Protein AF-0000000076351406 (afdb_homodimer)

Structure (mmCIF, N/CA/C/O backbone):
data_AF-0000000076351406-model_v1
#
loop_
_entity.id
_entity.type
_entity.pdbx_description
1 polymer 'Decaprenylphosphoryl-beta-D-ribose oxidase'
#
loop_
_atom_site.group_PDB
_atom_site.id
_atom_site.type_symbol
_atom_site.label_atom_id
_atom_site.label_alt_id
_atom_site.label_comp_id
_atom_site.label_asym_id
_atom_site.label_entity_id
_atom_site.label_seq_id
_atom_site.pdbx_PDB_ins_code
_atom_site.Cartn_x
_atom_site.Cartn_y
_atom_site.Cartn_z
_atom_site.occupancy
_atom_site.B_iso_or_equiv
_atom_site.auth_seq_id
_atom_site.auth_comp_id
_atom_site.auth_asym_id
_atom_site.auth_atom_id
_atom_site.pdbx_PDB_model_num
ATOM 1 N N . MET A 1 1 ? 81.812 -41 42.156 1 25.59 1 MET A N 1
ATOM 2 C CA . MET A 1 1 ? 80.375 -41.219 41.938 1 25.59 1 MET A CA 1
ATOM 3 C C . MET A 1 1 ? 79.625 -39.938 42.219 1 25.59 1 MET A C 1
ATOM 5 O O . MET A 1 1 ? 79 -39.812 43.312 1 25.59 1 MET A O 1
ATOM 9 N N . PRO A 1 2 ? 80 -38.75 41.656 1 24.55 2 PRO A N 1
ATOM 10 C CA . PRO A 1 2 ? 79.625 -37.438 42.094 1 24.55 2 PRO A CA 1
ATOM 11 C C . PRO A 1 2 ? 78.125 -37.156 41.844 1 24.55 2 PRO A C 1
ATOM 13 O O . PRO A 1 2 ? 77.5 -37.812 41.031 1 24.55 2 PRO A O 1
ATOM 16 N N . ALA A 1 3 ? 77.5 -36.344 42.75 1 26.39 3 ALA A N 1
ATOM 17 C CA . ALA A 1 3 ? 76.188 -35.875 43.312 1 26.39 3 ALA A CA 1
ATOM 18 C C . ALA A 1 3 ? 75.438 -35 42.312 1 26.39 3 ALA A C 1
ATOM 20 O O . ALA A 1 3 ? 75.688 -33.812 42.188 1 26.39 3 ALA A O 1
ATOM 21 N N . ASP A 1 4 ? 75.25 -35.344 41.031 1 27.16 4 ASP A N 1
ATOM 22 C CA . ASP A 1 4 ? 74.812 -34.469 39.969 1 27.16 4 ASP A CA 1
ATOM 23 C C . ASP A 1 4 ? 73.375 -33.969 40.25 1 27.16 4 ASP A C 1
ATOM 25 O O . ASP A 1 4 ? 72.438 -34.781 40.375 1 27.16 4 ASP A O 1
ATOM 29 N N . SER A 1 5 ? 73.25 -32.844 40.969 1 27.44 5 SER A N 1
ATOM 30 C CA . SER A 1 5 ? 72.062 -32.219 41.531 1 27.44 5 SER A CA 1
ATOM 31 C C . SER A 1 5 ? 71.062 -31.812 40.438 1 27.44 5 SER A C 1
ATOM 33 O O . SER A 1 5 ? 71.5 -31.219 39.438 1 27.44 5 SER A O 1
ATOM 35 N N . PRO A 1 6 ? 69.875 -32.406 40.281 1 26.14 6 PRO A N 1
ATOM 36 C CA . PRO A 1 6 ? 68.812 -32.281 39.281 1 26.14 6 PRO A CA 1
ATOM 37 C C . PRO A 1 6 ? 68.188 -30.891 39.25 1 26.14 6 PRO A C 1
ATOM 39 O O . PRO A 1 6 ? 67.75 -30.391 40.312 1 26.14 6 PRO A O 1
ATOM 42 N N . ALA A 1 7 ? 68.688 -29.953 38.406 1 27.77 7 ALA A N 1
ATOM 43 C CA . ALA A 1 7 ? 68.25 -28.562 38.281 1 27.77 7 ALA A CA 1
ATOM 44 C C . ALA A 1 7 ? 66.812 -28.438 37.969 1 27.77 7 ALA A C 1
ATOM 46 O O . ALA A 1 7 ? 66.25 -29.188 37.125 1 27.77 7 ALA A O 1
ATOM 47 N N . ASP A 1 8 ? 65.938 -27.859 38.875 1 24.31 8 ASP A N 1
ATOM 48 C CA . ASP A 1 8 ? 64.5 -27.625 39 1 24.31 8 ASP A CA 1
ATOM 49 C C . ASP A 1 8 ? 64 -26.719 37.875 1 24.31 8 ASP A C 1
ATOM 51 O O . ASP A 1 8 ? 64.5 -25.625 37.656 1 24.31 8 ASP A O 1
ATOM 55 N N . SER A 1 9 ? 63.625 -27.188 36.719 1 24.92 9 SER A N 1
ATOM 56 C CA . SER A 1 9 ? 63.094 -26.516 35.531 1 24.92 9 SER A CA 1
ATOM 57 C C . SER A 1 9 ? 61.844 -25.703 35.875 1 24.92 9 SER A C 1
ATOM 59 O O . SER A 1 9 ? 60.781 -26.266 36.125 1 24.92 9 SER A O 1
ATOM 61 N N . ARG A 1 10 ? 61.875 -24.625 36.656 1 25.92 10 ARG A N 1
ATOM 62 C CA . ARG A 1 10 ? 60.781 -23.734 37 1 25.92 10 ARG A CA 1
ATOM 63 C C . ARG A 1 10 ? 60.094 -23.203 35.75 1 25.92 10 ARG A C 1
ATOM 65 O O . ARG A 1 10 ? 60.75 -22.688 34.844 1 25.92 10 ARG A O 1
ATOM 72 N N . THR A 1 11 ? 58.969 -23.766 35.375 1 25.22 11 THR A N 1
ATOM 73 C CA . THR A 1 11 ? 58.062 -23.469 34.281 1 25.22 11 THR A CA 1
ATOM 74 C C . THR A 1 11 ? 57.562 -22.016 34.375 1 25.22 11 THR A C 1
ATOM 76 O O . THR A 1 11 ? 57.031 -21.594 35.406 1 25.22 11 THR A O 1
ATOM 79 N N . ARG A 1 12 ? 58.281 -21.094 33.75 1 25.48 12 ARG A N 1
ATOM 80 C CA . ARG A 1 12 ? 57.906 -19.672 33.656 1 25.48 12 ARG A CA 1
ATOM 81 C C . ARG A 1 12 ? 56.469 -19.5 33.188 1 25.48 12 ARG A C 1
ATOM 83 O O . ARG A 1 12 ? 56.125 -20.016 32.125 1 25.48 12 ARG A O 1
ATOM 90 N N . ALA A 1 13 ? 55.469 -19.297 34.094 1 29.05 13 ALA A N 1
ATOM 91 C CA . ALA A 1 13 ? 54.062 -18.922 33.875 1 29.05 13 ALA A CA 1
ATOM 92 C C . ALA A 1 13 ? 53.938 -17.734 32.938 1 29.05 13 ALA A C 1
ATOM 94 O O . ALA A 1 13 ? 54.531 -16.672 33.188 1 29.05 13 ALA A O 1
ATOM 95 N N . SER A 1 14 ? 53.844 -17.969 31.656 1 26.08 14 SER A N 1
ATOM 96 C CA . SER A 1 14 ? 53.656 -16.953 30.641 1 26.08 14 SER A CA 1
ATOM 97 C C . SER A 1 14 ? 52.531 -16 31.031 1 26.08 14 SER A C 1
ATOM 99 O O . SER A 1 14 ? 51.469 -16.422 31.531 1 26.08 14 SER A O 1
ATOM 101 N N . ALA A 1 15 ? 52.812 -14.703 31.438 1 35.69 15 ALA A N 1
ATOM 102 C CA . ALA A 1 15 ? 51.906 -13.594 31.766 1 35.69 15 ALA A CA 1
ATOM 103 C C . ALA A 1 15 ? 50.812 -13.461 30.719 1 35.69 15 ALA A C 1
ATOM 105 O O . ALA A 1 15 ? 51.062 -13.555 29.516 1 35.69 15 ALA A O 1
ATOM 106 N N . PRO A 1 16 ? 49.5 -13.609 31.156 1 30.53 16 PRO A N 1
ATOM 107 C CA . PRO A 1 16 ? 48.344 -13.516 30.234 1 30.53 16 PRO A CA 1
ATOM 108 C C . PRO A 1 16 ? 48.375 -12.234 29.406 1 30.53 16 PRO A C 1
ATOM 110 O O . PRO A 1 16 ? 48.938 -11.219 29.844 1 30.53 16 PRO A O 1
ATOM 113 N N . THR A 1 17 ? 48.594 -12.336 28.047 1 32.19 17 THR A N 1
ATOM 114 C CA . THR A 1 17 ? 48.5 -11.266 27.047 1 32.19 17 THR A CA 1
ATOM 115 C C . THR A 1 17 ? 47.281 -10.383 27.297 1 32.19 17 THR A C 1
ATOM 117 O O . THR A 1 17 ? 46.219 -10.883 27.609 1 32.19 17 THR A O 1
ATOM 120 N N . SER A 1 18 ? 47.5 -9.133 27.75 1 32.03 18 SER A N 1
ATOM 121 C CA . SER A 1 18 ? 46.5 -8.086 27.969 1 32.03 18 SER A CA 1
ATOM 122 C C . SER A 1 18 ? 45.562 -7.988 26.781 1 32.03 18 SER A C 1
ATOM 124 O O . SER A 1 18 ? 45.969 -8.086 25.625 1 32.03 18 SER A O 1
ATOM 126 N N . PRO A 1 19 ? 44.219 -8.234 27 1 33.69 19 PRO A N 1
ATOM 127 C CA . PRO A 1 19 ? 43.25 -8.156 25.906 1 33.69 19 PRO A CA 1
ATOM 128 C C . PRO A 1 19 ? 43.438 -6.914 25.047 1 33.69 19 PRO A C 1
ATOM 130 O O . PRO A 1 19 ? 43.906 -5.883 25.531 1 33.69 19 PRO A O 1
ATOM 133 N N . ALA A 1 20 ? 43.594 -7.09 23.672 1 36.03 20 ALA A N 1
ATOM 134 C CA . ALA A 1 20 ? 43.719 -6.055 22.656 1 36.03 20 ALA A CA 1
ATOM 135 C C . ALA A 1 20 ? 42.719 -4.922 22.922 1 36.03 20 ALA A C 1
ATOM 137 O O . ALA A 1 20 ? 41.562 -5.172 23.234 1 36.03 20 ALA A O 1
ATOM 138 N N . ALA A 1 21 ? 43.188 -3.75 23.188 1 34.44 21 ALA A N 1
ATOM 139 C CA . ALA A 1 21 ? 42.406 -2.523 23.281 1 34.44 21 ALA A CA 1
ATOM 140 C C . ALA A 1 21 ? 41.438 -2.41 22.109 1 34.44 21 ALA A C 1
ATOM 142 O O . ALA A 1 21 ? 41.844 -2.488 20.953 1 34.44 21 ALA A O 1
ATOM 143 N N . SER A 1 22 ? 40.156 -2.82 22.312 1 33.88 22 SER A N 1
ATOM 144 C CA . SER A 1 22 ? 39.094 -2.631 21.328 1 33.88 22 SER A CA 1
ATOM 145 C C . SER A 1 22 ? 39.188 -1.26 20.672 1 33.88 22 SER A C 1
ATOM 147 O O . SER A 1 22 ? 39.219 -0.235 21.359 1 33.88 22 SER A O 1
ATOM 149 N N . VAL A 1 23 ? 39.938 -1.114 19.516 1 37.56 23 VAL A N 1
ATOM 150 C CA . VAL A 1 23 ? 39.938 0.101 18.703 1 37.56 23 VAL A CA 1
ATOM 151 C C . VAL A 1 23 ? 38.531 0.691 18.672 1 37.56 23 VAL A C 1
ATOM 153 O O . VAL A 1 23 ? 37.562 -0.032 18.484 1 37.56 23 VAL A O 1
ATOM 156 N N . PRO A 1 24 ? 38.406 1.849 19.359 1 37.03 24 PRO A N 1
ATOM 157 C CA . PRO A 1 24 ? 37.062 2.438 19.281 1 37.03 24 PRO A CA 1
ATOM 158 C C . PRO A 1 24 ? 36.5 2.443 17.859 1 37.03 24 PRO A C 1
ATOM 160 O O . PRO A 1 24 ? 37.281 2.5 16.891 1 37.03 24 PRO A O 1
ATOM 163 N N . PRO A 1 25 ? 35.344 1.899 17.578 1 36.5 25 PRO A N 1
ATOM 164 C CA . PRO A 1 25 ? 34.781 1.877 16.219 1 36.5 25 PRO A CA 1
ATOM 165 C C . PRO A 1 25 ? 35.062 3.17 15.461 1 36.5 25 PRO A C 1
ATOM 167 O O . PRO A 1 25 ? 35.094 4.25 16.047 1 36.5 25 PRO A O 1
ATOM 170 N N . ALA A 1 26 ? 35.812 3.164 14.305 1 39.09 26 ALA A N 1
ATOM 171 C CA . ALA A 1 26 ? 36.031 4.273 13.383 1 39.09 26 ALA A CA 1
ATOM 172 C C . ALA A 1 26 ? 34.812 5.18 13.312 1 39.09 26 ALA A C 1
ATOM 174 O O . ALA A 1 26 ? 33.656 4.703 13.328 1 39.09 26 ALA A O 1
ATOM 175 N N . ALA A 1 27 ? 34.875 6.5 13.594 1 39.06 27 ALA A N 1
ATOM 176 C CA . ALA A 1 27 ? 33.812 7.523 13.492 1 39.06 27 ALA A CA 1
ATOM 177 C C . ALA A 1 27 ? 33.094 7.422 12.164 1 39.06 27 ALA A C 1
ATOM 179 O O . ALA A 1 27 ? 33.719 7.227 11.117 1 39.06 27 ALA A O 1
ATOM 180 N N . ALA A 1 28 ? 31.812 7.098 12.125 1 48.59 28 ALA A N 1
ATOM 181 C CA . ALA A 1 28 ? 31 7.102 10.906 1 48.59 28 ALA A CA 1
ATOM 182 C C . ALA A 1 28 ? 31.297 8.328 10.055 1 48.59 28 ALA A C 1
ATOM 184 O O . ALA A 1 28 ? 31.578 9.406 10.578 1 48.59 28 ALA A O 1
ATOM 185 N N . PRO A 1 29 ? 31.641 8.164 8.766 1 53.56 29 PRO A N 1
ATOM 186 C CA . PRO A 1 29 ? 31.906 9.32 7.906 1 53.56 29 PRO A CA 1
ATOM 187 C C . PRO A 1 29 ? 30.844 10.422 8.055 1 53.56 29 PRO A C 1
ATOM 189 O O . PRO A 1 29 ? 29.703 10.133 8.375 1 53.56 29 PRO A O 1
ATOM 192 N N . PRO A 1 30 ? 31.375 11.648 8.023 1 58.47 30 PRO A N 1
ATOM 193 C CA . PRO A 1 30 ? 30.453 12.781 8.156 1 58.47 30 PRO A CA 1
ATOM 194 C C . PRO A 1 30 ? 29.328 12.766 7.117 1 58.47 30 PRO A C 1
ATOM 196 O O . PRO A 1 30 ? 29.547 12.305 5.992 1 58.47 30 PRO A O 1
ATOM 199 N N . VAL A 1 31 ? 28.203 12.984 7.582 1 65 31 VAL A N 1
ATOM 200 C CA . VAL A 1 31 ? 27.047 13.109 6.695 1 65 31 VAL A CA 1
ATOM 201 C C . VAL A 1 31 ? 27.266 14.281 5.73 1 65 31 VAL A C 1
ATOM 203 O O . VAL A 1 31 ? 27.656 15.367 6.148 1 65 31 VAL A O 1
ATOM 206 N N . PRO A 1 32 ? 27.312 14.125 4.484 1 68.5 32 PRO A N 1
ATOM 207 C CA . PRO A 1 32 ? 27.469 15.227 3.527 1 68.5 32 PRO A CA 1
ATOM 208 C C . PRO A 1 32 ? 26.562 16.406 3.828 1 68.5 32 PRO A C 1
ATOM 210 O O . PRO A 1 32 ? 25.406 16.203 4.234 1 68.5 32 PRO A O 1
ATOM 213 N N . SER A 1 33 ? 27.25 17.672 3.91 1 77.31 33 SER A N 1
ATOM 214 C CA . SER A 1 33 ? 26.5 18.891 4.152 1 77.31 33 SER A CA 1
ATOM 215 C C . SER A 1 33 ? 26.812 19.953 3.1 1 77.31 33 SER A C 1
ATOM 217 O O . SER A 1 33 ? 27.891 19.938 2.494 1 77.31 33 SER A O 1
ATOM 219 N N . ALA A 1 34 ? 25.812 20.672 2.68 1 85.5 34 ALA A N 1
ATOM 220 C CA . ALA A 1 34 ? 25.984 21.766 1.737 1 85.5 34 ALA A CA 1
ATOM 221 C C . ALA A 1 34 ? 25.172 22.984 2.176 1 85.5 34 ALA A C 1
ATOM 223 O O . ALA A 1 34 ? 24.094 22.859 2.766 1 85.5 34 ALA A O 1
ATOM 224 N N . ALA A 1 35 ? 25.719 24.156 1.972 1 91.44 35 ALA A N 1
ATOM 225 C CA . ALA A 1 35 ? 24.953 25.391 2.201 1 91.44 35 ALA A CA 1
ATOM 226 C C . ALA A 1 35 ? 23.844 25.547 1.175 1 91.44 35 ALA A C 1
ATOM 228 O O . ALA A 1 35 ? 24.078 25.484 -0.033 1 91.44 35 ALA A O 1
ATOM 229 N N . VAL A 1 36 ? 22.641 25.641 1.726 1 95.25 36 VAL A N 1
ATOM 230 C CA . VAL A 1 36 ? 21.5 25.734 0.83 1 95.25 36 VAL A CA 1
ATOM 231 C C . VAL A 1 36 ? 20.547 26.812 1.338 1 95.25 36 VAL A C 1
ATOM 233 O O . VAL A 1 36 ? 20.531 27.141 2.529 1 95.25 36 VAL A O 1
ATOM 236 N N . SER A 1 37 ? 19.828 27.422 0.406 1 96.38 37 SER A N 1
ATOM 237 C CA . SER A 1 37 ? 18.734 28.312 0.784 1 96.38 37 SER A CA 1
ATOM 238 C C . SER A 1 37 ? 17.531 27.531 1.272 1 96.38 37 SER A C 1
ATOM 240 O O . SER A 1 37 ? 17.109 26.578 0.633 1 96.38 37 SER A O 1
ATOM 242 N N . VAL A 1 38 ? 17.047 27.906 2.424 1 96.31 38 VAL A N 1
ATOM 243 C CA . VAL A 1 38 ? 15.875 27.266 3.02 1 96.31 38 VAL A CA 1
ATOM 244 C C . VAL A 1 38 ? 14.797 28.312 3.297 1 96.31 38 VAL A C 1
ATOM 246 O O . VAL A 1 38 ? 15.102 29.422 3.723 1 96.31 38 VAL A O 1
ATOM 249 N N . SER A 1 39 ? 13.578 27.969 2.961 1 96 39 SER A N 1
ATOM 250 C CA . SER A 1 39 ? 12.461 28.859 3.209 1 96 39 SER A CA 1
ATOM 251 C C . SER A 1 39 ? 11.227 28.094 3.68 1 96 39 SER A C 1
ATOM 253 O O . SER A 1 39 ? 11.102 26.906 3.426 1 96 39 SER A O 1
ATOM 255 N N . GLY A 1 40 ? 10.406 28.828 4.441 1 96.44 40 GLY A N 1
ATOM 256 C CA . GLY A 1 40 ? 9.094 28.266 4.703 1 96.44 40 GLY A CA 1
ATOM 257 C C . GLY A 1 40 ? 8.195 28.25 3.479 1 96.44 40 GLY A C 1
ATOM 258 O O . GLY A 1 40 ? 8.555 28.797 2.436 1 96.44 40 GLY A O 1
ATOM 259 N N . TRP A 1 41 ? 7.082 27.625 3.613 1 96.56 41 TRP A N 1
ATOM 260 C CA . TRP A 1 41 ? 6.145 27.484 2.504 1 96.56 41 TRP A CA 1
ATOM 261 C C . TRP A 1 41 ? 5.668 28.844 2.021 1 96.56 41 TRP A C 1
ATOM 263 O O . TRP A 1 41 ? 5.383 29.031 0.836 1 96.56 41 TRP A O 1
ATOM 273 N N . GLY A 1 42 ? 5.617 29.844 2.932 1 95.88 42 GLY A N 1
ATOM 274 C CA . GLY A 1 42 ? 5.184 31.188 2.602 1 95.88 42 GLY A CA 1
ATOM 275 C C . GLY A 1 42 ? 6.203 31.969 1.788 1 95.88 42 GLY A C 1
ATOM 276 O O . GLY A 1 42 ? 5.871 32.969 1.169 1 95.88 42 GLY A O 1
ATOM 277 N N . ARG A 1 43 ? 7.48 31.625 1.816 1 94.56 43 ARG A N 1
ATOM 278 C CA . ARG A 1 43 ? 8.594 32.156 1.036 1 94.56 43 ARG A CA 1
ATOM 279 C C . ARG A 1 43 ? 8.859 33.625 1.399 1 94.56 43 ARG A C 1
ATOM 281 O O . ARG A 1 43 ? 9.289 34.406 0.552 1 94.56 43 ARG A O 1
ATOM 288 N N . THR A 1 44 ? 8.633 33.969 2.615 1 93.94 44 THR A N 1
ATOM 289 C CA . THR A 1 44 ? 8.75 35.344 3.016 1 93.94 44 THR A CA 1
ATOM 290 C C . THR A 1 44 ? 10.141 35.625 3.574 1 93.94 44 THR A C 1
ATOM 292 O O . THR A 1 44 ? 10.562 36.781 3.625 1 93.94 44 THR A O 1
ATOM 295 N N . ALA A 1 45 ? 10.828 34.625 4.023 1 92.62 45 ALA A N 1
ATOM 296 C CA . ALA A 1 45 ? 12.102 34.875 4.695 1 92.62 45 ALA A CA 1
ATOM 297 C C . ALA A 1 45 ? 13.094 33.75 4.418 1 92.62 45 ALA A C 1
ATOM 299 O O . ALA A 1 45 ? 13.5 33.031 5.34 1 92.62 45 ALA A O 1
ATOM 300 N N . PRO A 1 46 ? 13.539 33.656 3.209 1 95 46 PRO A N 1
ATOM 301 C CA . PRO A 1 46 ? 14.547 32.625 2.926 1 95 46 PRO A CA 1
ATOM 302 C C . PRO A 1 46 ? 15.875 32.875 3.633 1 95 46 PRO A C 1
ATOM 304 O O . PRO A 1 46 ? 16.297 34.031 3.756 1 95 46 PRO A O 1
ATOM 307 N N . THR A 1 47 ? 16.453 31.859 4.141 1 96.31 47 THR A N 1
ATOM 308 C CA . THR A 1 47 ? 17.766 31.953 4.77 1 96.31 47 THR A CA 1
ATOM 309 C C . THR A 1 47 ? 18.688 30.844 4.27 1 96.31 47 THR A C 1
ATOM 311 O O . THR A 1 47 ? 18.234 29.906 3.609 1 96.31 47 THR A O 1
ATOM 314 N N . THR A 1 48 ? 19.969 31.016 4.555 1 97.19 48 THR A N 1
ATOM 315 C CA . THR A 1 48 ? 20.953 30 4.184 1 97.19 48 THR A CA 1
ATOM 316 C C . THR A 1 48 ? 21.359 29.188 5.402 1 97.19 48 THR A C 1
ATOM 318 O O . THR A 1 48 ? 21.578 29.734 6.488 1 97.19 48 THR A O 1
ATOM 321 N N . ALA A 1 49 ? 21.391 27.906 5.238 1 97.19 49 ALA A N 1
ATOM 322 C CA . ALA A 1 49 ? 21.781 26.984 6.305 1 97.19 49 ALA A CA 1
ATOM 323 C C . ALA A 1 49 ? 22.594 25.812 5.75 1 97.19 49 ALA A C 1
ATOM 325 O O . ALA A 1 49 ? 22.672 25.625 4.531 1 97.19 49 ALA A O 1
ATOM 326 N N . LEU A 1 50 ? 23.281 25.156 6.652 1 96.69 50 LEU A N 1
ATOM 327 C CA . LEU A 1 50 ? 23.922 23.875 6.309 1 96.69 50 LEU A CA 1
ATOM 328 C C . LEU A 1 50 ? 22.922 22.734 6.367 1 96.69 50 LEU A C 1
ATOM 330 O O . LEU A 1 50 ? 22.438 22.391 7.445 1 96.69 50 LEU A O 1
ATOM 334 N N . LEU A 1 51 ? 22.703 22.188 5.266 1 97.06 51 LEU A N 1
ATOM 335 C CA . LEU A 1 51 ? 21.75 21.094 5.195 1 97.06 51 LEU A CA 1
ATOM 336 C C . LEU A 1 51 ? 22.438 19.75 5.406 1 97.06 51 LEU A C 1
ATOM 338 O O . LEU A 1 51 ? 23.406 19.422 4.707 1 97.06 51 LEU A O 1
ATOM 342 N N . VAL A 1 52 ? 22 18.969 6.395 1 96.88 52 VAL A N 1
ATOM 343 C CA . VAL A 1 52 ? 22.453 17.609 6.68 1 96.88 52 VAL A CA 1
ATOM 344 C C . VAL A 1 52 ? 21.281 16.641 6.523 1 96.88 52 VAL A C 1
ATOM 346 O O . VAL A 1 52 ? 20.188 16.875 7.07 1 96.88 52 VAL A O 1
ATOM 349 N N . ARG A 1 53 ? 21.438 15.555 5.77 1 97.31 53 ARG A N 1
ATOM 350 C CA . ARG A 1 53 ? 20.375 14.594 5.539 1 97.31 53 ARG A CA 1
ATOM 351 C C . ARG A 1 53 ? 20.766 13.211 6.047 1 97.31 53 ARG A C 1
ATOM 353 O O . ARG A 1 53 ? 21.219 12.359 5.273 1 97.31 53 ARG A O 1
ATOM 360 N N . PRO A 1 54 ? 20.469 12.969 7.352 1 97.25 54 PRO A N 1
ATOM 361 C CA . PRO A 1 54 ? 20.797 11.641 7.879 1 97.25 54 PRO A CA 1
ATOM 362 C C . PRO A 1 54 ? 19.938 10.531 7.27 1 97.25 54 PRO A C 1
ATOM 364 O O . PRO A 1 54 ? 18.75 10.742 7.004 1 97.25 54 PRO A O 1
ATOM 367 N N . ARG A 1 55 ? 20.562 9.352 7.129 1 95.69 55 ARG A N 1
ATOM 368 C CA . ARG A 1 55 ? 19.859 8.195 6.582 1 95.69 55 ARG A CA 1
ATOM 369 C C . ARG A 1 55 ? 19.703 7.102 7.633 1 95.69 55 ARG A C 1
ATOM 371 O O . ARG A 1 55 ? 18.953 6.145 7.426 1 95.69 55 ARG A O 1
ATOM 378 N N . THR A 1 56 ? 20.422 7.246 8.695 1 95.81 56 THR A N 1
ATOM 379 C CA . THR A 1 56 ? 20.328 6.32 9.82 1 95.81 56 THR A CA 1
ATOM 380 C C . THR A 1 56 ? 20.234 7.082 11.141 1 95.81 56 THR A C 1
ATOM 382 O O . THR A 1 56 ? 20.516 8.281 11.188 1 95.81 56 THR A O 1
ATOM 385 N N . GLN A 1 57 ? 19.828 6.383 12.156 1 95.94 57 GLN A N 1
ATOM 386 C CA . GLN A 1 57 ? 19.766 6.988 13.484 1 95.94 57 GLN A CA 1
ATOM 387 C C . GLN A 1 57 ? 21.156 7.402 13.961 1 95.94 57 GLN A C 1
ATOM 389 O O . GLN A 1 57 ? 21.297 8.43 14.625 1 95.94 57 GLN A O 1
ATOM 394 N N . GLU A 1 58 ? 22.094 6.617 13.562 1 96.25 58 GLU A N 1
ATOM 395 C CA . GLU A 1 58 ? 23.469 6.918 13.938 1 96.25 58 GLU A CA 1
ATOM 396 C C . GLU A 1 58 ? 23.953 8.203 13.266 1 96.25 58 GLU A C 1
ATOM 398 O O . GLU A 1 58 ? 24.594 9.039 13.906 1 96.25 58 GLU A O 1
ATOM 403 N N . GLU A 1 59 ? 23.609 8.352 12.039 1 96.94 59 GLU A N 1
ATOM 404 C CA . GLU A 1 59 ? 23.969 9.57 11.328 1 96.94 59 GLU A CA 1
ATOM 405 C C . GLU A 1 59 ? 23.281 10.789 11.922 1 96.94 59 GLU A C 1
ATOM 407 O O . GLU A 1 59 ? 23.859 11.875 11.992 1 96.94 59 GLU A O 1
ATOM 412 N N . ALA A 1 60 ? 22.094 10.594 12.367 1 97.88 60 ALA A N 1
ATOM 413 C CA . ALA A 1 60 ? 21.359 11.688 13 1 97.88 60 ALA A CA 1
ATOM 414 C C . ALA A 1 60 ? 22.016 12.109 14.312 1 97.88 60 ALA A C 1
ATOM 416 O O . ALA A 1 60 ? 22.188 13.297 14.57 1 97.88 60 ALA A O 1
ATOM 417 N N . ALA A 1 61 ? 22.344 11.133 15.062 1 97.5 61 ALA A N 1
ATOM 418 C CA . ALA A 1 61 ? 23 11.414 16.328 1 97.5 61 ALA A CA 1
ATOM 419 C C . ALA A 1 61 ? 24.328 12.141 16.109 1 97.5 61 ALA A C 1
ATOM 421 O O . ALA A 1 61 ? 24.656 13.086 16.828 1 97.5 61 ALA A O 1
ATOM 422 N N . ALA A 1 62 ? 25.062 11.688 15.133 1 96.38 62 ALA A N 1
ATOM 423 C CA . ALA A 1 62 ? 26.328 12.336 14.812 1 96.38 62 ALA A CA 1
ATOM 424 C C . ALA A 1 62 ? 26.109 13.789 14.398 1 96.38 62 ALA A C 1
ATOM 426 O O . ALA A 1 62 ? 26.859 14.68 14.812 1 96.38 62 ALA A O 1
ATOM 427 N N . ALA A 1 63 ? 25.125 13.984 13.602 1 96 63 ALA A N 1
ATOM 428 C CA . ALA A 1 63 ? 24.812 15.336 13.141 1 96 63 ALA A CA 1
ATOM 429 C C . ALA A 1 63 ? 24.484 16.25 14.312 1 96 63 ALA A C 1
ATOM 431 O O . ALA A 1 63 ? 24.922 17.406 14.344 1 96 63 ALA A O 1
ATOM 432 N N . VAL A 1 64 ? 23.734 15.789 15.258 1 96.88 64 VAL A N 1
ATOM 433 C CA . VAL A 1 64 ? 23.328 16.578 16.422 1 96.88 64 VAL A CA 1
ATOM 434 C C . VAL A 1 64 ? 24.562 16.875 17.281 1 96.88 64 VAL A C 1
ATOM 436 O O . VAL A 1 64 ? 24.734 18 17.734 1 96.88 64 VAL A O 1
ATOM 439 N N . ARG A 1 65 ? 25.406 15.922 17.422 1 94.19 65 ARG A N 1
ATOM 440 C CA . ARG A 1 65 ? 26.578 16.078 18.266 1 94.19 65 ARG A CA 1
ATOM 441 C C . ARG A 1 65 ? 27.562 17.078 17.641 1 94.19 65 ARG A C 1
ATOM 443 O O . ARG A 1 65 ? 28.266 17.797 18.344 1 94.19 65 ARG A O 1
ATOM 450 N N . GLU A 1 66 ? 27.547 17.109 16.375 1 90.81 66 GLU A N 1
ATOM 451 C CA . GLU A 1 66 ? 28.531 17.906 15.664 1 90.81 66 GLU A CA 1
ATOM 452 C C . GLU A 1 66 ? 28 19.281 15.312 1 90.81 66 GLU A C 1
ATOM 454 O O . GLU A 1 66 ? 28.688 20.094 14.68 1 90.81 66 GLU A O 1
ATOM 459 N N . CYS A 1 67 ? 26.859 19.422 15.781 1 88.62 67 CYS A N 1
ATOM 460 C CA . CYS A 1 67 ? 26.234 20.703 15.453 1 88.62 67 CYS A CA 1
ATOM 461 C C . CYS A 1 67 ? 27.047 21.875 15.992 1 88.62 67 CYS A C 1
ATOM 463 O O . CYS A 1 67 ? 27.578 21.797 17.094 1 88.62 67 CYS A O 1
ATOM 465 N N . GLY A 1 68 ? 27.188 22.922 15.289 1 86.75 68 GLY A N 1
ATOM 466 C CA . GLY A 1 68 ? 27.969 24.094 15.672 1 86.75 68 GLY A CA 1
ATOM 467 C C . GLY A 1 68 ? 27.266 24.969 16.703 1 86.75 68 GLY A C 1
ATOM 468 O O . GLY A 1 68 ? 26.234 24.578 17.25 1 86.75 68 GLY A O 1
ATOM 469 N N . GLU A 1 69 ? 27.75 26.188 16.844 1 91.75 69 GLU A N 1
ATOM 470 C CA . GLU A 1 69 ? 27.312 27.125 17.875 1 91.75 69 GLU A CA 1
ATOM 471 C C . GLU A 1 69 ? 25.922 27.672 17.578 1 91.75 69 GLU A C 1
ATOM 473 O O . GLU A 1 69 ? 25.141 27.969 18.484 1 91.75 69 GLU A O 1
ATOM 478 N N . ARG A 1 70 ? 25.562 27.656 16.344 1 95.19 70 ARG A N 1
ATOM 479 C CA . ARG A 1 70 ? 24.281 28.234 15.969 1 95.19 70 ARG A CA 1
ATOM 480 C C . ARG A 1 70 ? 23.156 27.188 16.078 1 95.19 70 ARG A C 1
ATOM 482 O O . ARG A 1 70 ? 21.984 27.516 15.859 1 95.19 70 ARG A O 1
ATOM 489 N N . GLY A 1 71 ? 23.641 25.969 16.281 1 96.94 71 GLY A N 1
ATOM 490 C CA . GLY A 1 71 ? 22.672 24.906 16.5 1 96.94 71 GLY A CA 1
ATOM 491 C C . GLY A 1 71 ? 22.062 24.375 15.227 1 96.94 71 GLY A C 1
ATOM 492 O O . GLY A 1 71 ? 22.625 24.531 14.141 1 96.94 71 GLY A O 1
ATOM 493 N N . GLY A 1 72 ? 21 23.578 15.43 1 97.88 72 GLY A N 1
ATOM 494 C CA . GLY A 1 72 ? 20.312 22.953 14.305 1 97.88 72 GLY A CA 1
ATOM 495 C C . GLY A 1 72 ? 18.844 22.688 14.562 1 97.88 72 GLY A C 1
ATOM 496 O O . GLY A 1 72 ? 18.406 22.734 15.711 1 97.88 72 GLY A O 1
ATOM 497 N N . ILE A 1 73 ? 18.094 22.484 13.5 1 98.56 73 ILE A N 1
ATOM 498 C CA . ILE A 1 73 ? 16.672 22.234 13.609 1 98.56 73 ILE A CA 1
ATOM 499 C C . ILE A 1 73 ? 16.25 21.156 12.602 1 98.56 73 ILE A C 1
ATOM 501 O O . ILE A 1 73 ? 16.75 21.141 11.477 1 98.56 73 ILE A O 1
ATOM 505 N N . ALA A 1 74 ? 15.438 20.234 13.078 1 98.69 74 ALA A N 1
ATOM 506 C CA . ALA A 1 74 ? 14.875 19.234 12.18 1 98.69 74 ALA A CA 1
ATOM 507 C C . ALA A 1 74 ? 13.875 19.844 11.211 1 98.69 74 ALA A C 1
ATOM 509 O O . ALA A 1 74 ? 13.125 20.75 11.578 1 98.69 74 ALA A O 1
ATOM 510 N N . ARG A 1 75 ? 13.891 19.344 9.977 1 98.62 75 ARG A N 1
ATOM 511 C CA . ARG A 1 75 ? 12.992 19.797 8.922 1 98.62 75 ARG A CA 1
ATOM 512 C C . ARG A 1 75 ? 12.406 18.625 8.156 1 98.62 75 ARG A C 1
ATOM 514 O O . ARG A 1 75 ? 13.117 17.672 7.824 1 98.62 75 ARG A O 1
ATOM 521 N N . GLY A 1 76 ? 11.07 18.625 8.055 1 98.25 76 GLY A N 1
ATOM 522 C CA . GLY A 1 76 ? 10.414 17.641 7.203 1 98.25 76 GLY A CA 1
ATOM 523 C C . GLY A 1 76 ? 10.336 18.078 5.75 1 98.25 76 GLY A C 1
ATOM 524 O O . GLY A 1 76 ? 11.359 18.344 5.125 1 98.2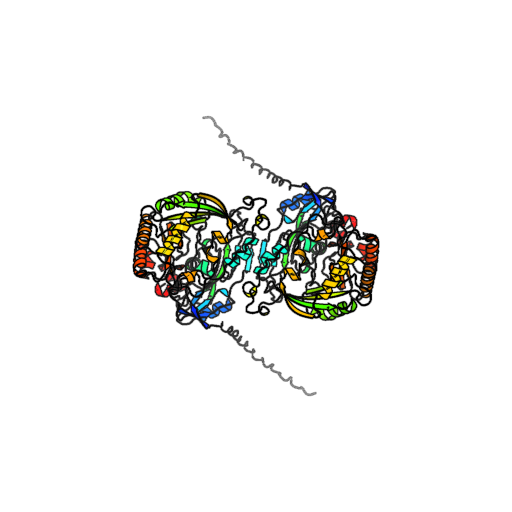5 76 GLY A O 1
ATOM 525 N N . LEU A 1 77 ? 9.125 18.297 5.27 1 97.88 77 LEU A N 1
ATOM 526 C CA . LEU A 1 77 ? 8.922 18.625 3.861 1 97.88 77 LEU A CA 1
ATOM 527 C C . LEU A 1 77 ? 8.742 20.125 3.672 1 97.88 77 LEU A C 1
ATOM 529 O O . LEU A 1 77 ? 8.219 20.562 2.646 1 97.88 77 LEU A O 1
ATOM 533 N N . GLY A 1 78 ? 9.023 20.844 4.668 1 97.06 78 GLY A N 1
ATOM 534 C CA . GLY A 1 78 ? 9.086 22.281 4.543 1 97.06 78 GLY A CA 1
ATOM 535 C C . GLY A 1 78 ? 7.734 22.938 4.332 1 97.06 78 GLY A C 1
ATOM 536 O O . GLY A 1 78 ? 7.609 23.891 3.564 1 97.06 78 GLY A O 1
ATOM 537 N N . ARG A 1 79 ? 6.766 22.453 5.062 1 97.19 79 ARG A N 1
ATOM 538 C CA . ARG A 1 79 ? 5.414 22.938 4.805 1 97.19 79 ARG A CA 1
ATOM 539 C C . ARG A 1 79 ? 4.965 23.906 5.895 1 97.19 79 ARG A C 1
ATOM 541 O O . ARG A 1 79 ? 3.861 24.453 5.836 1 97.19 79 ARG A O 1
ATOM 548 N N . ALA A 1 80 ? 5.785 24.062 6.961 1 97.62 80 ALA A N 1
ATOM 549 C CA . ALA A 1 80 ? 5.508 25.203 7.824 1 97.62 80 ALA A CA 1
ATOM 550 C C . ALA A 1 80 ? 5.617 26.516 7.047 1 97.62 80 ALA A C 1
ATOM 552 O O . ALA A 1 80 ? 6.5 26.672 6.203 1 97.62 80 ALA A O 1
ATOM 553 N N . TYR A 1 81 ? 4.801 27.422 7.348 1 96.56 81 TYR A N 1
ATOM 554 C CA . TYR A 1 81 ? 4.695 28.594 6.488 1 96.56 81 TYR A CA 1
ATOM 555 C C . TYR A 1 81 ? 5.812 29.594 6.789 1 96.56 81 TYR A C 1
ATOM 557 O O . TYR A 1 81 ? 6.355 30.219 5.871 1 96.56 81 TYR A O 1
ATOM 565 N N . GLY A 1 82 ? 6.148 29.719 8.016 1 96.25 82 GLY A N 1
ATOM 566 C CA . GLY A 1 82 ? 7.137 30.703 8.414 1 96.25 82 GLY A CA 1
ATOM 567 C C . GLY A 1 82 ? 8.523 30.125 8.617 1 96.25 82 GLY A C 1
ATOM 568 O O . GLY A 1 82 ? 9.023 29.375 7.77 1 96.25 82 GLY A O 1
ATOM 569 N N . ASP A 1 83 ? 9.164 30.484 9.711 1 96.75 83 ASP A N 1
ATOM 570 C CA . ASP A 1 83 ? 10.586 30.234 9.914 1 96.75 83 ASP A CA 1
ATOM 571 C C . ASP A 1 83 ? 10.805 29.141 10.961 1 96.75 83 ASP A C 1
ATOM 573 O O . ASP A 1 83 ? 11.852 29.109 11.617 1 96.75 83 ASP A O 1
ATOM 577 N N . ALA A 1 84 ? 9.859 28.266 11.141 1 96.62 84 ALA A N 1
ATOM 578 C CA . ALA A 1 84 ? 9.898 27.234 12.172 1 96.62 84 ALA A CA 1
ATOM 579 C C . ALA A 1 84 ? 10.992 26.203 11.875 1 96.62 84 ALA A C 1
ATOM 581 O O . ALA A 1 84 ? 11.641 25.703 12.789 1 96.62 84 ALA A O 1
ATOM 582 N N . ALA A 1 85 ? 11.172 25.906 10.633 1 97.25 85 ALA A N 1
ATOM 583 C CA . ALA A 1 85 ? 12.117 24.859 10.258 1 97.25 85 ALA A CA 1
ATOM 584 C C . ALA A 1 85 ? 13.289 25.422 9.461 1 97.25 85 ALA A C 1
ATOM 586 O O . ALA A 1 85 ? 13.734 24.828 8.484 1 97.25 85 ALA A O 1
ATOM 587 N N . GLN A 1 86 ? 13.672 26.594 9.875 1 96.94 86 GLN A N 1
ATOM 588 C CA . GLN A 1 86 ? 14.844 27.281 9.352 1 96.94 86 GLN A CA 1
ATOM 589 C C . GLN A 1 86 ? 15.828 27.625 10.469 1 96.94 86 GLN A C 1
ATOM 591 O O . GLN A 1 86 ? 15.43 27.766 11.633 1 96.94 86 GLN A O 1
ATOM 596 N N . ASN A 1 87 ? 17.016 27.703 10.055 1 97.69 87 ASN A N 1
ATOM 597 C CA . ASN A 1 87 ? 18.078 28.109 10.961 1 97.69 87 ASN A CA 1
ATOM 598 C C . ASN A 1 87 ? 19.188 28.859 10.219 1 97.69 87 ASN A C 1
ATOM 600 O O . ASN A 1 87 ? 20.219 28.281 9.875 1 97.69 87 ASN A O 1
ATOM 604 N N . ALA A 1 88 ? 19.016 30.156 10.156 1 97.06 88 ALA A N 1
ATOM 605 C CA . ALA A 1 88 ? 19.953 30.984 9.406 1 97.06 88 ALA A CA 1
ATOM 606 C C . ALA A 1 88 ? 21.375 30.844 9.953 1 97.06 88 ALA A C 1
ATOM 608 O O . ALA A 1 88 ? 21.625 31.125 11.125 1 97.06 88 ALA A O 1
ATOM 609 N N . GLY A 1 89 ? 22.25 30.359 9.086 1 96 89 GLY A N 1
ATOM 610 C CA . GLY A 1 89 ? 23.656 30.234 9.453 1 96 89 GLY A CA 1
ATOM 611 C C . GLY A 1 89 ? 23.953 28.984 10.25 1 96 89 GLY A C 1
ATOM 612 O O . GLY A 1 89 ? 25.109 28.688 10.555 1 96 89 GLY A O 1
ATOM 613 N N . GLY A 1 90 ? 22.969 28.297 10.586 1 97.12 90 GLY A N 1
ATOM 614 C CA . GLY A 1 90 ? 23.125 27.047 11.32 1 97.12 90 GLY A CA 1
ATOM 615 C C . GLY A 1 90 ? 22.844 25.828 10.484 1 97.12 90 GLY A C 1
ATOM 616 O O . GLY A 1 90 ? 23.031 25.844 9.266 1 97.12 90 GLY A O 1
ATOM 617 N N . ALA A 1 91 ? 22.484 24.75 11.195 1 97.56 91 ALA A N 1
ATOM 618 C CA . ALA A 1 91 ? 22.219 23.484 10.5 1 97.56 91 ALA A CA 1
ATOM 619 C C . ALA A 1 91 ? 20.719 23.219 10.391 1 97.56 91 ALA A C 1
ATOM 621 O O . ALA A 1 91 ? 19.953 23.625 11.266 1 97.56 91 ALA A O 1
ATOM 622 N N . VAL A 1 92 ? 20.359 22.641 9.336 1 98.12 92 VAL A N 1
ATOM 623 C CA . VAL A 1 92 ? 19.016 22.078 9.141 1 98.12 92 VAL A CA 1
ATOM 624 C C . VAL A 1 92 ? 19.125 20.594 8.844 1 98.12 92 VAL A C 1
ATOM 626 O O . VAL A 1 92 ? 19.797 20.188 7.902 1 98.12 92 VAL A O 1
ATOM 629 N N . PHE A 1 93 ? 18.516 19.797 9.727 1 98.12 93 PHE A N 1
ATOM 630 C CA . PHE A 1 93 ? 18.5 18.359 9.539 1 98.12 93 PHE A CA 1
ATOM 631 C C . PHE A 1 93 ? 17.312 17.938 8.672 1 98.12 93 PHE A C 1
ATOM 633 O O . PHE A 1 93 ? 16.172 17.938 9.125 1 98.12 93 PHE A O 1
ATOM 640 N N . ASP A 1 94 ? 17.594 17.594 7.41 1 98.25 94 ASP A N 1
ATOM 641 C CA . ASP A 1 94 ? 16.562 17.062 6.512 1 98.25 94 ASP A CA 1
ATOM 642 C C . ASP A 1 94 ? 16.203 15.633 6.887 1 98.25 94 ASP A C 1
ATOM 644 O O . ASP A 1 94 ? 16.906 14.695 6.527 1 98.25 94 ASP A O 1
ATOM 648 N N . MET A 1 95 ? 15.055 15.5 7.496 1 98.25 95 MET A N 1
ATOM 649 C CA . MET A 1 95 ? 14.695 14.227 8.109 1 98.25 95 MET A CA 1
ATOM 650 C C . MET A 1 95 ? 14.078 13.281 7.086 1 98.25 95 MET A C 1
ATOM 652 O O . MET A 1 95 ? 13.805 12.117 7.395 1 98.25 95 MET A O 1
ATOM 656 N N . THR A 1 96 ? 13.914 13.695 5.832 1 97.69 96 THR A N 1
ATOM 657 C CA . THR A 1 96 ? 13.289 12.875 4.801 1 97.69 96 THR A CA 1
ATOM 658 C C . THR A 1 96 ? 14.195 11.703 4.426 1 97.69 96 THR A C 1
ATOM 660 O O . THR A 1 96 ? 13.773 10.789 3.719 1 97.69 96 THR A O 1
ATOM 663 N N . GLY A 1 97 ? 15.406 11.727 4.984 1 96.56 97 GLY A N 1
ATOM 664 C CA . GLY A 1 97 ? 16.297 10.594 4.777 1 96.56 97 GLY A CA 1
ATOM 665 C C . GLY A 1 97 ? 15.922 9.383 5.617 1 96.56 97 GLY A C 1
ATOM 666 O O . GLY A 1 97 ? 16.297 8.258 5.293 1 96.56 97 GLY A O 1
ATOM 667 N N . LEU A 1 98 ? 15.258 9.602 6.715 1 97.69 98 LEU A N 1
ATOM 668 C CA . LEU A 1 98 ? 14.711 8.539 7.559 1 97.69 98 LEU A CA 1
ATOM 669 C C . LEU A 1 98 ? 13.242 8.281 7.227 1 97.69 98 LEU A C 1
ATOM 671 O O . LEU A 1 98 ? 12.352 8.844 7.871 1 97.69 98 LEU A O 1
ATOM 675 N N . ASP A 1 99 ? 12.992 7.398 6.273 1 96.38 99 ASP A N 1
ATOM 676 C CA . ASP A 1 99 ? 11.656 7.34 5.691 1 96.38 99 ASP A CA 1
ATOM 677 C C . ASP A 1 99 ? 11.148 5.902 5.625 1 96.38 99 ASP A C 1
ATOM 679 O O . ASP A 1 99 ? 10.336 5.566 4.758 1 96.38 99 ASP A O 1
ATOM 683 N N . ARG A 1 100 ? 11.477 5.051 6.516 1 96.56 100 ARG A N 1
ATOM 684 C CA . ARG A 1 100 ? 11.039 3.658 6.477 1 96.56 100 ARG A CA 1
ATOM 685 C C . ARG A 1 100 ? 9.742 3.469 7.266 1 96.56 100 ARG A C 1
ATOM 687 O O . ARG A 1 100 ? 9.609 3.982 8.375 1 96.56 100 ARG A O 1
ATOM 694 N N . ILE A 1 101 ? 8.82 2.824 6.605 1 98.38 101 ILE A N 1
ATOM 695 C CA . ILE A 1 101 ? 7.703 2.248 7.348 1 98.38 101 ILE A CA 1
ATOM 696 C C . ILE A 1 101 ? 8.102 0.878 7.895 1 98.38 101 ILE A C 1
ATOM 698 O O . ILE A 1 101 ? 8.344 -0.057 7.129 1 98.38 101 ILE A O 1
ATOM 702 N N . ARG A 1 102 ? 8.156 0.723 9.141 1 98.12 102 ARG A N 1
ATOM 703 C CA . ARG A 1 102 ? 8.82 -0.396 9.797 1 98.12 102 ARG A CA 1
ATOM 704 C C . ARG A 1 102 ? 7.844 -1.539 10.055 1 98.12 102 ARG A C 1
ATOM 706 O O . ARG A 1 102 ? 8.094 -2.678 9.656 1 98.12 102 ARG A O 1
ATOM 713 N N . VAL A 1 103 ? 6.719 -1.243 10.75 1 98.62 103 VAL A N 1
ATOM 714 C CA . VAL A 1 103 ? 5.75 -2.27 11.109 1 98.62 103 VAL A CA 1
ATOM 715 C C . VAL A 1 103 ? 4.332 -1.732 10.922 1 98.62 103 VAL A C 1
ATOM 717 O O . VAL A 1 103 ? 4.035 -0.6 11.312 1 98.62 103 VAL A O 1
ATOM 720 N N . ILE A 1 104 ? 3.514 -2.453 10.289 1 98.69 104 ILE A N 1
ATOM 721 C CA . ILE A 1 104 ? 2.07 -2.24 10.258 1 98.69 104 ILE A CA 1
ATOM 722 C C . ILE A 1 104 ? 1.362 -3.42 10.922 1 98.69 104 ILE A C 1
ATOM 724 O O . ILE A 1 104 ? 1.55 -4.57 10.516 1 98.69 104 ILE A O 1
ATOM 728 N N . ASP A 1 105 ? 0.636 -3.186 11.961 1 98.5 105 ASP A N 1
ATOM 729 C CA . ASP A 1 105 ? -0.107 -4.211 12.688 1 98.5 105 ASP A CA 1
ATOM 730 C C . ASP A 1 105 ? -1.603 -3.902 12.695 1 98.5 105 ASP A C 1
ATOM 732 O O . ASP A 1 105 ? -2.053 -2.996 13.391 1 98.5 105 ASP A O 1
ATOM 736 N N . THR A 1 106 ? -2.32 -4.637 11.945 1 97.69 106 THR A N 1
ATOM 737 C CA . THR A 1 106 ? -3.748 -4.375 11.797 1 97.69 106 THR A CA 1
ATOM 738 C C . THR A 1 106 ? -4.559 -5.234 12.766 1 97.69 106 THR A C 1
ATOM 740 O O . THR A 1 106 ? -5.789 -5.227 12.727 1 97.69 106 THR A O 1
ATOM 743 N N . THR A 1 107 ? -3.934 -5.98 13.656 1 95.56 107 THR A N 1
ATOM 744 C CA . THR A 1 107 ? -4.629 -6.938 14.508 1 95.56 107 THR A CA 1
ATOM 745 C C . THR A 1 107 ? -4.879 -6.348 15.891 1 95.56 107 THR A C 1
ATOM 747 O O . THR A 1 107 ? -5.566 -6.953 16.719 1 95.56 107 THR A O 1
ATOM 750 N N . ARG A 1 108 ? -4.359 -5.207 16.094 1 90.56 108 ARG A N 1
ATOM 751 C CA . ARG A 1 108 ? -4.508 -4.59 17.406 1 90.56 108 ARG A CA 1
ATOM 752 C C . ARG A 1 108 ? -5.926 -4.07 17.609 1 90.56 108 ARG A C 1
ATOM 754 O O . ARG A 1 108 ? -6.582 -3.648 16.656 1 90.56 108 ARG A O 1
ATOM 761 N N . THR A 1 109 ? -6.387 -4.152 18.859 1 89.38 109 THR A N 1
ATOM 762 C CA . THR A 1 109 ? -7.699 -3.641 19.234 1 89.38 109 THR A CA 1
ATOM 763 C C . THR A 1 109 ? -7.586 -2.699 20.438 1 89.38 109 THR A C 1
ATOM 765 O O . THR A 1 109 ? -6.637 -2.791 21.219 1 89.38 109 THR A O 1
ATOM 768 N N . SER A 1 110 ? -8.516 -1.782 20.438 1 86.69 110 SER A N 1
ATOM 769 C CA . SER A 1 110 ? -8.586 -0.878 21.578 1 86.69 110 SER A CA 1
ATOM 770 C C . SER A 1 110 ? -9.102 -1.594 22.828 1 86.69 110 SER A C 1
ATOM 772 O O . SER A 1 110 ? -9.453 -2.773 22.766 1 86.69 110 SER A O 1
ATOM 774 N N . ASP A 1 111 ? -9.078 -0.78 23.906 1 81.81 111 ASP A N 1
ATOM 775 C CA . ASP A 1 111 ? -9.586 -1.317 25.172 1 81.81 111 ASP A CA 1
ATOM 776 C C . ASP A 1 111 ? -11.062 -1.672 25.062 1 81.81 111 ASP A C 1
ATOM 778 O O . ASP A 1 111 ? -11.539 -2.586 25.734 1 81.81 111 ASP A O 1
ATOM 782 N N . THR A 1 112 ? -11.781 -1.015 24.141 1 84.38 112 THR A N 1
ATOM 783 C CA . THR A 1 112 ? -13.211 -1.256 23.953 1 84.38 112 THR A CA 1
ATOM 784 C C . THR A 1 112 ? -13.438 -2.33 22.891 1 84.38 112 THR A C 1
ATOM 786 O O . THR A 1 112 ? -14.586 -2.592 22.5 1 84.38 112 THR A O 1
ATOM 789 N N . GLY A 1 113 ? -12.359 -2.846 22.312 1 86.31 113 GLY A N 1
ATOM 790 C CA . GLY A 1 113 ? -12.484 -3.916 21.344 1 86.31 113 GLY A CA 1
ATOM 791 C C . GLY A 1 113 ? -12.555 -3.414 19.906 1 86.31 113 GLY A C 1
ATOM 792 O O . GLY A 1 113 ? -12.609 -4.211 18.969 1 86.31 113 GLY A O 1
ATOM 7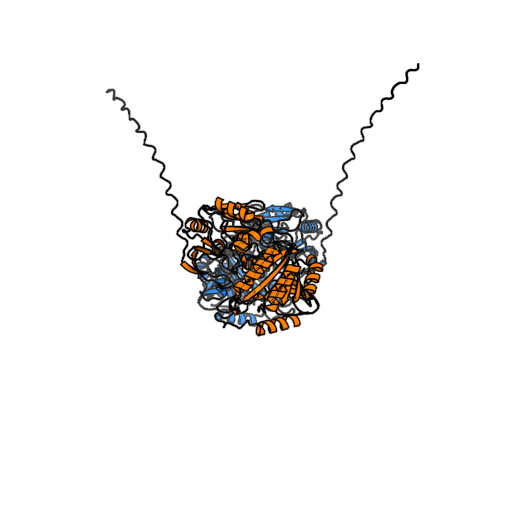93 N N . ALA A 1 114 ? -12.453 -2.127 19.766 1 87.19 114 ALA A N 1
ATOM 794 C CA . ALA A 1 114 ? -12.492 -1.551 18.422 1 87.19 114 ALA A CA 1
ATOM 795 C C . ALA A 1 114 ? -11.148 -1.699 17.719 1 87.19 114 ALA A C 1
ATOM 797 O O . ALA A 1 114 ? -10.102 -1.719 18.375 1 87.19 114 ALA A O 1
ATOM 798 N N . PRO A 1 115 ? -11.258 -1.885 16.438 1 87.25 115 PRO A N 1
ATOM 799 C CA . PRO A 1 115 ? -9.984 -1.956 15.711 1 87.25 115 PRO A CA 1
ATOM 800 C C . PRO A 1 115 ? -9.086 -0.752 15.977 1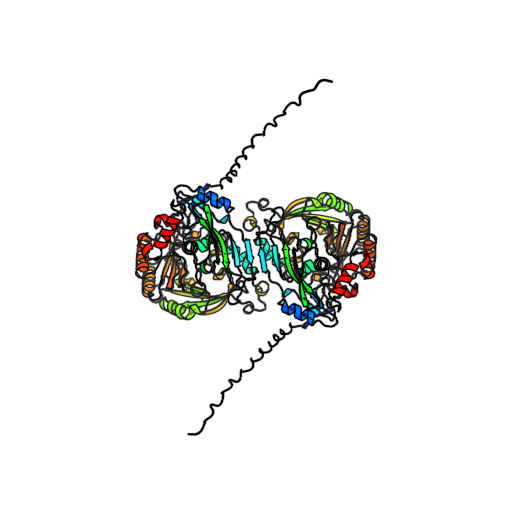 87.25 115 PRO A C 1
ATOM 802 O O . PRO A 1 115 ? -9.555 0.389 15.969 1 87.25 115 PRO A O 1
ATOM 805 N N . ALA A 1 116 ? -7.867 -1.066 16.297 1 92.69 116 ALA A N 1
ATOM 806 C CA . ALA A 1 116 ? -6.887 -0.032 16.625 1 92.69 116 ALA A CA 1
ATOM 807 C C . ALA A 1 116 ? -5.527 -0.353 16.016 1 92.69 116 ALA A C 1
ATOM 809 O O . ALA A 1 116 ? -4.52 -0.407 16.719 1 92.69 116 ALA A O 1
ATOM 810 N N . ALA A 1 117 ? -5.551 -0.46 14.695 1 97.44 117 ALA A N 1
ATOM 811 C CA . ALA A 1 117 ? -4.312 -0.761 13.984 1 97.44 117 ALA A CA 1
ATOM 812 C C . ALA A 1 117 ? -3.252 0.301 14.25 1 97.44 117 ALA A C 1
ATOM 814 O O . ALA A 1 117 ? -3.578 1.439 14.594 1 97.44 117 ALA A O 1
ATOM 815 N N . THR A 1 118 ? -1.984 -0.076 14.172 1 98.62 118 THR A N 1
ATOM 816 C CA . THR A 1 118 ? -0.883 0.852 14.398 1 98.62 118 THR A CA 1
ATOM 817 C C . THR A 1 118 ? 0.157 0.742 13.289 1 98.62 118 THR A C 1
ATOM 819 O O . THR A 1 118 ? 0.239 -0.281 12.602 1 98.62 118 THR A O 1
ATOM 822 N N . VAL A 1 119 ? 0.868 1.752 13.086 1 98.81 119 VAL A N 1
ATOM 823 C CA . VAL A 1 119 ? 2.031 1.777 12.203 1 98.81 119 VAL A CA 1
ATOM 824 C C . VAL A 1 119 ? 3.236 2.34 12.953 1 98.81 119 VAL A C 1
ATOM 826 O O . VAL A 1 119 ? 3.109 3.312 13.703 1 98.81 119 VAL A O 1
ATOM 829 N N . VAL A 1 120 ? 4.332 1.697 12.906 1 98.81 120 VAL A N 1
ATOM 830 C CA . VAL A 1 120 ? 5.629 2.199 13.344 1 98.81 120 VAL A CA 1
ATOM 831 C C . VAL A 1 120 ? 6.441 2.672 12.141 1 98.81 120 VAL A C 1
ATOM 833 O O . VAL A 1 120 ? 6.688 1.898 11.211 1 98.81 120 VAL A O 1
ATOM 836 N N . CYS A 1 121 ? 6.848 3.918 12.141 1 98.75 121 CYS A N 1
ATOM 837 C CA . CYS A 1 121 ? 7.598 4.422 10.992 1 98.75 121 CYS A CA 1
ATOM 838 C C . CYS A 1 121 ? 8.602 5.484 11.422 1 98.75 121 CYS A C 1
ATOM 840 O O . CYS A 1 121 ? 8.523 6.008 12.539 1 98.75 121 CYS A O 1
ATOM 842 N N . ASP A 1 122 ? 9.57 5.746 10.539 1 98.69 122 ASP A N 1
ATOM 843 C CA . ASP A 1 122 ? 10.508 6.855 10.711 1 98.69 122 ASP A CA 1
ATOM 844 C C . ASP A 1 122 ? 9.789 8.195 10.609 1 98.69 122 ASP A C 1
ATOM 846 O O . ASP A 1 122 ? 8.727 8.297 9.977 1 98.69 122 ASP A O 1
ATOM 850 N N . ALA A 1 123 ? 10.375 9.156 11.203 1 98.19 123 ALA A N 1
ATOM 851 C CA . ALA A 1 123 ? 9.75 10.477 11.305 1 98.19 123 ALA A CA 1
ATOM 852 C C . ALA A 1 123 ? 9.727 11.18 9.945 1 98.19 123 ALA A C 1
ATOM 854 O O . ALA A 1 123 ? 8.961 12.117 9.742 1 98.19 123 ALA A O 1
ATOM 855 N N . GLY A 1 124 ? 10.562 10.781 9.062 1 98.62 124 GLY A N 1
ATOM 856 C CA . GLY A 1 124 ? 10.633 11.422 7.762 1 98.62 124 GLY A CA 1
ATOM 857 C C . GLY A 1 124 ? 9.586 10.922 6.789 1 98.62 124 GLY A C 1
ATOM 858 O O . GLY A 1 124 ? 9.477 11.43 5.672 1 98.62 124 GLY A O 1
ATOM 859 N N . VAL A 1 125 ? 8.766 9.938 7.168 1 98.62 125 VAL A N 1
ATOM 860 C CA . VAL A 1 125 ? 7.699 9.414 6.324 1 98.62 125 VAL A CA 1
ATOM 861 C C . VAL A 1 125 ? 6.613 10.477 6.156 1 98.62 125 VAL A C 1
ATOM 863 O O . VAL A 1 125 ? 6.199 11.109 7.129 1 98.62 125 VAL A O 1
ATOM 866 N N . SER A 1 126 ? 6.164 10.695 4.898 1 98.19 126 SER A N 1
ATOM 867 C CA . SER A 1 126 ? 5.102 11.664 4.648 1 98.19 126 SER A CA 1
ATOM 868 C C . SER A 1 126 ? 3.727 11.047 4.879 1 98.19 126 SER A C 1
ATOM 870 O O . SER A 1 126 ? 3.568 9.82 4.805 1 98.19 126 SER A O 1
ATOM 872 N N . LEU A 1 127 ? 2.777 11.883 5.176 1 98.5 127 LEU A N 1
ATOM 873 C CA . LEU A 1 127 ? 1.406 11.391 5.258 1 98.5 127 LEU A CA 1
ATOM 874 C C . LEU A 1 127 ? 0.942 10.852 3.91 1 98.5 127 LEU A C 1
ATOM 876 O O . LEU A 1 127 ? 0.157 9.906 3.852 1 98.5 127 LEU A O 1
ATOM 880 N N . HIS A 1 128 ? 1.432 11.438 2.852 1 96.94 128 HIS A N 1
ATOM 881 C CA . HIS A 1 128 ? 1.12 10.93 1.521 1 96.94 128 HIS A CA 1
ATOM 882 C C . HIS A 1 128 ? 1.53 9.469 1.377 1 96.94 128 HIS A C 1
ATOM 884 O O . HIS A 1 128 ? 0.733 8.641 0.941 1 96.94 128 HIS A O 1
ATOM 890 N N . HIS A 1 129 ? 2.756 9.234 1.751 1 96.75 129 HIS A N 1
ATOM 891 C CA . HIS A 1 129 ? 3.258 7.863 1.653 1 96.75 129 HIS A CA 1
ATOM 892 C C . HIS A 1 129 ? 2.471 6.922 2.559 1 96.75 129 HIS A C 1
ATOM 894 O O . HIS A 1 129 ? 2.174 5.789 2.174 1 96.75 129 HIS A O 1
ATOM 900 N N . LEU A 1 130 ? 2.16 7.355 3.742 1 98.25 130 LEU A N 1
ATOM 901 C CA . LEU A 1 130 ? 1.322 6.547 4.621 1 98.25 130 LEU A CA 1
ATOM 902 C C . LEU A 1 130 ? -0.015 6.23 3.957 1 98.25 130 LEU A C 1
ATOM 904 O O . LEU A 1 130 ? -0.479 5.09 3.996 1 98.25 130 LEU A O 1
ATOM 908 N N . MET A 1 131 ? -0.623 7.203 3.361 1 97.25 131 MET A N 1
ATOM 909 C CA . MET A 1 131 ? -1.921 6.996 2.727 1 97.25 131 MET A CA 1
ATOM 910 C C . MET A 1 131 ? -1.811 5.996 1.579 1 97.25 131 MET A C 1
ATOM 912 O O . MET A 1 131 ? -2.691 5.152 1.396 1 97.25 131 MET A O 1
ATOM 916 N N . GLU A 1 132 ? -0.713 6.059 0.845 1 94.88 132 GLU A N 1
ATOM 917 C CA . GLU A 1 132 ? -0.473 5.125 -0.25 1 94.88 132 GLU A CA 1
ATOM 918 C C . GLU A 1 132 ? -0.435 3.684 0.253 1 94.88 132 GLU A C 1
ATOM 920 O O . GLU A 1 132 ? -0.929 2.773 -0.416 1 94.88 132 GLU A O 1
ATOM 925 N N . VAL A 1 133 ? 0.067 3.502 1.393 1 96.44 133 VAL A N 1
ATOM 926 C CA . VAL A 1 133 ? 0.305 2.158 1.909 1 96.44 133 VAL A CA 1
ATOM 927 C C . VAL A 1 133 ? -0.893 1.704 2.738 1 96.44 133 VAL A C 1
ATOM 929 O O . VAL A 1 133 ? -1.283 0.536 2.688 1 96.44 133 VAL A O 1
ATOM 932 N N . LEU A 1 134 ? -1.521 2.59 3.445 1 98 134 LEU A N 1
ATOM 933 C CA . LEU A 1 134 ? -2.494 2.217 4.465 1 98 134 LEU A CA 1
ATOM 934 C C . LEU A 1 134 ? -3.889 2.078 3.861 1 98 134 LEU A C 1
ATOM 936 O O . LEU A 1 134 ? -4.676 1.235 4.293 1 98 134 LEU A O 1
ATOM 940 N N . LEU A 1 135 ? -4.238 2.891 2.887 1 97.12 135 LEU A N 1
ATOM 941 C CA . LEU A 1 135 ? -5.602 2.877 2.365 1 97.12 135 LEU A CA 1
ATOM 942 C C . LEU A 1 135 ? -5.938 1.521 1.753 1 97.12 135 LEU A C 1
ATOM 944 O O . LEU A 1 135 ? -6.98 0.938 2.057 1 97.12 135 LEU A O 1
ATOM 948 N N . PRO A 1 136 ? -5.016 0.938 0.98 1 94.81 136 PRO A N 1
ATOM 949 C CA . PRO A 1 136 ? -5.332 -0.392 0.452 1 94.81 136 PRO A CA 1
ATOM 950 C C . PRO A 1 136 ? -5.531 -1.433 1.552 1 94.81 136 PRO A C 1
ATOM 952 O O . PRO A 1 136 ? -6.059 -2.518 1.293 1 94.81 136 PRO A O 1
ATOM 955 N N . LEU A 1 137 ? -5.121 -1.142 2.725 1 96.88 137 LEU A N 1
ATOM 956 C CA . LEU A 1 137 ? -5.27 -2.047 3.859 1 96.88 137 LEU A CA 1
ATOM 957 C C . LEU A 1 137 ? -6.547 -1.739 4.637 1 96.88 137 LEU A C 1
ATOM 959 O O . LEU A 1 137 ? -6.867 -2.426 5.609 1 96.88 137 LEU A O 1
ATOM 963 N N . GLY A 1 138 ? -7.207 -0.659 4.246 1 96.56 138 GLY A N 1
ATOM 964 C CA . GLY A 1 138 ? -8.438 -0.297 4.934 1 96.56 138 GLY A CA 1
ATOM 965 C C . GLY A 1 138 ? -8.211 0.613 6.125 1 96.56 138 GLY A C 1
ATOM 966 O O . GLY A 1 138 ? -9.008 0.626 7.062 1 96.56 138 GLY A O 1
ATOM 967 N N . TRP A 1 139 ? -7.09 1.271 6.117 1 97.81 139 TRP A N 1
ATOM 968 C CA . TRP A 1 139 ? -6.766 2.162 7.227 1 97.81 139 TRP A CA 1
ATOM 969 C C . TRP A 1 139 ? -6.406 3.555 6.715 1 97.81 139 TRP A C 1
ATOM 971 O O . TRP A 1 139 ? -5.98 3.713 5.57 1 97.81 139 TRP A O 1
ATOM 981 N N . PHE A 1 140 ? -6.629 4.562 7.516 1 97.94 140 PHE A N 1
ATOM 982 C CA . PHE A 1 140 ? -6.34 5.965 7.23 1 97.94 140 PHE A CA 1
ATOM 983 C C . PHE A 1 140 ? -5.664 6.633 8.422 1 97.94 140 PHE A C 1
ATOM 985 O O . PHE A 1 140 ? -5.75 6.137 9.547 1 97.94 140 PHE A O 1
ATOM 992 N N . VAL A 1 141 ? -4.91 7.691 8.164 1 98.19 141 VAL A N 1
ATOM 993 C CA . VAL A 1 141 ? -4.336 8.477 9.25 1 98.19 141 VAL A CA 1
ATOM 994 C C . VAL A 1 141 ? -5.449 9.133 10.062 1 98.19 141 VAL A C 1
ATOM 996 O O . VAL A 1 141 ? -6.461 9.562 9.508 1 98.19 141 VAL A O 1
ATOM 999 N N . PRO A 1 142 ? -5.266 9.266 11.344 1 96.94 142 PRO A N 1
ATOM 1000 C CA . PRO A 1 142 ? -6.348 9.781 12.188 1 96.94 142 PRO A CA 1
ATOM 1001 C C . PRO A 1 142 ? -6.574 11.281 12.016 1 96.94 142 PRO A C 1
ATOM 1003 O O . PRO A 1 142 ? -7.684 11.773 12.25 1 96.94 142 PRO A O 1
ATOM 1006 N N . VAL A 1 143 ? -5.52 11.992 11.711 1 98.31 143 VAL A N 1
ATOM 1007 C CA . VAL A 1 143 ? -5.551 13.445 11.531 1 98.31 143 VAL A CA 1
ATOM 1008 C C . VAL A 1 143 ? -4.723 13.828 10.312 1 98.31 143 VAL A C 1
ATOM 1010 O O . VAL A 1 143 ? -3.598 13.359 10.141 1 98.31 143 VAL A O 1
ATOM 1013 N N . THR A 1 144 ? -5.293 14.578 9.453 1 98.12 144 THR A N 1
ATOM 1014 C CA . THR A 1 144 ? -4.562 15.133 8.312 1 98.12 144 THR A CA 1
ATOM 1015 C C . THR A 1 144 ? -4.922 16.609 8.109 1 98.12 144 THR A C 1
ATOM 1017 O O . THR A 1 144 ? -6.09 16.984 8.234 1 98.12 144 THR A O 1
ATOM 1020 N N . PRO A 1 145 ? -3.893 17.359 7.902 1 97.44 145 PRO A N 1
ATOM 1021 C CA . PRO A 1 145 ? -4.168 18.75 7.562 1 97.44 145 PRO A CA 1
ATOM 1022 C C . PRO A 1 145 ? -4.578 18.938 6.105 1 97.44 145 PRO A C 1
ATOM 1024 O O . PRO A 1 145 ? -5.027 17.984 5.461 1 97.44 145 PRO A O 1
ATOM 1027 N N . GLY A 1 146 ? -4.5 20.141 5.641 1 96.44 146 GLY A N 1
ATOM 1028 C CA . GLY A 1 146 ? -4.945 20.453 4.293 1 96.44 146 GLY A CA 1
ATOM 1029 C C . GLY A 1 146 ? -3.979 19.984 3.223 1 96.44 146 GLY A C 1
ATOM 1030 O O . GLY A 1 146 ? -4.215 20.188 2.031 1 96.44 146 GLY A O 1
ATOM 1031 N N . THR A 1 147 ? -2.848 19.375 3.604 1 96.88 147 THR A N 1
ATOM 1032 C CA . THR A 1 147 ? -1.87 18.812 2.68 1 96.88 147 THR A CA 1
ATOM 1033 C C . THR A 1 147 ? -1.356 17.469 3.191 1 96.88 147 THR A C 1
ATOM 1035 O O . THR A 1 147 ? -1.188 17.281 4.398 1 96.88 147 THR A O 1
ATOM 1038 N N . ARG A 1 148 ? -1.125 16.609 2.273 1 96.62 148 ARG A N 1
ATOM 1039 C CA . ARG A 1 148 ? -0.573 15.305 2.623 1 96.62 148 ARG A CA 1
ATOM 1040 C C . ARG A 1 148 ? 0.951 15.328 2.615 1 96.62 148 ARG A C 1
ATOM 1042 O O . ARG A 1 148 ? 1.598 14.367 3.031 1 96.62 148 ARG A O 1
ATOM 1049 N N . TYR A 1 149 ? 1.501 16.469 2.275 1 96.81 149 TYR A N 1
ATOM 1050 C CA . TYR A 1 149 ? 2.949 16.562 2.127 1 96.81 149 TYR A CA 1
ATOM 1051 C C . TYR A 1 149 ? 3.588 17.172 3.367 1 96.81 149 TYR A C 1
ATOM 1053 O O . TYR A 1 149 ? 4.32 18.156 3.271 1 96.81 149 TYR A O 1
ATOM 1061 N N . VAL A 1 150 ? 3.385 16.547 4.461 1 98.31 150 VAL A N 1
ATOM 1062 C CA . VAL A 1 150 ? 4.078 16.75 5.727 1 98.31 150 VAL A CA 1
ATOM 1063 C C . VAL A 1 150 ? 4.59 15.414 6.258 1 98.31 150 VAL A C 1
ATOM 1065 O O . VAL A 1 150 ? 4.027 14.359 5.949 1 98.31 150 VAL A O 1
ATOM 1068 N N . THR A 1 151 ? 5.645 15.43 6.961 1 98.75 151 THR A N 1
ATOM 1069 C CA . THR A 1 151 ? 6.191 14.203 7.539 1 98.75 151 THR A CA 1
ATOM 1070 C C . THR A 1 151 ? 5.555 13.914 8.891 1 98.75 151 THR A C 1
ATOM 1072 O O . THR A 1 151 ? 4.973 14.805 9.516 1 98.75 151 THR A O 1
ATOM 1075 N N . VAL A 1 152 ? 5.695 12.688 9.344 1 98.88 152 VAL A N 1
ATOM 1076 C CA . VAL A 1 152 ? 5.227 12.297 10.664 1 98.88 152 VAL A CA 1
ATOM 1077 C C . VAL A 1 152 ? 5.938 13.125 11.734 1 98.88 152 VAL A C 1
ATOM 1079 O O . VAL A 1 152 ? 5.305 13.602 12.68 1 98.88 152 VAL A O 1
ATOM 1082 N N . GLY A 1 153 ? 7.191 13.32 11.562 1 98.88 153 GLY A N 1
ATOM 1083 C CA . GLY A 1 153 ? 7.918 14.172 12.492 1 98.88 153 GLY A CA 1
ATOM 1084 C C . GLY A 1 153 ? 7.395 15.594 12.539 1 98.88 153 GLY A C 1
ATOM 1085 O O . GLY A 1 153 ? 7.234 16.172 13.617 1 98.88 153 GLY A O 1
ATOM 1086 N N . GLY A 1 154 ? 7.176 16.141 11.328 1 98.75 154 GLY A N 1
ATOM 1087 C CA . GLY A 1 154 ? 6.598 17.469 11.266 1 98.75 154 GLY A CA 1
ATOM 1088 C C . GLY A 1 154 ? 5.203 17.547 11.859 1 98.75 154 GLY A C 1
ATOM 1089 O O . GLY A 1 154 ? 4.848 18.531 12.508 1 98.75 154 GLY A O 1
ATOM 1090 N N . ALA A 1 155 ? 4.449 16.5 11.641 1 98.81 155 ALA A N 1
ATOM 1091 C CA . ALA A 1 155 ? 3.092 16.438 12.18 1 98.81 155 ALA A CA 1
ATOM 1092 C C . ALA A 1 155 ? 3.104 16.453 13.703 1 98.81 155 ALA A C 1
ATOM 1094 O O . ALA A 1 155 ? 2.27 17.125 14.328 1 98.81 155 ALA A O 1
ATOM 1095 N N . ILE A 1 156 ? 4.039 15.773 14.281 1 98.81 156 ILE A N 1
ATOM 1096 C CA . ILE A 1 156 ? 4.156 15.727 15.734 1 98.81 156 ILE A CA 1
ATOM 1097 C C . ILE A 1 156 ? 4.734 17.047 16.25 1 98.81 156 ILE A C 1
ATOM 1099 O O . ILE A 1 156 ? 4.191 17.641 17.172 1 98.81 156 ILE A O 1
ATOM 1103 N N . GLY A 1 157 ? 5.805 17.547 15.609 1 98.62 157 GLY A N 1
ATOM 1104 C CA . GLY A 1 157 ? 6.465 18.766 16.031 1 98.62 157 GLY A CA 1
ATOM 1105 C C . GLY A 1 157 ? 5.547 19.969 16.047 1 98.62 157 GLY A C 1
ATOM 1106 O O . GLY A 1 157 ? 5.668 20.859 16.906 1 98.62 157 GLY A O 1
ATOM 1107 N N . ALA A 1 158 ? 4.613 19.969 15.086 1 98.44 158 ALA A N 1
ATOM 1108 C CA . ALA A 1 158 ? 3.646 21.062 15 1 98.44 158 ALA A CA 1
ATOM 1109 C C . ALA A 1 158 ? 2.334 20.688 15.68 1 98.44 158 ALA A C 1
ATOM 1111 O O . ALA A 1 158 ? 1.474 21.547 15.891 1 98.44 158 ALA A O 1
ATOM 1112 N N . ASP A 1 159 ? 2.242 19.422 16.047 1 98.5 159 ASP A N 1
ATOM 1113 C CA . ASP A 1 159 ? 0.985 18.859 16.516 1 98.5 159 ASP A CA 1
ATOM 1114 C C . ASP A 1 159 ? -0.181 19.297 15.641 1 98.5 159 ASP A C 1
ATOM 1116 O O . ASP A 1 159 ? -1.138 19.906 16.125 1 98.5 159 ASP A O 1
ATOM 1120 N N . ILE A 1 160 ? -0.153 18.875 14.438 1 98.5 160 ILE A N 1
ATOM 1121 C CA . ILE A 1 160 ? -1.086 19.344 13.414 1 98.5 160 ILE A CA 1
ATOM 1122 C C . ILE A 1 160 ? -2.508 18.938 13.789 1 98.5 160 ILE A C 1
ATOM 1124 O O . ILE A 1 160 ? -2.705 18.016 14.586 1 98.5 160 ILE A O 1
ATOM 1128 N N . HIS A 1 161 ? -3.406 19.672 13.25 1 98.25 161 HIS A N 1
ATOM 1129 C CA . HIS A 1 161 ? -4.832 19.359 13.344 1 98.25 161 HIS A CA 1
ATOM 1130 C C . HIS A 1 161 ? -5.484 19.344 11.969 1 98.25 161 HIS A C 1
ATOM 1132 O O . HIS A 1 161 ? -4.906 19.844 10.992 1 98.25 161 HIS A O 1
ATOM 1138 N N . GLY A 1 162 ? -6.598 18.688 11.898 1 97.38 162 GLY A N 1
ATOM 1139 C CA . GLY A 1 162 ? -7.375 18.625 10.672 1 97.38 162 GLY A CA 1
ATOM 1140 C C . GLY A 1 162 ? -8.781 19.172 10.828 1 97.38 162 GLY A C 1
ATOM 1141 O O . GLY A 1 162 ? -9.039 20.016 11.695 1 97.38 162 GLY A O 1
ATOM 1142 N N . LYS A 1 163 ? -9.633 18.781 9.898 1 97.69 163 LYS A N 1
ATOM 1143 C CA . LYS A 1 163 ? -11.039 19.172 9.891 1 97.69 163 LYS A CA 1
ATOM 1144 C C . LYS A 1 163 ? -11.82 18.453 10.992 1 97.69 163 LYS A C 1
ATOM 1146 O O . LYS A 1 163 ? -12.992 18.75 11.234 1 97.69 163 LYS A O 1
ATOM 1151 N N . ASN A 1 164 ? -11.133 17.609 11.742 1 98.19 164 ASN A N 1
ATOM 1152 C CA . ASN A 1 164 ? -11.836 16.734 12.68 1 98.19 164 ASN A CA 1
ATOM 1153 C C . ASN A 1 164 ? -11.352 16.953 14.109 1 98.19 164 ASN A C 1
ATOM 1155 O O . ASN A 1 164 ? -11.5 16.078 14.961 1 98.19 164 ASN A O 1
ATOM 1159 N N . HIS A 1 165 ? -10.758 18.078 14.422 1 98.06 165 HIS A N 1
ATOM 1160 C CA . HIS A 1 165 ? -10.203 18.234 15.758 1 98.06 165 HIS A CA 1
ATOM 1161 C C . HIS A 1 165 ? -11.281 18.094 16.828 1 98.06 165 HIS A C 1
ATOM 1163 O O . HIS A 1 165 ? -11.023 17.562 17.906 1 98.06 165 HIS A O 1
ATOM 1169 N N . HIS A 1 166 ? -12.484 18.562 16.578 1 97 166 HIS A N 1
ATOM 1170 C CA . HIS A 1 166 ? -13.562 18.516 17.562 1 97 166 HIS A CA 1
ATOM 1171 C C . HIS A 1 166 ? -13.914 17.078 17.922 1 97 166 HIS A C 1
ATOM 1173 O O . HIS A 1 166 ? -14.516 16.828 18.969 1 97 166 HIS A O 1
ATOM 1179 N N . VAL A 1 167 ? -13.477 16.141 17.094 1 95.69 167 VAL A N 1
ATOM 1180 C CA . VAL A 1 167 ? -13.766 14.727 17.328 1 95.69 167 VAL A CA 1
ATOM 1181 C C . VAL A 1 167 ? -12.477 13.984 17.656 1 95.69 167 VAL A C 1
ATOM 1183 O O . VAL A 1 167 ? -12.398 13.289 18.672 1 95.69 167 VAL A O 1
ATOM 1186 N N . SER A 1 168 ? -11.43 14.258 16.969 1 96.31 168 SER A N 1
ATOM 1187 C CA . SER A 1 168 ? -10.266 13.383 16.969 1 96.31 168 SER A CA 1
ATOM 1188 C C . SER A 1 168 ? -9.078 14.047 17.672 1 96.31 168 SER A C 1
ATOM 1190 O O . SER A 1 168 ? -8.055 13.398 17.906 1 96.31 168 SER A O 1
ATOM 1192 N N . GLY A 1 169 ? -9.18 15.312 17.969 1 97.69 169 GLY A N 1
ATOM 1193 C CA . GLY A 1 169 ? -8.031 16 18.531 1 97.69 169 GLY A CA 1
ATOM 1194 C C . GLY A 1 169 ? -6.902 16.203 17.547 1 97.69 169 GLY A C 1
ATOM 1195 O O . GLY A 1 169 ? -7.125 16.203 16.328 1 97.69 169 GLY A O 1
ATOM 1196 N N . SER A 1 170 ? -5.766 16.5 18.125 1 98.38 170 SER A N 1
ATOM 1197 C CA . SER A 1 170 ? -4.582 16.734 17.312 1 98.38 170 SER A CA 1
ATOM 1198 C C . SER A 1 170 ? -3.861 15.422 17 1 98.38 170 SER A C 1
ATOM 1200 O O . SER A 1 170 ? -4.266 14.359 17.469 1 98.38 170 SER A O 1
ATOM 1202 N N . PHE A 1 171 ? -2.867 15.469 16.172 1 98.62 171 PHE A N 1
ATOM 1203 C CA . PHE A 1 171 ? -2.145 14.305 15.68 1 98.62 171 PHE A CA 1
ATOM 1204 C C . PHE A 1 171 ? -1.509 13.531 16.828 1 98.62 171 PHE A C 1
ATOM 1206 O O . PHE A 1 171 ? -1.58 12.305 16.875 1 98.62 171 PHE A O 1
ATOM 1213 N N . SER A 1 172 ? -0.908 14.234 17.75 1 98.44 172 SER A N 1
ATOM 1214 C CA . SER A 1 172 ? -0.11 13.586 18.781 1 98.44 172 SER A CA 1
ATOM 1215 C C . SER A 1 172 ? -0.99 12.789 19.734 1 98.44 172 SER A C 1
ATOM 1217 O O . SER A 1 172 ? -0.496 11.938 20.484 1 98.44 172 SER A O 1
ATOM 1219 N N . ARG A 1 173 ? -2.299 13.062 19.766 1 97.88 173 ARG A N 1
ATOM 1220 C CA . ARG A 1 173 ? -3.221 12.25 20.547 1 97.88 173 ARG A CA 1
ATOM 1221 C C . ARG A 1 173 ? -3.164 10.781 20.125 1 97.88 173 ARG A C 1
ATOM 1223 O O . ARG A 1 173 ? -3.408 9.883 20.922 1 97.88 173 ARG A O 1
ATOM 1230 N N . HIS A 1 174 ? -2.785 10.586 18.938 1 97.81 174 HIS A N 1
ATOM 1231 C CA . HIS A 1 174 ? -2.836 9.25 18.359 1 97.81 174 HIS A CA 1
ATOM 1232 C C . HIS A 1 174 ? -1.443 8.641 18.266 1 97.81 174 HIS A C 1
ATOM 1234 O O . HIS A 1 174 ? -1.259 7.598 17.625 1 97.81 174 HIS A O 1
ATOM 1240 N N . VAL A 1 175 ? -0.479 9.305 18.766 1 98.56 175 VAL A N 1
ATOM 1241 C CA . VAL A 1 175 ? 0.877 8.773 18.828 1 98.56 175 VAL A CA 1
ATOM 1242 C C . VAL A 1 175 ? 1.056 7.992 20.125 1 98.56 175 VAL A C 1
ATOM 1244 O O . VAL A 1 175 ? 0.944 8.555 21.219 1 98.56 175 VAL A O 1
ATOM 1247 N N . LEU A 1 176 ? 1.354 6.754 20.016 1 98.06 176 LEU A N 1
ATOM 1248 C CA . LEU A 1 176 ? 1.444 5.883 21.188 1 98.06 176 LEU A CA 1
ATOM 1249 C C . LEU A 1 176 ? 2.838 5.941 21.797 1 98.06 176 LEU A C 1
ATOM 1251 O O . LEU A 1 176 ? 3 5.73 23 1 98.06 176 LEU A O 1
ATOM 1255 N N . ALA A 1 177 ? 3.779 6.141 20.938 1 98.69 177 ALA A N 1
ATOM 1256 C CA . ALA A 1 177 ? 5.176 6.25 21.344 1 98.69 177 ALA A CA 1
ATOM 1257 C C . ALA A 1 177 ? 6.012 6.934 20.266 1 98.69 177 ALA A C 1
ATOM 1259 O O . ALA A 1 177 ? 5.637 6.938 19.094 1 98.69 177 ALA A O 1
ATOM 1260 N N . MET A 1 178 ? 7.094 7.539 20.703 1 98.75 178 MET A N 1
ATOM 1261 C CA . MET A 1 178 ? 8.062 8.062 19.734 1 98.75 178 MET A CA 1
ATOM 1262 C C . MET A 1 178 ? 9.484 7.969 20.297 1 98.75 178 MET A C 1
ATOM 1264 O O . MET A 1 178 ? 9.68 7.965 21.5 1 98.75 178 MET A O 1
ATOM 1268 N N . ASP A 1 179 ? 10.453 7.828 19.406 1 98.88 179 ASP A N 1
ATOM 1269 C CA . ASP A 1 179 ? 11.875 7.918 19.719 1 98.88 179 ASP A CA 1
ATOM 1270 C C . ASP A 1 179 ? 12.398 9.336 19.5 1 98.88 179 ASP A C 1
ATOM 1272 O O . ASP A 1 179 ? 12.289 9.883 18.406 1 98.88 179 ASP A O 1
ATOM 1276 N N . VAL A 1 180 ? 12.961 9.906 20.562 1 98.88 180 VAL A N 1
ATOM 1277 C CA . VAL A 1 180 ? 13.445 11.281 20.5 1 98.88 180 VAL A CA 1
ATOM 1278 C C . VAL A 1 180 ? 14.953 11.312 20.766 1 98.88 180 VAL A C 1
ATOM 1280 O O . VAL A 1 180 ? 15.43 10.781 21.766 1 98.88 180 VAL A O 1
ATOM 1283 N N . LEU A 1 181 ? 15.664 11.867 19.797 1 98.81 181 LEU A N 1
ATOM 1284 C CA . LEU A 1 181 ? 17.094 12.125 19.922 1 98.81 181 LEU A CA 1
ATOM 1285 C C . LEU A 1 181 ? 17.344 13.469 20.594 1 98.81 181 LEU A C 1
ATOM 1287 O O . LEU A 1 181 ? 17.016 14.516 20.047 1 98.81 181 LEU A O 1
ATOM 1291 N N . THR A 1 182 ? 17.922 13.453 21.797 1 98.12 182 THR A N 1
ATOM 1292 C CA . THR A 1 182 ? 18.156 14.68 22.547 1 98.12 182 THR A CA 1
ATOM 1293 C C . THR A 1 182 ? 19.562 15.219 22.281 1 98.12 182 THR A C 1
ATOM 1295 O O . THR A 1 182 ? 20.344 14.594 21.562 1 98.12 182 THR A O 1
ATOM 1298 N N . ALA A 1 183 ? 19.875 16.375 22.844 1 97.38 183 ALA A N 1
ATOM 1299 C CA . ALA A 1 183 ? 21.062 17.156 22.484 1 97.38 183 ALA A CA 1
ATOM 1300 C C . ALA A 1 183 ? 22.344 16.422 22.859 1 97.38 183 ALA A C 1
ATOM 1302 O O . ALA A 1 183 ? 23.391 16.625 22.25 1 97.38 183 ALA A O 1
ATOM 1303 N N . ASP A 1 184 ? 22.297 15.547 23.781 1 94.5 184 ASP A N 1
ATOM 1304 C CA . ASP A 1 184 ? 23.484 14.812 24.219 1 94.5 184 ASP A CA 1
ATOM 1305 C C . ASP A 1 184 ? 23.75 13.602 23.328 1 94.5 184 ASP A C 1
ATOM 1307 O O . ASP A 1 184 ? 24.703 12.859 23.547 1 94.5 184 ASP A O 1
ATOM 1311 N N . GLY A 1 185 ? 22.828 13.414 22.422 1 95.12 185 GLY A N 1
ATOM 1312 C CA . GLY A 1 185 ? 23.016 12.32 21.484 1 95.12 185 GLY A CA 1
ATOM 1313 C C . GLY A 1 185 ? 22.312 11.047 21.922 1 95.12 185 GLY A C 1
ATOM 1314 O O . GLY A 1 185 ? 22.391 10.031 21.219 1 95.12 185 GLY A O 1
ATOM 1315 N N . SER A 1 186 ? 21.609 11.117 22.953 1 96.69 186 SER A N 1
ATOM 1316 C CA . SER A 1 186 ? 20.875 9.938 23.438 1 96.69 186 SER A CA 1
ATOM 1317 C C . SER A 1 186 ? 19.5 9.852 22.797 1 96.69 186 SER A C 1
ATOM 1319 O O . SER A 1 186 ? 18.875 10.875 22.5 1 96.69 186 SER A O 1
ATOM 1321 N N . VAL A 1 187 ? 19.062 8.609 22.641 1 98.38 187 VAL A N 1
ATOM 1322 C CA . VAL A 1 187 ? 17.734 8.352 22.109 1 98.38 187 VAL A CA 1
ATOM 1323 C C . VAL A 1 187 ? 16.812 7.867 23.219 1 98.38 187 VAL A C 1
ATOM 1325 O O . VAL A 1 187 ? 17.156 6.945 23.969 1 98.38 187 VAL A O 1
ATOM 1328 N N . HIS A 1 188 ? 15.641 8.469 23.359 1 98.56 188 HIS A N 1
ATOM 1329 C CA . HIS A 1 188 ? 14.641 8.125 24.375 1 98.56 188 HIS A CA 1
ATOM 1330 C C . HIS A 1 188 ? 13.328 7.695 23.719 1 98.56 188 HIS A C 1
ATOM 1332 O O . HIS A 1 188 ? 12.773 8.422 22.891 1 98.56 188 HIS A O 1
ATOM 1338 N N . THR A 1 189 ? 12.875 6.473 24.078 1 98.75 189 THR A N 1
ATOM 1339 C CA . THR A 1 189 ? 11.516 6.09 23.719 1 98.75 189 THR A CA 1
ATOM 1340 C C . THR A 1 189 ? 10.516 6.621 24.75 1 98.75 189 THR A C 1
ATOM 1342 O O . THR A 1 189 ? 10.594 6.27 25.938 1 98.75 189 THR A O 1
ATOM 1345 N N . VAL A 1 190 ? 9.594 7.457 24.312 1 98.75 190 VAL A N 1
ATOM 1346 C CA . VAL A 1 190 ? 8.695 8.102 25.25 1 98.75 190 VAL A CA 1
ATOM 1347 C C . VAL A 1 190 ? 7.25 7.934 24.797 1 98.75 190 VAL A C 1
ATOM 1349 O O . VAL A 1 190 ? 6.988 7.758 23.594 1 98.75 190 VAL A O 1
ATOM 1352 N N . GLY A 1 191 ? 6.348 7.902 25.703 1 98.25 191 GLY A N 1
ATOM 1353 C CA . GLY A 1 191 ? 4.918 7.844 25.438 1 98.25 191 GLY A CA 1
ATOM 1354 C C . GLY A 1 191 ? 4.148 8.977 26.094 1 98.25 191 GLY A C 1
ATOM 1355 O O . GLY A 1 191 ? 4.723 9.789 26.812 1 98.25 191 GLY A O 1
ATOM 1356 N N . PRO A 1 192 ? 2.861 9 25.812 1 97.31 192 PRO A N 1
ATOM 1357 C CA . PRO A 1 192 ? 2.029 10.047 26.406 1 97.31 192 PRO A CA 1
ATOM 1358 C C . PRO A 1 192 ? 2.109 10.078 27.922 1 97.31 192 PRO A C 1
ATOM 1360 O O . PRO A 1 192 ? 2.16 9.023 28.562 1 97.31 192 PRO A O 1
ATOM 1363 N N . GLY A 1 193 ? 2.105 11.312 28.422 1 96 193 GLY A N 1
ATOM 1364 C CA . GLY A 1 193 ? 2.146 11.477 29.875 1 96 193 GLY A CA 1
ATOM 1365 C C . GLY A 1 193 ? 3.525 11.828 30.391 1 96 193 GLY A C 1
ATOM 1366 O O . GLY A 1 193 ? 3.658 12.406 31.469 1 96 193 GLY A O 1
ATOM 1367 N N . SER A 1 194 ? 4.539 11.477 29.625 1 98.06 194 SER A N 1
ATOM 1368 C CA . SER A 1 194 ? 5.871 11.93 30.016 1 98.06 194 SER A CA 1
ATOM 1369 C C . SER A 1 194 ? 6.098 13.383 29.625 1 98.06 194 SER A C 1
ATOM 1371 O O . SER A 1 194 ? 5.52 13.867 28.641 1 98.06 194 SER A O 1
ATOM 1373 N N . ALA A 1 195 ? 6.941 14.102 30.328 1 98.31 195 ALA A N 1
ATOM 1374 C CA . ALA A 1 195 ? 7.238 15.508 30.062 1 98.31 195 ALA A CA 1
ATOM 1375 C C . ALA A 1 195 ? 7.855 15.688 28.688 1 98.31 195 ALA A C 1
ATOM 1377 O O . ALA A 1 195 ? 7.484 16.609 27.938 1 98.31 195 ALA A O 1
ATOM 1378 N N . LEU A 1 196 ? 8.758 14.781 28.328 1 98.62 196 LEU A N 1
ATOM 1379 C CA . LEU A 1 196 ? 9.43 14.906 27.047 1 98.62 196 LEU A CA 1
ATOM 1380 C C . LEU A 1 196 ? 8.438 14.688 25.891 1 98.62 196 LEU A C 1
ATOM 1382 O O . LEU A 1 196 ? 8.484 15.406 24.891 1 98.62 196 LEU A O 1
ATOM 1386 N N . PHE A 1 197 ? 7.547 13.75 26.078 1 98.75 197 PHE A N 1
ATOM 1387 C CA . PHE A 1 197 ? 6.527 13.531 25.047 1 98.75 197 PHE A CA 1
ATOM 1388 C C . PHE A 1 197 ? 5.656 14.773 24.891 1 98.75 197 PHE A C 1
ATOM 1390 O O . PHE A 1 197 ? 5.48 15.266 23.766 1 98.75 197 PHE A O 1
ATOM 1397 N N . ASP A 1 198 ? 5.156 15.281 26 1 98.44 198 ASP A N 1
ATOM 1398 C CA . ASP A 1 198 ? 4.223 16.406 25.969 1 98.44 198 ASP A CA 1
ATOM 1399 C C . ASP A 1 198 ? 4.902 17.672 25.469 1 98.44 198 ASP A C 1
ATOM 1401 O O . ASP A 1 198 ? 4.297 18.469 24.75 1 98.44 198 ASP A O 1
ATOM 1405 N N . ALA A 1 199 ? 6.164 17.844 25.781 1 98.75 199 ALA A N 1
ATOM 1406 C CA . ALA A 1 199 ? 6.906 19.016 25.328 1 98.75 199 ALA A CA 1
ATOM 1407 C C . ALA A 1 199 ? 7.262 18.891 23.859 1 98.75 199 ALA A C 1
ATOM 1409 O O . ALA A 1 199 ? 7.383 19.906 23.156 1 98.75 199 ALA A O 1
ATOM 1410 N N . THR A 1 200 ? 7.414 17.656 23.359 1 98.75 200 THR A N 1
ATOM 1411 C CA . THR A 1 200 ? 7.773 17.422 21.969 1 98.75 200 THR A CA 1
ATOM 1412 C C . THR A 1 200 ? 6.566 17.609 21.062 1 98.75 200 THR A C 1
ATOM 1414 O O . THR A 1 200 ? 6.688 18.156 19.969 1 98.75 200 THR A O 1
ATOM 1417 N N . ALA A 1 201 ? 5.398 17.188 21.547 1 98.56 201 ALA A N 1
ATOM 1418 C CA . ALA A 1 201 ? 4.152 17.391 20.797 1 98.56 201 ALA A CA 1
ATOM 1419 C C . ALA A 1 201 ? 3.795 18.859 20.703 1 98.56 201 ALA A C 1
ATOM 1421 O O . ALA A 1 201 ? 3.27 19.453 21.656 1 98.56 201 ALA A O 1
ATOM 1422 N N . GLY A 1 202 ? 4.027 19.406 19.578 1 98.25 202 GLY A N 1
ATOM 1423 C CA . GLY A 1 202 ? 3.818 20.828 19.422 1 98.25 202 GLY A CA 1
ATOM 1424 C C . GLY A 1 202 ? 5.031 21.656 19.812 1 98.25 202 GLY A C 1
ATOM 1425 O O . GLY A 1 202 ? 4.973 22.891 19.797 1 98.25 202 GLY A O 1
ATOM 1426 N N . GLY A 1 203 ? 6.109 21 20.047 1 98.31 203 GLY A N 1
ATOM 1427 C CA . GLY A 1 203 ? 7.297 21.672 20.562 1 98.31 203 GLY A CA 1
ATOM 1428 C C . GLY A 1 203 ? 8.156 22.266 19.453 1 98.31 203 GLY A C 1
ATOM 1429 O O . GLY A 1 203 ? 9.227 22.812 19.734 1 98.31 203 GLY A O 1
ATOM 1430 N N . MET A 1 204 ? 7.727 22.125 18.266 1 98.38 204 MET A N 1
ATOM 1431 C CA . MET A 1 204 ? 8.336 22.781 17.109 1 98.38 204 MET A CA 1
ATOM 1432 C C . MET A 1 204 ? 9.766 22.297 16.906 1 98.38 204 MET A C 1
ATOM 1434 O O . MET A 1 204 ? 10.617 23.062 16.438 1 98.38 204 MET A O 1
ATOM 1438 N N . GLY A 1 205 ? 10.102 21.141 17.344 1 98.25 205 GLY A N 1
ATOM 1439 C CA . GLY A 1 205 ? 11.398 20.531 17.094 1 98.25 205 GLY A CA 1
ATOM 1440 C C . GLY A 1 205 ? 12.469 20.969 18.062 1 98.25 205 GLY A C 1
ATOM 1441 O O . GLY A 1 205 ? 13.656 20.688 17.859 1 98.25 205 GLY A O 1
ATOM 1442 N N . LEU A 1 206 ? 12.148 21.578 19.156 1 98.5 206 LEU A N 1
ATOM 1443 C CA . LEU A 1 206 ? 13.125 22.25 20 1 98.5 206 LEU A CA 1
ATOM 1444 C C . LEU A 1 206 ? 13.5 21.391 21.188 1 98.5 206 LEU A C 1
ATOM 1446 O O . LEU A 1 206 ? 14.383 21.766 21.969 1 98.5 206 LEU A O 1
ATOM 1450 N N . THR A 1 207 ? 12.883 20.219 21.312 1 98.44 207 THR A N 1
ATOM 1451 C CA . THR A 1 207 ? 13.195 19.344 22.438 1 98.44 207 THR A CA 1
ATOM 1452 C C . THR A 1 207 ? 14.102 18.203 22 1 98.44 207 THR A C 1
ATOM 1454 O O . THR A 1 207 ? 14.68 17.484 22.828 1 98.44 207 THR A O 1
ATOM 1457 N N . GLY A 1 208 ? 14.172 18.016 20.797 1 98.44 208 GLY A N 1
ATOM 1458 C CA . GLY A 1 208 ? 14.922 16.922 20.188 1 98.44 208 GLY A CA 1
ATOM 1459 C C . GLY A 1 208 ? 14.453 16.594 18.781 1 98.44 208 GLY A C 1
ATOM 1460 O O . GLY A 1 208 ? 13.484 17.188 18.281 1 98.44 208 GLY A O 1
ATOM 1461 N N . VAL A 1 209 ? 15.211 15.664 18.172 1 98.75 209 VAL A N 1
ATOM 1462 C CA . VAL A 1 209 ? 14.852 15.18 16.844 1 98.75 209 VAL A CA 1
ATOM 1463 C C . VAL A 1 209 ? 14.023 13.898 16.969 1 98.75 209 VAL A C 1
ATOM 1465 O O . VAL A 1 209 ? 14.461 12.93 17.578 1 98.75 209 VAL A O 1
ATOM 1468 N N . ILE A 1 210 ? 12.805 13.984 16.453 1 98.94 210 ILE A N 1
ATOM 1469 C CA . ILE A 1 210 ? 12 12.766 16.422 1 98.94 210 ILE A CA 1
ATOM 1470 C C . ILE A 1 210 ? 12.555 11.812 15.359 1 98.94 210 ILE A C 1
ATOM 1472 O O . ILE A 1 210 ? 12.711 12.18 14.195 1 98.94 210 ILE A O 1
ATOM 1476 N N . LEU A 1 211 ? 12.82 10.578 15.781 1 98.88 211 LEU A N 1
ATOM 1477 C CA . LEU A 1 211 ? 13.422 9.609 14.875 1 98.88 211 LEU A CA 1
ATOM 1478 C C . LEU A 1 211 ? 12.367 8.656 14.32 1 98.88 211 LEU A C 1
ATOM 1480 O O . LEU A 1 211 ? 12.406 8.289 13.141 1 98.88 211 LEU A O 1
ATOM 1484 N N . SER A 1 212 ? 11.445 8.266 15.133 1 98.75 212 SER A N 1
ATOM 1485 C CA . SER A 1 212 ? 10.375 7.34 14.766 1 98.75 212 SER A CA 1
ATOM 1486 C C . SER A 1 212 ? 9.156 7.516 15.664 1 98.75 212 SER A C 1
ATOM 1488 O O . SER A 1 212 ? 9.242 8.164 16.719 1 98.75 212 SER A O 1
ATOM 1490 N N . ALA A 1 213 ? 8.023 7.012 15.18 1 98.88 213 ALA A N 1
ATOM 1491 C CA . ALA A 1 213 ? 6.805 7.09 15.984 1 98.88 213 ALA A CA 1
ATOM 1492 C C . ALA A 1 213 ? 5.883 5.906 15.703 1 98.88 213 ALA A C 1
ATOM 1494 O O . ALA A 1 213 ? 5.938 5.312 14.625 1 98.88 213 ALA A O 1
ATOM 1495 N N . THR A 1 214 ? 5.121 5.504 16.703 1 98.81 214 THR A N 1
ATOM 1496 C CA . THR A 1 214 ? 4 4.578 16.578 1 98.81 214 THR A CA 1
ATOM 1497 C C . THR A 1 214 ? 2.676 5.34 16.547 1 98.81 214 THR A C 1
ATOM 1499 O O . THR A 1 214 ? 2.326 6.027 17.5 1 98.81 214 THR A O 1
ATOM 1502 N N . VAL A 1 215 ? 1.933 5.203 15.477 1 98.69 215 VAL A N 1
ATOM 1503 C CA . VAL A 1 215 ? 0.71 5.977 15.289 1 98.69 215 VAL A CA 1
ATOM 1504 C C . VAL A 1 215 ? -0.488 5.035 15.195 1 98.69 215 VAL A C 1
ATOM 1506 O O . VAL A 1 215 ? -0.449 4.039 14.461 1 98.69 215 VAL A O 1
ATOM 1509 N N . GLN A 1 216 ? -1.504 5.324 15.969 1 98.25 216 GLN A N 1
ATOM 1510 C CA . GLN A 1 216 ? -2.771 4.609 15.867 1 98.25 216 GLN A CA 1
ATOM 1511 C C . GLN A 1 216 ? -3.566 5.082 14.648 1 98.25 216 GLN A C 1
ATOM 1513 O O . GLN A 1 216 ? -3.631 6.281 14.367 1 98.25 216 GLN A O 1
ATOM 1518 N N . LEU A 1 217 ? -4.215 4.121 13.961 1 98.38 217 LEU A N 1
ATOM 1519 C CA . LEU A 1 217 ? -4.844 4.418 12.68 1 98.38 217 LEU A CA 1
ATOM 1520 C C . LEU A 1 217 ? -6.363 4.395 12.797 1 98.38 217 LEU A C 1
ATOM 1522 O O . LEU A 1 217 ? -6.902 4.004 13.836 1 98.38 217 LEU A O 1
ATOM 1526 N N . LEU A 1 218 ? -7.027 4.918 11.797 1 97.31 218 LEU A N 1
ATOM 1527 C CA . LEU A 1 218 ? -8.477 4.961 11.688 1 97.31 218 LEU A CA 1
ATOM 1528 C C . LEU A 1 218 ? -8.977 3.965 10.648 1 97.31 218 LEU A C 1
ATOM 1530 O O . LEU A 1 218 ? -8.523 3.982 9.5 1 97.31 218 LEU A O 1
ATOM 1534 N N . PRO A 1 219 ? -9.883 3.047 11.016 1 96.69 219 PRO A N 1
ATOM 1535 C CA . PRO A 1 219 ? -10.422 2.125 10.016 1 96.69 219 PRO A CA 1
ATOM 1536 C C . PRO A 1 219 ? -11.328 2.82 9.008 1 96.69 219 PRO A C 1
ATOM 1538 O O . PRO A 1 219 ? -12.125 3.689 9.375 1 96.69 219 PRO A O 1
ATOM 1541 N N . VAL A 1 220 ? -11.211 2.508 7.715 1 97.31 220 VAL A N 1
ATOM 1542 C CA . VAL A 1 220 ? -12.078 3.006 6.652 1 97.31 220 VAL A CA 1
ATOM 1543 C C . VAL A 1 220 ? -12.445 1.862 5.711 1 97.31 220 VAL A C 1
ATOM 1545 O O . VAL A 1 220 ? -11.727 0.864 5.621 1 97.31 220 VAL A O 1
ATOM 1548 N N . GLU A 1 221 ? -13.531 2.047 4.988 1 96.38 221 GLU A N 1
ATOM 1549 C CA . GLU A 1 221 ? -13.984 1.001 4.078 1 96.38 221 GLU A CA 1
ATOM 1550 C C . GLU A 1 221 ? -13.742 1.393 2.623 1 96.38 221 GLU A C 1
ATOM 1552 O O . GLU A 1 221 ? -13.719 0.534 1.739 1 96.38 221 GLU A O 1
ATOM 1557 N N . THR A 1 222 ? -13.641 2.695 2.369 1 96.88 222 THR A N 1
ATOM 1558 C CA . THR A 1 222 ? -13.398 3.209 1.025 1 96.88 222 THR A CA 1
ATOM 1559 C C . THR A 1 222 ? -12.453 4.406 1.065 1 96.88 222 THR A C 1
ATOM 1561 O O . THR A 1 222 ? -12.148 4.93 2.141 1 96.88 222 THR A O 1
ATOM 1564 N N . SER A 1 223 ? -11.922 4.734 -0.07 1 96.75 223 SER A N 1
ATOM 1565 C CA . SER A 1 223 ? -11.125 5.949 -0.212 1 96.75 223 SER A CA 1
ATOM 1566 C C . SER A 1 223 ? -12 7.133 -0.629 1 96.75 223 SER A C 1
ATOM 1568 O O . SER A 1 223 ? -11.523 8.047 -1.309 1 96.75 223 SER A O 1
ATOM 1570 N N . LEU A 1 224 ? -13.266 7.066 -0.256 1 96.94 224 LEU A N 1
ATOM 1571 C CA . LEU A 1 224 ? -14.227 8.117 -0.595 1 96.94 224 LEU A CA 1
ATOM 1572 C C . LEU A 1 224 ? -14.836 8.727 0.665 1 96.94 224 LEU A C 1
ATOM 1574 O O . LEU A 1 224 ? -14.891 8.07 1.71 1 96.94 224 LEU A O 1
ATOM 1578 N N . MET A 1 225 ? -15.227 9.922 0.468 1 97.75 225 MET A N 1
ATOM 1579 C CA . MET A 1 225 ? -15.953 10.656 1.504 1 97.75 225 MET A CA 1
ATOM 1580 C C . MET A 1 225 ? -17.406 10.875 1.104 1 97.75 225 MET A C 1
ATOM 1582 O O . MET A 1 225 ? -17.703 11.078 -0.074 1 97.75 225 MET A O 1
ATOM 1586 N N . ALA A 1 226 ? -18.25 10.797 2.074 1 97.94 226 ALA A N 1
ATOM 1587 C CA . ALA A 1 226 ? -19.609 11.328 1.935 1 97.94 226 ALA A CA 1
ATOM 1588 C C . ALA A 1 226 ? -19.703 12.75 2.475 1 97.94 226 ALA A C 1
ATOM 1590 O O . ALA A 1 226 ? -19.531 12.977 3.676 1 97.94 226 ALA A O 1
ATOM 1591 N N . VAL A 1 227 ? -20.062 13.703 1.594 1 98.06 227 VAL A N 1
ATOM 1592 C CA . VAL A 1 227 ? -19.875 15.109 1.936 1 98.06 227 VAL A CA 1
ATOM 1593 C C . VAL A 1 227 ? -21.203 15.852 1.859 1 98.06 227 VAL A C 1
ATOM 1595 O O . VAL A 1 227 ? -21.953 15.695 0.888 1 98.06 227 VAL A O 1
ATOM 1598 N N . ASP A 1 228 ? -21.5 16.594 2.842 1 98.38 228 ASP A N 1
ATOM 1599 C CA . ASP A 1 228 ? -22.594 17.578 2.859 1 98.38 228 ASP A CA 1
ATOM 1600 C C . ASP A 1 228 ? -22.062 19 2.68 1 98.38 228 ASP A C 1
ATOM 1602 O O . ASP A 1 228 ? -21.094 19.391 3.332 1 98.38 228 ASP A O 1
ATOM 1606 N N . THR A 1 229 ? -22.719 19.703 1.773 1 98.38 229 THR A N 1
ATOM 1607 C CA . THR A 1 229 ? -22.328 21.078 1.503 1 98.38 229 THR A CA 1
ATOM 1608 C C . THR A 1 229 ? -23.516 22.016 1.699 1 98.38 229 THR A C 1
ATOM 1610 O O . THR A 1 229 ? -24.625 21.719 1.269 1 98.38 229 THR A O 1
ATOM 1613 N N . GLU A 1 230 ? -23.25 23.156 2.365 1 98.19 230 GLU A N 1
ATOM 1614 C CA . GLU A 1 230 ? -24.266 24.188 2.576 1 98.19 230 GLU A CA 1
ATOM 1615 C C . GLU A 1 230 ? -23.656 25.594 2.438 1 98.19 230 GLU A C 1
ATOM 1617 O O . GLU A 1 230 ? -22.531 25.828 2.875 1 98.19 230 GLU A O 1
ATOM 1622 N N . ARG A 1 231 ? -24.453 26.469 1.945 1 98.06 231 ARG A N 1
ATOM 1623 C CA . ARG A 1 231 ? -24.047 27.875 1.936 1 98.06 231 ARG A CA 1
ATOM 1624 C C . ARG A 1 231 ? -24.562 28.594 3.18 1 98.06 231 ARG A C 1
ATOM 1626 O O . ARG A 1 231 ? -25.703 28.406 3.584 1 98.06 231 ARG A O 1
ATOM 1633 N N . ALA A 1 232 ? -23.719 29.297 3.768 1 98.25 232 ALA A N 1
ATOM 1634 C CA . ALA A 1 232 ? -24.109 30.203 4.84 1 98.25 232 ALA A CA 1
ATOM 1635 C C . ALA A 1 232 ? -24.125 31.656 4.355 1 98.25 232 ALA A C 1
ATOM 1637 O O . ALA A 1 232 ? -23.234 32.062 3.596 1 98.25 232 ALA A O 1
ATOM 1638 N N . THR A 1 233 ? -25 32.438 4.824 1 98 233 THR A N 1
ATOM 1639 C CA . THR A 1 233 ? -25.266 33.75 4.25 1 98 233 THR A CA 1
ATOM 1640 C C . THR A 1 233 ? -24.344 34.812 4.859 1 98 233 THR A C 1
ATOM 1642 O O . THR A 1 233 ? -24.109 35.875 4.262 1 98 233 THR A O 1
ATOM 1645 N N . ASP A 1 234 ? -23.906 34.594 6.066 1 98 234 ASP A N 1
ATOM 1646 C CA . ASP A 1 234 ? -23.016 35.5 6.777 1 98 234 ASP A CA 1
ATOM 1647 C C . ASP A 1 234 ? -22.328 34.781 7.938 1 98 234 ASP A C 1
ATOM 1649 O O . ASP A 1 234 ? -22.516 33.562 8.133 1 98 234 ASP A O 1
ATOM 1653 N N . LEU A 1 235 ? -21.531 35.531 8.672 1 98.38 235 LEU A N 1
ATOM 1654 C CA . LEU A 1 235 ? -20.734 34.938 9.734 1 98.38 235 LEU A CA 1
ATOM 1655 C C . LEU A 1 235 ? -21.609 34.344 10.82 1 98.38 235 LEU A C 1
ATOM 1657 O O . LEU A 1 235 ? -21.359 33.25 11.312 1 98.38 235 LEU A O 1
ATOM 1661 N N . ASP A 1 236 ? -22.625 35.031 11.227 1 98.12 236 ASP A N 1
ATOM 1662 C CA . ASP A 1 236 ? -23.5 34.562 12.289 1 98.12 236 ASP A CA 1
ATOM 1663 C C . ASP A 1 236 ? -24.25 33.281 11.867 1 98.12 236 ASP A C 1
ATOM 1665 O O . ASP A 1 236 ? -24.406 32.375 12.664 1 98.12 236 ASP A O 1
ATOM 1669 N N . ASP A 1 237 ? -24.672 33.312 10.672 1 98.38 237 ASP A N 1
ATOM 1670 C CA . ASP A 1 237 ? -25.328 32.125 10.117 1 98.38 237 ASP A CA 1
ATOM 1671 C C . ASP A 1 237 ? -24.375 30.922 10.141 1 98.38 237 ASP A C 1
ATOM 1673 O O . ASP A 1 237 ? -24.75 29.828 10.562 1 98.38 237 ASP A O 1
ATOM 1677 N N . LEU A 1 238 ? -23.203 31.141 9.734 1 98.5 238 LEU A N 1
ATOM 1678 C CA . LEU A 1 238 ? -22.203 30.078 9.727 1 98.5 238 LEU A CA 1
ATOM 1679 C C . LEU A 1 238 ? -21.938 29.562 11.133 1 98.5 238 LEU A C 1
ATOM 1681 O O . LEU A 1 238 ? -21.938 28.344 11.367 1 98.5 238 LEU A O 1
ATOM 1685 N N . MET A 1 239 ? -21.688 30.469 12.047 1 98.44 239 MET A N 1
ATOM 1686 C CA . MET A 1 239 ? -21.391 30.094 13.422 1 98.44 239 MET A CA 1
ATOM 1687 C C . MET A 1 239 ? -22.531 29.312 14.047 1 98.44 239 MET A C 1
ATOM 1689 O O . MET A 1 239 ? -22.312 28.344 14.781 1 98.44 239 MET A O 1
ATOM 1693 N N . ALA A 1 240 ? -23.719 29.672 13.719 1 98.31 240 ALA A N 1
ATOM 1694 C CA . ALA A 1 240 ? -24.891 28.953 14.219 1 98.31 240 ALA A CA 1
ATOM 1695 C C . ALA A 1 240 ? -24.938 27.531 13.664 1 98.31 240 ALA A C 1
ATOM 1697 O O . ALA A 1 240 ? -25.219 26.594 14.406 1 98.31 240 ALA A O 1
ATOM 1698 N N . ARG A 1 241 ? -24.672 27.391 12.414 1 97.94 241 ARG A N 1
ATOM 1699 C CA . ARG A 1 241 ? -24.719 26.078 11.773 1 97.94 241 ARG A CA 1
ATOM 1700 C C . ARG A 1 241 ? -23.625 25.172 12.32 1 97.94 241 ARG A C 1
ATOM 1702 O O . ARG A 1 241 ? -23.875 24 12.617 1 97.94 241 ARG A O 1
ATOM 1709 N N . LEU A 1 242 ? -22.484 25.688 12.461 1 98.12 242 LEU A N 1
ATOM 1710 C CA . LEU A 1 242 ? -21.391 24.906 13 1 98.12 242 LEU A CA 1
ATOM 1711 C C . LEU A 1 242 ? -21.672 24.484 14.438 1 98.12 242 LEU A C 1
ATOM 1713 O O . LEU A 1 242 ? -21.469 23.312 14.797 1 98.12 242 LEU A O 1
ATOM 1717 N N . THR A 1 243 ? -22.125 25.391 15.219 1 97.56 243 THR A N 1
ATOM 1718 C CA . THR A 1 243 ? -22.422 25.109 16.625 1 97.56 243 THR A CA 1
ATOM 1719 C C . THR A 1 243 ? -23.5 24.031 16.734 1 97.56 243 THR A C 1
ATOM 1721 O O . THR A 1 243 ? -23.406 23.141 17.578 1 97.56 243 THR A O 1
ATOM 1724 N N . ALA A 1 244 ? -24.375 24.047 15.859 1 97.25 244 ALA A N 1
ATOM 1725 C CA . ALA A 1 244 ? -25.547 23.172 15.945 1 97.25 244 ALA A CA 1
ATOM 1726 C C . ALA A 1 244 ? -25.219 21.781 15.398 1 97.25 244 ALA A C 1
ATOM 1728 O O . ALA A 1 244 ? -25.844 20.797 15.797 1 97.25 244 ALA A O 1
ATOM 1729 N N . THR A 1 245 ? -24.219 21.656 14.5 1 96 245 THR A N 1
ATOM 1730 C CA . THR A 1 245 ? -24.25 20.422 13.734 1 96 245 THR A CA 1
ATOM 1731 C C . THR A 1 245 ? -22.859 19.797 13.688 1 96 245 THR A C 1
ATOM 1733 O O . THR A 1 245 ? -22.703 18.641 13.281 1 96 245 THR A O 1
ATOM 1736 N N . ASP A 1 246 ? -21.812 20.453 14.039 1 94.88 246 ASP A N 1
ATOM 1737 C CA . ASP A 1 246 ? -20.469 19.953 13.82 1 94.88 246 ASP A CA 1
ATOM 1738 C C . ASP A 1 246 ? -20.281 18.578 14.477 1 94.88 246 ASP A C 1
ATOM 1740 O O . ASP A 1 246 ? -19.594 17.703 13.93 1 94.88 246 ASP A O 1
ATOM 1744 N N . HIS A 1 247 ? -20.922 18.359 15.633 1 94.31 247 HIS A N 1
ATOM 1745 C CA . HIS A 1 247 ? -20.766 17.141 16.406 1 94.31 247 HIS A CA 1
ATOM 1746 C C . HIS A 1 247 ? -21.359 15.945 15.672 1 94.31 247 HIS A C 1
ATOM 1748 O O . HIS A 1 247 ? -21.109 14.789 16.031 1 94.31 247 HIS A O 1
ATOM 1754 N N . ARG A 1 248 ? -22.141 16.188 14.625 1 96.62 248 ARG A N 1
ATOM 1755 C CA . ARG A 1 248 ? -22.797 15.109 13.883 1 96.62 248 ARG A CA 1
ATOM 1756 C C . ARG A 1 248 ? -21.875 14.539 12.812 1 96.62 248 ARG A C 1
ATOM 1758 O O . ARG A 1 248 ? -22.172 13.516 12.203 1 96.62 248 ARG A O 1
ATOM 1765 N N . TYR A 1 249 ? -20.766 15.234 12.625 1 97.56 249 TYR A N 1
ATOM 1766 C CA . TYR A 1 249 ? -19.828 14.844 11.586 1 97.56 249 TYR A CA 1
ATOM 1767 C C . TYR A 1 249 ? -18.422 14.656 12.164 1 97.56 249 TYR A C 1
ATOM 1769 O O . TYR A 1 249 ? -18.031 15.352 13.109 1 97.56 249 TYR A O 1
ATOM 1777 N N . ARG A 1 250 ? -17.656 13.773 11.578 1 97.62 250 ARG A N 1
ATOM 1778 C CA . ARG A 1 250 ? -16.266 13.641 11.977 1 97.62 250 ARG A CA 1
ATOM 1779 C C . ARG A 1 250 ? -15.438 14.82 11.469 1 97.62 250 ARG A C 1
ATOM 1781 O O . ARG A 1 250 ? -14.516 15.273 12.148 1 97.62 250 ARG A O 1
ATOM 1788 N N . TYR A 1 251 ? -15.781 15.273 10.25 1 98.44 251 TYR A N 1
ATOM 1789 C CA . TYR A 1 251 ? -15.039 16.375 9.641 1 98.44 251 TYR A CA 1
ATOM 1790 C C . TYR A 1 251 ? -15.953 17.562 9.352 1 98.44 251 TYR A C 1
ATOM 1792 O O . TYR A 1 251 ? -17.062 17.391 8.852 1 98.44 251 TYR A O 1
ATOM 1800 N N . SER A 1 252 ? -15.508 18.75 9.68 1 98.31 252 SER A N 1
ATOM 1801 C CA . SER A 1 252 ? -16.266 19.984 9.461 1 98.31 252 SER A CA 1
ATOM 1802 C C . SER A 1 252 ? -15.336 21.156 9.203 1 98.31 252 SER A C 1
ATOM 1804 O O . SER A 1 252 ? -14.383 21.391 9.945 1 98.31 252 SER A O 1
ATOM 1806 N N . VAL A 1 253 ? -15.586 21.828 8.062 1 97.44 253 VAL A N 1
ATOM 1807 C CA . VAL A 1 253 ? -14.781 23 7.73 1 97.44 253 VAL A CA 1
ATOM 1808 C C . VAL A 1 253 ? -15.602 23.969 6.875 1 97.44 253 VAL A C 1
ATOM 1810 O O . VAL A 1 253 ? -16.5 23.547 6.133 1 97.44 253 VAL A O 1
ATOM 1813 N N . ALA A 1 254 ? -15.344 25.25 6.996 1 98.44 254 ALA A N 1
ATOM 1814 C CA . ALA A 1 254 ? -16.031 26.25 6.176 1 98.44 254 ALA A CA 1
ATOM 1815 C C . ALA A 1 254 ? -15.047 27.172 5.473 1 98.44 254 ALA A C 1
ATOM 1817 O O . ALA A 1 254 ? -14.234 27.828 6.125 1 98.44 254 ALA A O 1
ATOM 1818 N N . TRP A 1 255 ? -15.125 27.141 4.199 1 97.88 255 TRP A N 1
ATOM 1819 C CA . TRP A 1 255 ? -14.523 28.266 3.473 1 97.88 255 TRP A CA 1
ATOM 1820 C C . TRP A 1 255 ? -15.289 29.547 3.74 1 97.88 255 TRP A C 1
ATOM 1822 O O . TRP A 1 255 ? -16.516 29.562 3.76 1 97.88 255 TRP A O 1
ATOM 1832 N N . ILE A 1 256 ? -14.594 30.656 3.969 1 98.06 256 ILE A N 1
ATOM 1833 C CA . ILE A 1 256 ? -15.25 31.906 4.348 1 98.06 256 ILE A CA 1
ATOM 1834 C C . ILE A 1 256 ? -14.727 33.062 3.48 1 98.06 256 ILE A C 1
ATOM 1836 O O . ILE A 1 256 ? -13.531 33.156 3.221 1 98.06 256 ILE A O 1
ATOM 1840 N N . ASP A 1 257 ? -15.641 33.875 2.998 1 97.25 257 ASP A N 1
ATOM 1841 C CA . ASP A 1 257 ? -15.312 35.062 2.227 1 97.25 257 ASP A CA 1
ATOM 1842 C C . ASP A 1 257 ? -15.031 36.25 3.146 1 97.25 257 ASP A C 1
ATOM 1844 O O . ASP A 1 257 ? -15.961 36.906 3.633 1 97.25 257 ASP A O 1
ATOM 1848 N N . LEU A 1 258 ? -13.789 36.625 3.201 1 96.19 258 LEU A N 1
ATOM 1849 C CA . LEU A 1 258 ? -13.406 37.688 4.133 1 96.19 258 LEU A CA 1
ATOM 1850 C C . LEU A 1 258 ? -13.359 39.062 3.428 1 96.19 258 LEU A C 1
ATOM 1852 O O . LEU A 1 258 ? -13 40.062 4.035 1 96.19 258 LEU A O 1
ATOM 1856 N N . LEU A 1 259 ? -13.711 39.062 2.17 1 94.69 259 LEU A N 1
ATOM 1857 C CA . LEU A 1 259 ? -13.805 40.312 1.438 1 94.69 259 LEU A CA 1
ATOM 1858 C C . LEU A 1 259 ? -15.242 40.812 1.424 1 94.69 259 LEU A C 1
ATOM 1860 O O . LEU A 1 259 ? -15.484 42 1.151 1 94.69 259 LEU A O 1
ATOM 1864 N N . ALA A 1 260 ? -16.156 39.938 1.611 1 94.06 260 ALA A N 1
ATOM 1865 C CA . ALA A 1 260 ? -17.562 40.344 1.663 1 94.06 260 ALA A CA 1
ATOM 1866 C C . ALA A 1 260 ? -17.812 41.312 2.818 1 94.06 260 ALA A C 1
ATOM 1868 O O . ALA A 1 260 ? -17.172 41.219 3.863 1 94.06 260 ALA A O 1
ATOM 1869 N N . ARG A 1 261 ? -18.766 42.188 2.602 1 93.75 261 ARG A N 1
ATOM 1870 C CA . ARG A 1 261 ? -19.047 43.25 3.578 1 93.75 261 ARG A CA 1
ATOM 1871 C C . ARG A 1 261 ? -20.531 43.344 3.871 1 93.75 261 ARG A C 1
ATOM 1873 O O . ARG A 1 261 ? -21.344 42.688 3.227 1 93.75 261 ARG A O 1
ATOM 1880 N N . GLY A 1 262 ? -20.766 44.156 4.91 1 93.5 262 GLY A N 1
ATOM 1881 C CA . GLY A 1 262 ? -22.156 44.406 5.258 1 93.5 262 GLY A CA 1
ATOM 1882 C C . GLY A 1 262 ? -22.891 43.156 5.727 1 93.5 262 GLY A C 1
ATOM 1883 O O . GLY A 1 262 ? -22.375 42.438 6.574 1 93.5 262 GLY A O 1
ATOM 1884 N N . ALA A 1 263 ? -24 42.938 5.164 1 94.56 263 ALA A N 1
ATOM 1885 C CA . ALA A 1 263 ? -24.875 41.844 5.59 1 94.56 263 ALA A CA 1
ATOM 1886 C C . ALA A 1 263 ? -24.281 40.5 5.164 1 94.56 263 ALA A C 1
ATOM 1888 O O . ALA A 1 263 ? -24.641 39.438 5.73 1 94.56 263 ALA A O 1
ATOM 1889 N N . ALA A 1 264 ? -23.406 40.531 4.27 1 96 264 ALA A N 1
ATOM 1890 C CA . ALA A 1 264 ? -22.859 39.281 3.729 1 96 264 ALA A CA 1
ATOM 1891 C C . ALA A 1 264 ? -21.484 38.969 4.348 1 96 264 ALA A C 1
ATOM 1893 O O . ALA A 1 264 ? -20.859 37.969 3.996 1 96 264 ALA A O 1
ATOM 1894 N N . MET A 1 265 ? -21.062 39.781 5.277 1 96.25 265 MET A N 1
ATOM 1895 C CA . MET A 1 265 ? -19.75 39.562 5.875 1 96.25 265 MET A CA 1
ATOM 1896 C C . MET A 1 265 ? -19.609 38.156 6.441 1 96.25 265 MET A C 1
ATOM 1898 O O . MET A 1 265 ? -20.422 37.75 7.285 1 96.25 265 MET A O 1
ATOM 1902 N N . GLY A 1 266 ? -18.641 37.562 5.945 1 97 266 GLY A N 1
ATOM 1903 C CA . GLY A 1 266 ? -18.375 36.219 6.457 1 97 266 GLY A CA 1
ATOM 1904 C C . GLY A 1 266 ? -19.234 35.156 5.797 1 97 266 GLY A C 1
ATOM 1905 O O . GLY A 1 266 ? -19.406 34.062 6.348 1 97 266 GLY A O 1
ATOM 1906 N N . ARG A 1 267 ? -19.859 35.469 4.688 1 97.69 267 ARG A N 1
ATOM 1907 C CA . ARG A 1 267 ? -20.547 34.406 3.949 1 97.69 267 ARG A CA 1
ATOM 1908 C C . ARG A 1 267 ? -19.594 33.25 3.645 1 97.69 267 ARG A C 1
ATOM 1910 O O . ARG A 1 267 ? -18.375 33.469 3.553 1 97.69 267 ARG A O 1
ATOM 1917 N N . SER A 1 268 ? -20.188 32 3.535 1 98.19 268 SER A N 1
ATOM 1918 C CA . SER A 1 268 ? -19.281 30.875 3.572 1 98.19 268 SER A CA 1
ATOM 1919 C C . SER A 1 268 ? -19.906 29.641 2.898 1 98.19 268 SER A C 1
ATOM 1921 O O . SER A 1 268 ? -21.094 29.641 2.592 1 98.19 268 SER A O 1
ATOM 1923 N N . VAL A 1 269 ? -19.094 28.766 2.582 1 98.38 269 VAL A N 1
ATOM 1924 C CA . VAL A 1 269 ? -19.484 27.422 2.152 1 98.38 269 VAL A CA 1
ATOM 1925 C C . VAL A 1 269 ? -19.031 26.391 3.193 1 98.38 269 VAL A C 1
ATOM 1927 O O . VAL A 1 269 ? -17.828 26.172 3.377 1 98.38 269 VAL A O 1
ATOM 1930 N N . LEU A 1 270 ? -20.016 25.828 3.846 1 98.5 270 LEU A N 1
ATOM 1931 C CA . LEU A 1 270 ? -19.797 24.844 4.895 1 98.5 270 LEU A CA 1
ATOM 1932 C C . LEU A 1 270 ? -19.766 23.422 4.312 1 98.5 270 LEU A C 1
ATOM 1934 O O . LEU A 1 270 ? -20.719 23.016 3.648 1 98.5 270 LEU A O 1
ATOM 1938 N N . THR A 1 271 ? -18.672 22.734 4.52 1 98 271 THR A N 1
ATOM 1939 C CA . THR A 1 271 ? -18.516 21.344 4.078 1 98 271 THR A CA 1
ATOM 1940 C C . THR A 1 271 ? -18.281 20.422 5.27 1 98 271 THR A C 1
ATOM 1942 O O . THR A 1 271 ? -17.391 20.656 6.082 1 98 271 THR A O 1
ATOM 1945 N N . ARG A 1 272 ? -19.078 19.422 5.383 1 98.06 272 ARG A N 1
ATOM 1946 C CA . ARG A 1 272 ? -18.969 18.406 6.418 1 98.06 272 ARG A CA 1
ATOM 1947 C C . ARG A 1 272 ? -18.969 17 5.809 1 98.06 272 ARG A C 1
ATOM 1949 O O . ARG A 1 272 ? -19.562 16.781 4.75 1 98.06 272 ARG A O 1
ATOM 1956 N N . GLY A 1 273 ? -18.25 16.078 6.496 1 97.44 273 GLY A N 1
ATOM 1957 C CA . GLY A 1 273 ? -18.188 14.781 5.852 1 97.44 273 GLY A CA 1
ATOM 1958 C C . GLY A 1 273 ? -17.734 13.68 6.777 1 97.44 273 GLY A C 1
ATOM 1959 O O . GLY A 1 273 ? -17.312 13.938 7.906 1 97.44 273 GLY A O 1
ATOM 1960 N N . ASP A 1 274 ? -17.938 12.5 6.297 1 98.06 274 ASP A N 1
ATOM 1961 C CA . ASP A 1 274 ? -17.484 11.258 6.914 1 98.06 274 ASP A CA 1
ATOM 1962 C C . ASP A 1 274 ? -16.922 10.297 5.867 1 98.06 274 ASP A C 1
ATOM 1964 O O . ASP A 1 274 ? -17.188 10.445 4.672 1 98.06 274 ASP A O 1
ATOM 1968 N N . HIS A 1 275 ? -16.109 9.359 6.383 1 98.12 275 HIS A N 1
ATOM 1969 C CA . HIS A 1 275 ? -15.664 8.305 5.48 1 98.12 275 HIS A CA 1
ATOM 1970 C C . HIS A 1 275 ? -16.844 7.504 4.949 1 98.12 275 HIS A C 1
ATOM 1972 O O . HIS A 1 275 ? -17.703 7.062 5.723 1 98.12 275 HIS A O 1
ATOM 1978 N N . ALA A 1 276 ? -16.891 7.312 3.6 1 97.81 276 ALA A N 1
ATOM 1979 C CA . ALA A 1 276 ? -18.016 6.582 2.998 1 97.81 276 ALA A CA 1
ATOM 1980 C C . ALA A 1 276 ? -17.891 5.082 3.25 1 97.81 276 ALA A C 1
ATOM 1982 O O . ALA A 1 276 ? -16.844 4.484 2.967 1 97.81 276 ALA A O 1
ATOM 1983 N N . PRO A 1 277 ? -18.938 4.504 3.787 1 96.19 277 PRO A N 1
ATOM 1984 C CA . PRO A 1 277 ? -18.938 3.041 3.865 1 96.19 277 PRO A CA 1
ATOM 1985 C C . PRO A 1 277 ? -19.125 2.377 2.504 1 96.19 277 PRO A C 1
ATOM 1987 O O . PRO A 1 277 ? -19.531 3.035 1.544 1 96.19 277 PRO A O 1
ATOM 1990 N N . LEU A 1 278 ? -18.766 1.133 2.48 1 94.12 278 LEU A N 1
ATOM 1991 C CA . LEU A 1 278 ? -18.844 0.4 1.221 1 94.12 278 LEU A CA 1
ATOM 1992 C C . LEU A 1 278 ? -20.281 0.389 0.693 1 94.12 278 LEU A C 1
ATOM 1994 O O . LEU A 1 278 ? -20.5 0.519 -0.513 1 94.12 278 LEU A O 1
ATOM 1998 N N . ASP A 1 279 ? -21.203 0.253 1.511 1 92.5 279 ASP A N 1
ATOM 1999 C CA . ASP A 1 279 ? -22.594 0.107 1.102 1 92.5 279 ASP A CA 1
ATOM 2000 C C . ASP A 1 279 ? -23.172 1.434 0.602 1 92.5 279 ASP A C 1
ATOM 2002 O O . ASP A 1 279 ? -24.25 1.472 0.026 1 92.5 279 ASP A O 1
ATOM 2006 N N . ALA A 1 280 ? -22.469 2.518 0.849 1 92.12 280 ALA A N 1
ATOM 2007 C CA . ALA A 1 280 ? -22.891 3.818 0.339 1 92.12 280 ALA A CA 1
ATOM 2008 C C . ALA A 1 280 ? -22.578 3.955 -1.147 1 92.12 280 ALA A C 1
ATOM 2010 O O . ALA A 1 280 ? -23.078 4.859 -1.816 1 92.12 280 ALA A O 1
ATOM 2011 N N . LEU A 1 281 ? -21.734 3.086 -1.654 1 92.62 281 LEU A N 1
ATOM 2012 C CA . LEU A 1 281 ? -21.375 3.137 -3.064 1 92.62 281 LEU A CA 1
ATOM 2013 C C . LEU A 1 281 ? -22.453 2.506 -3.934 1 92.62 281 LEU A C 1
ATOM 2015 O O . LEU A 1 281 ? -22.969 1.437 -3.605 1 92.62 281 LEU A O 1
ATOM 2019 N N . PRO A 1 282 ? -22.719 3.184 -4.98 1 89.06 282 PRO A N 1
ATOM 2020 C CA . PRO A 1 282 ? -23.672 2.553 -5.898 1 89.06 282 PRO A CA 1
ATOM 2021 C C . PRO A 1 282 ? -23.172 1.206 -6.426 1 89.06 282 PRO A C 1
ATOM 2023 O O . PRO A 1 282 ? -21.969 1.016 -6.621 1 89.06 282 PRO A O 1
ATOM 2026 N N . GLU A 1 283 ? -24.047 0.261 -6.723 1 84.25 283 GLU A N 1
ATOM 2027 C CA . GLU A 1 283 ? -23.734 -1.117 -7.09 1 84.25 283 GLU A CA 1
ATOM 2028 C C . GLU A 1 283 ? -22.906 -1.175 -8.367 1 84.25 283 GLU A C 1
ATOM 2030 O O . GLU A 1 283 ? -22.016 -2.016 -8.5 1 84.25 283 GLU A O 1
ATOM 2035 N N . ARG A 1 284 ? -23.141 -0.311 -9.227 1 81.94 284 ARG A N 1
ATOM 2036 C CA . ARG A 1 284 ? -22.469 -0.391 -10.516 1 81.94 284 ARG A CA 1
ATOM 2037 C C . ARG A 1 284 ? -21.312 0.59 -10.594 1 81.94 284 ARG A C 1
ATOM 2039 O O . ARG A 1 284 ? -20.688 0.74 -11.648 1 81.94 284 ARG A O 1
ATOM 2046 N N . ALA A 1 285 ? -21.031 1.093 -9.438 1 83.19 285 ALA A N 1
ATOM 2047 C CA . ALA A 1 285 ? -19.969 2.086 -9.453 1 83.19 285 ALA A CA 1
ATOM 2048 C C . ALA A 1 285 ? -18.609 1.423 -9.633 1 83.19 285 ALA A C 1
ATOM 2050 O O . ALA A 1 285 ? -18.328 0.366 -9.062 1 83.19 285 ALA A O 1
ATOM 2051 N N . ARG A 1 286 ? -17.781 2.012 -10.477 1 79.25 286 ARG A N 1
ATOM 2052 C CA . ARG A 1 286 ? -16.422 1.548 -10.695 1 79.25 286 ARG A CA 1
ATOM 2053 C C . ARG A 1 286 ? -15.641 1.49 -9.383 1 79.25 286 ARG A C 1
ATOM 2055 O O . ARG A 1 286 ? -14.805 0.611 -9.195 1 79.25 286 ARG A O 1
ATOM 2062 N N . ALA A 1 287 ? -16.062 2.336 -8.547 1 82.62 287 ALA A N 1
ATOM 2063 C CA . ALA A 1 287 ? -15.367 2.43 -7.266 1 82.62 287 ALA A CA 1
ATOM 2064 C C . ALA A 1 287 ? -15.578 1.168 -6.434 1 82.62 287 ALA A C 1
ATOM 2066 O O . ALA A 1 287 ? -14.789 0.875 -5.531 1 82.62 287 ALA A O 1
ATOM 2067 N N . ARG A 1 288 ? -16.547 0.477 -6.723 1 86.5 288 ARG A N 1
ATOM 2068 C CA . ARG A 1 288 ? -16.797 -0.74 -5.957 1 86.5 288 ARG A CA 1
ATOM 2069 C C . ARG A 1 288 ? -15.773 -1.821 -6.289 1 86.5 288 ARG A C 1
ATOM 2071 O O . ARG A 1 288 ? -15.531 -2.723 -5.484 1 86.5 288 ARG A O 1
ATOM 2078 N N . ARG A 1 289 ? -15.203 -1.729 -7.41 1 82.19 289 ARG A N 1
ATOM 2079 C CA . ARG A 1 289 ? -14.211 -2.719 -7.812 1 82.19 289 ARG A CA 1
ATOM 2080 C C . ARG A 1 289 ? -12.898 -2.521 -7.055 1 82.19 289 ARG A C 1
ATOM 2082 O O . ARG A 1 289 ? -12.172 -3.482 -6.801 1 82.19 289 ARG A O 1
ATOM 2089 N N . ALA A 1 290 ? -12.68 -1.269 -6.758 1 87.88 290 ALA A N 1
ATOM 2090 C CA . ALA A 1 290 ? -11.484 -0.925 -5.996 1 87.88 290 ALA A CA 1
ATOM 2091 C C . ALA A 1 290 ? -11.773 0.184 -4.988 1 87.88 290 ALA A C 1
ATOM 2093 O O . ALA A 1 290 ? -11.25 1.294 -5.109 1 87.88 290 ALA A O 1
ATOM 2094 N N . PRO A 1 291 ? -12.5 -0.118 -3.992 1 92.5 291 PRO A N 1
ATOM 2095 C CA . PRO A 1 291 ? -13.031 0.911 -3.094 1 92.5 291 PRO A CA 1
ATOM 2096 C C . PRO A 1 291 ? -11.938 1.593 -2.273 1 92.5 291 PRO A C 1
ATOM 2098 O O . PRO A 1 291 ? -12.156 2.672 -1.718 1 92.5 291 PRO A O 1
ATOM 2101 N N . LEU A 1 292 ? -10.734 0.994 -2.191 1 93.38 292 LEU A N 1
ATOM 2102 C CA . LEU A 1 292 ? -9.695 1.539 -1.33 1 93.38 292 LEU A CA 1
ATOM 2103 C C . LEU A 1 292 ? -8.523 2.061 -2.156 1 93.38 292 LEU A C 1
ATOM 2105 O O . LEU A 1 292 ? -7.465 2.373 -1.611 1 93.38 292 LEU A O 1
ATOM 2109 N N . ALA A 1 293 ? -8.742 2.146 -3.484 1 88.25 293 ALA A N 1
ATOM 2110 C CA . ALA A 1 293 ? -7.695 2.631 -4.375 1 88.25 293 ALA A CA 1
ATOM 2111 C C . ALA A 1 293 ? -7.355 4.09 -4.086 1 88.25 293 ALA A C 1
ATOM 2113 O O . ALA A 1 293 ? -8.25 4.922 -3.926 1 88.25 293 ALA A O 1
ATOM 2114 N N . PHE A 1 294 ? -6.094 4.375 -3.949 1 91.19 294 PHE A N 1
ATOM 2115 C CA . PHE A 1 294 ? -5.602 5.73 -3.721 1 91.19 294 PHE A CA 1
ATOM 2116 C C . PHE A 1 294 ? -4.664 6.16 -4.84 1 91.19 294 PHE A C 1
ATOM 2118 O O . PHE A 1 294 ? -3.469 5.855 -4.809 1 91.19 294 PHE A O 1
ATOM 2125 N N . ARG A 1 295 ? -5.137 6.926 -5.809 1 82.31 295 ARG A N 1
ATOM 2126 C CA . ARG A 1 295 ? -4.398 7.395 -6.98 1 82.31 295 ARG A CA 1
ATOM 2127 C C . ARG A 1 295 ? -4.676 8.867 -7.246 1 82.31 295 ARG A C 1
ATOM 2129 O O . ARG A 1 295 ? -5.309 9.219 -8.25 1 82.31 295 ARG A O 1
ATOM 2136 N N . PRO A 1 296 ? -4.129 9.609 -6.359 1 80.44 296 PRO A N 1
ATOM 2137 C CA . PRO A 1 296 ? -4.402 11.031 -6.57 1 80.44 296 PRO A CA 1
ATOM 2138 C C . PRO A 1 296 ? -3.766 11.578 -7.848 1 80.44 296 PRO A C 1
ATOM 2140 O O . PRO A 1 296 ? -2.648 11.188 -8.195 1 80.44 296 PRO A O 1
ATOM 2143 N N . GLY A 1 297 ? -4.504 12.352 -8.57 1 75.12 297 GLY A N 1
ATOM 2144 C CA . GLY A 1 297 ? -3.984 12.992 -9.766 1 75.12 297 GLY A CA 1
ATOM 2145 C C . GLY A 1 297 ? -3.164 14.227 -9.469 1 75.12 297 GLY A C 1
ATOM 2146 O O . GLY A 1 297 ? -3.221 14.766 -8.359 1 75.12 297 GLY A O 1
ATOM 2147 N N . GLN A 1 298 ? -2.285 14.594 -10.359 1 72.88 298 GLN A N 1
ATOM 2148 C CA . GLN A 1 298 ? -1.492 15.812 -10.227 1 72.88 298 GLN A CA 1
ATOM 2149 C C . GLN A 1 298 ? -1.459 16.594 -11.539 1 72.88 298 GLN A C 1
ATOM 2151 O O . GLN A 1 298 ? -1.252 16 -12.602 1 72.88 298 GLN A O 1
ATOM 2156 N N . LEU A 1 299 ? -1.746 17.75 -11.336 1 71.25 299 LEU A N 1
ATOM 2157 C CA . LEU A 1 299 ? -1.562 18.672 -12.445 1 71.25 299 LEU A CA 1
ATOM 2158 C C . LEU A 1 299 ? -0.107 19.125 -12.547 1 71.25 299 LEU A C 1
ATOM 2160 O O . LEU A 1 299 ? 0.683 18.891 -11.625 1 71.25 299 LEU A O 1
ATOM 2164 N N . PRO A 1 300 ? 0.271 19.734 -13.648 1 71.19 300 PRO A N 1
ATOM 2165 C CA . PRO A 1 300 ? 1.612 20.312 -13.719 1 71.19 300 PRO A CA 1
ATOM 2166 C C . PRO A 1 300 ? 1.858 21.359 -12.633 1 71.19 300 PRO A C 1
ATOM 2168 O O . PRO A 1 300 ? 0.913 22 -12.156 1 71.19 300 PRO A O 1
ATOM 2171 N N . ALA A 1 301 ? 3.014 21.578 -12.344 1 69.62 301 ALA A N 1
ATOM 2172 C CA . ALA A 1 301 ? 3.398 22.516 -11.297 1 69.62 301 ALA A CA 1
ATOM 2173 C C . ALA A 1 301 ? 3.1 23.953 -11.719 1 69.62 301 ALA A C 1
ATOM 2175 O O . ALA A 1 301 ? 3.158 24.281 -12.906 1 69.62 301 ALA A O 1
ATOM 2176 N N . ALA A 1 302 ? 2.846 24.719 -10.727 1 77.81 302 ALA A N 1
ATOM 2177 C CA . ALA A 1 302 ? 2.768 26.156 -10.984 1 77.81 302 ALA A CA 1
ATOM 2178 C C . ALA A 1 302 ? 4.098 26.688 -11.516 1 77.81 302 ALA A C 1
ATOM 2180 O O . ALA A 1 302 ? 5.164 26.281 -11.039 1 77.81 302 ALA A O 1
ATOM 2181 N N . PRO A 1 303 ? 3.959 27.609 -12.469 1 72.25 303 PRO A N 1
ATOM 2182 C CA . PRO A 1 303 ? 5.195 28.156 -13.039 1 72.25 303 PRO A CA 1
ATOM 2183 C C . PRO A 1 303 ? 6.113 28.766 -11.984 1 72.25 303 PRO A C 1
ATOM 2185 O O . PRO A 1 303 ? 5.641 29.266 -10.961 1 72.25 303 PRO A O 1
ATOM 2188 N N . SER A 1 304 ? 7.379 28.734 -12.266 1 76.62 304 SER A N 1
ATOM 2189 C CA . SER A 1 304 ? 8.398 29.188 -11.328 1 76.62 304 SER A CA 1
ATOM 2190 C C . SER A 1 304 ? 8.312 30.703 -11.109 1 76.62 304 SER A C 1
ATOM 2192 O O . SER A 1 304 ? 8.695 31.203 -10.055 1 76.62 304 SER A O 1
ATOM 2194 N N . PHE A 1 305 ? 7.844 31.328 -12.133 1 74.12 305 PHE A N 1
ATOM 2195 C CA . PHE A 1 305 ? 7.742 32.781 -12 1 74.12 305 PHE A CA 1
ATOM 2196 C C . PHE A 1 305 ? 6.336 33.25 -12.344 1 74.12 305 PHE A C 1
ATOM 2198 O O . PHE A 1 305 ? 5.836 33 -13.438 1 74.12 305 PHE A O 1
ATOM 2205 N N . LEU A 1 306 ? 5.711 33.719 -11.305 1 76.88 306 LEU A N 1
ATOM 2206 C CA . LEU A 1 306 ? 4.422 34.375 -11.5 1 76.88 306 LEU A CA 1
ATOM 2207 C C . LEU A 1 306 ? 4.477 35.812 -11.031 1 76.88 306 LEU A C 1
ATOM 2209 O O . LEU A 1 306 ? 5.078 36.125 -9.992 1 76.88 306 LEU A O 1
ATOM 2213 N N . PRO A 1 307 ? 3.959 36.656 -11.836 1 76.5 307 PRO A N 1
ATOM 2214 C CA . PRO A 1 307 ? 4.016 38.062 -11.484 1 76.5 307 PRO A CA 1
ATOM 2215 C C . PRO A 1 307 ? 3.285 38.375 -10.18 1 76.5 307 PRO A C 1
ATOM 2217 O O . PRO A 1 307 ? 2.365 37.656 -9.789 1 76.5 307 PRO A O 1
ATOM 2220 N N . GLU A 1 308 ? 3.77 39.438 -9.57 1 80.81 308 GLU A N 1
ATOM 2221 C CA . GLU A 1 308 ? 3.119 39.969 -8.375 1 80.81 308 GLU A CA 1
ATOM 2222 C C . GLU A 1 308 ? 1.763 40.594 -8.703 1 80.81 308 GLU A C 1
ATOM 2224 O O . GLU A 1 308 ? 1.546 41.062 -9.828 1 80.81 308 GLU A O 1
ATOM 2229 N N . GLY A 1 309 ? 0.857 40.469 -7.82 1 77.25 309 GLY A N 1
ATOM 2230 C CA . GLY A 1 309 ? -0.375 41.25 -7.941 1 77.25 309 GLY A CA 1
ATOM 2231 C C . GLY A 1 309 ? -1.505 40.438 -8.578 1 77.25 309 GLY A C 1
ATOM 2232 O O . GLY A 1 309 ? -2.607 40.969 -8.758 1 77.25 309 GLY A O 1
ATOM 2233 N N . LEU A 1 310 ? -1.209 39.281 -8.891 1 78.38 310 LEU A N 1
ATOM 2234 C CA . LEU A 1 310 ? -2.275 38.469 -9.469 1 78.38 310 LEU A CA 1
ATOM 2235 C C . LEU A 1 310 ? -3.414 38.281 -8.469 1 78.38 310 LEU A C 1
ATOM 2237 O O . LEU A 1 310 ? -4.574 38.156 -8.867 1 78.38 310 LEU A O 1
ATOM 2241 N N . LEU A 1 311 ? -2.984 38.344 -7.223 1 84.25 311 LEU A N 1
ATOM 2242 C CA . LEU A 1 311 ? -3.971 38.188 -6.164 1 84.25 311 LEU A CA 1
ATOM 2243 C C . LEU A 1 311 ? -4.281 39.5 -5.484 1 84.25 311 LEU A C 1
ATOM 2245 O O . LEU A 1 311 ? -3.787 39.781 -4.387 1 84.25 311 LEU A O 1
ATOM 2249 N N . GLY A 1 312 ? -5.055 40.25 -6.223 1 86.06 312 GLY A N 1
ATOM 2250 C CA . GLY A 1 312 ? -5.516 41.531 -5.688 1 86.06 312 GLY A CA 1
ATOM 2251 C C . GLY A 1 312 ? -6.965 41.5 -5.238 1 86.06 312 GLY A C 1
ATOM 2252 O O . GLY A 1 312 ? -7.629 40.469 -5.34 1 86.06 312 GLY A O 1
ATOM 2253 N N . LYS A 1 313 ? -7.355 42.594 -4.688 1 89.69 313 LYS A N 1
ATOM 2254 C CA . LYS A 1 313 ? -8.703 42.719 -4.141 1 89.69 313 LYS A CA 1
ATOM 2255 C C . LYS A 1 313 ? -9.75 42.375 -5.195 1 89.69 313 LYS A C 1
ATOM 2257 O O . LYS A 1 313 ? -10.703 41.625 -4.918 1 89.69 313 LYS A O 1
ATOM 2262 N N . ALA A 1 314 ? -9.562 42.812 -6.32 1 89.81 314 ALA A N 1
ATOM 2263 C CA . ALA A 1 314 ? -10.539 42.625 -7.387 1 89.81 314 ALA A CA 1
ATOM 2264 C C . ALA A 1 314 ? -10.555 41.156 -7.844 1 89.81 314 ALA A C 1
ATOM 2266 O O . ALA A 1 314 ? -11.617 40.562 -7.973 1 89.81 314 ALA A O 1
ATOM 2267 N N . SER A 1 315 ? -9.383 40.625 -8.141 1 89.69 315 SER A N 1
ATOM 2268 C CA . SER A 1 315 ? -9.297 39.25 -8.625 1 89.69 315 SER A CA 1
ATOM 2269 C C . SER A 1 315 ? -9.773 38.25 -7.57 1 89.69 315 SER A C 1
ATOM 2271 O O . SER A 1 315 ? -10.547 37.344 -7.875 1 89.69 315 SER A O 1
ATOM 2273 N N . VAL A 1 316 ? -9.352 38.438 -6.391 1 91.44 316 VAL A N 1
ATOM 2274 C CA . VAL A 1 316 ? -9.766 37.562 -5.305 1 91.44 316 VAL A CA 1
ATOM 2275 C C . VAL A 1 316 ? -11.258 37.719 -5.031 1 91.44 316 VAL A C 1
ATOM 2277 O O . VAL A 1 316 ? -11.961 36.75 -4.75 1 91.44 316 VAL A O 1
ATOM 2280 N N . GLY A 1 317 ? -11.672 38.938 -5.102 1 91.94 317 GLY A N 1
ATOM 2281 C CA . GLY A 1 317 ? -13.094 39.188 -4.949 1 91.94 317 GLY A CA 1
ATOM 2282 C C . GLY A 1 317 ? -13.945 38.438 -5.957 1 91.94 317 GLY A C 1
ATOM 2283 O O . GLY A 1 317 ? -14.984 37.875 -5.605 1 91.94 317 GLY A O 1
ATOM 2284 N N . LEU A 1 318 ? -13.547 38.469 -7.164 1 89.88 318 LEU A N 1
ATOM 2285 C CA . LEU A 1 318 ? -14.25 37.75 -8.219 1 89.88 318 LEU A CA 1
ATOM 2286 C C . LEU A 1 318 ? -14.211 36.219 -7.969 1 89.88 318 LEU A C 1
ATOM 2288 O O . LEU A 1 318 ? -15.219 35.531 -8.148 1 89.88 318 LEU A O 1
ATOM 2292 N N . PHE A 1 319 ? -13.039 35.812 -7.625 1 91.06 319 PHE A N 1
ATOM 2293 C CA . PHE A 1 319 ? -12.906 34.375 -7.305 1 91.06 319 PHE A CA 1
ATOM 2294 C C . PHE A 1 319 ? -13.852 34 -6.18 1 91.06 319 PHE A C 1
ATOM 2296 O O . PHE A 1 319 ? -14.555 32.969 -6.273 1 91.06 319 PHE A O 1
ATOM 2303 N N . ASN A 1 320 ? -13.836 34.75 -5.137 1 93.44 320 ASN A N 1
ATOM 2304 C CA . ASN A 1 320 ? -14.68 34.438 -3.984 1 93.44 320 ASN A CA 1
ATOM 2305 C C . ASN A 1 320 ? -16.156 34.438 -4.359 1 93.44 320 ASN A C 1
ATOM 2307 O O . ASN A 1 320 ? -16.922 33.594 -3.898 1 93.44 320 ASN A O 1
ATOM 2311 N N . GLU A 1 321 ? -16.531 35.375 -5.168 1 93.56 321 GLU A N 1
ATOM 2312 C CA . GLU A 1 321 ? -17.922 35.438 -5.641 1 93.56 321 GLU A CA 1
ATOM 2313 C C . GLU A 1 321 ? -18.281 34.188 -6.422 1 93.56 321 GLU A C 1
ATOM 2315 O O . GLU A 1 321 ? -19.344 33.594 -6.195 1 93.56 321 GLU A O 1
ATOM 2320 N N . LEU A 1 322 ? -17.453 33.812 -7.23 1 92.44 322 LEU A N 1
ATOM 2321 C CA . LEU A 1 322 ? -17.703 32.656 -8.055 1 92.44 322 LEU A CA 1
ATOM 2322 C C . LEU A 1 322 ? -17.734 31.391 -7.207 1 92.44 322 LEU A C 1
ATOM 2324 O O . LEU A 1 322 ? -18.594 30.516 -7.414 1 92.44 322 LEU A O 1
ATOM 2328 N N . TRP A 1 323 ? -16.797 31.312 -6.34 1 91.62 323 TRP A N 1
ATOM 2329 C CA . TRP A 1 323 ? -16.719 30.141 -5.473 1 91.62 323 TRP A CA 1
ATOM 2330 C C . TRP A 1 323 ? -18 30 -4.637 1 91.62 323 TRP A C 1
ATOM 2332 O O . TRP A 1 323 ? -18.562 28.906 -4.531 1 91.62 323 TRP A O 1
ATOM 2342 N N . TYR A 1 324 ? -18.453 31.047 -4.07 1 94.75 324 TYR A N 1
ATOM 2343 C CA . TYR A 1 324 ? -19.656 31.047 -3.254 1 94.75 324 TYR A CA 1
ATOM 2344 C C . TYR A 1 324 ? -20.875 30.688 -4.086 1 94.75 324 TYR A C 1
ATOM 2346 O O . TYR A 1 324 ? -21.703 29.875 -3.664 1 94.75 324 TYR A O 1
ATOM 2354 N N . ARG A 1 325 ? -20.969 31.203 -5.238 1 94.69 325 ARG A N 1
ATOM 2355 C CA . ARG A 1 325 ? -22.141 31 -6.078 1 94.69 325 ARG A CA 1
ATOM 2356 C C . ARG A 1 325 ? -22.156 29.609 -6.688 1 94.69 325 ARG A C 1
ATOM 2358 O O . ARG A 1 325 ? -23.219 29.047 -6.938 1 94.69 325 ARG A O 1
ATOM 2365 N N . LYS A 1 326 ? -21.031 29.125 -6.945 1 94.25 326 LYS A N 1
ATOM 2366 C CA . LYS A 1 326 ? -20.922 27.797 -7.535 1 94.25 326 LYS A CA 1
ATOM 2367 C C . LYS A 1 326 ? -21.312 26.719 -6.531 1 94.25 326 LYS A C 1
ATOM 2369 O O . LYS A 1 326 ? -21.766 25.641 -6.918 1 94.25 326 LYS A O 1
ATOM 2374 N N . ALA A 1 327 ? -21.094 26.969 -5.309 1 95.69 327 ALA A N 1
ATOM 2375 C CA . ALA A 1 327 ? -21.469 26 -4.277 1 95.69 327 ALA A CA 1
ATOM 2376 C C . ALA A 1 327 ? -22.984 25.844 -4.188 1 95.69 327 ALA A C 1
ATOM 2378 O O . ALA A 1 327 ? -23.719 26.828 -4.328 1 95.69 327 ALA A O 1
ATOM 2379 N N . PRO A 1 328 ? -23.453 24.656 -3.967 1 95.31 328 PRO A N 1
ATOM 2380 C CA . PRO A 1 328 ? -24.891 24.469 -3.781 1 95.31 328 PRO A CA 1
ATOM 2381 C C . PRO A 1 328 ? -25.406 25.109 -2.488 1 95.31 328 PRO A C 1
ATOM 2383 O O . PRO A 1 328 ? -24.672 25.172 -1.497 1 95.31 328 PRO A O 1
ATOM 2386 N N . ARG A 1 329 ? -26.656 25.469 -2.527 1 96.12 329 ARG A N 1
ATOM 2387 C CA . ARG A 1 329 ? -27.281 25.938 -1.301 1 96.12 329 ARG A CA 1
ATOM 2388 C C . ARG A 1 329 ? -27.328 24.844 -0.24 1 96.12 329 ARG A C 1
ATOM 2390 O O . ARG A 1 329 ? -27.094 25.109 0.941 1 96.12 329 ARG A O 1
ATOM 2397 N N . SER A 1 330 ? -27.656 23.688 -0.713 1 96.38 330 SER A N 1
ATOM 2398 C CA . SER A 1 330 ? -27.656 22.5 0.141 1 96.38 330 SER A CA 1
ATOM 2399 C C . SER A 1 330 ? -27.531 21.219 -0.684 1 96.38 330 SER A C 1
ATOM 2401 O O . SER A 1 330 ? -28.25 21.031 -1.66 1 96.38 330 SER A O 1
ATOM 2403 N N . ARG A 1 331 ? -26.578 20.406 -0.332 1 97.06 331 ARG A N 1
ATOM 2404 C CA . ARG A 1 331 ? -26.359 19.094 -0.95 1 97.06 331 ARG A CA 1
ATOM 2405 C C . ARG A 1 331 ? -25.844 18.094 0.072 1 97.06 331 ARG A C 1
ATOM 2407 O O . ARG A 1 331 ? -24.953 18.406 0.866 1 97.06 331 ARG A O 1
ATOM 2414 N N . THR A 1 332 ? -26.453 16.875 0.03 1 96.19 332 THR A N 1
ATOM 2415 C CA . THR A 1 332 ? -26.094 15.883 1.033 1 96.19 332 THR A CA 1
ATOM 2416 C C . THR A 1 332 ? -25.547 14.617 0.369 1 96.19 332 THR A C 1
ATOM 2418 O O . THR A 1 332 ? -26.031 14.219 -0.691 1 96.19 332 THR A O 1
ATOM 2421 N N . GLY A 1 333 ? -24.562 14.07 0.994 1 95.12 333 GLY A N 1
ATOM 2422 C CA . GLY A 1 333 ? -24.125 12.719 0.67 1 95.12 333 GLY A CA 1
ATOM 2423 C C . GLY A 1 333 ? -23.328 12.641 -0.626 1 95.12 333 GLY A C 1
ATOM 2424 O O . GLY A 1 333 ? -23.344 11.609 -1.299 1 95.12 333 GLY A O 1
ATOM 2425 N N . GLU A 1 334 ? -22.734 13.727 -1.022 1 96.5 334 GLU A N 1
ATOM 2426 C CA . GLU A 1 334 ? -21.938 13.68 -2.24 1 96.5 334 GLU A CA 1
ATOM 2427 C C . GLU A 1 334 ? -20.656 12.883 -2.027 1 96.5 334 GLU A C 1
ATOM 2429 O O . GLU A 1 334 ? -19.906 13.141 -1.084 1 96.5 334 GLU A O 1
ATOM 2434 N N . LEU A 1 335 ? -20.438 11.891 -2.896 1 96 335 LEU A N 1
ATOM 2435 C CA . LEU A 1 335 ? -19.219 11.102 -2.803 1 96 335 LEU A CA 1
ATOM 2436 C C . LEU A 1 335 ? -18.031 11.844 -3.416 1 96 335 LEU A C 1
ATOM 2438 O O . LEU A 1 335 ? -18.125 12.328 -4.551 1 96 335 LEU A O 1
ATOM 2442 N N . GLN A 1 336 ? -17 11.992 -2.637 1 96.12 336 GLN A N 1
ATOM 2443 C CA . GLN A 1 336 ? -15.758 12.617 -3.084 1 96.12 336 GLN A CA 1
ATOM 2444 C C . GLN A 1 336 ? -14.547 11.766 -2.719 1 96.12 336 GLN A C 1
ATOM 2446 O O . GLN A 1 336 ? -14.547 11.086 -1.688 1 96.12 336 GLN A O 1
ATOM 2451 N N . LYS A 1 337 ? -13.531 11.828 -3.588 1 95.62 337 LYS A N 1
ATOM 2452 C CA . LYS A 1 337 ? -12.273 11.188 -3.229 1 95.62 337 LYS A CA 1
ATOM 2453 C C . LYS A 1 337 ? -11.656 11.836 -1.993 1 95.62 337 LYS A C 1
ATOM 2455 O O . LYS A 1 337 ? -11.781 13.047 -1.79 1 95.62 337 LYS A O 1
ATOM 2460 N N . ILE A 1 338 ? -10.922 11.133 -1.237 1 96.12 338 ILE A N 1
ATOM 2461 C CA . ILE A 1 338 ? -10.25 11.609 -0.035 1 96.12 338 ILE A CA 1
ATOM 2462 C C . ILE A 1 338 ? -9.289 12.742 -0.396 1 96.12 338 ILE A C 1
ATOM 2464 O O . ILE A 1 338 ? -9.188 13.727 0.334 1 96.12 338 ILE A O 1
ATOM 2468 N N . SER A 1 339 ? -8.586 12.633 -1.506 1 94.94 339 SER A N 1
ATOM 2469 C CA . SER A 1 339 ? -7.625 13.656 -1.913 1 94.94 339 SER A CA 1
ATOM 2470 C C . SER A 1 339 ? -8.32 14.969 -2.229 1 94.94 339 SER A C 1
ATOM 2472 O O . SER A 1 339 ? -7.805 16.047 -1.914 1 94.94 339 SER A O 1
ATOM 2474 N N . THR A 1 340 ? -9.516 14.922 -2.773 1 94.12 340 THR A N 1
ATOM 2475 C CA . THR A 1 340 ? -10.289 16.109 -3.129 1 94.12 340 THR A CA 1
ATOM 2476 C C . THR A 1 340 ? -10.859 16.781 -1.882 1 94.12 340 THR A C 1
ATOM 2478 O O . THR A 1 340 ? -10.812 18 -1.748 1 94.12 340 THR A O 1
ATOM 2481 N N . PHE A 1 341 ? -11.352 16.031 -0.997 1 96.88 341 PHE A N 1
ATOM 2482 C CA . PHE A 1 341 ? -12.016 16.547 0.196 1 96.88 341 PHE A CA 1
ATOM 2483 C C . PHE A 1 341 ? -10.992 17.141 1.157 1 96.88 341 PHE A C 1
ATOM 2485 O O . PHE A 1 341 ? -11.211 18.234 1.698 1 96.88 341 PHE A O 1
ATOM 2492 N N . PHE A 1 342 ? -9.859 16.453 1.327 1 96.75 342 PHE A N 1
ATOM 2493 C CA . PHE A 1 342 ? -8.914 16.875 2.359 1 96.75 342 PHE A CA 1
ATOM 2494 C C . PHE A 1 342 ? -7.836 17.781 1.776 1 96.75 342 PHE A C 1
ATOM 2496 O O . PHE A 1 342 ? -7.367 18.703 2.441 1 96.75 342 PHE A O 1
ATOM 2503 N N . HIS A 1 343 ? -7.379 17.469 0.57 1 95.44 343 HIS A N 1
ATOM 2504 C CA . HIS A 1 343 ? -6.148 18.078 0.076 1 95.44 343 HIS A CA 1
ATOM 2505 C C . HIS A 1 343 ? -6.336 18.641 -1.33 1 95.44 343 HIS A C 1
ATOM 2507 O O . HIS A 1 343 ? -5.547 18.344 -2.23 1 95.44 343 HIS A O 1
ATOM 2513 N N . PRO A 1 344 ? -7.273 19.453 -1.527 1 90.44 344 PRO A N 1
ATOM 2514 C CA . PRO A 1 344 ? -7.574 19.922 -2.885 1 90.44 344 PRO A CA 1
ATOM 2515 C C . PRO A 1 344 ? -6.395 20.641 -3.535 1 90.44 344 PRO A C 1
ATOM 2517 O O . PRO A 1 344 ? -6.188 20.531 -4.746 1 90.44 344 PRO A O 1
ATOM 2520 N N . LEU A 1 345 ? -5.578 21.266 -2.822 1 91.19 345 LEU A N 1
ATOM 2521 C CA . LEU A 1 345 ? -4.512 22.078 -3.396 1 91.19 345 LEU A CA 1
ATOM 2522 C C . LEU A 1 345 ? -3.291 21.234 -3.727 1 91.19 345 LEU A C 1
ATOM 2524 O O . LEU A 1 345 ? -2.395 21.672 -4.445 1 91.19 345 LEU A O 1
ATOM 2528 N N . ASP A 1 346 ? -3.199 20.078 -3.16 1 92.88 346 ASP A N 1
ATOM 2529 C CA . ASP A 1 346 ? -2.084 19.188 -3.449 1 92.88 346 ASP A CA 1
ATOM 2530 C C . ASP A 1 346 ? -2.08 18.766 -4.918 1 92.88 346 ASP A C 1
ATOM 2532 O O . ASP A 1 346 ? -1.079 18.25 -5.422 1 92.88 346 ASP A O 1
ATOM 2536 N N . GLY A 1 347 ? -3.188 19 -5.594 1 88.75 347 GLY A N 1
ATOM 2537 C CA . GLY A 1 347 ? -3.264 18.688 -7.016 1 88.75 347 GLY A CA 1
ATOM 2538 C C . GLY A 1 347 ? -2.445 19.641 -7.871 1 88.75 347 GLY A C 1
ATOM 2539 O O . GLY A 1 347 ? -2.166 19.344 -9.039 1 88.75 347 GLY A O 1
ATOM 2540 N N . VAL A 1 348 ? -2.041 20.688 -7.305 1 88.19 348 VAL A N 1
ATOM 2541 C CA . VAL A 1 348 ? -1.228 21.672 -8.008 1 88.19 348 VAL A CA 1
ATOM 2542 C C . VAL A 1 348 ? 0.112 21.844 -7.301 1 88.19 348 VAL A C 1
ATOM 2544 O O . VAL A 1 348 ? 0.242 22.688 -6.398 1 88.19 348 VAL A O 1
ATOM 2547 N N . PRO A 1 349 ? 1.085 21.203 -7.855 1 85.19 349 PRO A N 1
ATOM 2548 C CA . PRO A 1 349 ? 2.395 21.328 -7.211 1 85.19 349 PRO A CA 1
ATOM 2549 C C . PRO A 1 349 ? 2.896 22.766 -7.176 1 85.19 349 PRO A C 1
ATOM 2551 O O . PRO A 1 349 ? 2.725 23.516 -8.148 1 85.19 349 PRO A O 1
ATOM 2554 N N . HIS A 1 350 ? 3.344 23.219 -6.047 1 89.06 350 HIS A N 1
ATOM 2555 C CA . HIS A 1 350 ? 3.922 24.531 -5.809 1 89.06 350 HIS A CA 1
ATOM 2556 C C . HIS A 1 350 ? 2.896 25.641 -6.043 1 89.06 350 HIS A C 1
ATOM 2558 O O . HIS A 1 350 ? 3.223 26.688 -6.602 1 89.06 350 HIS A O 1
ATOM 2564 N N . TRP A 1 351 ? 1.726 25.391 -5.664 1 87.12 351 TRP A N 1
ATOM 2565 C CA . TRP A 1 351 ? 0.667 26.375 -5.816 1 87.12 351 TRP A CA 1
ATOM 2566 C C . TRP A 1 351 ? 0.996 27.641 -5.039 1 87.12 351 TRP A C 1
ATOM 2568 O O . TRP A 1 351 ? 0.444 28.719 -5.316 1 87.12 351 TRP A O 1
ATOM 2578 N N . ASN A 1 352 ? 1.936 27.578 -4.074 1 88.94 352 ASN A N 1
ATOM 2579 C CA . ASN A 1 352 ? 2.332 28.719 -3.254 1 88.94 352 ASN A CA 1
ATOM 2580 C C . ASN A 1 352 ? 3.018 29.797 -4.086 1 88.94 352 ASN A C 1
ATOM 2582 O O . ASN A 1 352 ? 3.131 30.938 -3.65 1 88.94 352 ASN A O 1
ATOM 2586 N N . ARG A 1 353 ? 3.402 29.516 -5.258 1 88.69 353 ARG A N 1
ATOM 2587 C CA . ARG A 1 353 ? 4.086 30.469 -6.133 1 88.69 353 ARG A CA 1
ATOM 2588 C C . ARG A 1 353 ? 3.109 31.484 -6.715 1 88.69 353 ARG A C 1
ATOM 2590 O O . ARG A 1 353 ? 3.523 32.531 -7.23 1 88.69 353 ARG A O 1
ATOM 2597 N N . ILE A 1 354 ? 1.853 31.234 -6.551 1 86.25 354 ILE A N 1
ATOM 2598 C CA . ILE A 1 354 ? 0.837 32.094 -7.148 1 86.25 354 ILE A CA 1
ATOM 2599 C C . ILE A 1 354 ? 0.83 33.469 -6.441 1 86.25 354 ILE A C 1
ATOM 2601 O O . ILE A 1 354 ? 0.299 34.438 -6.973 1 86.25 354 ILE A O 1
ATOM 2605 N N . TYR A 1 355 ? 1.41 33.562 -5.262 1 89.75 355 TYR A N 1
ATOM 2606 C CA . TYR A 1 355 ? 1.426 34.781 -4.473 1 89.75 355 TYR A CA 1
ATOM 2607 C C . TYR A 1 355 ? 2.562 35.688 -4.91 1 89.75 355 TYR A C 1
ATOM 2609 O O . TYR A 1 355 ? 2.689 36.812 -4.418 1 89.75 355 TYR A O 1
ATOM 2617 N N . GLY A 1 356 ? 3.406 35.188 -5.824 1 88.31 356 GLY A N 1
ATOM 2618 C CA . GLY A 1 356 ? 4.488 36 -6.355 1 88.31 356 GLY A CA 1
ATOM 2619 C C . GLY A 1 356 ? 5.773 35.875 -5.559 1 88.31 356 GLY A C 1
ATOM 2620 O O . GLY A 1 356 ? 5.887 35 -4.68 1 88.31 356 GLY A O 1
ATOM 2621 N N . ARG A 1 357 ? 6.676 36.719 -5.816 1 88.62 357 ARG A N 1
ATOM 2622 C CA . ARG A 1 357 ? 8.023 36.656 -5.273 1 88.62 357 ARG A CA 1
ATOM 2623 C C . ARG A 1 357 ? 8.047 37 -3.791 1 88.62 357 ARG A C 1
ATOM 2625 O O . ARG A 1 357 ? 8.898 36.531 -3.041 1 88.62 357 ARG A O 1
ATOM 2632 N N . SER A 1 358 ? 7.113 37.875 -3.414 1 92 358 SER A N 1
ATOM 2633 C CA . SER A 1 358 ? 7.086 38.312 -2.021 1 92 358 SER A CA 1
ATOM 2634 C C . SER A 1 358 ? 6.52 37.219 -1.112 1 92 358 SER A C 1
ATOM 2636 O O . SER A 1 358 ? 6.652 37.312 0.111 1 92 358 SER A O 1
ATOM 2638 N N . GLY A 1 359 ? 5.848 36.312 -1.723 1 94 359 GLY A N 1
ATOM 2639 C CA . GLY A 1 359 ? 5.258 35.219 -0.947 1 94 359 GLY A CA 1
ATOM 2640 C C . GLY A 1 359 ? 3.979 35.625 -0.24 1 94 359 GLY A C 1
ATOM 2641 O O . GLY A 1 359 ? 3.238 36.5 -0.727 1 94 359 GLY A O 1
ATOM 2642 N N . PHE A 1 360 ? 3.664 34.875 0.842 1 94.06 360 PHE A N 1
ATOM 2643 C CA . PHE A 1 360 ? 2.438 35.125 1.585 1 94.06 360 PHE A CA 1
ATOM 2644 C C . PHE A 1 360 ? 2.562 34.625 3.023 1 94.06 360 PHE A C 1
ATOM 2646 O O . PHE A 1 360 ? 3.492 33.906 3.355 1 94.06 360 PHE A O 1
ATOM 2653 N N . VAL A 1 361 ? 1.72 35.156 3.846 1 95.19 361 VAL A N 1
ATOM 2654 C CA . VAL A 1 361 ? 1.604 34.719 5.238 1 95.19 361 VAL A CA 1
ATOM 2655 C C . VAL A 1 361 ? 0.265 34.031 5.453 1 95.19 361 VAL A C 1
ATOM 2657 O O . VAL A 1 361 ? -0.755 34.438 4.898 1 95.19 361 VAL A O 1
ATOM 2660 N N . GLN A 1 362 ? 0.34 32.906 6.117 1 96.5 362 GLN A N 1
ATOM 2661 C CA . GLN A 1 362 ? -0.91 32.375 6.633 1 96.5 362 GLN A CA 1
ATOM 2662 C C . GLN A 1 362 ? -1.104 32.719 8.102 1 96.5 362 GLN A C 1
ATOM 2664 O O . GLN A 1 362 ? -0.26 32.406 8.945 1 96.5 362 GLN A O 1
ATOM 2669 N N . TYR A 1 363 ? -2.096 33.5 8.344 1 97.69 363 TYR A N 1
ATOM 2670 C CA . TYR A 1 363 ? -2.449 33.906 9.703 1 97.69 363 TYR A CA 1
ATOM 2671 C C . TYR A 1 363 ? -3.533 33 10.273 1 97.69 363 TYR A C 1
ATOM 2673 O O . TYR A 1 363 ? -4.648 32.938 9.75 1 97.69 363 TYR A O 1
ATOM 2681 N N . GLN A 1 364 ? -3.205 32.25 11.297 1 98.44 364 GLN A N 1
ATOM 2682 C CA . GLN A 1 364 ? -4.172 31.359 11.938 1 98.44 364 GLN A CA 1
ATOM 2683 C C . GLN A 1 364 ? -4.176 31.547 13.453 1 98.44 364 GLN A C 1
ATOM 2685 O O . GLN A 1 364 ? -3.121 31.531 14.086 1 98.44 364 GLN A O 1
ATOM 2690 N N . PHE A 1 365 ? -5.359 31.703 14.008 1 98.56 365 PHE A N 1
ATOM 2691 C CA . PHE A 1 365 ? -5.52 31.875 15.453 1 98.56 365 PHE A CA 1
ATOM 2692 C C . PHE A 1 365 ? -6.715 31.078 15.961 1 98.56 365 PHE A C 1
ATOM 2694 O O . PHE A 1 365 ? -7.477 30.516 15.164 1 98.56 365 PHE A O 1
ATOM 2701 N N . VAL A 1 366 ? -6.797 30.906 17.234 1 98.69 366 VAL A N 1
ATOM 2702 C CA . VAL A 1 366 ? -7.945 30.312 17.922 1 98.69 366 VAL A CA 1
ATOM 2703 C C . VAL A 1 366 ? -8.375 31.203 19.078 1 98.69 366 VAL A C 1
ATOM 2705 O O . VAL A 1 366 ? -7.527 31.766 19.797 1 98.69 366 VAL A O 1
ATOM 2708 N N . VAL A 1 367 ? -9.609 31.453 19.188 1 98.56 367 VAL A N 1
ATOM 2709 C CA . VAL A 1 367 ? -10.211 32.094 20.359 1 98.56 367 VAL A CA 1
ATOM 2710 C C . VAL A 1 367 ? -11.219 31.156 21 1 98.56 367 VAL A C 1
ATOM 2712 O O . VAL A 1 367 ? -11.938 30.438 20.312 1 98.56 367 VAL A O 1
ATOM 2715 N N . GLY A 1 368 ? -11.227 31.172 22.297 1 97.88 368 GLY A N 1
ATOM 2716 C CA . GLY A 1 368 ? -12.023 30.219 23.047 1 97.88 368 GLY A CA 1
ATOM 2717 C C . GLY A 1 368 ? -13.516 30.422 22.875 1 97.88 368 GLY A C 1
ATOM 2718 O O . GLY A 1 368 ? -13.961 31.484 22.453 1 97.88 368 GLY A O 1
ATOM 2719 N N . TYR A 1 369 ? -14.266 29.281 23.172 1 97.31 369 TYR A N 1
ATOM 2720 C CA . TYR A 1 369 ? -15.711 29.438 23.25 1 97.31 369 TYR A CA 1
ATOM 2721 C C . TYR A 1 369 ? -16.094 30.516 24.266 1 97.31 369 TYR A C 1
ATOM 2723 O O . TYR A 1 369 ? -15.453 30.625 25.328 1 97.31 369 TYR A O 1
ATOM 2731 N N . GLY A 1 370 ? -17.094 31.297 23.953 1 96.81 370 GLY A N 1
ATOM 2732 C CA . GLY A 1 370 ? -17.469 32.406 24.812 1 96.81 370 GLY A CA 1
ATOM 2733 C C . GLY A 1 370 ? -16.844 33.719 24.375 1 96.81 370 GLY A C 1
ATOM 2734 O O . GLY A 1 370 ? -17.25 34.781 24.859 1 96.81 370 GLY A O 1
ATOM 2735 N N . LYS A 1 371 ? -15.906 33.625 23.5 1 97.94 371 LYS A N 1
ATOM 2736 C CA . LYS A 1 371 ? -15.25 34.844 23 1 97.94 371 LYS A CA 1
ATOM 2737 C C . LYS A 1 371 ? -15.602 35.094 21.531 1 97.94 371 LYS A C 1
ATOM 2739 O O . LYS A 1 371 ? -14.766 35.531 20.75 1 97.94 371 LYS A O 1
ATOM 2744 N N . GLU A 1 372 ? -16.781 34.781 21.125 1 97.81 372 GLU A N 1
ATOM 2745 C CA . GLU A 1 372 ? -17.219 34.906 19.734 1 97.81 372 GLU A CA 1
ATOM 2746 C C . GLU A 1 372 ? -17.172 36.344 19.25 1 97.81 372 GLU A C 1
ATOM 2748 O O . GLU A 1 372 ? -16.938 36.594 18.078 1 97.81 372 GLU A O 1
ATOM 2753 N N . GLU A 1 373 ? -17.359 37.219 20.172 1 98 373 GLU A N 1
ATOM 2754 C CA . GLU A 1 373 ? -17.312 38.625 19.797 1 98 373 GLU A CA 1
ATOM 2755 C C . GLU A 1 373 ? -15.938 39.031 19.281 1 98 373 GLU A C 1
ATOM 2757 O O . GLU A 1 373 ? -15.812 39.875 18.406 1 98 373 GLU A O 1
ATOM 2762 N N . ALA A 1 374 ? -14.906 38.469 19.906 1 98.19 374 ALA A N 1
ATOM 2763 C CA . ALA A 1 374 ? -13.555 38.719 19.406 1 98.19 374 ALA A CA 1
ATOM 2764 C C . ALA A 1 374 ? -13.398 38.25 17.969 1 98.19 374 ALA A C 1
ATOM 2766 O O . ALA A 1 374 ? -12.797 38.938 17.141 1 98.19 374 ALA A O 1
ATOM 2767 N N . LEU A 1 375 ? -13.93 37.125 17.672 1 98.38 375 LEU A N 1
ATOM 2768 C CA . LEU A 1 375 ? -13.891 36.594 16.312 1 98.38 375 LEU A CA 1
ATOM 2769 C C . LEU A 1 375 ? -14.617 37.531 15.352 1 98.38 375 LEU A C 1
ATOM 2771 O O . LEU A 1 375 ? -14.109 37.812 14.266 1 98.38 375 LEU A O 1
ATOM 2775 N N . ARG A 1 376 ? -15.812 38 15.734 1 97.88 376 ARG A N 1
ATOM 2776 C CA . ARG A 1 376 ? -16.594 38.906 14.898 1 97.88 376 ARG A CA 1
ATOM 2777 C C . ARG A 1 376 ? -15.812 40.188 14.617 1 97.88 376 ARG A C 1
ATOM 2779 O O . ARG A 1 376 ? -15.797 40.656 13.484 1 97.88 376 ARG A O 1
ATOM 2786 N N . ARG A 1 377 ? -15.188 40.688 15.617 1 97.94 377 ARG A N 1
ATOM 2787 C CA . ARG A 1 377 ? -14.422 41.906 15.461 1 97.94 377 ARG A CA 1
ATOM 2788 C C . ARG A 1 377 ? -13.25 41.719 14.508 1 97.94 377 ARG A C 1
ATOM 2790 O O . ARG A 1 377 ? -12.984 42.562 13.656 1 97.94 377 ARG A O 1
ATOM 2797 N N . ILE A 1 378 ? -12.586 40.625 14.664 1 98.06 378 ILE A N 1
ATOM 2798 C CA . ILE A 1 378 ? -11.43 40.344 13.828 1 98.06 378 ILE A CA 1
ATOM 2799 C C . ILE A 1 378 ? -11.875 40.188 12.375 1 98.06 378 ILE A C 1
ATOM 2801 O O . ILE A 1 378 ? -11.266 40.75 11.469 1 98.06 378 ILE A O 1
ATOM 2805 N N . VAL A 1 379 ? -12.961 39.438 12.148 1 98.06 379 VAL A N 1
ATOM 2806 C CA . VAL A 1 379 ? -13.477 39.25 10.797 1 98.06 379 VAL A CA 1
ATOM 2807 C C . VAL A 1 379 ? -13.875 40.594 10.203 1 98.06 379 VAL A C 1
ATOM 2809 O O . VAL A 1 379 ? -13.594 40.875 9.031 1 98.06 379 VAL A O 1
ATOM 2812 N N . ARG A 1 380 ? -14.484 41.406 10.977 1 97.62 380 ARG A N 1
ATOM 2813 C CA . ARG A 1 380 ? -14.875 42.75 10.523 1 97.62 380 ARG A CA 1
ATOM 2814 C C . ARG A 1 380 ? -13.656 43.562 10.141 1 97.62 380 ARG A C 1
ATOM 2816 O O . ARG A 1 380 ? -13.648 44.219 9.094 1 97.62 380 ARG A O 1
ATOM 2823 N N . ARG A 1 381 ? -12.648 43.562 10.938 1 96.94 381 ARG A N 1
ATOM 2824 C CA . ARG A 1 381 ? -11.43 44.312 10.656 1 96.94 381 ARG A CA 1
ATOM 2825 C C . ARG A 1 381 ? -10.781 43.844 9.367 1 96.94 381 ARG A C 1
ATOM 2827 O O . ARG A 1 381 ? -10.305 44.656 8.57 1 96.94 381 ARG A O 1
ATOM 2834 N N . ILE A 1 382 ? -10.719 42.531 9.203 1 97 382 ILE A N 1
ATOM 2835 C CA . ILE A 1 382 ? -10.125 41.969 8 1 97 382 ILE A CA 1
ATOM 2836 C C . ILE A 1 382 ? -10.93 42.375 6.773 1 97 382 ILE A C 1
ATOM 2838 O O . ILE A 1 382 ? -10.352 42.781 5.758 1 97 382 ILE A O 1
ATOM 2842 N N . SER A 1 383 ? -12.211 42.312 6.871 1 95.75 383 SER A N 1
ATOM 2843 C CA . SER A 1 383 ? -13.102 42.688 5.785 1 95.75 383 SER A CA 1
ATOM 2844 C C . SER A 1 383 ? -12.961 44.188 5.449 1 95.75 383 SER A C 1
ATOM 2846 O O . SER A 1 383 ? -12.875 44.562 4.273 1 95.75 383 SER A O 1
ATOM 2848 N N . GLU A 1 384 ? -12.914 44.969 6.426 1 95.31 384 GLU A N 1
ATOM 2849 C CA . GLU A 1 384 ? -12.797 46.406 6.242 1 95.31 384 GLU A CA 1
ATOM 2850 C C . GLU A 1 384 ? -11.461 46.781 5.605 1 95.31 384 GLU A C 1
ATOM 2852 O O . GLU A 1 384 ? -11.391 47.719 4.781 1 95.31 384 GLU A O 1
ATOM 2857 N N . ARG A 1 385 ? -10.484 46.062 6.027 1 93.81 385 ARG A N 1
ATOM 2858 C CA . ARG A 1 385 ? -9.156 46.281 5.465 1 93.81 385 ARG A CA 1
ATOM 2859 C C . ARG A 1 385 ? -9.102 45.875 4.004 1 93.81 385 ARG A C 1
ATOM 2861 O O . ARG A 1 385 ? -8.258 46.344 3.244 1 93.81 385 ARG A O 1
ATOM 2868 N N . GLY A 1 386 ? -9.938 44.969 3.586 1 92.5 386 GLY A N 1
ATOM 2869 C CA . GLY A 1 386 ? -9.945 44.469 2.227 1 92.5 386 GLY A CA 1
ATOM 2870 C C . GLY A 1 386 ? -8.781 43.531 1.942 1 92.5 386 GLY A C 1
ATOM 2871 O O . GLY A 1 386 ? -8.156 43.594 0.885 1 92.5 386 GLY A O 1
ATOM 2872 N N . CYS A 1 387 ? -8.414 42.719 2.836 1 90.25 387 CYS A N 1
ATOM 2873 C CA . CYS A 1 387 ? -7.344 41.719 2.646 1 90.25 387 CYS A CA 1
ATOM 2874 C C . CYS A 1 387 ? -7.727 40.688 1.59 1 90.25 387 CYS A C 1
ATOM 2876 O O . CYS A 1 387 ? -8.727 40 1.74 1 90.25 387 CYS A O 1
ATOM 2878 N N . PRO A 1 388 ? -6.973 40.562 0.561 1 89.06 388 PRO A N 1
ATOM 2879 C CA . PRO A 1 388 ? -7.332 39.625 -0.501 1 89.06 388 PRO A CA 1
ATOM 2880 C C . PRO A 1 388 ? -6.957 38.188 -0.163 1 89.06 388 PRO A C 1
ATOM 2882 O O . PRO A 1 388 ? -5.902 37.719 -0.587 1 89.06 388 PRO A O 1
ATOM 2885 N N . SER A 1 389 ? -7.781 37.562 0.484 1 90.75 389 SER A N 1
ATOM 2886 C CA . SER A 1 389 ? -7.574 36.156 0.84 1 90.75 389 SER A CA 1
ATOM 2887 C C . SER A 1 389 ? -8.57 35.25 0.122 1 90.75 389 SER A C 1
ATOM 2889 O O . SER A 1 389 ? -9.773 35.344 0.365 1 90.75 389 SER A O 1
ATOM 2891 N N . PHE A 1 390 ? -8.023 34.406 -0.779 1 84.62 390 PHE A N 1
ATOM 2892 C CA . PHE A 1 390 ? -8.938 33.469 -1.434 1 84.62 390 PHE A CA 1
ATOM 2893 C C . PHE A 1 390 ? -9.023 32.156 -0.654 1 84.62 390 PHE A C 1
ATOM 2895 O O . PHE A 1 390 ? -9.953 31.391 -0.849 1 84.62 390 PHE A O 1
ATOM 2902 N N . LEU A 1 391 ? -8.102 31.938 0.174 1 89 391 LEU A N 1
ATOM 2903 C CA . LEU A 1 391 ? -8.148 30.766 1.045 1 89 391 LEU A CA 1
ATOM 2904 C C . LEU A 1 391 ? -8.312 31.188 2.504 1 89 391 LEU A C 1
ATOM 2906 O O . LEU A 1 391 ? -7.359 31.641 3.135 1 89 391 LEU A O 1
ATOM 2910 N N . ALA A 1 392 ? -9.398 31.062 3.016 1 96.25 392 ALA A N 1
ATOM 2911 C CA . ALA A 1 392 ? -9.75 31.297 4.414 1 96.25 392 ALA A CA 1
ATOM 2912 C C . ALA A 1 392 ? -10.734 30.234 4.922 1 96.25 392 ALA A C 1
ATOM 2914 O O . ALA A 1 392 ? -11.695 29.891 4.227 1 96.25 392 ALA A O 1
ATOM 2915 N N . VAL A 1 393 ? -10.422 29.719 6.062 1 98 393 VAL A N 1
ATOM 2916 C CA . VAL A 1 393 ? -11.266 28.641 6.574 1 98 393 VAL A CA 1
ATOM 2917 C C . VAL A 1 393 ? -11.578 28.891 8.047 1 98 393 VAL A C 1
ATOM 2919 O O . VAL A 1 393 ? -10.719 29.359 8.805 1 98 393 VAL A O 1
ATOM 2922 N N . LEU A 1 394 ? -12.773 28.594 8.43 1 98.5 394 LEU A N 1
ATOM 2923 C CA . LEU A 1 394 ? -13.242 28.656 9.812 1 98.5 394 LEU A CA 1
ATOM 2924 C C . LEU A 1 394 ? -13.711 27.297 10.289 1 98.5 394 LEU A C 1
ATOM 2926 O O . LEU A 1 394 ? -14.43 26.594 9.57 1 98.5 394 LEU A O 1
ATOM 2930 N N . LYS A 1 395 ? -13.273 26.922 11.484 1 97.62 395 LYS A N 1
ATOM 2931 C CA . LYS A 1 395 ? -13.695 25.656 12.094 1 97.62 395 LYS A CA 1
ATOM 2932 C C . LYS A 1 395 ? -13.75 25.766 13.609 1 97.62 395 LYS A C 1
ATOM 2934 O O . LYS A 1 395 ? -13.383 26.797 14.18 1 97.62 395 LYS A O 1
ATOM 2939 N N . ARG A 1 396 ? -14.227 24.734 14.195 1 98 396 ARG A N 1
ATOM 2940 C CA . ARG A 1 396 ? -14.289 24.625 15.648 1 98 396 ARG A CA 1
ATOM 2941 C C . ARG A 1 396 ? -13.328 23.562 16.156 1 98 396 ARG A C 1
ATOM 2943 O O . ARG A 1 396 ? -13.148 22.516 15.523 1 98 396 ARG A O 1
ATOM 2950 N N . PHE A 1 397 ? -12.742 23.859 17.297 1 98.38 397 PHE A N 1
ATOM 2951 C CA . PHE A 1 397 ? -11.867 22.906 17.969 1 98.38 397 PHE A CA 1
ATOM 2952 C C . PHE A 1 397 ? -12.547 22.297 19.188 1 98.38 397 PHE A C 1
ATOM 2954 O O . PHE A 1 397 ? -13.336 22.969 19.859 1 98.38 397 PHE A O 1
ATOM 2961 N N . GLY A 1 398 ? -12.219 20.969 19.406 1 97.38 398 GLY A N 1
ATOM 2962 C CA . GLY A 1 398 ? -12.578 20.328 20.656 1 97.38 398 GLY A CA 1
ATOM 2963 C C . GLY A 1 398 ? -11.516 20.484 21.734 1 97.38 398 GLY A C 1
ATOM 2964 O O . GLY A 1 398 ? -10.781 21.469 21.75 1 97.38 398 GLY A O 1
ATOM 2965 N N . GLU A 1 399 ? -11.516 19.547 22.641 1 96.25 399 GLU A N 1
ATOM 2966 C CA . GLU A 1 399 ? -10.578 19.578 23.766 1 96.25 399 GLU A CA 1
ATOM 2967 C C . GLU A 1 399 ? -9.133 19.547 23.281 1 96.25 399 GLU A C 1
ATOM 2969 O O . GLU A 1 399 ? -8.797 18.781 22.375 1 96.25 399 GLU A O 1
ATOM 2974 N N . GLY A 1 400 ? -8.391 20.422 23.891 1 94.38 400 GLY A N 1
ATOM 2975 C CA . GLY A 1 400 ? -6.973 20.438 23.547 1 94.38 400 GLY A CA 1
ATOM 2976 C C . GLY A 1 400 ? -6.23 19.203 24.031 1 94.38 400 GLY A C 1
ATOM 2977 O O . GLY A 1 400 ? -6.73 18.453 24.875 1 94.38 400 GLY A O 1
ATOM 2978 N N . ASP A 1 401 ? -5.051 19.016 23.453 1 92 401 ASP A N 1
ATOM 2979 C CA . ASP A 1 401 ? -4.184 17.891 23.812 1 92 401 ASP A CA 1
ATOM 2980 C C . ASP A 1 401 ? -3.072 18.344 24.766 1 92 401 ASP A C 1
ATOM 2982 O O . ASP A 1 401 ? -2.85 19.531 24.953 1 92 401 ASP A O 1
ATOM 2986 N N . PRO A 1 402 ? -2.385 17.375 25.281 1 88.38 402 PRO A N 1
ATOM 2987 C CA . PRO A 1 402 ? -1.492 17.703 26.406 1 88.38 402 PRO A CA 1
ATOM 2988 C C . PRO A 1 402 ? -0.195 18.375 25.938 1 88.38 402 PRO A C 1
ATOM 2990 O O . PRO A 1 402 ? 0.617 18.781 26.766 1 88.38 402 PRO A O 1
ATOM 2993 N N . GLY A 1 403 ? 0.006 18.516 24.719 1 96.19 403 GLY A N 1
ATOM 2994 C CA . GLY A 1 403 ? 1.215 19.203 24.281 1 96.19 403 GLY A CA 1
ATOM 2995 C C . GLY A 1 403 ? 1.338 20.609 24.844 1 96.19 403 GLY A C 1
ATOM 2996 O O . GLY A 1 403 ? 0.381 21.375 24.797 1 96.19 403 GLY A O 1
ATOM 2997 N N . TRP A 1 404 ? 2.475 21 25.312 1 97.75 404 TRP A N 1
ATOM 2998 C CA . TRP A 1 404 ? 2.666 22.234 26.047 1 97.75 404 TRP A CA 1
ATOM 2999 C C . TRP A 1 404 ? 2.549 23.453 25.141 1 97.75 404 TRP A C 1
ATOM 3001 O O . TRP A 1 404 ? 2.062 24.5 25.547 1 97.75 404 TRP A O 1
ATOM 3011 N N . LEU A 1 405 ? 2.979 23.281 23.922 1 97.81 405 LEU A N 1
ATOM 3012 C CA . LEU A 1 405 ? 2.873 24.375 22.953 1 97.81 405 LEU A CA 1
ATOM 3013 C C . LEU A 1 405 ? 1.949 23.984 21.797 1 97.81 405 LEU A C 1
ATOM 3015 O O . LEU A 1 405 ? 2.076 24.516 20.688 1 97.81 405 LEU A O 1
ATOM 3019 N N . SER A 1 406 ? 1.113 22.953 22.062 1 98.06 406 SER A N 1
ATOM 3020 C CA . SER A 1 406 ? 0.114 22.594 21.062 1 98.06 406 SER A CA 1
ATOM 3021 C C . SER A 1 406 ? -0.89 23.719 20.828 1 98.06 406 SER A C 1
ATOM 3023 O O . SER A 1 406 ? -1.34 24.344 21.797 1 98.06 406 SER A O 1
ATOM 3025 N N . PHE A 1 407 ? -1.303 23.969 19.688 1 97.94 407 PHE A N 1
ATOM 3026 C CA . PHE A 1 407 ? -2.072 25.125 19.25 1 97.94 407 PHE A CA 1
ATOM 3027 C C . PHE A 1 407 ? -3.547 24.953 19.594 1 97.94 407 PHE A C 1
ATOM 3029 O O . PHE A 1 407 ? -4.148 25.828 20.219 1 97.94 407 PHE A O 1
ATOM 3036 N N . PRO A 1 408 ? -4.141 23.812 19.266 1 98.31 408 PRO A N 1
ATOM 3037 C CA . PRO A 1 408 ? -5.598 23.766 19.391 1 98.31 408 PRO A CA 1
ATOM 3038 C C . PRO A 1 408 ? -6.055 23.828 20.844 1 98.31 408 PRO A C 1
ATOM 3040 O O . PRO A 1 408 ? -5.41 23.25 21.734 1 98.31 408 PRO A O 1
ATOM 3043 N N . MET A 1 409 ? -7.055 24.516 21.141 1 97.5 409 MET A N 1
ATOM 3044 C CA . MET A 1 409 ? -7.836 24.594 22.359 1 97.5 409 MET A CA 1
ATOM 3045 C C . MET A 1 409 ? -9.32 24.75 22.062 1 97.5 409 MET A C 1
ATOM 3047 O O . MET A 1 409 ? -9.688 25.125 20.953 1 97.5 409 MET A O 1
ATOM 3051 N N . PRO A 1 410 ? -10.148 24.422 22.984 1 97.81 410 PRO A N 1
ATOM 3052 C CA . PRO A 1 410 ? -11.57 24.562 22.688 1 97.81 410 PRO A CA 1
ATOM 3053 C C . PRO A 1 410 ? -11.938 25.969 22.219 1 97.81 410 PRO A C 1
ATOM 3055 O O . PRO A 1 410 ? -11.633 26.953 22.906 1 97.81 410 PRO A O 1
ATOM 3058 N N . GLY A 1 411 ? -12.5 26.062 21.016 1 98.38 411 GLY A N 1
ATOM 3059 C CA . GLY A 1 411 ? -12.852 27.375 20.5 1 98.38 411 GLY A CA 1
ATOM 3060 C C . GLY A 1 411 ? -12.953 27.406 18.984 1 98.38 411 GLY A C 1
ATOM 3061 O O . GLY A 1 411 ? -13.148 26.375 18.344 1 98.38 411 GLY A O 1
ATOM 3062 N N . TRP A 1 412 ? -12.977 28.719 18.422 1 98.56 412 TRP A N 1
ATOM 3063 C CA . TRP A 1 412 ? -13.086 29 17 1 98.56 412 TRP A CA 1
ATOM 3064 C C . TRP A 1 412 ? -11.727 29.297 16.391 1 98.56 412 TRP A C 1
ATOM 3066 O O . TRP A 1 412 ? -10.953 30.094 16.953 1 98.56 412 TRP A O 1
ATOM 3076 N N . THR A 1 413 ? -11.375 28.656 15.32 1 98.75 413 THR A N 1
ATOM 3077 C CA . THR A 1 413 ? -10.109 28.953 14.656 1 98.75 413 THR A CA 1
ATOM 3078 C C . THR A 1 413 ? -10.336 29.438 13.234 1 98.75 413 THR A C 1
ATOM 3080 O O . THR A 1 413 ? -11.156 28.875 12.5 1 98.75 413 THR A O 1
ATOM 3083 N N . LEU A 1 414 ? -9.711 30.484 12.867 1 98.56 414 LEU A N 1
ATOM 3084 C CA . LEU A 1 414 ? -9.711 31.078 11.539 1 98.56 414 LEU A CA 1
ATOM 3085 C C . LEU A 1 414 ? -8.312 31.078 10.938 1 98.56 414 LEU A C 1
ATOM 3087 O O . LEU A 1 414 ? -7.348 31.469 11.594 1 98.56 414 LEU A O 1
ATOM 3091 N N . ALA A 1 415 ? -8.18 30.547 9.812 1 98.12 415 ALA A N 1
ATOM 3092 C CA . ALA A 1 415 ? -6.941 30.594 9.039 1 98.12 415 ALA A CA 1
ATOM 3093 C C . ALA A 1 415 ? -7.145 31.359 7.73 1 98.12 415 ALA A C 1
ATOM 3095 O O . ALA A 1 415 ? -8.164 31.188 7.055 1 98.12 415 ALA A O 1
ATOM 3096 N N . LEU A 1 416 ? -6.234 32.219 7.355 1 96.69 416 LEU A N 1
ATOM 3097 C CA . LEU A 1 416 ? -6.332 32.938 6.09 1 96.69 416 LEU A CA 1
ATOM 3098 C C . LEU A 1 416 ? -4.949 33.219 5.504 1 96.69 416 LEU A C 1
ATOM 3100 O O . LEU A 1 416 ? -3.998 33.469 6.246 1 96.69 416 LEU A O 1
ATOM 3104 N N . ASP A 1 417 ? -4.84 33.125 4.215 1 95.56 417 ASP A N 1
ATOM 3105 C CA . ASP A 1 417 ? -3.629 33.438 3.459 1 95.56 417 ASP A CA 1
ATOM 3106 C C . ASP A 1 417 ? -3.645 34.875 2.963 1 95.56 417 ASP A C 1
ATOM 3108 O O . ASP A 1 417 ? -4.621 35.344 2.354 1 95.56 417 ASP A O 1
ATOM 3112 N N . ILE A 1 418 ? -2.602 35.594 3.209 1 94.44 418 ILE A N 1
ATOM 3113 C CA . ILE A 1 418 ? -2.506 37 2.82 1 94.44 418 ILE A CA 1
ATOM 3114 C C . ILE A 1 418 ? -1.203 37.25 2.059 1 94.44 418 ILE A C 1
ATOM 3116 O O . ILE A 1 418 ? -0.122 36.906 2.545 1 94.44 418 ILE A O 1
ATOM 3120 N N . PRO A 1 419 ? -1.341 37.844 0.882 1 92.94 419 PRO A N 1
ATOM 3121 C CA . PRO A 1 419 ? -0.091 38.219 0.208 1 92.94 419 PRO A CA 1
ATOM 3122 C C . PRO A 1 419 ? 0.821 39.062 1.079 1 92.94 419 PRO A C 1
ATOM 3124 O O . PRO A 1 419 ? 0.356 40.031 1.717 1 92.94 419 PRO A O 1
ATOM 3127 N N . ALA A 1 420 ? 2.076 38.812 1.041 1 93.56 420 ALA A N 1
ATOM 3128 C CA . ALA A 1 420 ? 3.023 39.438 1.955 1 93.56 420 ALA A CA 1
ATOM 3129 C C . ALA A 1 420 ? 3.295 40.875 1.548 1 93.56 420 ALA A C 1
ATOM 3131 O O . ALA A 1 420 ? 3.762 41.688 2.359 1 93.56 420 ALA A O 1
ATOM 3132 N N . ASN A 1 421 ? 3.006 41.25 0.333 1 91.25 421 ASN A N 1
ATOM 3133 C CA . ASN A 1 421 ? 3.303 42.594 -0.159 1 91.25 421 ASN A CA 1
ATOM 3134 C C . ASN A 1 421 ? 2.15 43.562 0.109 1 91.25 421 ASN A C 1
ATOM 3136 O O . ASN A 1 421 ? 2.166 44.688 -0.361 1 91.25 421 ASN A O 1
ATOM 3140 N N . LEU A 1 422 ? 1.131 43.156 0.822 1 91.88 422 LEU A N 1
ATOM 3141 C CA . LEU A 1 422 ? 0.053 44.062 1.203 1 91.88 422 LEU A CA 1
ATOM 3142 C C . LEU A 1 422 ? 0.583 45.219 2.07 1 91.88 422 LEU A C 1
ATOM 3144 O O . LEU A 1 422 ? 1.184 44.969 3.119 1 91.88 422 LEU A O 1
ATOM 3148 N N . PRO A 1 423 ? 0.34 46.406 1.646 1 92.56 423 PRO A N 1
ATOM 3149 C CA . PRO A 1 423 ? 0.864 47.562 2.42 1 92.56 423 PRO A CA 1
ATOM 3150 C C . PRO A 1 423 ? 0.34 47.562 3.854 1 92.56 423 PRO A C 1
ATOM 3152 O O . PRO A 1 423 ? -0.865 47.438 4.078 1 92.56 423 PRO A O 1
ATOM 3155 N N . GLY A 1 424 ? 1.257 47.719 4.801 1 94.56 424 GLY A N 1
ATOM 3156 C CA . GLY A 1 424 ? 0.893 47.844 6.203 1 94.56 424 GLY A CA 1
ATOM 3157 C C . GLY A 1 424 ? 0.503 46.531 6.84 1 94.56 424 GLY A C 1
ATOM 3158 O O . GLY A 1 424 ? -0.069 46.5 7.934 1 94.56 424 GLY A O 1
ATOM 3159 N N . LEU A 1 425 ? 0.771 45.469 6.203 1 94.69 425 LEU A N 1
ATOM 3160 C CA . LEU A 1 425 ? 0.353 44.156 6.676 1 94.69 425 LEU A CA 1
ATOM 3161 C C . LEU A 1 425 ? 0.9 43.875 8.07 1 94.69 425 LEU A C 1
ATOM 3163 O O . LEU A 1 425 ? 0.176 43.406 8.938 1 94.69 425 LEU A O 1
ATOM 3167 N N . GLY A 1 426 ? 2.152 44.156 8.352 1 95.19 426 GLY A N 1
ATOM 3168 C CA . GLY A 1 426 ? 2.777 43.906 9.641 1 95.19 426 GLY A CA 1
ATOM 3169 C C . GLY A 1 426 ? 2.025 44.531 10.797 1 95.19 426 GLY A C 1
ATOM 3170 O O . GLY A 1 426 ? 1.671 43.844 11.758 1 95.19 426 GLY A O 1
ATOM 3171 N N . ALA A 1 427 ? 1.782 45.812 10.648 1 95.94 427 ALA A N 1
ATOM 3172 C CA . ALA A 1 427 ? 1.068 46.531 11.695 1 95.94 427 ALA A CA 1
ATOM 3173 C C . ALA A 1 427 ? -0.347 46 11.875 1 95.94 427 ALA A C 1
ATOM 3175 O O . ALA A 1 427 ? -0.847 45.906 12.992 1 95.94 427 ALA A O 1
ATOM 3176 N N . PHE A 1 428 ? -0.927 45.719 10.828 1 96.69 428 PHE A N 1
ATOM 3177 C CA . PHE A 1 428 ? -2.283 45.188 10.852 1 96.69 428 PHE A CA 1
ATOM 3178 C C . PHE A 1 428 ? -2.326 43.875 11.609 1 96.69 428 PHE A C 1
ATOM 3180 O O . PHE A 1 428 ? -3.186 43.656 12.477 1 96.69 428 PHE A O 1
ATOM 3187 N N . LEU A 1 429 ? -1.401 42.938 11.32 1 97 429 LEU A N 1
ATOM 3188 C CA . LEU A 1 429 ? -1.364 41.656 11.977 1 97 429 LEU A CA 1
ATOM 3189 C C . LEU A 1 429 ? -0.986 41.781 13.445 1 97 429 LEU A C 1
ATOM 3191 O O . LEU A 1 429 ? -1.449 41 14.289 1 97 429 LEU A O 1
ATOM 3195 N N . ASP A 1 430 ? -0.172 42.812 13.789 1 97.06 430 ASP A N 1
ATOM 3196 C CA . ASP A 1 430 ? 0.116 43.094 15.195 1 97.06 430 ASP A CA 1
ATOM 3197 C C . ASP A 1 430 ? -1.161 43.438 15.953 1 97.06 430 ASP A C 1
ATOM 3199 O O . ASP A 1 430 ? -1.35 43 17.094 1 97.06 430 ASP A O 1
ATOM 3203 N N . GLU A 1 431 ? -1.966 44.188 15.312 1 97.19 431 GLU A N 1
ATOM 3204 C CA . GLU A 1 431 ? -3.238 44.562 15.93 1 97.19 431 GLU A CA 1
ATOM 3205 C C . GLU A 1 431 ? -4.125 43.344 16.141 1 97.19 431 GLU A C 1
ATOM 3207 O O . GLU A 1 431 ? -4.793 43.219 17.172 1 97.19 431 GLU A O 1
ATOM 3212 N N . LEU A 1 432 ? -4.164 42.5 15.188 1 97.75 432 LEU A N 1
ATOM 3213 C CA . LEU A 1 432 ? -4.949 41.281 15.32 1 97.75 432 LEU A CA 1
ATOM 3214 C C . LEU A 1 432 ? -4.402 40.406 16.438 1 97.75 432 LEU A C 1
ATOM 3216 O O . LEU A 1 432 ? -5.168 39.812 17.203 1 97.75 432 LEU A O 1
ATOM 3220 N N . ASP A 1 433 ? -3.066 40.344 16.547 1 97.94 433 ASP A N 1
ATOM 3221 C CA . ASP A 1 433 ? -2.447 39.594 17.625 1 97.94 433 ASP A CA 1
ATOM 3222 C C . ASP A 1 433 ? -2.918 40.094 18.984 1 97.94 433 ASP A C 1
ATOM 3224 O O . ASP A 1 433 ? -3.201 39.281 19.891 1 97.94 433 ASP A O 1
ATOM 3228 N N . GLU A 1 434 ? -2.949 41.312 19.109 1 97.56 434 GLU A N 1
ATOM 3229 C CA . GLU A 1 434 ? -3.375 41.906 20.359 1 97.56 434 GLU A CA 1
ATOM 3230 C C . GLU A 1 434 ? -4.82 41.562 20.688 1 97.56 434 GLU A C 1
ATOM 3232 O O . GLU A 1 434 ? -5.152 41.281 21.844 1 97.56 434 GLU A O 1
ATOM 3237 N N . GLU A 1 435 ? -5.621 41.594 19.672 1 97.69 435 GLU A N 1
ATOM 3238 C CA . GLU A 1 435 ? -7.02 41.219 19.875 1 97.69 435 GLU A CA 1
ATOM 3239 C C . GLU A 1 435 ? -7.148 39.75 20.281 1 97.69 435 GLU A C 1
ATOM 3241 O O . GLU A 1 435 ? -7.945 39.438 21.156 1 97.69 435 GLU A O 1
ATOM 3246 N N . VAL A 1 436 ? -6.43 38.906 19.672 1 98.38 436 VAL A N 1
ATOM 3247 C CA . VAL A 1 436 ? -6.445 37.469 19.969 1 98.38 436 VAL A CA 1
ATOM 3248 C C . VAL A 1 436 ? -5.984 37.25 21.406 1 98.38 436 VAL A C 1
ATOM 3250 O O . VAL A 1 436 ? -6.629 36.5 22.172 1 98.38 436 VAL A O 1
ATOM 3253 N N . ALA A 1 437 ? -4.887 37.875 21.766 1 97.62 437 ALA A N 1
ATOM 3254 C CA . ALA A 1 437 ? -4.348 37.719 23.109 1 97.62 437 ALA A CA 1
ATOM 3255 C C . ALA A 1 437 ? -5.336 38.219 24.156 1 97.62 437 ALA A C 1
ATOM 3257 O O . ALA A 1 437 ? -5.5 37.625 25.219 1 97.62 437 ALA A O 1
ATOM 3258 N N . ALA A 1 438 ? -5.961 39.312 23.859 1 97.19 438 ALA A N 1
ATOM 3259 C CA . ALA A 1 438 ? -6.934 39.906 24.781 1 97.19 438 ALA A CA 1
ATOM 3260 C C . ALA A 1 438 ? -8.117 38.969 25 1 97.19 438 ALA A C 1
ATOM 3262 O O . ALA A 1 438 ? -8.758 39.031 26.047 1 97.19 438 ALA A O 1
ATOM 3263 N N . ALA A 1 439 ? -8.367 38.156 24.047 1 97.88 439 ALA A N 1
ATOM 3264 C CA . ALA A 1 439 ? -9.453 37.188 24.156 1 97.88 439 ALA A CA 1
ATOM 3265 C C . ALA A 1 439 ? -8.945 35.844 24.672 1 97.88 439 ALA A C 1
ATOM 3267 O O . ALA A 1 439 ? -9.625 34.844 24.547 1 97.88 439 ALA A O 1
ATOM 3268 N N . ASP A 1 440 ? -7.734 35.812 25.125 1 96.19 440 ASP A N 1
ATOM 3269 C CA . ASP A 1 440 ? -7.094 34.625 25.672 1 96.19 440 ASP A CA 1
ATOM 3270 C C . ASP A 1 440 ? -6.91 33.562 24.594 1 96.19 440 ASP A C 1
ATOM 3272 O O . ASP A 1 440 ? -7.059 32.344 24.875 1 96.19 440 ASP A O 1
ATOM 3276 N N . GLY A 1 441 ? -6.762 34 23.375 1 98.06 441 GLY A N 1
ATOM 3277 C CA . GLY A 1 441 ? -6.496 33.094 22.281 1 98.06 441 GLY A CA 1
ATOM 3278 C C . GLY A 1 441 ? -5.016 32.938 21.984 1 98.06 441 GLY A C 1
ATOM 3279 O O . GLY A 1 441 ? -4.172 33.344 22.781 1 98.06 441 GLY A O 1
ATOM 3280 N N . ARG A 1 442 ? -4.715 32.25 20.953 1 97.25 442 ARG A N 1
ATOM 3281 C CA . ARG A 1 442 ? -3.316 32.125 20.562 1 97.25 442 ARG A CA 1
ATOM 3282 C C . ARG A 1 442 ? -3.182 31.922 19.062 1 97.25 442 ARG A C 1
ATOM 3284 O O . ARG A 1 442 ? -4.176 31.672 18.359 1 97.25 442 ARG A O 1
ATOM 3291 N N . VAL A 1 443 ? -1.976 32.125 18.609 1 98 443 VAL A N 1
ATOM 3292 C CA . VAL A 1 443 ? -1.605 32 17.203 1 98 443 VAL A CA 1
ATOM 3293 C C . VAL A 1 443 ? -0.869 30.672 17 1 98 443 VAL A C 1
ATOM 3295 O O . VAL A 1 443 ? -0.173 30.188 17.891 1 98 443 VAL A O 1
ATOM 3298 N N . TYR A 1 444 ? -1.11 30.062 15.828 1 98.31 444 TYR A N 1
ATOM 3299 C CA . TYR A 1 444 ? -0.513 28.781 15.477 1 98.31 444 TYR A CA 1
ATOM 3300 C C . TYR A 1 444 ? 0.942 28.953 15.062 1 98.31 444 TYR A C 1
ATOM 3302 O O . TYR A 1 444 ? 1.229 29.531 14.008 1 98.31 444 TYR A O 1
ATOM 3310 N N . LEU A 1 445 ? 1.837 28.375 15.773 1 97.81 445 LEU A N 1
ATOM 3311 C CA . LEU A 1 445 ? 3.266 28.609 15.602 1 97.81 445 LEU A CA 1
ATOM 3312 C C . LEU A 1 445 ? 3.764 28.016 14.289 1 97.81 445 LEU A C 1
ATOM 3314 O O . LEU A 1 445 ? 4.688 28.547 13.672 1 97.81 445 LEU A O 1
ATOM 3318 N N . ALA A 1 446 ? 3.174 26.938 13.844 1 97.12 446 ALA A N 1
ATOM 3319 C CA . ALA A 1 446 ? 3.605 26.312 12.602 1 97.12 446 ALA A CA 1
ATOM 3320 C C . ALA A 1 446 ? 3.303 27.203 11.398 1 97.12 446 ALA A C 1
ATOM 3322 O O . ALA A 1 446 ? 3.895 27.031 10.328 1 97.12 446 ALA A O 1
ATOM 3323 N N . LYS A 1 447 ? 2.359 28.109 11.547 1 95.94 447 LYS A N 1
ATOM 3324 C CA . LYS A 1 447 ? 1.971 29.016 10.469 1 95.94 447 LYS A CA 1
ATOM 3325 C C . LYS A 1 447 ? 2.553 30.406 10.688 1 95.94 447 LYS A C 1
ATOM 3327 O O . LYS A 1 447 ? 2.578 31.219 9.758 1 95.94 447 LYS A O 1
ATOM 3332 N N . ASP A 1 448 ? 3.125 30.641 11.773 1 91.44 448 ASP A N 1
ATOM 3333 C CA . ASP A 1 448 ? 3.543 31.969 12.188 1 91.44 448 ASP A CA 1
ATOM 3334 C C . ASP A 1 448 ? 4.848 32.375 11.5 1 91.44 448 ASP A C 1
ATOM 3336 O O . ASP A 1 448 ? 5.707 31.531 11.242 1 91.44 448 ASP A O 1
ATOM 3340 N N . SER A 1 449 ? 4.871 33.688 11.266 1 89.06 449 SER A N 1
ATOM 3341 C CA . SER A 1 449 ? 6.086 34.219 10.664 1 89.06 449 SER A CA 1
ATOM 3342 C C . SER A 1 449 ? 6.52 35.531 11.336 1 89.06 449 SER A C 1
ATOM 3344 O O . SER A 1 449 ? 7.539 36.094 10.969 1 89.06 449 SER A O 1
ATOM 3346 N N . ARG A 1 450 ? 5.809 35.969 12.344 1 92.5 450 ARG A N 1
ATOM 3347 C CA . ARG A 1 450 ? 6.105 37.344 12.703 1 92.5 450 ARG A CA 1
ATOM 3348 C C . ARG A 1 450 ? 5.625 37.656 14.117 1 92.5 450 ARG A C 1
ATOM 3350 O O . ARG A 1 450 ? 5.742 38.812 14.578 1 92.5 450 ARG A O 1
ATOM 3357 N N . LEU A 1 451 ? 5.031 36.75 14.789 1 95.25 451 LEU A N 1
ATOM 3358 C CA . LEU A 1 451 ? 4.574 37 16.156 1 95.25 451 LEU A CA 1
ATOM 3359 C C . LEU A 1 451 ? 5.684 37.625 16.984 1 95.25 451 LEU A C 1
ATOM 3361 O O . LEU A 1 451 ? 6.836 37.188 16.922 1 95.25 451 LEU A O 1
ATOM 3365 N N . ARG A 1 452 ? 5.309 38.594 17.781 1 95 452 ARG A N 1
ATOM 3366 C CA . ARG A 1 452 ? 6.273 39.219 18.688 1 95 452 ARG A CA 1
ATOM 3367 C C . ARG A 1 452 ? 6.492 38.344 19.922 1 95 452 ARG A C 1
ATOM 3369 O O . ARG A 1 452 ? 5.547 37.75 20.453 1 95 452 ARG A O 1
ATOM 3376 N N . PRO A 1 453 ? 7.699 38.344 20.375 1 94.12 453 PRO A N 1
ATOM 3377 C CA . PRO A 1 453 ? 8.023 37.469 21.5 1 94.12 453 PRO A CA 1
ATOM 3378 C C . PRO A 1 453 ? 7.199 37.781 22.75 1 94.12 453 PRO A C 1
ATOM 3380 O O . PRO A 1 453 ? 6.852 36.875 23.5 1 94.12 453 PRO A O 1
ATOM 3383 N N . GLU A 1 454 ? 6.84 39 22.953 1 92.44 454 GLU A N 1
ATOM 3384 C CA . GLU A 1 454 ? 6.141 39.406 24.172 1 92.44 454 GLU A CA 1
ATOM 3385 C C . GLU A 1 454 ? 4.719 38.844 24.203 1 92.44 454 GLU A C 1
ATOM 3387 O O . GLU A 1 454 ? 4.109 38.75 25.266 1 92.44 454 GLU A O 1
ATOM 3392 N N . MET A 1 455 ? 4.207 38.5 23.047 1 94.31 455 MET A N 1
ATOM 3393 C CA . MET A 1 455 ? 2.832 38.031 22.953 1 94.31 455 MET A CA 1
ATOM 3394 C C . MET A 1 455 ? 2.756 36.531 23.25 1 94.31 455 MET A C 1
ATOM 3396 O O . MET A 1 455 ? 1.691 36 23.594 1 94.31 455 MET A O 1
ATOM 3400 N N . LEU A 1 456 ? 3.854 35.875 23.188 1 95.75 456 LEU A N 1
ATOM 3401 C CA . LEU A 1 456 ? 3.871 34.406 23.266 1 95.75 456 LEU A CA 1
ATOM 3402 C C . LEU A 1 456 ? 3.445 33.938 24.656 1 95.75 456 LEU A C 1
ATOM 3404 O O . LEU A 1 456 ? 2.682 32.969 24.781 1 95.75 456 LEU A O 1
ATOM 3408 N N . ALA A 1 457 ? 3.924 34.562 25.641 1 94.69 457 ALA A N 1
ATOM 3409 C CA . ALA A 1 457 ? 3.641 34.125 27.016 1 94.69 457 ALA A CA 1
ATOM 3410 C C . ALA A 1 457 ? 2.145 34.219 27.312 1 94.69 457 ALA A C 1
ATOM 3412 O O . ALA A 1 457 ? 1.61 33.375 28.047 1 94.69 457 ALA A O 1
ATOM 3413 N N . ALA A 1 458 ? 1.519 35.156 26.766 1 95.25 458 ALA A N 1
ATOM 3414 C CA . ALA A 1 458 ? 0.08 35.312 26.969 1 95.25 458 ALA A CA 1
ATOM 3415 C C . ALA A 1 458 ? -0.699 34.25 26.234 1 95.25 458 ALA A C 1
ATOM 3417 O O . ALA A 1 458 ? -1.776 33.812 26.672 1 95.25 458 ALA A O 1
ATOM 3418 N N . MET A 1 459 ? -0.182 33.75 25.25 1 97.12 459 MET A N 1
ATOM 3419 C CA . MET A 1 459 ? -0.897 32.844 24.344 1 97.12 459 MET A CA 1
ATOM 3420 C C . MET A 1 459 ? -0.669 31.406 24.75 1 97.12 459 MET A C 1
ATOM 3422 O O . MET A 1 459 ? -1.509 30.547 24.484 1 97.12 459 MET A O 1
ATOM 3426 N N . TYR A 1 460 ? 0.438 31.078 25.375 1 97.25 460 TYR A N 1
ATOM 3427 C CA . TYR A 1 460 ? 0.797 29.703 25.719 1 97.25 460 TYR A CA 1
ATOM 3428 C C . TYR A 1 460 ? 1.145 29.594 27.203 1 97.25 460 TYR A C 1
ATOM 3430 O O . TYR A 1 460 ? 2.301 29.766 27.594 1 97.25 460 TYR A O 1
ATOM 3438 N N . PRO A 1 461 ? 0.244 29.125 27.938 1 94.81 461 PRO A N 1
ATOM 3439 C CA . PRO A 1 461 ? 0.389 29.141 29.406 1 94.81 461 PRO A CA 1
ATOM 3440 C C . PRO A 1 461 ? 1.5 28.203 29.891 1 94.81 461 PRO A C 1
ATOM 3442 O O . PRO A 1 461 ? 2.025 28.406 30.984 1 94.81 461 PRO A O 1
ATOM 3445 N N . ARG A 1 462 ? 1.834 27.203 29.141 1 96.81 462 ARG A N 1
ATOM 3446 C CA . ARG A 1 462 ? 2.842 26.25 29.594 1 96.81 462 ARG A CA 1
ATOM 3447 C C . ARG A 1 462 ? 4.215 26.594 29.031 1 96.81 462 ARG A C 1
ATOM 3449 O O . ARG A 1 462 ? 5.129 25.766 29.031 1 96.81 462 ARG A O 1
ATOM 3456 N N . LEU A 1 463 ? 4.371 27.797 28.594 1 97.5 463 LEU A N 1
ATOM 3457 C CA . LEU A 1 463 ? 5.613 28.266 27.984 1 97.5 463 LEU A CA 1
ATOM 3458 C C . LEU A 1 463 ? 6.777 28.125 28.953 1 97.5 463 LEU A C 1
ATOM 3460 O O . LEU A 1 463 ? 7.859 27.672 28.578 1 97.5 463 LEU A O 1
ATOM 3464 N N . ASP A 1 464 ? 6.609 28.469 30.188 1 97.5 464 ASP A N 1
ATOM 3465 C CA . ASP A 1 464 ? 7.688 28.422 31.172 1 97.5 464 ASP A CA 1
ATOM 3466 C C . ASP A 1 464 ? 8.109 26.984 31.453 1 97.5 464 ASP A C 1
ATOM 3468 O O . ASP A 1 464 ? 9.297 26.688 31.625 1 97.5 464 ASP A O 1
ATOM 3472 N N . ASP A 1 465 ? 7.156 26.125 31.562 1 97.88 465 ASP A N 1
ATOM 3473 C CA . ASP A 1 465 ? 7.473 24.703 31.719 1 97.88 465 ASP A CA 1
ATOM 3474 C C . ASP A 1 465 ? 8.312 24.203 30.547 1 97.88 465 ASP A C 1
ATOM 3476 O O . ASP A 1 465 ? 9.273 23.453 30.734 1 97.88 465 ASP A O 1
ATOM 3480 N N . PHE A 1 466 ? 7.922 24.641 29.422 1 98.19 466 PHE A N 1
ATOM 3481 C CA . PHE A 1 466 ? 8.625 24.25 28.203 1 98.19 466 PHE A CA 1
ATOM 3482 C C . PHE A 1 466 ? 10.062 24.75 28.234 1 98.19 466 PHE A C 1
ATOM 3484 O O . PHE A 1 466 ? 10.992 23.984 27.969 1 98.19 466 PHE A O 1
ATOM 3491 N N . ARG A 1 467 ? 10.242 25.969 28.531 1 97.75 467 ARG A N 1
ATOM 3492 C CA . ARG A 1 467 ? 11.57 26.562 28.594 1 97.75 467 ARG A CA 1
ATOM 3493 C C . ARG A 1 467 ? 12.445 25.875 29.641 1 97.75 467 ARG A C 1
ATOM 3495 O O . ARG A 1 467 ? 13.633 25.625 29.391 1 97.75 467 ARG A O 1
ATOM 3502 N N . ALA A 1 468 ? 11.875 25.531 30.703 1 98.12 468 ALA A N 1
ATOM 3503 C CA . ALA A 1 468 ? 12.617 24.875 31.781 1 98.12 468 ALA A CA 1
ATOM 3504 C C . ALA A 1 468 ? 13.109 23.5 31.344 1 98.12 468 ALA A C 1
ATOM 3506 O O . ALA A 1 468 ? 14.266 23.141 31.578 1 98.12 468 ALA A O 1
ATOM 3507 N N . LEU A 1 469 ? 12.25 22.781 30.766 1 98.12 469 LEU A N 1
ATOM 3508 C CA . LEU A 1 469 ? 12.633 21.453 30.297 1 98.12 469 LEU A CA 1
ATOM 3509 C C . LEU A 1 469 ? 13.711 21.547 29.219 1 98.12 469 LEU A C 1
ATOM 3511 O O . LEU A 1 469 ? 14.656 20.75 29.219 1 98.12 469 LEU A O 1
ATOM 3515 N N . ARG A 1 470 ? 13.57 22.438 28.328 1 97.69 470 ARG A N 1
ATOM 3516 C CA . ARG A 1 470 ? 14.57 22.625 27.281 1 97.69 470 ARG A CA 1
ATOM 3517 C C . ARG A 1 470 ? 15.938 22.938 27.891 1 97.69 470 ARG A C 1
ATOM 3519 O O . ARG A 1 470 ? 16.953 22.406 27.438 1 97.69 470 ARG A O 1
ATOM 3526 N N . ALA A 1 471 ? 15.898 23.812 28.797 1 97.25 471 ALA A N 1
ATOM 3527 C CA . ALA A 1 471 ? 17.156 24.188 29.453 1 97.25 471 ALA A CA 1
ATOM 3528 C C . ALA A 1 471 ? 17.828 22.984 30.109 1 97.25 471 ALA A C 1
ATOM 3530 O O . ALA A 1 471 ? 19.047 22.891 30.141 1 97.25 471 ALA A O 1
ATOM 3531 N N . GLU A 1 472 ? 17.047 22.188 30.578 1 97.31 472 GLU A N 1
ATOM 3532 C CA . GLU A 1 472 ? 17.562 20.969 31.203 1 97.31 472 GLU A CA 1
ATOM 3533 C C . GLU A 1 472 ? 18.094 19.984 30.172 1 97.31 472 GLU A C 1
ATOM 3535 O O . GLU A 1 472 ? 19.188 19.438 30.328 1 97.31 472 GLU A O 1
ATOM 3540 N N . LEU A 1 473 ? 17.391 19.75 29.109 1 96.5 473 LEU A N 1
ATOM 3541 C CA . LEU A 1 473 ? 17.688 18.734 28.109 1 96.5 473 LEU A CA 1
ATOM 3542 C C . LEU A 1 473 ? 18.781 19.203 27.156 1 96.5 473 LEU A C 1
ATOM 3544 O O . LEU A 1 473 ? 19.516 18.391 26.578 1 96.5 473 LEU A O 1
ATOM 3548 N N . ASP A 1 474 ? 18.828 20.5 26.984 1 97.12 474 ASP A N 1
ATOM 3549 C CA . ASP A 1 474 ? 19.703 21.094 25.984 1 97.12 474 ASP A CA 1
ATOM 3550 C C . ASP A 1 474 ? 20.375 22.359 26.531 1 97.12 474 ASP A C 1
ATOM 3552 O O . ASP A 1 474 ? 20.188 23.453 26 1 97.12 474 ASP A O 1
ATOM 3556 N N . PRO A 1 475 ? 21.219 22.188 27.453 1 94.81 475 PRO A N 1
ATOM 3557 C CA . PRO A 1 475 ? 21.844 23.344 28.094 1 94.81 475 PRO A CA 1
ATOM 3558 C C . PRO A 1 475 ? 22.719 24.141 27.125 1 94.81 475 PRO A C 1
ATOM 3560 O O . PRO A 1 475 ? 22.953 25.344 27.344 1 94.81 475 PRO A O 1
ATOM 3563 N N . ARG A 1 476 ? 23.125 23.562 26.094 1 93.69 476 ARG A N 1
ATOM 3564 C CA . ARG A 1 476 ? 24 24.25 25.141 1 93.69 476 ARG A CA 1
ATOM 3565 C C . ARG A 1 476 ? 23.188 24.891 24.016 1 93.69 476 ARG A C 1
ATOM 3567 O O . ARG A 1 476 ? 23.75 25.594 23.172 1 93.69 476 ARG A O 1
ATOM 3574 N N . GLY A 1 477 ? 21.969 24.609 23.984 1 95.19 477 GLY A N 1
ATOM 3575 C CA . GLY A 1 477 ? 21.109 25.188 22.953 1 95.19 477 GLY A CA 1
ATOM 3576 C C . GLY A 1 477 ? 21.375 24.641 21.562 1 95.19 477 GLY A C 1
ATOM 3577 O O . GLY A 1 477 ? 21.547 25.391 20.609 1 95.19 477 GLY A O 1
ATOM 3578 N N . VAL A 1 478 ? 21.469 23.375 21.516 1 97.44 478 VAL A N 1
ATOM 3579 C CA . VAL A 1 478 ? 21.734 22.703 20.25 1 97.44 478 VAL A CA 1
ATOM 3580 C C . VAL A 1 478 ? 20.547 22.859 19.312 1 97.44 478 VAL A C 1
ATOM 3582 O O . VAL A 1 478 ? 20.734 23.141 18.125 1 97.44 478 VAL A O 1
ATOM 3585 N N . PHE A 1 479 ? 19.406 22.703 19.781 1 98.56 479 PHE A N 1
ATOM 3586 C CA . PHE A 1 479 ? 18.219 22.797 18.953 1 98.56 479 PHE A CA 1
ATOM 3587 C C . PHE A 1 479 ? 17.703 24.234 18.906 1 98.56 479 PHE A C 1
ATOM 3589 O O . PHE A 1 479 ? 17.141 24.734 19.891 1 98.56 479 PHE A O 1
ATOM 3596 N N . ARG A 1 480 ? 17.859 24.828 17.781 1 97.69 480 ARG A N 1
ATOM 3597 C CA . ARG A 1 480 ? 17.469 26.219 17.562 1 97.69 480 ARG A CA 1
ATOM 3598 C C . ARG A 1 480 ? 16.938 26.406 16.141 1 97.69 480 ARG A C 1
ATOM 3600 O O . ARG A 1 480 ? 17.359 25.719 15.211 1 97.69 480 ARG A O 1
ATOM 3607 N N . SER A 1 481 ? 16.031 27.297 16.047 1 98.06 481 SER A N 1
ATOM 3608 C CA . SER A 1 481 ? 15.477 27.734 14.766 1 98.06 481 SER A CA 1
ATOM 3609 C C . SER A 1 481 ? 15.352 29.25 14.703 1 98.06 481 SER A C 1
ATOM 3611 O O . SER A 1 481 ? 15.57 29.938 15.703 1 98.06 481 SER A O 1
ATOM 3613 N N . ASP A 1 482 ? 15.094 29.719 13.516 1 98 482 ASP A N 1
ATOM 3614 C CA . ASP A 1 482 ? 14.82 31.141 13.391 1 98 482 ASP A CA 1
ATOM 3615 C C . ASP A 1 482 ? 13.594 31.547 14.211 1 98 482 ASP A C 1
ATOM 3617 O O . ASP A 1 482 ? 13.586 32.594 14.859 1 98 482 ASP A O 1
ATOM 3621 N N . LEU A 1 483 ? 12.625 30.719 14.25 1 97.81 483 LEU A N 1
ATOM 3622 C CA . LEU A 1 483 ? 11.438 30.953 15.07 1 97.81 483 LEU A CA 1
ATOM 3623 C C . LEU A 1 483 ? 11.805 31.016 16.547 1 97.81 483 LEU A C 1
ATOM 3625 O O . LEU A 1 483 ? 11.359 31.922 17.266 1 97.81 483 LEU A O 1
ATOM 3629 N N . SER A 1 484 ? 12.562 30.016 17 1 97.56 484 SER A N 1
ATOM 3630 C CA . SER A 1 484 ? 12.906 29.953 18.422 1 97.56 484 SER A CA 1
ATOM 3631 C C . SER A 1 484 ? 13.711 31.188 18.844 1 97.56 484 SER A C 1
ATOM 3633 O O . SER A 1 484 ? 13.531 31.703 19.953 1 97.56 484 SER A O 1
ATOM 3635 N N . ARG A 1 485 ? 14.562 31.672 17.969 1 96.44 485 ARG A N 1
ATOM 3636 C CA . ARG A 1 485 ? 15.32 32.875 18.25 1 96.44 485 ARG A CA 1
ATOM 3637 C C . ARG A 1 485 ? 14.406 34.094 18.312 1 96.44 485 ARG A C 1
ATOM 3639 O O . ARG A 1 485 ? 14.516 34.938 19.219 1 96.44 485 ARG A O 1
ATOM 3646 N N . ARG A 1 486 ? 13.539 34.156 17.344 1 96.06 486 ARG A N 1
ATOM 3647 C CA . ARG A 1 486 ? 12.625 35.312 17.25 1 96.06 486 ARG A CA 1
ATOM 3648 C C . ARG A 1 486 ? 11.727 35.375 18.484 1 96.06 486 ARG A C 1
ATOM 3650 O O . ARG A 1 486 ? 11.492 36.438 19.031 1 96.06 486 ARG A O 1
ATOM 3657 N N . LEU A 1 487 ? 11.305 34.188 18.969 1 96.69 487 LEU A N 1
ATOM 3658 C CA . LEU A 1 487 ? 10.305 34.156 20.031 1 96.69 487 LEU A CA 1
ATOM 3659 C C . LEU A 1 487 ? 10.945 33.844 21.375 1 96.69 487 LEU A C 1
ATOM 3661 O O . LEU A 1 487 ? 10.25 33.656 22.375 1 96.69 487 LEU A O 1
ATOM 3665 N N . ALA A 1 488 ? 12.211 33.75 21.422 1 94.25 488 ALA A N 1
ATOM 3666 C CA . ALA A 1 488 ? 12.961 33.5 22.641 1 94.25 488 ALA A CA 1
ATOM 3667 C C . ALA A 1 488 ? 12.484 32.188 23.312 1 94.25 488 ALA A C 1
ATOM 3669 O O . ALA A 1 488 ? 12.172 32.188 24.5 1 94.25 488 ALA A O 1
ATOM 3670 N N . LEU A 1 489 ? 12.344 31.234 22.547 1 94.12 489 LEU A N 1
ATOM 3671 C CA . LEU A 1 489 ? 11.961 29.922 23.031 1 94.12 489 LEU A CA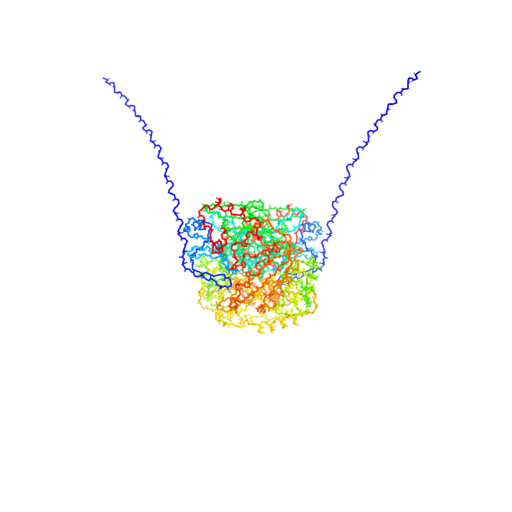 1
ATOM 3672 C C . LEU A 1 489 ? 13.188 29.156 23.531 1 94.12 489 LEU A C 1
ATOM 3674 O O . LEU A 1 489 ? 14.266 29.25 22.938 1 94.12 489 LEU A O 1
ATOM 3678 N N . MET B 1 1 ? -41.5 -14.625 87.5 1 24.53 1 MET B N 1
ATOM 3679 C CA . MET B 1 1 ? -40.531 -14.258 86.5 1 24.53 1 MET B CA 1
ATOM 3680 C C . MET B 1 1 ? -40.219 -15.43 85.562 1 24.53 1 MET B C 1
ATOM 3682 O O . MET B 1 1 ? -39.531 -16.375 85.938 1 24.53 1 MET B O 1
ATOM 3686 N N . PRO B 1 2 ? -41.156 -15.781 84.562 1 25.41 2 PRO B N 1
ATOM 3687 C CA . PRO B 1 2 ? -41.281 -17.062 83.875 1 25.41 2 PRO B CA 1
ATOM 3688 C C . PRO B 1 2 ? -40.156 -17.312 82.875 1 25.41 2 PRO B C 1
ATOM 3690 O O . PRO B 1 2 ? -39.531 -16.359 82.438 1 25.41 2 PRO B O 1
ATOM 3693 N N . ALA B 1 3 ? -39.406 -18.438 83.062 1 26.75 3 ALA B N 1
ATOM 3694 C CA . ALA B 1 3 ? -38.188 -19.031 82.5 1 26.75 3 ALA B CA 1
ATOM 3695 C C . ALA B 1 3 ? -38.344 -19.312 81 1 26.75 3 ALA B C 1
ATOM 3697 O O . ALA B 1 3 ? -39.031 -20.266 80.625 1 26.75 3 ALA B O 1
ATOM 3698 N N . ASP B 1 4 ? -38.625 -18.297 80.125 1 26.86 4 ASP B N 1
ATOM 3699 C CA . ASP B 1 4 ? -39.031 -18.453 78.75 1 26.86 4 ASP B CA 1
ATOM 3700 C C . ASP B 1 4 ? -37.938 -19.125 77.938 1 26.86 4 ASP B C 1
ATOM 3702 O O . ASP B 1 4 ? -36.75 -18.75 78 1 26.86 4 ASP B O 1
ATOM 3706 N N . SER B 1 5 ? -38.094 -20.422 77.625 1 27.55 5 SER B N 1
ATOM 3707 C CA . SER B 1 5 ? -37.281 -21.453 77 1 27.55 5 SER B CA 1
ATOM 3708 C C . SER B 1 5 ? -36.844 -21.031 75.625 1 27.55 5 SER B C 1
ATOM 3710 O O . SER B 1 5 ? -37.625 -20.484 74.812 1 27.55 5 SER B O 1
ATOM 3712 N N . PRO B 1 6 ? -35.5 -20.875 75.312 1 26.95 6 PRO B N 1
ATOM 3713 C CA . PRO B 1 6 ? -34.75 -20.359 74.188 1 26.95 6 PRO B CA 1
ATOM 3714 C C . PRO B 1 6 ? -34.844 -21.234 72.938 1 26.95 6 PRO B C 1
ATOM 3716 O O . PRO B 1 6 ? -34.594 -22.438 73 1 26.95 6 PRO B O 1
ATOM 3719 N N . ALA B 1 7 ? -35.969 -21 72.125 1 27.38 7 ALA B N 1
ATOM 3720 C CA . ALA B 1 7 ? -36.281 -21.797 70.938 1 27.38 7 ALA B CA 1
ATOM 3721 C C . ALA B 1 7 ? -35.094 -21.875 70 1 27.38 7 ALA B C 1
ATOM 3723 O O . ALA B 1 7 ? -34.375 -20.891 69.812 1 27.38 7 ALA B O 1
ATOM 3724 N N . ASP B 1 8 ? -34.594 -23.109 69.625 1 24.53 8 ASP B N 1
ATOM 3725 C CA . ASP B 1 8 ? -33.469 -23.688 68.875 1 24.53 8 ASP B CA 1
ATOM 3726 C C . ASP B 1 8 ? -33.594 -23.375 67.375 1 24.53 8 ASP B C 1
ATOM 3728 O O . ASP B 1 8 ? -34.562 -23.781 66.75 1 24.53 8 ASP B O 1
ATOM 3732 N N . SER B 1 9 ? -33.562 -22.109 66.875 1 23.8 9 SER B N 1
ATOM 3733 C CA . SER B 1 9 ? -33.812 -21.781 65.5 1 23.8 9 SER B CA 1
ATOM 3734 C C . SER B 1 9 ? -32.812 -22.484 64.562 1 23.8 9 SER B C 1
ATOM 3736 O O . SER B 1 9 ? -31.625 -22.234 64.625 1 23.8 9 SER B O 1
ATOM 3738 N N . ARG B 1 10 ? -33 -23.797 64.312 1 28.33 10 ARG B N 1
ATOM 3739 C CA . ARG B 1 10 ? -32.25 -24.625 63.344 1 28.33 10 ARG B CA 1
ATOM 3740 C C . ARG B 1 10 ? -32.156 -23.969 61.969 1 28.33 10 ARG B C 1
ATOM 3742 O O . ARG B 1 10 ? -33.188 -23.594 61.406 1 28.33 10 ARG B O 1
ATOM 3749 N N . THR B 1 11 ? -31.109 -23.266 61.688 1 24.08 11 THR B N 1
ATOM 3750 C CA . THR B 1 11 ? -30.734 -22.562 60.438 1 24.08 11 THR B CA 1
ATOM 3751 C C . THR B 1 11 ? -30.719 -23.531 59.281 1 24.08 11 THR B C 1
ATOM 3753 O O . THR B 1 11 ? -30.031 -24.562 59.312 1 24.08 11 THR B O 1
ATOM 3756 N N . ARG B 1 12 ? -31.844 -23.719 58.625 1 25.69 12 ARG B N 1
ATOM 3757 C CA . ARG B 1 12 ? -31.953 -24.531 57.406 1 25.69 12 ARG B CA 1
ATOM 3758 C C . ARG B 1 12 ? -30.859 -24.156 56.406 1 25.69 12 ARG B C 1
ATOM 3760 O O . ARG B 1 12 ? -30.688 -22.984 56.062 1 25.69 12 ARG B O 1
ATOM 3767 N N . ALA B 1 13 ? -29.75 -25 56.312 1 31.38 13 ALA B N 1
ATOM 3768 C CA . ALA B 1 13 ? -28.672 -25.031 55.312 1 31.38 13 ALA B CA 1
ATOM 3769 C C . ALA B 1 13 ? -29.219 -24.984 53.906 1 31.38 13 ALA B C 1
ATOM 3771 O O . ALA B 1 13 ? -29.984 -25.844 53.5 1 31.38 13 ALA B O 1
ATOM 3772 N N . SER B 1 14 ? -29.516 -23.766 53.375 1 27.48 14 SER B N 1
ATOM 3773 C CA . SER B 1 14 ? -29.953 -23.594 52 1 27.48 14 SER B CA 1
ATOM 3774 C C . SER B 1 14 ? -29.094 -24.422 51.031 1 27.48 14 SER B C 1
ATOM 3776 O O . SER B 1 14 ? -27.906 -24.609 51.281 1 27.48 14 SER B O 1
ATOM 3778 N N . ALA B 1 15 ? -29.75 -25.375 50.25 1 34.47 15 ALA B N 1
ATOM 3779 C CA . ALA B 1 15 ? -29.266 -26.297 49.219 1 34.47 15 ALA B CA 1
ATOM 3780 C C . ALA B 1 15 ? -28.375 -25.547 48.188 1 34.47 15 ALA B C 1
ATOM 3782 O O . ALA B 1 15 ? -28.719 -24.453 47.781 1 34.47 15 ALA B O 1
ATOM 3783 N N . PRO B 1 16 ? -27.062 -25.969 48.156 1 31.98 16 PRO B N 1
ATOM 3784 C CA . PRO B 1 16 ? -26.172 -25.359 47.156 1 31.98 16 PRO B CA 1
ATOM 3785 C C . PRO B 1 16 ? -26.766 -25.344 45.75 1 31.98 16 PRO B C 1
ATOM 3787 O O . PRO B 1 16 ? -27.453 -26.281 45.375 1 31.98 16 PRO B O 1
ATOM 3790 N N . THR B 1 17 ? -27.391 -24.141 45.344 1 32.81 17 THR B N 1
ATOM 3791 C CA . THR B 1 17 ? -27.891 -23.969 44 1 32.81 17 THR B CA 1
ATOM 3792 C C . THR B 1 17 ? -26.891 -24.547 42.969 1 32.81 17 THR B C 1
ATOM 3794 O O . THR B 1 17 ? -25.688 -24.312 43.094 1 32.81 17 THR B O 1
ATOM 3797 N N . SER B 1 18 ? -27.25 -25.688 42.344 1 32.09 18 SER B N 1
ATOM 3798 C CA . SER B 1 18 ? -26.531 -26.344 41.25 1 32.09 18 SER B CA 1
ATOM 3799 C C . SER B 1 18 ? -26.078 -25.344 40.188 1 32.09 18 SER B C 1
ATOM 3801 O O . SER B 1 18 ? -26.828 -24.422 39.844 1 32.09 18 SER B O 1
ATOM 3803 N N . PRO B 1 19 ? -24.734 -25.219 40 1 33.25 19 PRO B N 1
ATOM 3804 C CA . PRO B 1 19 ? -24.234 -24.281 39 1 33.25 19 PRO B CA 1
ATOM 3805 C C . PRO B 1 19 ? -24.984 -24.375 37.656 1 33.25 19 PRO B C 1
ATOM 3807 O O . PRO B 1 19 ? -25.406 -25.469 37.281 1 33.25 19 PRO B O 1
ATOM 3810 N N . ALA B 1 20 ? -25.766 -23.312 37.281 1 32.75 20 ALA B N 1
ATOM 3811 C CA . ALA B 1 20 ? -26.469 -23.203 36 1 32.75 20 ALA B CA 1
ATOM 3812 C C . ALA B 1 20 ? -25.625 -23.766 34.875 1 32.75 20 ALA B C 1
ATOM 3814 O O . ALA B 1 20 ? -24.438 -23.469 34.75 1 32.75 20 ALA B O 1
ATOM 3815 N N . ALA B 1 21 ? -26.094 -24.859 34.312 1 36.34 21 ALA B N 1
ATOM 3816 C CA . ALA B 1 21 ? -25.578 -25.453 33.094 1 36.34 21 ALA B CA 1
ATOM 3817 C C . ALA B 1 21 ? -25.281 -24.391 32.031 1 36.34 21 ALA B C 1
ATOM 3819 O O . ALA B 1 21 ? -26.125 -23.547 31.734 1 36.34 21 ALA B O 1
ATOM 3820 N N . SER B 1 22 ? -24 -23.969 31.922 1 33.88 22 SER B N 1
ATOM 3821 C CA . SER B 1 22 ? -23.516 -23.062 30.875 1 33.88 22 SER B CA 1
ATOM 3822 C C . SER B 1 22 ? -24.156 -23.391 29.531 1 33.88 22 SER B C 1
ATOM 3824 O O . SER B 1 22 ? -24.094 -24.516 29.062 1 33.88 22 SER B O 1
ATOM 3826 N N . VAL B 1 23 ? -25.344 -22.75 29.188 1 36.53 23 VAL B N 1
ATOM 3827 C CA . VAL B 1 23 ? -25.922 -22.875 27.859 1 36.53 23 VAL B CA 1
ATOM 3828 C C . VAL B 1 23 ? -24.812 -22.875 26.812 1 36.53 23 VAL B C 1
ATOM 3830 O O . VAL B 1 23 ? -23.906 -22.031 26.859 1 36.53 23 VAL B O 1
ATOM 3833 N N . PRO B 1 24 ? -24.594 -24.078 26.25 1 36.91 24 PRO B N 1
ATOM 3834 C CA . PRO B 1 24 ? -23.562 -24.047 25.203 1 36.91 24 PRO B CA 1
ATOM 3835 C C . PRO B 1 24 ? -23.688 -22.844 24.281 1 36.91 24 PRO B C 1
ATOM 3837 O O . PRO B 1 24 ? -24.797 -22.328 24.094 1 36.91 24 PRO B O 1
ATOM 3840 N N . PRO B 1 25 ? -22.688 -22 24.078 1 36.53 25 PRO B N 1
ATOM 3841 C CA . PRO B 1 25 ? -22.781 -20.844 23.188 1 36.53 25 PRO B CA 1
ATOM 3842 C C . PRO B 1 25 ? -23.625 -21.141 21.938 1 36.53 25 PRO B C 1
ATOM 3844 O O . PRO B 1 25 ? -23.641 -22.266 21.453 1 36.53 25 PRO B O 1
ATOM 3847 N N . ALA B 1 26 ? -24.766 -20.422 21.703 1 39.44 26 ALA B N 1
ATOM 3848 C CA . ALA B 1 26 ? -25.578 -20.5 20.5 1 39.44 26 ALA B CA 1
ATOM 3849 C C . ALA B 1 26 ? -24.719 -20.75 19.266 1 39.44 26 ALA B C 1
ATOM 3851 O O . ALA B 1 26 ? -23.625 -20.203 19.141 1 39.44 26 ALA B O 1
ATOM 3852 N N . ALA B 1 27 ? -24.891 -21.828 18.453 1 39.28 27 ALA B N 1
ATOM 3853 C CA . ALA B 1 27 ? -24.219 -22.172 17.203 1 39.28 27 ALA B CA 1
ATOM 3854 C C . ALA B 1 27 ? -24.156 -20.969 16.266 1 39.28 27 ALA B C 1
ATOM 3856 O O . ALA B 1 27 ? -25.141 -20.234 16.125 1 39.28 27 ALA B O 1
ATOM 3857 N N . ALA B 1 28 ? -23 -20.391 15.953 1 48.38 28 ALA B N 1
ATOM 3858 C CA . ALA B 1 28 ? -22.828 -19.344 14.953 1 48.38 28 ALA B CA 1
ATOM 3859 C C . ALA B 1 28 ? -23.734 -19.594 13.742 1 48.38 28 ALA B C 1
ATOM 3861 O O . ALA B 1 28 ? -23.969 -20.75 13.359 1 48.38 28 ALA B O 1
ATOM 3862 N N . PRO B 1 29 ? -24.562 -18.609 13.352 1 53.66 29 PRO B N 1
ATOM 3863 C CA . PRO B 1 29 ? -25.422 -18.812 12.18 1 53.66 29 PRO B CA 1
ATOM 3864 C C . PRO B 1 29 ? -24.688 -19.422 11 1 53.66 29 PRO B C 1
ATOM 3866 O O . PRO B 1 29 ? -23.469 -19.234 10.859 1 53.66 29 PRO B O 1
ATOM 3869 N N . PRO B 1 30 ? -25.391 -20.312 10.344 1 58.59 30 PRO B N 1
ATOM 3870 C CA . PRO B 1 30 ? -24.781 -20.984 9.188 1 58.59 30 PRO B CA 1
ATOM 3871 C C . PRO B 1 30 ? -24.266 -19.984 8.141 1 58.59 30 PRO B C 1
ATOM 3873 O O . PRO B 1 30 ? -24.859 -18.922 7.957 1 58.59 30 PRO B O 1
ATOM 3876 N N . VAL B 1 31 ? -23.125 -20.219 7.715 1 65.31 31 VAL B N 1
ATOM 3877 C CA . VAL B 1 31 ? -22.547 -19.438 6.629 1 65.31 31 VAL B CA 1
ATOM 3878 C C . VAL B 1 31 ? -23.422 -19.562 5.379 1 65.31 31 VAL B C 1
ATOM 3880 O O . VAL B 1 31 ? -23.812 -20.672 5.008 1 65.31 31 VAL B O 1
ATOM 3883 N N . PRO B 1 32 ? -23.969 -18.562 4.84 1 69.44 32 PRO B N 1
ATOM 3884 C CA . PRO B 1 32 ? -24.781 -18.641 3.617 1 69.44 32 PRO B CA 1
ATOM 3885 C C . PRO B 1 32 ? -24.109 -19.469 2.523 1 69.44 32 PRO B C 1
ATOM 3887 O O . PRO B 1 32 ? -22.891 -19.422 2.359 1 69.44 32 PRO B O 1
ATOM 3890 N N . SER B 1 33 ? -24.938 -20.516 1.988 1 77.94 33 SER B N 1
ATOM 3891 C CA . SER B 1 33 ? -24.453 -21.359 0.909 1 77.94 33 SER B CA 1
ATOM 3892 C C . SER B 1 33 ? -25.438 -21.406 -0.252 1 77.94 33 SER B C 1
ATOM 3894 O O . SER B 1 33 ? -26.641 -21.188 -0.062 1 77.94 33 SER B O 1
ATOM 3896 N N . ALA B 1 34 ? -24.938 -21.391 -1.438 1 85.56 34 ALA B N 1
ATOM 3897 C CA . ALA B 1 34 ? -25.75 -21.516 -2.643 1 85.56 34 ALA B CA 1
ATOM 3898 C C . ALA B 1 34 ? -25.109 -22.469 -3.641 1 85.56 34 ALA B C 1
ATOM 3900 O O . ALA B 1 34 ? -23.875 -22.578 -3.725 1 85.56 34 ALA B O 1
ATOM 3901 N N . ALA B 1 35 ? -25.922 -23.25 -4.336 1 91.81 35 ALA B N 1
ATOM 3902 C CA . ALA B 1 35 ? -25.422 -24.078 -5.43 1 91.81 35 ALA B CA 1
ATOM 3903 C C . ALA B 1 35 ? -24.969 -23.219 -6.605 1 91.81 35 ALA B C 1
ATOM 3905 O O . ALA B 1 35 ? -25.719 -22.375 -7.094 1 91.81 35 ALA B O 1
ATOM 3906 N N . VAL B 1 36 ? -23.703 -23.422 -6.93 1 95.31 36 VAL B N 1
ATOM 3907 C CA . VAL B 1 36 ? -23.156 -22.609 -8.016 1 95.31 36 VAL B CA 1
ATOM 3908 C C . VAL B 1 36 ? -22.312 -23.5 -8.938 1 95.31 36 VAL B C 1
ATOM 3910 O O . VAL B 1 36 ? -21.828 -24.547 -8.531 1 95.31 36 VAL B O 1
ATOM 3913 N N . SER B 1 37 ? -22.266 -23.094 -10.203 1 96.38 37 SER B N 1
ATOM 3914 C CA . SER B 1 37 ? -21.344 -23.734 -11.133 1 96.38 37 SER B CA 1
ATOM 3915 C C . SER B 1 37 ? -19.906 -23.297 -10.875 1 96.38 37 SER B C 1
ATOM 3917 O O . SER B 1 37 ? -19.625 -22.109 -10.727 1 96.38 37 SER B O 1
ATOM 3919 N N . VAL B 1 38 ? -19.031 -24.266 -10.742 1 96.31 38 VAL B N 1
ATOM 3920 C CA . VAL B 1 38 ? -17.609 -24 -10.508 1 96.31 38 VAL B CA 1
ATOM 3921 C C . VAL B 1 38 ? -16.781 -24.672 -11.594 1 96.31 38 VAL B C 1
ATOM 3923 O O . VAL B 1 38 ? -17.078 -25.797 -12.016 1 96.31 38 VAL B O 1
ATOM 3926 N N . SER B 1 39 ? -15.797 -23.969 -12.094 1 95.94 39 SER B N 1
ATOM 3927 C CA . SER B 1 39 ? -14.906 -24.5 -13.109 1 95.94 39 SER B CA 1
ATOM 3928 C C . SER B 1 39 ? -13.469 -24.062 -12.883 1 95.94 39 SER B C 1
ATOM 3930 O O . SER B 1 39 ? -13.227 -23.047 -12.234 1 95.94 39 SER B O 1
ATOM 3932 N N . GLY B 1 40 ? -12.562 -24.906 -13.359 1 96.38 40 GLY B N 1
ATOM 3933 C CA . GLY B 1 40 ? -11.188 -24.438 -13.438 1 96.38 40 GLY B CA 1
ATOM 3934 C C . GLY B 1 40 ? -10.984 -23.391 -14.508 1 96.38 40 GLY B C 1
ATOM 3935 O O . GLY B 1 40 ? -11.891 -23.109 -15.289 1 96.38 40 GLY B O 1
ATOM 3936 N N . TRP B 1 41 ? -9.828 -22.812 -14.5 1 96.5 41 TRP B N 1
ATOM 3937 C CA . TRP B 1 41 ? -9.5 -21.734 -15.43 1 96.5 41 TRP B CA 1
ATOM 3938 C C . TRP B 1 41 ? -9.602 -22.219 -16.875 1 96.5 41 TRP B C 1
ATOM 3940 O O . TRP B 1 41 ? -9.938 -21.438 -17.766 1 96.5 41 TRP B O 1
ATOM 3950 N N . GLY B 1 42 ? -9.352 -23.516 -17.109 1 95.81 42 GLY B N 1
ATOM 3951 C CA . GLY B 1 42 ? -9.414 -24.109 -18.438 1 95.81 42 GLY B CA 1
ATOM 3952 C C . GLY B 1 42 ? -10.828 -24.266 -18.953 1 95.81 42 GLY B C 1
ATOM 3953 O O . GLY B 1 42 ? -11.039 -24.453 -20.156 1 95.81 42 GLY B O 1
ATOM 3954 N N . ARG B 1 43 ? -11.844 -24.312 -18.109 1 94.5 43 ARG B N 1
ATOM 3955 C CA . ARG B 1 43 ? -13.273 -24.359 -18.406 1 94.5 43 ARG B CA 1
ATOM 3956 C C . ARG B 1 43 ? -13.648 -25.656 -19.109 1 94.5 43 ARG B C 1
ATOM 3958 O O . ARG B 1 43 ? -14.562 -25.672 -19.938 1 94.5 43 ARG B O 1
ATOM 3965 N N . THR B 1 44 ? -12.969 -26.703 -18.797 1 93.88 44 THR B N 1
ATOM 3966 C CA . THR B 1 44 ? -13.18 -27.953 -19.5 1 93.88 44 THR B CA 1
ATOM 3967 C C . THR B 1 44 ? -14.18 -28.844 -18.766 1 93.88 44 THR B C 1
ATOM 3969 O O . THR B 1 44 ? -14.766 -29.75 -19.359 1 93.88 44 THR B O 1
ATOM 3972 N N . ALA B 1 45 ? -14.359 -28.609 -17.484 1 92.56 45 ALA B N 1
ATOM 3973 C CA . ALA B 1 45 ? -15.195 -29.531 -16.719 1 92.56 45 ALA B CA 1
ATOM 3974 C C . ALA B 1 45 ? -15.945 -28.781 -15.609 1 92.56 45 ALA B C 1
ATOM 3976 O O . ALA B 1 45 ? -15.734 -29.031 -14.422 1 92.56 45 ALA B O 1
ATOM 3977 N N . PRO B 1 46 ? -16.859 -27.953 -16.016 1 95 46 PRO B N 1
ATOM 3978 C CA . PRO B 1 46 ? -17.641 -27.281 -14.977 1 95 46 PRO B CA 1
ATOM 3979 C C . PRO B 1 46 ? -18.516 -28.234 -14.172 1 95 46 PRO B C 1
ATOM 3981 O O . PRO B 1 46 ? -19.062 -29.188 -14.727 1 95 46 PRO B O 1
ATOM 3984 N N . THR B 1 47 ? -18.578 -28.031 -12.898 1 96.31 47 THR B N 1
ATOM 3985 C CA . THR B 1 47 ? -19.438 -28.812 -12.016 1 96.31 47 THR B CA 1
ATOM 3986 C C . THR B 1 47 ? -20.219 -27.906 -11.078 1 96.31 47 THR B C 1
ATOM 3988 O O . THR B 1 47 ? -19.938 -26.703 -10.977 1 96.31 47 THR B O 1
ATOM 3991 N N . THR B 1 48 ? -21.234 -28.484 -10.453 1 97.25 48 THR B N 1
ATOM 3992 C CA . THR B 1 48 ? -22.031 -27.75 -9.484 1 97.25 48 THR B CA 1
ATOM 3993 C C . THR B 1 48 ? -21.656 -28.141 -8.055 1 97.25 48 THR B C 1
ATOM 3995 O O . THR B 1 48 ? -21.453 -29.312 -7.762 1 97.25 48 THR B O 1
ATOM 3998 N N . ALA B 1 49 ? -21.484 -27.172 -7.223 1 97.19 49 ALA B N 1
ATOM 3999 C CA . ALA B 1 49 ? -21.141 -27.391 -5.82 1 97.19 49 ALA B CA 1
ATOM 4000 C C . ALA B 1 49 ? -21.844 -26.375 -4.918 1 97.19 49 ALA B C 1
ATOM 4002 O O . ALA B 1 49 ? -22.422 -25.391 -5.402 1 97.19 49 ALA B O 1
ATOM 4003 N N . LEU B 1 50 ? -21.891 -26.703 -3.654 1 96.69 50 LEU B N 1
ATOM 4004 C CA . LEU B 1 50 ? -22.328 -25.734 -2.648 1 96.69 50 LEU B CA 1
ATOM 4005 C C . LEU B 1 50 ? -21.188 -24.797 -2.27 1 96.69 50 LEU B C 1
ATOM 4007 O O . LEU B 1 50 ? -20.203 -25.219 -1.665 1 96.69 50 LEU B O 1
ATOM 4011 N N . LEU B 1 51 ? -21.391 -23.609 -2.584 1 97.06 51 LEU B N 1
ATOM 4012 C CA . LEU B 1 51 ? -20.359 -22.625 -2.285 1 97.06 51 LEU B CA 1
ATOM 4013 C C . LEU B 1 51 ? -20.578 -22 -0.905 1 97.06 51 LEU B C 1
ATOM 4015 O O . LEU B 1 51 ? -21.672 -21.5 -0.606 1 97.06 51 LEU B O 1
ATOM 4019 N N . VAL B 1 52 ? -19.594 -22.094 -0.026 1 96.88 52 VAL B N 1
ATOM 4020 C CA . VAL B 1 52 ? -19.547 -21.469 1.293 1 96.88 52 VAL B CA 1
ATOM 4021 C C . VAL B 1 52 ? -18.406 -20.453 1.352 1 96.88 52 VAL B C 1
ATOM 4023 O O . VAL B 1 52 ? -17.266 -20.766 0.981 1 96.88 52 VAL B O 1
ATOM 4026 N N . ARG B 1 53 ? -18.672 -19.234 1.795 1 97.31 53 ARG B N 1
ATOM 4027 C CA . ARG B 1 53 ? -17.641 -18.188 1.859 1 97.31 53 ARG B CA 1
ATOM 4028 C C . ARG B 1 53 ? -17.453 -17.703 3.289 1 97.31 53 ARG B C 1
ATOM 4030 O O . ARG B 1 53 ? -18.031 -16.672 3.682 1 97.31 53 ARG B O 1
ATOM 4037 N N . PRO B 1 54 ? -16.562 -18.391 4.023 1 97.25 54 PRO B N 1
ATOM 4038 C CA . PRO B 1 54 ? -16.312 -17.938 5.398 1 97.25 54 PRO B CA 1
ATOM 4039 C C . PRO B 1 54 ? -15.625 -16.578 5.457 1 97.25 54 PRO B C 1
ATOM 4041 O O . PRO B 1 54 ? -14.773 -16.281 4.621 1 97.25 54 PRO B O 1
ATOM 4044 N N . ARG B 1 55 ? -15.977 -15.805 6.504 1 95.62 55 ARG B N 1
ATOM 4045 C CA . ARG B 1 55 ? -15.383 -14.484 6.699 1 95.62 55 ARG B CA 1
ATOM 4046 C C . ARG B 1 55 ? -14.523 -14.453 7.965 1 95.62 55 ARG B C 1
ATOM 4048 O O . ARG B 1 55 ? -13.781 -13.5 8.195 1 95.62 55 ARG B O 1
ATOM 4055 N N . THR B 1 56 ? -14.688 -15.461 8.773 1 95.81 56 THR B N 1
ATOM 4056 C CA . THR B 1 56 ? -13.891 -15.609 9.992 1 95.81 56 THR B CA 1
ATOM 4057 C C . THR B 1 56 ? -13.375 -17.031 10.125 1 95.81 56 THR B C 1
ATOM 4059 O O . THR B 1 56 ? -13.844 -17.938 9.43 1 95.81 56 THR B O 1
ATOM 4062 N N . GLN B 1 57 ? -12.406 -17.203 10.969 1 95.94 57 GLN B N 1
ATOM 4063 C CA . GLN B 1 57 ? -11.867 -18.531 11.227 1 95.94 57 GLN B CA 1
ATOM 4064 C C . GLN B 1 57 ? -12.938 -19.438 11.828 1 95.94 57 GLN B C 1
ATOM 4066 O O . GLN B 1 57 ? -12.977 -20.641 11.531 1 95.94 57 GLN B O 1
ATOM 4071 N N . GLU B 1 58 ? -13.758 -18.828 12.609 1 96.25 58 GLU B N 1
ATOM 4072 C CA . GLU B 1 58 ? -14.844 -19.578 13.227 1 96.25 58 GLU B CA 1
ATOM 4073 C C . GLU B 1 58 ? -15.836 -20.078 12.18 1 96.25 58 GLU B C 1
ATOM 4075 O O . GLU B 1 58 ? -16.281 -21.234 12.234 1 96.25 58 GLU B O 1
ATOM 4080 N N . GLU B 1 59 ? -16.125 -19.234 11.258 1 96.88 59 GLU B N 1
ATOM 4081 C CA . GLU B 1 59 ? -17.031 -19.641 10.18 1 96.88 59 GLU B CA 1
ATOM 4082 C C . GLU B 1 59 ? -16.422 -20.734 9.312 1 96.88 59 GLU B C 1
ATOM 4084 O O . GLU B 1 59 ? -17.109 -21.641 8.867 1 96.88 59 GLU B O 1
ATOM 4089 N N . ALA B 1 60 ? -15.148 -20.672 9.141 1 97.88 60 ALA B N 1
ATOM 4090 C CA . ALA B 1 60 ? -14.453 -21.703 8.375 1 97.88 60 ALA B CA 1
ATOM 4091 C C . ALA B 1 60 ? -14.516 -23.047 9.086 1 97.88 60 ALA B C 1
ATOM 4093 O O . ALA B 1 60 ? -14.797 -24.078 8.469 1 97.88 60 ALA B O 1
ATOM 4094 N N . ALA B 1 61 ? -14.242 -22.984 10.336 1 97.5 61 ALA B N 1
ATOM 4095 C CA . ALA B 1 61 ? -14.281 -24.203 11.125 1 97.5 61 ALA B CA 1
ATOM 4096 C C . ALA B 1 61 ? -15.68 -24.828 11.102 1 97.5 61 ALA B C 1
ATOM 4098 O O . ALA B 1 61 ? -15.82 -26.047 10.969 1 97.5 61 ALA B O 1
ATOM 4099 N N . ALA B 1 62 ? -16.656 -23.984 11.227 1 96.38 62 ALA B N 1
ATOM 4100 C CA . ALA B 1 62 ? -18.047 -24.469 11.18 1 96.38 62 ALA B CA 1
ATOM 4101 C C . ALA B 1 62 ? -18.359 -25.109 9.836 1 96.38 62 ALA B C 1
ATOM 4103 O O . ALA B 1 62 ? -19 -26.156 9.773 1 96.38 62 ALA B O 1
ATOM 4104 N N . ALA B 1 63 ? -17.906 -24.469 8.805 1 95.94 63 ALA B N 1
ATOM 4105 C CA . ALA B 1 63 ? -18.141 -25 7.465 1 95.94 63 ALA B CA 1
ATOM 4106 C C . ALA B 1 63 ? -17.516 -26.375 7.293 1 95.94 63 ALA B C 1
ATOM 4108 O O . ALA B 1 63 ? -18.109 -27.266 6.695 1 95.94 63 ALA B O 1
ATOM 4109 N N . VAL B 1 64 ? -16.328 -26.562 7.789 1 96.88 64 VAL B N 1
ATOM 4110 C CA . VAL B 1 64 ? -15.617 -27.828 7.68 1 96.88 64 VAL B CA 1
ATOM 4111 C C . VAL B 1 64 ? -16.344 -28.906 8.492 1 96.88 64 VAL B C 1
ATOM 4113 O O . VAL B 1 64 ? -16.531 -30.031 8.016 1 96.88 64 VAL B O 1
ATOM 4116 N N . ARG B 1 65 ? -16.797 -28.531 9.625 1 94.25 65 ARG B N 1
ATOM 4117 C CA . ARG B 1 65 ? -17.469 -29.484 10.508 1 94.25 65 ARG B CA 1
ATOM 4118 C C . ARG B 1 65 ? -18.812 -29.922 9.922 1 94.25 65 ARG B C 1
ATOM 4120 O O . ARG B 1 65 ? -19.234 -31.062 10.109 1 94.25 65 ARG B O 1
ATOM 4127 N N . GLU B 1 66 ? -19.375 -29.062 9.211 1 90.75 66 GLU B N 1
ATOM 4128 C CA . GLU B 1 66 ? -20.734 -29.281 8.727 1 90.75 66 GLU B CA 1
ATOM 4129 C C . GLU B 1 66 ? -20.719 -29.859 7.312 1 90.75 66 GLU B C 1
ATOM 4131 O O . GLU B 1 66 ? -21.781 -30.109 6.723 1 90.75 66 GLU B O 1
ATOM 4136 N N . CYS B 1 67 ? -19.547 -30.047 6.941 1 88.5 67 CYS B N 1
ATOM 4137 C CA . CYS B 1 67 ? -19.422 -30.547 5.574 1 88.5 67 CYS B CA 1
ATOM 4138 C C . CYS B 1 67 ? -20.125 -31.875 5.414 1 88.5 67 CYS B C 1
ATOM 4140 O O . CYS B 1 67 ? -20.078 -32.719 6.309 1 88.5 67 CYS B O 1
ATOM 4142 N N . GLY B 1 68 ? -20.797 -32.125 4.359 1 86.56 68 GLY B N 1
ATOM 4143 C CA . GLY B 1 68 ? -21.547 -33.344 4.098 1 86.56 68 GLY B CA 1
ATOM 4144 C C . GLY B 1 68 ? -20.656 -34.531 3.715 1 86.56 68 GLY B C 1
ATOM 4145 O O . GLY B 1 68 ? -19.422 -34.438 3.818 1 86.56 68 GLY B O 1
ATOM 4146 N N . GLU B 1 69 ? -21.266 -35.562 3.152 1 91.56 69 GLU B N 1
ATOM 4147 C CA . GLU B 1 69 ? -20.609 -36.812 2.852 1 91.56 69 GLU B CA 1
ATOM 4148 C C . GLU B 1 69 ? -19.672 -36.688 1.656 1 91.56 69 GLU B C 1
ATOM 4150 O O . GLU B 1 69 ? -18.656 -37.375 1.58 1 91.56 69 GLU B O 1
ATOM 4155 N N . ARG B 1 70 ? -19.938 -35.719 0.838 1 95.12 70 ARG B N 1
ATOM 4156 C CA . ARG B 1 70 ? -19.109 -35.594 -0.361 1 95.12 70 ARG B CA 1
ATOM 4157 C C . ARG B 1 70 ? -17.891 -34.719 -0.088 1 95.12 70 ARG B C 1
ATOM 4159 O O . ARG B 1 70 ? -17.047 -34.531 -0.968 1 95.12 70 ARG B O 1
ATOM 4166 N N . GLY B 1 71 ? -17.938 -34.125 1.106 1 96.94 71 GLY B N 1
ATOM 4167 C CA . GLY B 1 71 ? -16.781 -33.375 1.537 1 96.94 71 GLY B CA 1
ATOM 4168 C C . GLY B 1 71 ? -16.719 -31.984 0.939 1 96.94 71 GLY B C 1
ATOM 4169 O O . GLY B 1 71 ? -17.734 -31.453 0.499 1 96.94 71 GLY B O 1
ATOM 4170 N N . GLY B 1 72 ? -15.547 -31.359 1.121 1 97.88 72 GLY B N 1
ATOM 4171 C CA . GLY B 1 72 ? -15.352 -30 0.634 1 97.88 72 GLY B CA 1
ATOM 4172 C C . GLY B 1 72 ? -13.906 -29.703 0.294 1 97.88 72 GLY B C 1
ATOM 4173 O O . GLY B 1 72 ? -13 -30.438 0.689 1 97.88 72 GLY B O 1
ATOM 4174 N N . ILE B 1 73 ? -13.703 -28.656 -0.483 1 98.56 73 ILE B N 1
ATOM 4175 C CA . ILE B 1 73 ? -12.359 -28.266 -0.897 1 98.56 73 ILE B CA 1
ATOM 4176 C C . ILE B 1 73 ? -12.242 -26.734 -0.878 1 98.56 73 ILE B C 1
ATOM 4178 O O . ILE B 1 73 ? -13.18 -26.031 -1.238 1 98.56 73 ILE B O 1
ATOM 4182 N N . ALA B 1 74 ? -11.117 -26.281 -0.35 1 98.69 74 ALA B N 1
ATOM 4183 C CA . ALA B 1 74 ? -10.828 -24.844 -0.373 1 98.69 74 ALA B CA 1
ATOM 4184 C C . ALA B 1 74 ? -10.547 -24.359 -1.794 1 98.69 74 ALA B C 1
ATOM 4186 O O . ALA B 1 74 ? -9.922 -25.078 -2.584 1 98.69 74 ALA B O 1
ATOM 4187 N N . ARG B 1 75 ? -11.023 -23.156 -2.1 1 98.62 75 ARG B N 1
ATOM 4188 C CA . ARG B 1 75 ? -10.836 -22.531 -3.404 1 98.62 75 ARG B CA 1
ATOM 4189 C C . ARG B 1 75 ? -10.438 -21.062 -3.252 1 98.62 75 ARG B C 1
ATOM 4191 O O . ARG B 1 75 ? -11 -20.344 -2.432 1 98.62 75 ARG B O 1
ATOM 4198 N N . GLY B 1 76 ? -9.336 -20.719 -3.914 1 98.25 76 GLY B N 1
ATOM 4199 C CA . GLY B 1 76 ? -8.953 -19.312 -3.984 1 98.25 76 GLY B CA 1
ATOM 4200 C C . GLY B 1 76 ? -9.641 -18.562 -5.109 1 98.25 76 GLY B C 1
ATOM 4201 O O . GLY B 1 76 ? -10.875 -18.531 -5.172 1 98.25 76 GLY B O 1
ATOM 4202 N N . LEU B 1 77 ? -8.859 -18.125 -6.082 1 97.88 77 LEU B N 1
ATOM 4203 C CA . LEU B 1 77 ? -9.406 -17.297 -7.164 1 97.88 77 LEU B CA 1
ATOM 4204 C C . LEU B 1 77 ? -9.648 -18.141 -8.406 1 97.88 77 LEU B C 1
ATOM 4206 O O . LEU B 1 77 ? -9.766 -17.609 -9.516 1 97.88 77 LEU B O 1
ATOM 4210 N N . GLY B 1 78 ? -9.586 -19.391 -8.258 1 97 78 GLY B N 1
ATOM 4211 C CA . GLY B 1 78 ? -10.008 -20.297 -9.312 1 97 78 GLY B CA 1
ATOM 4212 C C . GLY B 1 78 ? -9.07 -20.297 -10.508 1 97 78 GLY B C 1
ATOM 4213 O O . GLY B 1 78 ? -9.523 -20.375 -11.648 1 97 78 GLY B O 1
ATOM 4214 N N . ARG B 1 79 ? -7.801 -20.281 -10.219 1 97.12 79 ARG B N 1
ATOM 4215 C CA . ARG B 1 79 ? -6.863 -20.141 -11.328 1 97.12 79 ARG B CA 1
ATOM 4216 C C . ARG B 1 79 ? -6.176 -21.469 -11.633 1 97.12 79 ARG B C 1
ATOM 4218 O O . ARG B 1 79 ? -5.371 -21.562 -12.562 1 97.12 79 ARG B O 1
ATOM 4225 N N . ALA B 1 80 ? -6.422 -22.5 -10.797 1 97.56 80 ALA B N 1
ATOM 4226 C CA . ALA B 1 80 ? -6.027 -23.828 -11.266 1 97.56 80 ALA B CA 1
ATOM 4227 C C . ALA B 1 80 ? -6.754 -24.188 -12.562 1 97.56 80 ALA B C 1
ATOM 4229 O O . ALA B 1 80 ? -7.938 -23.891 -12.719 1 97.56 80 ALA B O 1
ATOM 4230 N N . TYR B 1 81 ? -6.094 -24.828 -13.406 1 96.5 81 TYR B N 1
ATOM 4231 C CA . TYR B 1 81 ? -6.645 -25 -14.742 1 96.5 81 TYR B CA 1
ATOM 4232 C C . TYR B 1 81 ? -7.68 -26.109 -14.773 1 96.5 81 TYR B C 1
ATOM 4234 O O . TYR B 1 81 ? -8.703 -26 -15.461 1 96.5 81 TYR B O 1
ATOM 4242 N N . GLY B 1 82 ? -7.438 -27.141 -14.039 1 96.19 82 GLY B N 1
ATOM 4243 C CA . GLY B 1 82 ? -8.312 -28.297 -14.07 1 96.19 82 GLY B CA 1
ATOM 4244 C C . GLY B 1 82 ? -9.297 -28.328 -12.914 1 96.19 82 GLY B C 1
ATOM 4245 O O . GLY B 1 82 ? -9.961 -27.344 -12.625 1 96.19 82 GLY B O 1
ATOM 4246 N N . ASP B 1 83 ? -9.43 -29.5 -12.289 1 96.69 83 ASP B N 1
ATOM 4247 C CA . ASP B 1 83 ? -10.508 -29.766 -11.352 1 96.69 83 ASP B CA 1
ATOM 4248 C C . ASP B 1 83 ? -9.992 -29.812 -9.914 1 96.69 83 ASP B C 1
ATOM 4250 O O . ASP B 1 83 ? -10.578 -30.484 -9.062 1 96.69 83 ASP B O 1
ATOM 4254 N N . ALA B 1 84 ? -8.906 -29.141 -9.641 1 96.62 84 ALA B N 1
ATOM 4255 C CA . ALA B 1 84 ? -8.25 -29.188 -8.336 1 96.62 84 ALA B CA 1
ATOM 4256 C C . ALA B 1 84 ? -9.109 -28.516 -7.266 1 96.62 84 ALA B C 1
ATOM 4258 O O . ALA B 1 84 ? -9.148 -28.969 -6.117 1 96.62 84 ALA B O 1
ATOM 4259 N N . ALA B 1 85 ? -9.766 -27.469 -7.633 1 97.25 85 ALA B N 1
ATOM 4260 C CA . ALA B 1 85 ? -10.531 -26.703 -6.652 1 97.25 85 ALA B CA 1
ATOM 4261 C C . ALA B 1 85 ? -12.023 -26.766 -6.945 1 97.25 85 ALA B C 1
ATOM 4263 O O . ALA B 1 85 ? -12.727 -25.766 -6.84 1 97.25 85 ALA B O 1
ATOM 4264 N N . GLN B 1 86 ? -12.406 -27.922 -7.363 1 96.94 86 GLN B N 1
ATOM 4265 C CA . GLN B 1 86 ? -13.805 -28.266 -7.602 1 96.94 86 GLN B CA 1
ATOM 4266 C C . GLN B 1 86 ? -14.211 -29.484 -6.777 1 96.94 86 GLN B C 1
ATOM 4268 O O . GLN B 1 86 ? -13.375 -30.328 -6.438 1 96.94 86 GLN B O 1
ATOM 4273 N N . ASN B 1 87 ? -15.453 -29.5 -6.516 1 97.75 87 ASN B N 1
ATOM 4274 C CA . ASN B 1 87 ? -16.047 -30.656 -5.832 1 97.75 87 ASN B CA 1
ATOM 4275 C C . ASN B 1 87 ? -17.5 -30.859 -6.246 1 97.75 87 ASN B C 1
ATOM 4277 O O . ASN B 1 87 ? -18.406 -30.422 -5.551 1 97.75 87 ASN B O 1
ATOM 4281 N N . ALA B 1 88 ? -17.641 -31.656 -7.277 1 97.06 88 ALA B N 1
ATOM 4282 C CA . ALA B 1 88 ? -18.969 -31.891 -7.836 1 97.06 88 ALA B CA 1
ATOM 4283 C C . ALA B 1 88 ? -19.906 -32.469 -6.785 1 97.06 88 ALA B C 1
ATOM 4285 O O . ALA B 1 88 ? -19.641 -33.531 -6.234 1 97.06 88 ALA B O 1
ATOM 4286 N N . GLY B 1 89 ? -20.969 -31.734 -6.516 1 96 89 GLY B N 1
ATOM 4287 C CA . GLY B 1 89 ? -21.984 -32.219 -5.582 1 96 89 GLY B CA 1
ATOM 4288 C C . GLY B 1 89 ? -21.609 -31.984 -4.129 1 96 89 GLY B C 1
ATOM 4289 O O . GLY B 1 89 ? -22.406 -32.25 -3.23 1 96 89 GLY B O 1
ATOM 4290 N N . GLY B 1 90 ? -20.469 -31.562 -3.908 1 97.12 90 GLY B N 1
ATOM 4291 C CA . GLY B 1 90 ? -20 -31.266 -2.562 1 97.12 90 GLY B CA 1
ATOM 4292 C C . GLY B 1 90 ? -19.875 -29.781 -2.281 1 97.12 90 GLY B C 1
ATOM 4293 O O . GLY B 1 90 ? -20.609 -28.969 -2.857 1 97.12 90 GLY B O 1
ATOM 4294 N N . ALA B 1 91 ? -19.016 -29.484 -1.303 1 97.56 91 ALA B N 1
ATOM 4295 C CA . ALA B 1 91 ? -18.844 -28.078 -0.91 1 97.56 91 ALA B CA 1
ATOM 4296 C C . ALA B 1 91 ? -17.547 -27.516 -1.47 1 97.56 91 ALA B C 1
ATOM 4298 O O . ALA B 1 91 ? -16.562 -28.234 -1.641 1 97.56 91 ALA B O 1
ATOM 4299 N N . VAL B 1 92 ? -17.594 -26.297 -1.8 1 98.12 92 VAL B N 1
ATOM 4300 C CA . VAL B 1 92 ? -16.406 -25.5 -2.125 1 98.12 92 VAL B CA 1
ATOM 4301 C C . VAL B 1 92 ? -16.312 -24.312 -1.182 1 98.12 92 VAL B C 1
ATOM 4303 O O . VAL B 1 92 ? -17.25 -23.5 -1.09 1 98.12 92 VAL B O 1
ATOM 4306 N N . PHE B 1 93 ? -15.227 -24.266 -0.422 1 98.12 93 PHE B N 1
ATOM 4307 C CA . PHE B 1 93 ? -14.992 -23.156 0.488 1 98.12 93 PHE B CA 1
ATOM 4308 C C . PHE B 1 93 ? -14.289 -22.016 -0.23 1 98.12 93 PHE B C 1
ATOM 4310 O O . PHE B 1 93 ? -13.094 -22.094 -0.51 1 98.12 93 PHE B O 1
ATOM 4317 N N . ASP B 1 94 ? -15.039 -20.953 -0.544 1 98.25 94 ASP B N 1
ATOM 4318 C CA . ASP B 1 94 ? -14.461 -19.75 -1.124 1 98.25 94 ASP B CA 1
ATOM 4319 C C . ASP B 1 94 ? -13.664 -18.953 -0.082 1 98.25 94 ASP B C 1
ATOM 4321 O O . ASP B 1 94 ? -14.234 -18.219 0.721 1 98.25 94 ASP B O 1
ATOM 4325 N N . MET B 1 95 ? -12.359 -19.047 -0.181 1 98.25 95 MET B N 1
ATOM 4326 C CA . MET B 1 95 ? -11.5 -18.547 0.886 1 98.25 95 MET B CA 1
ATOM 4327 C C . MET B 1 95 ? -11.25 -17.062 0.723 1 98.25 95 MET B C 1
ATOM 4329 O O . MET B 1 95 ? -10.617 -16.438 1.579 1 98.25 95 MET B O 1
ATOM 4333 N N . THR B 1 96 ? -11.773 -16.406 -0.328 1 97.62 96 THR B N 1
ATOM 4334 C CA . THR B 1 96 ? -11.539 -14.992 -0.588 1 97.62 96 THR B CA 1
ATOM 4335 C C . THR B 1 96 ? -12.242 -14.133 0.458 1 97.62 96 THR B C 1
ATOM 4337 O O . THR B 1 96 ? -12.008 -12.922 0.531 1 97.62 96 THR B O 1
ATOM 4340 N N . GLY B 1 97 ? -13.023 -14.805 1.297 1 96.56 97 GLY B N 1
ATOM 4341 C CA . GLY B 1 97 ? -13.641 -14.078 2.396 1 96.56 97 GLY B CA 1
ATOM 4342 C C . GLY B 1 97 ? -12.68 -13.781 3.529 1 96.56 97 GLY B C 1
ATOM 4343 O O . GLY B 1 97 ? -12.914 -12.867 4.328 1 96.56 97 GLY B O 1
ATOM 4344 N N . LEU B 1 98 ? -11.648 -14.555 3.664 1 97.69 98 LEU B N 1
ATOM 4345 C CA . LEU B 1 98 ? -10.562 -14.32 4.613 1 97.69 98 LEU B CA 1
ATOM 4346 C C . LEU B 1 98 ? -9.398 -13.609 3.941 1 97.69 98 LEU B C 1
ATOM 4348 O O . LEU B 1 98 ? -8.445 -14.25 3.486 1 97.69 98 LEU B O 1
ATOM 4352 N N . ASP B 1 99 ? -9.438 -12.281 3.936 1 96.44 99 ASP B N 1
ATOM 4353 C CA . ASP B 1 99 ? -8.547 -11.547 3.047 1 96.44 99 ASP B CA 1
ATOM 4354 C C . ASP B 1 99 ? -7.828 -10.422 3.793 1 96.44 99 ASP B C 1
ATOM 4356 O O . ASP B 1 99 ? -7.461 -9.406 3.193 1 96.44 99 ASP B O 1
ATOM 4360 N N . ARG B 1 100 ? -7.512 -10.539 5.02 1 96.56 100 ARG B N 1
ATOM 4361 C CA . ARG B 1 100 ? -6.859 -9.484 5.785 1 96.56 100 ARG B CA 1
ATOM 4362 C C . ARG B 1 100 ? -5.34 -9.641 5.754 1 96.56 100 ARG B C 1
ATOM 4364 O O . ARG B 1 100 ? -4.82 -10.742 5.918 1 96.56 100 ARG B O 1
ATOM 4371 N N . ILE B 1 101 ? -4.707 -8.547 5.43 1 98.38 101 ILE B N 1
ATOM 4372 C CA . ILE B 1 101 ? -3.281 -8.453 5.73 1 98.38 101 ILE B CA 1
ATOM 4373 C C . ILE B 1 101 ? -3.086 -8 7.176 1 98.38 101 ILE B C 1
ATOM 4375 O O . ILE B 1 101 ? -3.455 -6.879 7.535 1 98.38 101 ILE B O 1
ATOM 4379 N N . ARG B 1 102 ? -2.529 -8.781 7.973 1 98.12 102 ARG B N 1
ATOM 4380 C CA . ARG B 1 102 ? -2.562 -8.633 9.422 1 98.12 102 ARG B CA 1
ATOM 4381 C C . ARG B 1 102 ? -1.359 -7.836 9.922 1 98.12 102 ARG B C 1
ATOM 4383 O O . ARG B 1 102 ? -1.516 -6.832 10.617 1 98.12 102 ARG B O 1
ATOM 4390 N N . VAL B 1 103 ? -0.131 -8.289 9.562 1 98.62 103 VAL B N 1
ATOM 4391 C CA . VAL B 1 103 ? 1.09 -7.648 10.039 1 98.62 103 VAL B CA 1
ATOM 4392 C C . VAL B 1 103 ? 2.111 -7.578 8.906 1 98.62 103 VAL B C 1
ATOM 4394 O O . VAL B 1 103 ? 2.305 -8.555 8.18 1 98.62 103 VAL B O 1
ATOM 4397 N N . ILE B 1 104 ? 2.678 -6.465 8.695 1 98.69 104 ILE B N 1
ATOM 4398 C CA . ILE B 1 104 ? 3.865 -6.285 7.867 1 98.69 104 ILE B CA 1
ATOM 4399 C C . ILE B 1 104 ? 5.027 -5.809 8.734 1 98.69 104 ILE B C 1
ATOM 4401 O O . ILE B 1 104 ? 4.926 -4.789 9.414 1 98.69 104 ILE B O 1
ATOM 4405 N N . ASP B 1 105 ? 6.086 -6.543 8.789 1 98.5 105 ASP B N 1
ATOM 4406 C CA . ASP B 1 105 ? 7.277 -6.207 9.562 1 98.5 105 ASP B CA 1
ATOM 4407 C C . ASP B 1 105 ? 8.508 -6.098 8.656 1 98.5 105 ASP B C 1
ATOM 4409 O O . ASP B 1 105 ? 9.023 -7.113 8.188 1 98.5 105 ASP B O 1
ATOM 4413 N N . THR B 1 106 ? 8.938 -4.926 8.453 1 97.69 106 THR B N 1
ATOM 4414 C CA . THR B 1 106 ? 10.047 -4.695 7.527 1 97.69 106 THR B CA 1
ATOM 4415 C C . THR B 1 106 ? 11.367 -4.629 8.281 1 97.69 106 THR B C 1
ATOM 4417 O O . THR B 1 106 ? 12.414 -4.348 7.691 1 97.69 106 THR B O 1
ATOM 4420 N N . THR B 1 107 ? 11.391 -4.883 9.578 1 95.62 107 THR B N 1
ATOM 4421 C CA . THR B 1 107 ? 12.586 -4.695 10.391 1 95.62 107 THR B CA 1
ATOM 4422 C C . THR B 1 107 ? 13.312 -6.023 10.602 1 95.62 107 THR B C 1
ATOM 4424 O O . THR B 1 107 ? 14.414 -6.055 11.156 1 95.62 107 THR B O 1
ATOM 4427 N N . ARG B 1 108 ? 12.711 -7.035 10.125 1 90.88 108 ARG B N 1
ATOM 4428 C CA . ARG B 1 108 ? 13.312 -8.352 10.328 1 90.88 108 ARG B CA 1
ATOM 4429 C C . ARG B 1 108 ? 14.523 -8.547 9.422 1 90.88 108 ARG B C 1
ATOM 4431 O O . ARG B 1 108 ? 14.562 -8.023 8.305 1 90.88 108 ARG B O 1
ATOM 4438 N N . THR B 1 109 ? 15.5 -9.289 9.938 1 89.5 109 THR B N 1
ATOM 4439 C CA . THR B 1 109 ? 16.688 -9.625 9.18 1 89.5 109 THR B CA 1
ATOM 4440 C C . THR B 1 109 ? 16.953 -11.133 9.203 1 89.5 109 THR B C 1
ATOM 4442 O O . THR B 1 109 ? 16.5 -11.82 10.117 1 89.5 109 THR B O 1
ATOM 4445 N N . SER B 1 110 ? 17.578 -11.562 8.141 1 86.88 110 SER B N 1
ATOM 4446 C CA . SER B 1 110 ? 17.969 -12.969 8.086 1 86.88 110 SER B CA 1
ATOM 4447 C C . SER B 1 110 ? 19.125 -13.258 9.023 1 86.88 110 SER B C 1
ATOM 4449 O O . SER B 1 110 ? 19.656 -12.344 9.664 1 86.88 110 SER B O 1
ATOM 4451 N N . ASP B 1 111 ? 19.453 -14.57 9.047 1 81.88 111 ASP B N 1
ATOM 4452 C CA . ASP B 1 111 ? 20.578 -14.992 9.875 1 81.88 111 ASP B CA 1
ATOM 4453 C C . ASP B 1 111 ? 21.875 -14.359 9.383 1 81.88 111 ASP B C 1
ATOM 4455 O O . ASP B 1 111 ? 22.797 -14.125 10.172 1 81.88 111 ASP B O 1
ATOM 4459 N N . THR B 1 112 ? 21.922 -13.992 8.094 1 84.44 112 THR B N 1
ATOM 4460 C CA . THR B 1 112 ? 23.125 -13.398 7.508 1 84.44 112 THR B CA 1
ATOM 4461 C C . THR B 1 112 ? 23.062 -11.875 7.594 1 84.44 112 THR B C 1
ATOM 4463 O O . THR B 1 112 ? 23.922 -11.18 7.047 1 84.44 112 THR B O 1
ATOM 4466 N N . GLY B 1 113 ? 21.969 -11.352 8.148 1 86.56 113 GLY B N 1
ATOM 4467 C CA . GLY B 1 113 ? 21.859 -9.906 8.32 1 86.56 113 GLY B CA 1
ATOM 4468 C C . GLY B 1 113 ? 21.156 -9.227 7.164 1 86.56 113 GLY B C 1
ATOM 4469 O O . GLY B 1 113 ? 20.938 -8.008 7.195 1 86.56 113 GLY B O 1
ATOM 4470 N N . ALA B 1 114 ? 20.734 -10 6.211 1 87.38 114 ALA B N 1
ATOM 4471 C CA . ALA B 1 114 ? 20.031 -9.438 5.059 1 87.38 114 ALA B CA 1
ATOM 4472 C C . ALA B 1 114 ? 18.578 -9.125 5.402 1 87.38 114 ALA B C 1
ATOM 4474 O O . ALA B 1 114 ? 17.984 -9.797 6.246 1 87.38 114 ALA B O 1
ATOM 4475 N N . PRO B 1 115 ? 18.125 -8.086 4.805 1 87.19 115 PRO B N 1
ATOM 4476 C CA . PRO B 1 115 ? 16.703 -7.789 5.039 1 87.19 115 PRO B CA 1
ATOM 4477 C C . PRO B 1 115 ? 15.797 -8.977 4.75 1 87.19 115 PRO B C 1
ATOM 4479 O O . PRO B 1 115 ? 15.961 -9.641 3.723 1 87.19 115 PRO B O 1
ATOM 4482 N N . ALA B 1 116 ? 14.961 -9.25 5.703 1 92.75 116 ALA B N 1
ATOM 4483 C CA . ALA B 1 116 ? 14.047 -10.383 5.598 1 92.75 116 ALA B CA 1
ATOM 4484 C C . ALA B 1 116 ? 12.656 -10.023 6.121 1 92.75 116 ALA B C 1
ATOM 4486 O O . ALA B 1 116 ? 12.125 -10.695 7.008 1 92.75 116 ALA B O 1
ATOM 4487 N N . ALA B 1 117 ? 12.102 -9.008 5.48 1 97.44 117 ALA B N 1
ATOM 4488 C CA . ALA B 1 117 ? 10.773 -8.562 5.875 1 97.44 117 ALA B CA 1
ATOM 4489 C C . ALA B 1 117 ? 9.758 -9.695 5.758 1 97.44 117 ALA B C 1
ATOM 4491 O O . ALA B 1 117 ? 9.953 -10.633 4.984 1 97.44 117 ALA B O 1
ATOM 4492 N N . THR B 1 118 ? 8.703 -9.641 6.566 1 98.62 118 THR B N 1
ATOM 4493 C CA . THR B 1 118 ? 7.66 -10.656 6.539 1 98.62 118 THR B CA 1
ATOM 4494 C C . THR B 1 118 ? 6.277 -10.016 6.496 1 98.62 118 THR B C 1
ATOM 4496 O O . THR B 1 118 ? 6.109 -8.859 6.891 1 98.62 118 THR B O 1
ATOM 4499 N N . VAL B 1 119 ? 5.352 -10.711 5.996 1 98.81 119 VAL B N 1
ATOM 4500 C CA . VAL B 1 119 ? 3.936 -10.352 6.039 1 98.81 119 VAL B CA 1
ATOM 4501 C C . VAL B 1 119 ? 3.125 -11.523 6.598 1 98.81 119 VAL B C 1
ATOM 4503 O O . VAL B 1 119 ? 3.369 -12.68 6.25 1 98.81 119 VAL B O 1
ATOM 4506 N N . VAL B 1 120 ? 2.301 -11.281 7.539 1 98.81 120 VAL B N 1
ATOM 4507 C CA . VAL B 1 120 ? 1.28 -12.203 8.016 1 98.81 120 VAL B CA 1
ATOM 4508 C C . VAL B 1 120 ? -0.073 -11.844 7.41 1 98.81 120 VAL B C 1
ATOM 4510 O O . VAL B 1 120 ? -0.551 -10.719 7.574 1 98.81 120 VAL B O 1
ATOM 4513 N N . CYS B 1 121 ? -0.691 -12.773 6.723 1 98.75 121 CYS B N 1
ATOM 4514 C CA . CYS B 1 121 ? -1.972 -12.461 6.098 1 98.75 121 CYS B CA 1
ATOM 4515 C C . CYS B 1 121 ? -2.865 -13.695 6.035 1 98.75 121 CYS B C 1
ATOM 4517 O O . CYS B 1 121 ? -2.395 -14.82 6.227 1 98.75 121 CYS B O 1
ATOM 4519 N N . ASP B 1 122 ? -4.168 -13.445 5.828 1 98.69 122 ASP B N 1
ATOM 4520 C CA . ASP B 1 122 ? -5.129 -14.516 5.562 1 98.69 122 ASP B CA 1
ATOM 4521 C C . ASP B 1 122 ? -4.84 -15.195 4.227 1 98.69 122 ASP B C 1
ATOM 4523 O O . ASP B 1 122 ? -4.238 -14.594 3.336 1 98.69 122 ASP B O 1
ATOM 4527 N N . ALA B 1 123 ? -5.277 -16.406 4.141 1 98.25 123 ALA B N 1
ATOM 4528 C CA . ALA B 1 123 ? -4.973 -17.234 2.977 1 98.25 123 ALA B CA 1
ATOM 4529 C C . ALA B 1 123 ? -5.727 -16.75 1.74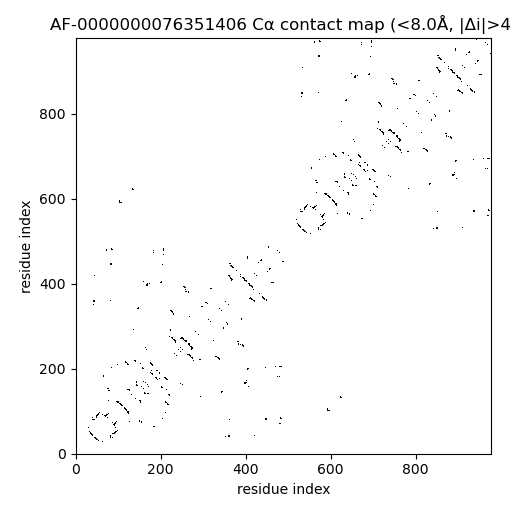3 1 98.25 123 ALA B C 1
ATOM 4531 O O . ALA B 1 123 ? -5.355 -17.078 0.613 1 98.25 123 ALA B O 1
ATOM 4532 N N . GLY B 1 124 ? -6.758 -16.031 1.928 1 98.62 124 GLY B N 1
ATOM 4533 C CA . GLY B 1 124 ? -7.559 -15.555 0.81 1 98.62 124 GLY B CA 1
ATOM 4534 C C . GLY B 1 124 ? -6.996 -14.305 0.161 1 98.62 124 GLY B C 1
ATOM 4535 O O . GLY B 1 124 ? -7.523 -13.836 -0.849 1 98.62 124 GLY B O 1
ATOM 4536 N N . VAL B 1 125 ? -5.914 -13.734 0.684 1 98.62 125 VAL B N 1
ATOM 4537 C CA . VAL B 1 125 ? -5.27 -12.562 0.102 1 98.62 125 VAL B CA 1
ATOM 4538 C C . VAL B 1 125 ? -4.633 -12.93 -1.236 1 98.62 125 VAL B C 1
ATOM 4540 O O . VAL B 1 125 ? -3.967 -13.961 -1.35 1 98.62 125 VAL B O 1
ATOM 4543 N N . SER B 1 126 ? -4.863 -12.094 -2.271 1 98.19 126 SER B N 1
ATOM 4544 C CA . SER B 1 126 ? -4.266 -12.352 -3.578 1 98.19 126 SER B CA 1
ATOM 4545 C C . SER B 1 126 ? -2.842 -11.805 -3.648 1 98.19 126 SER B C 1
ATOM 4547 O O . SER B 1 126 ? -2.482 -10.891 -2.898 1 98.19 126 SER B O 1
ATOM 4549 N N . LEU B 1 127 ? -2.068 -12.383 -4.523 1 98.5 127 LEU B N 1
ATOM 4550 C CA . LEU B 1 127 ? -0.745 -11.82 -4.762 1 98.5 127 LEU B CA 1
ATOM 4551 C C . LEU B 1 127 ? -0.85 -10.406 -5.32 1 98.5 127 LEU B C 1
ATOM 4553 O O . LEU B 1 127 ? 0.001 -9.555 -5.039 1 98.5 127 LEU B O 1
ATOM 4557 N N . HIS B 1 128 ? -1.878 -10.148 -6.078 1 96.88 128 HIS B N 1
ATOM 4558 C CA . HIS B 1 128 ? -2.115 -8.797 -6.582 1 96.88 128 HIS B CA 1
ATOM 4559 C C . HIS B 1 128 ? -2.227 -7.797 -5.438 1 96.88 128 HIS B C 1
ATOM 4561 O O . HIS B 1 128 ? -1.565 -6.758 -5.449 1 96.88 128 HIS B O 1
ATOM 4567 N N . HIS B 1 129 ? -3.059 -8.164 -4.504 1 96.75 129 HIS B N 1
ATOM 4568 C CA . HIS B 1 129 ? -3.252 -7.277 -3.363 1 96.75 129 HIS B CA 1
ATOM 4569 C C . HIS B 1 129 ? -1.959 -7.113 -2.57 1 96.75 129 HIS B C 1
ATOM 4571 O O . HIS B 1 129 ? -1.644 -6.012 -2.111 1 96.75 129 HIS B O 1
ATOM 4577 N N . LEU B 1 130 ? -1.239 -8.172 -2.381 1 98.25 130 LEU B N 1
ATOM 4578 C CA . LEU B 1 130 ? 0.059 -8.07 -1.723 1 98.25 130 LEU B CA 1
ATOM 4579 C C . LEU B 1 130 ? 0.973 -7.105 -2.471 1 98.25 130 LEU B C 1
ATOM 4581 O O . LEU B 1 130 ? 1.631 -6.266 -1.857 1 98.25 130 LEU B O 1
ATOM 4585 N N . MET B 1 131 ? 1.012 -7.207 -3.76 1 97.25 131 MET B N 1
ATOM 4586 C CA . MET B 1 131 ? 1.883 -6.344 -4.551 1 97.25 131 MET B CA 1
ATOM 4587 C C . MET B 1 131 ? 1.47 -4.883 -4.414 1 97.25 131 MET B C 1
ATOM 4589 O O . MET B 1 131 ? 2.322 -3.996 -4.324 1 97.25 131 MET B O 1
ATOM 4593 N N . GLU B 1 132 ? 0.175 -4.641 -4.34 1 94.81 132 GLU B N 1
ATOM 4594 C CA . GLU B 1 132 ? -0.342 -3.287 -4.156 1 94.81 132 GLU B CA 1
ATOM 4595 C C . GLU B 1 132 ? 0.16 -2.676 -2.85 1 94.81 132 GLU B C 1
ATOM 4597 O O . GLU B 1 132 ? 0.463 -1.483 -2.793 1 94.81 132 GLU B O 1
ATOM 4602 N N . VAL B 1 133 ? 0.295 -3.471 -1.886 1 96.44 133 VAL B N 1
ATOM 4603 C CA . VAL B 1 133 ? 0.611 -2.98 -0.548 1 96.44 133 VAL B CA 1
ATOM 4604 C C . VAL B 1 133 ? 2.123 -3.006 -0.332 1 96.44 133 VAL B C 1
ATOM 4606 O O . VAL B 1 133 ? 2.684 -2.1 0.287 1 96.44 133 VAL B O 1
ATOM 4609 N N . LEU B 1 134 ? 2.809 -3.969 -0.86 1 98 134 LEU B N 1
ATOM 4610 C CA . LEU B 1 134 ? 4.195 -4.234 -0.497 1 98 134 LEU B CA 1
ATOM 4611 C C . LEU B 1 134 ? 5.148 -3.418 -1.365 1 98 134 LEU B C 1
ATOM 4613 O O . LEU B 1 134 ? 6.203 -2.984 -0.897 1 98 134 LEU B O 1
ATOM 4617 N N . LEU B 1 135 ? 4.832 -3.197 -2.621 1 97.12 135 LEU B N 1
ATOM 4618 C CA . LEU B 1 135 ? 5.77 -2.535 -3.52 1 97.12 135 LEU B CA 1
ATOM 4619 C C . LEU B 1 135 ? 6.066 -1.115 -3.047 1 97.12 135 LEU B C 1
ATOM 4621 O O . LEU B 1 135 ? 7.23 -0.716 -2.955 1 97.12 135 LEU B O 1
ATOM 4625 N N . PRO B 1 136 ? 5.043 -0.369 -2.629 1 94.81 136 PRO B N 1
ATOM 4626 C CA . PRO B 1 136 ? 5.352 0.97 -2.121 1 94.81 136 PRO B CA 1
ATOM 4627 C C . PRO B 1 136 ? 6.25 0.94 -0.888 1 94.81 136 PRO B C 1
ATOM 4629 O O . PRO B 1 136 ? 6.82 1.967 -0.512 1 94.81 136 PRO B O 1
ATOM 4632 N N . LEU B 1 137 ? 6.367 -0.169 -0.271 1 96.88 137 LEU B N 1
ATOM 4633 C CA . LEU B 1 137 ? 7.211 -0.326 0.909 1 96.88 137 LEU B CA 1
ATOM 4634 C C . LEU B 1 137 ? 8.602 -0.813 0.521 1 96.88 137 LEU B C 1
ATOM 4636 O O . LEU B 1 137 ? 9.477 -0.97 1.382 1 96.88 137 LEU B O 1
ATOM 4640 N N . GLY B 1 138 ? 8.773 -1.124 -0.754 1 96.56 138 GLY B N 1
ATOM 4641 C CA . GLY B 1 138 ? 10.07 -1.597 -1.208 1 96.56 138 GLY B CA 1
ATOM 4642 C C . GLY B 1 138 ? 10.227 -3.102 -1.103 1 96.56 138 GLY B C 1
ATOM 4643 O O . GLY B 1 138 ? 11.344 -3.607 -0.975 1 96.56 138 GLY B O 1
ATOM 4644 N N . TRP B 1 139 ? 9.117 -3.773 -1.056 1 97.81 139 TRP B N 1
ATOM 4645 C CA . TRP B 1 139 ? 9.164 -5.227 -0.942 1 97.81 139 TRP B CA 1
ATOM 4646 C C . TRP B 1 139 ? 8.32 -5.887 -2.031 1 97.81 139 TRP B C 1
ATOM 4648 O O . TRP B 1 139 ? 7.391 -5.273 -2.561 1 97.81 139 TRP B O 1
ATOM 4658 N N . PHE B 1 140 ? 8.672 -7.086 -2.418 1 97.88 140 PHE B N 1
ATOM 4659 C CA . PHE B 1 140 ? 7.996 -7.895 -3.428 1 97.88 140 PHE B CA 1
ATOM 4660 C C . PHE B 1 140 ? 7.82 -9.328 -2.947 1 97.88 140 PHE B C 1
ATOM 4662 O O . PHE B 1 140 ? 8.516 -9.773 -2.031 1 97.88 140 PHE B O 1
ATOM 4669 N N . VAL B 1 141 ? 6.82 -10.031 -3.488 1 98.12 141 VAL B N 1
ATOM 4670 C CA . VAL B 1 141 ? 6.656 -11.453 -3.195 1 98.12 141 VAL B CA 1
ATOM 4671 C C . VAL B 1 141 ? 7.855 -12.227 -3.732 1 98.12 141 VAL B C 1
ATOM 4673 O O . VAL B 1 141 ? 8.375 -11.914 -4.805 1 98.12 141 VAL B O 1
ATOM 4676 N N . PRO B 1 142 ? 8.25 -13.273 -3.049 1 96.94 142 PRO B N 1
ATOM 4677 C CA . PRO B 1 142 ? 9.461 -13.984 -3.453 1 96.94 142 PRO B CA 1
ATOM 4678 C C . PRO B 1 142 ? 9.258 -14.828 -4.707 1 96.94 142 PRO B C 1
ATOM 4680 O O . PRO B 1 142 ? 10.219 -15.094 -5.441 1 96.94 142 PRO B O 1
ATOM 4683 N N . VAL B 1 143 ? 8.062 -15.312 -4.902 1 98.31 143 VAL B N 1
ATOM 4684 C CA . VAL B 1 143 ? 7.707 -16.156 -6.035 1 98.31 143 VAL B CA 1
ATOM 4685 C C . VAL B 1 143 ? 6.348 -15.734 -6.586 1 98.31 143 VAL B C 1
ATOM 4687 O O . VAL B 1 143 ? 5.395 -15.531 -5.828 1 98.31 143 VAL B O 1
ATOM 4690 N N . THR B 1 144 ? 6.277 -15.516 -7.84 1 98.06 144 THR B N 1
ATOM 4691 C CA . THR B 1 144 ? 5.012 -15.242 -8.508 1 98.06 144 THR B CA 1
ATOM 4692 C C . THR B 1 144 ? 4.914 -16.016 -9.82 1 98.06 144 THR B C 1
ATOM 4694 O O . THR B 1 144 ? 5.895 -16.109 -10.562 1 98.06 144 THR B O 1
ATOM 4697 N N . PRO B 1 145 ? 3.775 -16.594 -9.984 1 97.38 145 PRO B N 1
ATOM 4698 C CA . PRO B 1 145 ? 3.561 -17.25 -11.281 1 97.38 145 PRO B CA 1
ATOM 4699 C C . PRO B 1 145 ? 3.201 -16.25 -12.383 1 97.38 145 PRO B C 1
ATOM 4701 O O . PRO B 1 145 ? 3.484 -15.055 -12.258 1 97.38 145 PRO B O 1
ATOM 4704 N N . GLY B 1 146 ? 2.666 -16.766 -13.461 1 96.38 146 GLY B N 1
ATOM 4705 C CA . GLY B 1 146 ? 2.363 -15.922 -14.609 1 96.38 146 GLY B CA 1
ATOM 4706 C C . GLY B 1 146 ? 1.137 -15.055 -14.406 1 96.38 146 GLY B C 1
ATOM 4707 O O . GLY B 1 146 ? 0.746 -14.305 -15.305 1 96.38 146 GLY B O 1
ATOM 4708 N N . THR B 1 147 ? 0.47 -15.141 -13.258 1 96.81 147 THR B N 1
ATOM 4709 C CA . THR B 1 147 ? -0.679 -14.32 -12.906 1 96.81 147 THR B CA 1
ATOM 4710 C C . THR B 1 147 ? -0.602 -13.875 -11.445 1 96.81 147 THR B C 1
ATOM 4712 O O . THR B 1 147 ? -0.148 -14.633 -10.586 1 96.81 147 THR B O 1
ATOM 4715 N N . ARG B 1 148 ? -1.046 -12.695 -11.219 1 96.5 148 ARG B N 1
ATOM 4716 C CA . ARG B 1 148 ? -1.084 -12.172 -9.859 1 96.5 148 ARG B CA 1
ATOM 4717 C C . ARG B 1 148 ? -2.406 -12.516 -9.18 1 96.5 148 ARG B C 1
ATOM 4719 O O . ARG B 1 148 ? -2.568 -12.281 -7.98 1 96.5 148 ARG B O 1
ATOM 4726 N N . TYR B 1 149 ? -3.273 -13.156 -9.914 1 96.75 149 TYR B N 1
ATOM 4727 C CA . TYR B 1 149 ? -4.609 -13.414 -9.391 1 96.75 149 TYR B CA 1
ATOM 4728 C C . TYR B 1 149 ? -4.719 -14.844 -8.867 1 96.75 149 TYR B C 1
ATOM 4730 O O . TYR B 1 149 ? -5.605 -15.594 -9.281 1 96.75 149 TYR B O 1
ATOM 4738 N N . VAL B 1 150 ? -3.906 -15.148 -7.926 1 98.25 150 VAL B N 1
ATOM 4739 C CA . VAL B 1 150 ? -3.963 -16.328 -7.07 1 98.25 150 VAL B CA 1
ATOM 4740 C C . VAL B 1 150 ? -3.881 -15.906 -5.602 1 98.25 150 VAL B C 1
ATOM 4742 O O . VAL B 1 150 ? -3.314 -14.859 -5.285 1 98.25 150 VAL B O 1
ATOM 4745 N N . THR B 1 151 ? -4.473 -16.641 -4.75 1 98.75 151 THR B N 1
ATOM 4746 C CA . THR B 1 151 ? -4.422 -16.328 -3.326 1 98.75 151 THR B CA 1
ATOM 4747 C C . THR B 1 151 ? -3.189 -16.953 -2.684 1 98.75 151 THR B C 1
ATOM 4749 O O . THR B 1 151 ? -2.592 -17.875 -3.246 1 98.75 151 THR B O 1
ATOM 4752 N N . VAL B 1 152 ? -2.846 -16.484 -1.516 1 98.88 152 VAL B N 1
ATOM 4753 C CA . VAL B 1 152 ? -1.748 -17.047 -0.741 1 98.88 152 VAL B CA 1
ATOM 4754 C C . VAL B 1 152 ? -2.045 -18.516 -0.424 1 98.88 152 VAL B C 1
ATOM 4756 O O . VAL B 1 152 ? -1.165 -19.375 -0.541 1 98.88 152 VAL B O 1
ATOM 4759 N N . GLY B 1 153 ? -3.252 -18.781 -0.078 1 98.88 153 GLY B N 1
ATOM 4760 C CA . GLY B 1 153 ? -3.629 -20.172 0.159 1 98.88 153 GLY B CA 1
ATOM 4761 C C . GLY B 1 153 ? -3.459 -21.047 -1.063 1 98.88 153 GLY B C 1
ATOM 4762 O O . GLY B 1 153 ? -2.949 -22.172 -0.963 1 98.88 153 GLY B O 1
ATOM 4763 N N . GLY B 1 154 ? -3.945 -20.516 -2.201 1 98.69 154 GLY B N 1
ATOM 4764 C CA . GLY B 1 154 ? -3.756 -21.266 -3.439 1 98.69 154 GLY B CA 1
ATOM 4765 C C . GLY B 1 154 ? -2.295 -21.422 -3.814 1 98.69 154 GLY B C 1
ATOM 4766 O O . GLY B 1 154 ? -1.896 -22.484 -4.316 1 98.69 154 GLY B O 1
ATOM 4767 N N . ALA B 1 155 ? -1.52 -20.422 -3.535 1 98.81 155 ALA B N 1
ATOM 4768 C CA . ALA B 1 155 ? -0.089 -20.469 -3.828 1 98.81 155 ALA B CA 1
ATOM 4769 C C . ALA B 1 155 ? 0.598 -21.562 -3.018 1 98.81 155 ALA B C 1
ATOM 4771 O O . ALA B 1 155 ? 1.465 -22.266 -3.531 1 98.81 155 ALA B O 1
ATOM 4772 N N . ILE B 1 156 ? 0.202 -21.703 -1.786 1 98.81 156 ILE B N 1
ATOM 4773 C CA . ILE B 1 156 ? 0.78 -22.719 -0.92 1 98.81 156 ILE B CA 1
ATOM 4774 C C . ILE B 1 156 ? 0.238 -24.094 -1.31 1 98.81 156 ILE B C 1
ATOM 4776 O O . ILE B 1 156 ? 1.005 -25.047 -1.481 1 98.81 156 ILE B O 1
ATOM 4780 N N . GLY B 1 157 ? -1.084 -24.219 -1.514 1 98.62 157 GLY B N 1
ATOM 4781 C CA . GLY B 1 157 ? -1.716 -25.484 -1.844 1 98.62 157 GLY B CA 1
ATOM 4782 C C . GLY B 1 157 ? -1.174 -26.109 -3.115 1 98.62 157 GLY B C 1
ATOM 4783 O O . GLY B 1 157 ? -1.068 -27.328 -3.217 1 98.62 157 GLY B O 1
ATOM 4784 N N . ALA B 1 158 ? -0.819 -25.234 -4.059 1 98.44 158 ALA B N 1
ATOM 4785 C CA . ALA B 1 158 ? -0.257 -25.703 -5.32 1 98.44 158 ALA B CA 1
ATOM 4786 C C . ALA B 1 158 ? 1.269 -25.656 -5.293 1 98.44 158 ALA B C 1
ATOM 4788 O O . ALA B 1 158 ? 1.928 -26.203 -6.18 1 98.44 158 ALA B O 1
ATOM 4789 N N . ASP B 1 159 ? 1.786 -25.047 -4.25 1 98.5 159 ASP B N 1
ATOM 4790 C CA . ASP B 1 159 ? 3.209 -24.719 -4.164 1 98.5 159 ASP B CA 1
ATOM 4791 C C . ASP B 1 159 ? 3.721 -24.141 -5.484 1 98.5 159 ASP B C 1
ATOM 4793 O O . ASP B 1 159 ? 4.641 -24.703 -6.094 1 98.5 159 ASP B O 1
ATOM 4797 N N . ILE B 1 160 ? 3.23 -23.031 -5.832 1 98.5 160 ILE B N 1
ATOM 4798 C CA . ILE B 1 160 ? 3.469 -22.422 -7.141 1 98.5 160 ILE B CA 1
ATOM 4799 C C . ILE B 1 160 ? 4.953 -22.109 -7.301 1 98.5 160 ILE B C 1
ATOM 4801 O O . ILE B 1 160 ? 5.684 -22 -6.312 1 98.5 160 ILE B O 1
ATOM 4805 N N . HIS B 1 161 ? 5.336 -22.047 -8.523 1 98.25 161 HIS B N 1
ATOM 4806 C CA . HIS B 1 161 ? 6.672 -21.609 -8.914 1 98.25 161 HIS B CA 1
ATOM 4807 C C . HIS B 1 161 ? 6.609 -20.484 -9.945 1 98.25 161 HIS B C 1
ATOM 4809 O O . HIS B 1 161 ? 5.562 -20.25 -10.555 1 98.25 161 HIS B O 1
ATOM 4815 N N . GLY B 1 162 ? 7.664 -19.75 -10.023 1 97.31 162 GLY B N 1
ATOM 4816 C CA . GLY B 1 162 ? 7.781 -18.688 -11.008 1 97.31 162 GLY B CA 1
ATOM 4817 C C . GLY B 1 162 ? 8.961 -18.859 -11.945 1 97.31 162 GLY B C 1
ATOM 4818 O O . GLY B 1 162 ? 9.406 -19.984 -12.18 1 97.31 162 GLY B O 1
ATOM 4819 N N . LYS B 1 163 ? 9.352 -17.766 -12.57 1 97.56 163 LYS B N 1
ATOM 4820 C CA . LYS B 1 163 ? 10.477 -17.719 -13.492 1 97.56 163 LYS B CA 1
ATOM 4821 C C . LYS B 1 163 ? 11.805 -17.844 -12.742 1 97.56 163 LYS B C 1
ATOM 4823 O O . LYS B 1 163 ? 12.867 -17.969 -13.359 1 97.56 163 LYS B O 1
ATOM 4828 N N . ASN B 1 164 ? 11.727 -17.938 -11.438 1 98.12 164 ASN B N 1
ATOM 4829 C CA . ASN B 1 164 ? 12.945 -17.859 -10.641 1 98.12 164 ASN B CA 1
ATOM 4830 C C . ASN B 1 164 ? 13.141 -19.125 -9.797 1 98.12 164 ASN B C 1
ATOM 4832 O O . ASN B 1 164 ? 13.844 -19.094 -8.789 1 98.12 164 ASN B O 1
ATOM 4836 N N . HIS B 1 165 ? 12.539 -20.234 -10.148 1 98.06 165 HIS B N 1
ATOM 4837 C CA . HIS B 1 165 ? 12.641 -21.406 -9.297 1 98.06 165 HIS B CA 1
ATOM 4838 C C . HIS B 1 165 ? 14.094 -21.844 -9.109 1 98.06 165 HIS B C 1
ATOM 4840 O O . HIS B 1 165 ? 14.477 -22.297 -8.039 1 98.06 165 HIS B O 1
ATOM 4846 N N . HIS B 1 166 ? 14.922 -21.734 -10.125 1 96.94 166 HIS B N 1
ATOM 4847 C CA . HIS B 1 166 ? 16.312 -22.156 -10.062 1 96.94 166 HIS B CA 1
ATOM 4848 C C . HIS B 1 166 ? 17.078 -21.375 -9.008 1 96.94 166 HIS B C 1
ATOM 4850 O O . HIS B 1 166 ? 18.125 -21.812 -8.539 1 96.94 166 HIS B O 1
ATOM 4856 N N . VAL B 1 167 ? 16.516 -20.234 -8.594 1 95.69 167 VAL B N 1
ATOM 4857 C CA . VAL B 1 167 ? 17.156 -19.375 -7.609 1 95.69 167 VAL B CA 1
ATOM 4858 C C . VAL B 1 167 ? 16.375 -19.391 -6.305 1 95.69 167 VAL B C 1
ATOM 4860 O O . VAL B 1 167 ? 16.922 -19.656 -5.238 1 95.69 167 VAL B O 1
ATOM 4863 N N . SER B 1 168 ? 15.086 -19.312 -6.391 1 96.31 168 SER B N 1
ATOM 4864 C CA . SER B 1 168 ? 14.273 -18.969 -5.227 1 96.31 168 SER B CA 1
ATOM 4865 C C . SER B 1 168 ? 13.43 -20.172 -4.773 1 96.31 168 SER B C 1
ATOM 4867 O O . SER B 1 168 ? 12.797 -20.125 -3.721 1 96.31 168 SER B O 1
ATOM 4869 N N . GLY B 1 169 ? 13.391 -21.203 -5.559 1 97.69 169 GLY B N 1
ATOM 4870 C CA . GLY B 1 169 ? 12.516 -22.312 -5.215 1 97.69 169 GLY B CA 1
ATOM 4871 C C . GLY B 1 169 ? 11.047 -21.984 -5.371 1 97.69 169 GLY B C 1
ATOM 4872 O O . GLY B 1 169 ? 10.68 -21.078 -6.117 1 97.69 169 GLY B O 1
ATOM 4873 N N . SER B 1 170 ? 10.266 -22.859 -4.746 1 98.38 170 SER B N 1
ATOM 4874 C CA . SER B 1 170 ? 8.82 -22.672 -4.801 1 98.38 170 SER B CA 1
ATOM 4875 C C . SER B 1 170 ? 8.336 -21.734 -3.715 1 98.38 170 SER B C 1
ATOM 4877 O O . SER B 1 170 ? 9.125 -21.266 -2.891 1 98.38 170 SER B O 1
ATOM 4879 N N . PHE B 1 171 ? 7.09 -21.375 -3.744 1 98.62 171 PHE B N 1
ATOM 4880 C CA . PHE B 1 171 ? 6.484 -20.391 -2.854 1 98.62 171 PHE B CA 1
ATOM 4881 C C . PHE B 1 171 ? 6.629 -20.828 -1.397 1 98.62 171 PHE B C 1
ATOM 4883 O O . PHE B 1 171 ? 6.973 -20.016 -0.538 1 98.62 171 PHE B O 1
ATOM 4890 N N . SER B 1 172 ? 6.391 -22.062 -1.118 1 98.44 172 SER B N 1
ATOM 4891 C CA . SER B 1 172 ? 6.316 -22.531 0.263 1 98.44 172 SER B CA 1
ATOM 4892 C C . SER B 1 172 ? 7.684 -22.484 0.936 1 98.44 172 SER B C 1
ATOM 4894 O O . SER B 1 172 ? 7.781 -22.547 2.164 1 98.44 172 SER B O 1
ATOM 4896 N N . ARG B 1 173 ? 8.766 -22.406 0.153 1 97.88 173 ARG B N 1
ATOM 4897 C CA . ARG B 1 173 ? 10.094 -22.219 0.725 1 97.88 173 ARG B CA 1
ATOM 4898 C C . ARG B 1 173 ? 10.156 -20.938 1.555 1 97.88 173 ARG B C 1
ATOM 4900 O O . ARG B 1 173 ? 10.93 -20.859 2.51 1 97.88 173 ARG B O 1
ATOM 4907 N N . HIS B 1 174 ? 9.328 -20.047 1.235 1 97.81 174 HIS B N 1
ATOM 4908 C CA . HIS B 1 174 ? 9.383 -18.719 1.84 1 97.81 174 HIS B CA 1
ATOM 4909 C C . HIS B 1 174 ? 8.266 -18.531 2.863 1 97.81 174 HIS B C 1
ATOM 4911 O O . HIS B 1 174 ? 8.031 -17.422 3.336 1 97.81 174 HIS B O 1
ATOM 4917 N N . VAL B 1 175 ? 7.52 -19.547 3.102 1 98.56 175 VAL B N 1
ATOM 4918 C CA . VAL B 1 175 ? 6.492 -19.531 4.141 1 98.56 175 VAL B CA 1
ATOM 4919 C C . VAL B 1 175 ? 7.102 -19.953 5.473 1 98.56 175 VAL B C 1
ATOM 4921 O O . VAL B 1 175 ? 7.578 -21.078 5.609 1 98.56 175 VAL B O 1
ATOM 4924 N N . LEU B 1 176 ? 7.07 -19.094 6.422 1 98.06 176 LEU B N 1
ATOM 4925 C CA . LEU B 1 176 ? 7.715 -19.344 7.703 1 98.06 176 LEU B CA 1
ATOM 4926 C C . LEU B 1 176 ? 6.781 -20.109 8.633 1 98.06 176 LEU B C 1
ATOM 4928 O O . LEU B 1 176 ? 7.242 -20.859 9.508 1 98.06 176 LEU B O 1
ATOM 4932 N N . ALA B 1 177 ? 5.535 -19.844 8.469 1 98.69 177 ALA B N 1
ATOM 4933 C CA . ALA B 1 177 ? 4.492 -20.5 9.258 1 98.69 177 ALA B CA 1
ATOM 4934 C C . ALA B 1 177 ? 3.133 -20.375 8.578 1 98.69 177 ALA B C 1
ATOM 4936 O O . ALA B 1 177 ? 2.914 -19.469 7.773 1 98.69 177 ALA B O 1
ATOM 4937 N N . MET B 1 178 ? 2.258 -21.328 8.875 1 98.75 178 MET B N 1
ATOM 4938 C CA . MET B 1 178 ? 0.872 -21.203 8.438 1 98.75 178 MET B CA 1
ATOM 4939 C C . MET B 1 178 ? -0.08 -21.828 9.453 1 98.75 178 MET B C 1
ATOM 4941 O O . MET B 1 178 ? 0.308 -22.719 10.203 1 98.75 178 MET B O 1
ATOM 4945 N N . ASP B 1 179 ? -1.299 -21.312 9.523 1 98.88 179 ASP B N 1
ATOM 4946 C CA . ASP B 1 179 ? -2.395 -21.906 10.289 1 98.88 179 ASP B CA 1
ATOM 4947 C C . ASP B 1 179 ? -3.248 -22.812 9.406 1 98.88 179 ASP B C 1
ATOM 4949 O O . ASP B 1 179 ? -3.777 -22.375 8.383 1 98.88 179 ASP B O 1
ATOM 4953 N N . VAL B 1 180 ? -3.361 -24.078 9.836 1 98.88 180 VAL B N 1
ATOM 4954 C CA . VAL B 1 180 ? -4.102 -25.062 9.055 1 98.88 180 VAL B CA 1
ATOM 4955 C C . VAL B 1 180 ? -5.289 -25.578 9.867 1 98.88 180 VAL B C 1
ATOM 4957 O O . VAL B 1 180 ? -5.125 -26.031 11 1 98.88 180 VAL B O 1
ATOM 4960 N N . LEU B 1 181 ? -6.457 -25.406 9.281 1 98.81 181 LEU B N 1
ATOM 4961 C CA . LEU B 1 181 ? -7.684 -25.969 9.828 1 98.81 181 LEU B CA 1
ATOM 4962 C C . LEU B 1 181 ? -7.883 -27.406 9.352 1 98.81 181 LEU B C 1
ATOM 4964 O O . LEU B 1 181 ? -8.07 -27.656 8.156 1 98.81 181 LEU B O 1
ATOM 4968 N N . THR B 1 182 ? -7.82 -28.375 10.281 1 98.12 182 THR B N 1
ATOM 4969 C CA . THR B 1 182 ? -7.938 -29.781 9.922 1 98.12 182 THR B CA 1
ATOM 4970 C C . THR B 1 182 ? -9.391 -30.25 10.031 1 98.12 182 THR B C 1
ATOM 4972 O O . THR B 1 182 ? -10.258 -29.484 10.445 1 98.12 182 THR B O 1
ATOM 4975 N N . ALA B 1 183 ? -9.641 -31.5 9.664 1 97.38 183 ALA B N 1
ATOM 4976 C CA . ALA B 1 183 ? -10.984 -32.031 9.461 1 97.38 183 ALA B CA 1
ATOM 4977 C C . ALA B 1 183 ? -11.766 -32.062 10.773 1 97.38 183 ALA B C 1
ATOM 4979 O O . ALA B 1 183 ? -12.992 -32 10.773 1 97.38 183 ALA B O 1
ATOM 4980 N N . ASP B 1 184 ? -11.125 -32.125 11.859 1 94.5 184 ASP B N 1
ATOM 4981 C CA . ASP B 1 184 ? -11.797 -32.188 13.156 1 94.5 184 ASP B CA 1
ATOM 4982 C C . ASP B 1 184 ? -12.172 -30.797 13.648 1 94.5 184 ASP B C 1
ATOM 4984 O O . ASP B 1 184 ? -12.75 -30.656 14.727 1 94.5 184 ASP B O 1
ATOM 4988 N N . GLY B 1 185 ? -11.758 -29.844 12.883 1 95.19 185 GLY B N 1
ATOM 4989 C CA . GLY B 1 185 ? -12.125 -28.469 13.242 1 95.19 185 GLY B CA 1
ATOM 4990 C C . GLY B 1 185 ? -11.055 -27.766 14.055 1 95.19 185 GLY B C 1
ATOM 4991 O O . GLY B 1 185 ? -11.219 -26.609 14.438 1 95.19 185 GLY B O 1
ATOM 4992 N N . SER B 1 186 ? -9.969 -28.406 14.242 1 96.75 186 SER B N 1
ATOM 4993 C CA . SER B 1 186 ? -8.875 -27.797 14.992 1 96.75 186 SER B CA 1
ATOM 4994 C C . SER B 1 186 ? -7.953 -26.984 14.086 1 96.75 186 SER B C 1
ATOM 4996 O O . SER B 1 186 ? -7.77 -27.344 12.914 1 96.75 186 SER B O 1
ATOM 4998 N N . VAL B 1 187 ? -7.41 -25.938 14.672 1 98.38 187 VAL B N 1
ATOM 4999 C CA . VAL B 1 187 ? -6.449 -25.109 13.953 1 98.38 187 VAL B CA 1
ATOM 5000 C C . VAL B 1 187 ? -5.039 -25.375 14.477 1 98.38 187 VAL B C 1
ATOM 5002 O O . VAL B 1 187 ? -4.809 -25.375 15.688 1 98.38 187 VAL B O 1
ATOM 5005 N N . HIS B 1 188 ? -4.082 -25.641 13.586 1 98.56 188 HIS B N 1
ATOM 5006 C CA . HIS B 1 188 ? -2.688 -25.906 13.914 1 98.56 188 HIS B CA 1
ATOM 5007 C C . HIS B 1 188 ? -1.762 -24.875 13.266 1 98.56 188 HIS B C 1
ATOM 5009 O O . HIS B 1 188 ? -1.816 -24.672 12.055 1 98.56 188 HIS B O 1
ATOM 5015 N N . THR B 1 189 ? -0.959 -24.219 14.102 1 98.75 189 THR B N 1
ATOM 5016 C CA . THR B 1 189 ? 0.136 -23.422 13.555 1 98.75 189 THR B CA 1
ATOM 5017 C C . THR B 1 189 ? 1.354 -24.297 13.281 1 98.75 189 THR B C 1
ATOM 5019 O O . THR B 1 189 ? 1.904 -24.906 14.195 1 98.75 189 THR B O 1
ATOM 5022 N N . VAL B 1 190 ? 1.776 -24.344 12.023 1 98.75 190 VAL B N 1
ATOM 5023 C CA . VAL B 1 190 ? 2.854 -25.266 11.664 1 98.75 190 VAL B CA 1
ATOM 5024 C C . VAL B 1 190 ? 3.922 -24.516 10.875 1 98.75 190 VAL B C 1
ATOM 5026 O O . VAL B 1 190 ? 3.633 -23.5 10.227 1 98.75 190 VAL B O 1
ATOM 5029 N N . GLY B 1 191 ? 5.129 -24.938 10.969 1 98.19 191 GLY B N 1
ATOM 5030 C CA . GLY B 1 191 ? 6.254 -24.422 10.211 1 98.19 191 GLY B CA 1
ATOM 5031 C C . GLY B 1 191 ? 6.977 -25.484 9.406 1 98.19 191 GLY B C 1
ATOM 5032 O O . GLY B 1 191 ? 6.641 -26.656 9.492 1 98.19 191 GLY B O 1
ATOM 5033 N N . PRO B 1 192 ? 7.957 -25.016 8.648 1 97.31 192 PRO B N 1
ATOM 5034 C CA . PRO B 1 192 ? 8.727 -25.969 7.84 1 97.31 192 PRO B CA 1
ATOM 5035 C C . PRO B 1 192 ? 9.344 -27.078 8.68 1 97.31 192 PRO B C 1
ATOM 5037 O O . PRO B 1 192 ? 9.82 -26.844 9.789 1 97.31 192 PRO B O 1
ATOM 5040 N N . GLY B 1 193 ? 9.32 -28.266 8.078 1 96 193 GLY B N 1
ATOM 5041 C CA . GLY B 1 193 ? 9.914 -29.406 8.758 1 96 193 GLY B CA 1
ATOM 5042 C C . GLY B 1 193 ? 8.891 -30.312 9.414 1 96 193 GLY B C 1
ATOM 5043 O O . GLY B 1 193 ? 9.156 -31.5 9.656 1 96 193 GLY B O 1
ATOM 5044 N N . SER B 1 194 ? 7.734 -29.75 9.719 1 98.06 194 SER B N 1
ATOM 5045 C CA . SER B 1 194 ? 6.672 -30.609 10.227 1 98.06 194 SER B CA 1
ATOM 5046 C C . SER B 1 194 ? 5.988 -31.359 9.086 1 98.06 194 SER B C 1
ATOM 5048 O O . SER B 1 194 ? 5.938 -30.875 7.957 1 98.06 194 SER B O 1
ATOM 5050 N N . ALA B 1 195 ? 5.434 -32.531 9.352 1 98.25 195 ALA B N 1
ATOM 5051 C CA . ALA B 1 195 ? 4.766 -33.375 8.352 1 98.25 195 ALA B CA 1
ATOM 5052 C C . ALA B 1 195 ? 3.557 -32.625 7.766 1 98.25 195 ALA B C 1
ATOM 5054 O O . ALA B 1 195 ? 3.346 -32.656 6.551 1 98.25 195 ALA B O 1
ATOM 5055 N N . LEU B 1 196 ? 2.803 -31.969 8.633 1 98.62 196 LEU B N 1
ATOM 5056 C CA . LEU B 1 196 ? 1.607 -31.266 8.164 1 98.62 196 LEU B CA 1
ATOM 5057 C C . LEU B 1 196 ? 1.979 -30.109 7.242 1 98.62 196 LEU B C 1
ATOM 5059 O O . LEU B 1 196 ? 1.326 -29.891 6.219 1 98.62 196 LEU B O 1
ATOM 5063 N N . PHE B 1 197 ? 3.033 -29.406 7.594 1 98.69 197 PHE B N 1
ATOM 5064 C CA . PHE B 1 197 ? 3.488 -28.328 6.727 1 98.69 197 PHE B CA 1
ATOM 5065 C C . PHE B 1 197 ? 3.9 -28.859 5.363 1 98.69 197 PHE B C 1
ATOM 5067 O O . PHE B 1 197 ? 3.438 -28.375 4.332 1 98.69 197 PHE B O 1
ATOM 5074 N N . ASP B 1 198 ? 4.734 -29.891 5.375 1 98.44 198 ASP B N 1
ATOM 5075 C CA . ASP B 1 198 ? 5.289 -30.422 4.137 1 98.44 198 ASP B CA 1
ATOM 5076 C C . ASP B 1 198 ? 4.199 -31.078 3.283 1 98.44 198 ASP B C 1
ATOM 5078 O O . ASP B 1 198 ? 4.223 -30.969 2.055 1 98.44 198 ASP B O 1
ATOM 5082 N N . ALA B 1 199 ? 3.223 -31.672 3.916 1 98.69 199 ALA B N 1
ATOM 5083 C CA . ALA B 1 199 ? 2.125 -32.312 3.186 1 98.69 199 ALA B CA 1
ATOM 5084 C C . ALA B 1 199 ? 1.165 -31.25 2.631 1 98.69 199 ALA B C 1
ATOM 5086 O O . ALA B 1 199 ? 0.526 -31.469 1.599 1 98.69 199 ALA B O 1
ATOM 5087 N N . THR B 1 200 ? 1.069 -30.094 3.326 1 98.75 200 THR B N 1
ATOM 5088 C CA . THR B 1 200 ? 0.164 -29.031 2.906 1 98.75 200 THR B CA 1
ATOM 5089 C C . THR B 1 200 ? 0.748 -28.266 1.725 1 98.75 200 THR B C 1
ATOM 5091 O O . THR B 1 200 ? 0.02 -27.891 0.805 1 98.75 200 THR B O 1
ATOM 5094 N N . ALA B 1 201 ? 2.07 -28.078 1.742 1 98.56 201 ALA B N 1
ATOM 5095 C CA . ALA B 1 201 ? 2.764 -27.422 0.636 1 98.56 201 ALA B CA 1
ATOM 5096 C C . ALA B 1 201 ? 2.717 -28.281 -0.625 1 98.56 201 ALA B C 1
ATOM 5098 O O . ALA B 1 201 ? 3.49 -29.234 -0.763 1 98.56 201 ALA B O 1
ATOM 5099 N N . GLY B 1 202 ? 1.879 -27.891 -1.505 1 98.25 202 GLY B N 1
ATOM 5100 C CA . GLY B 1 202 ? 1.688 -28.703 -2.697 1 98.25 202 GLY B CA 1
ATOM 5101 C C . GLY B 1 202 ? 0.647 -29.797 -2.518 1 98.25 202 GLY B C 1
ATOM 5102 O O . GLY B 1 202 ? 0.437 -30.609 -3.416 1 98.25 202 GLY B O 1
ATOM 5103 N N . GLY B 1 203 ? -0.036 -29.75 -1.425 1 98.31 203 GLY B N 1
ATOM 5104 C CA . GLY B 1 203 ? -0.97 -30.812 -1.082 1 98.31 203 GLY B CA 1
ATOM 5105 C C . GLY B 1 203 ? -2.34 -30.625 -1.707 1 98.31 203 GLY B C 1
ATOM 5106 O O . GLY B 1 203 ? -3.256 -31.406 -1.451 1 98.31 203 GLY B O 1
ATOM 5107 N N . MET B 1 204 ? -2.486 -29.594 -2.451 1 98.38 204 MET B N 1
ATOM 5108 C CA . MET B 1 204 ? -3.68 -29.344 -3.25 1 98.38 204 MET B CA 1
ATOM 5109 C C . MET B 1 204 ? -4.91 -29.188 -2.359 1 98.38 204 MET B C 1
ATOM 5111 O O . MET B 1 204 ? -6.016 -29.547 -2.754 1 98.38 204 MET B O 1
ATOM 5115 N N . GLY B 1 205 ? -4.746 -28.781 -1.155 1 98.25 205 GLY B N 1
ATOM 5116 C CA . GLY B 1 205 ? -5.848 -28.453 -0.262 1 98.25 205 GLY B CA 1
ATOM 5117 C C . GLY B 1 205 ? -6.422 -29.672 0.446 1 98.25 205 GLY B C 1
ATOM 5118 O O . GLY B 1 205 ? -7.477 -29.578 1.079 1 98.25 205 GLY B O 1
ATOM 5119 N N . LEU B 1 206 ? -5.77 -30.766 0.453 1 98.5 206 LEU B N 1
ATOM 5120 C CA . LEU B 1 206 ? -6.371 -32.031 0.875 1 98.5 206 LEU B CA 1
ATOM 5121 C C . LEU B 1 206 ? -5.965 -32.375 2.303 1 98.5 2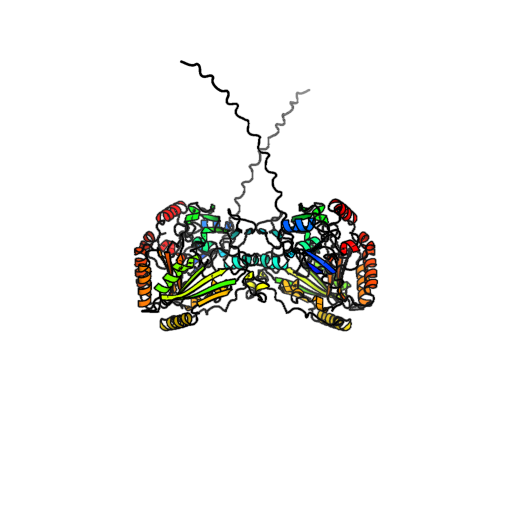06 LEU B C 1
ATOM 5123 O O . LEU B 1 206 ? -6.441 -33.375 2.867 1 98.5 206 LEU B O 1
ATOM 5127 N N . THR B 1 207 ? -5.117 -31.531 2.914 1 98.44 207 THR B N 1
ATOM 5128 C CA . THR B 1 207 ? -4.684 -31.797 4.281 1 98.44 207 THR B CA 1
ATOM 5129 C C . THR B 1 207 ? -5.43 -30.906 5.27 1 98.44 207 THR B C 1
ATOM 5131 O O . THR B 1 207 ? -5.387 -31.141 6.477 1 98.44 207 THR B O 1
ATOM 5134 N N . GLY B 1 208 ? -6.008 -29.953 4.785 1 98.44 208 GLY B N 1
ATOM 5135 C CA . GLY B 1 208 ? -6.707 -28.953 5.57 1 98.44 208 GLY B CA 1
ATOM 5136 C C . GLY B 1 208 ? -6.887 -27.625 4.832 1 98.44 208 GLY B C 1
ATOM 5137 O O . GLY B 1 208 ? -6.402 -27.469 3.711 1 98.44 208 GLY B O 1
ATOM 5138 N N . VAL B 1 209 ? -7.629 -26.734 5.508 1 98.75 209 VAL B N 1
ATOM 5139 C CA . VAL B 1 209 ? -7.82 -25.391 4.977 1 98.75 209 VAL B CA 1
ATOM 5140 C C . VAL B 1 209 ? -6.773 -24.453 5.57 1 98.75 209 VAL B C 1
ATOM 5142 O O . VAL B 1 209 ? -6.664 -24.328 6.789 1 98.75 209 VAL B O 1
ATOM 5145 N N . ILE B 1 210 ? -5.98 -23.875 4.672 1 98.88 210 ILE B N 1
ATOM 5146 C CA . ILE B 1 210 ? -5.047 -22.859 5.141 1 98.88 210 ILE B CA 1
ATOM 5147 C C . ILE B 1 210 ? -5.805 -21.578 5.504 1 98.88 210 ILE B C 1
ATOM 5149 O O . ILE B 1 210 ? -6.555 -21.047 4.688 1 98.88 210 ILE B O 1
ATOM 5153 N N . LEU B 1 211 ? -5.582 -21.109 6.723 1 98.88 211 LEU B N 1
ATOM 5154 C CA . LEU B 1 211 ? -6.309 -19.938 7.203 1 98.88 211 LEU B CA 1
ATOM 5155 C C . LEU B 1 211 ? -5.453 -18.688 7.09 1 98.88 211 LEU B C 1
ATOM 5157 O O . LEU B 1 211 ? -5.953 -17.609 6.73 1 98.88 211 LEU B O 1
ATOM 5161 N N . SER B 1 212 ? -4.211 -18.797 7.371 1 98.75 212 SER B N 1
ATOM 5162 C CA . SER B 1 212 ? -3.262 -17.688 7.332 1 98.75 212 SER B CA 1
ATOM 5163 C C . SER B 1 212 ? -1.834 -18.188 7.133 1 98.75 212 SER B C 1
ATOM 5165 O O . SER B 1 212 ? -1.563 -19.391 7.277 1 98.75 212 SER B O 1
ATOM 5167 N N . ALA B 1 213 ? -0.959 -17.25 6.715 1 98.88 213 ALA B N 1
ATOM 5168 C CA . ALA B 1 213 ? 0.443 -17.625 6.531 1 98.88 213 ALA B CA 1
ATOM 5169 C C . ALA B 1 213 ? 1.36 -16.438 6.793 1 98.88 213 ALA B C 1
ATOM 5171 O O . ALA B 1 213 ? 0.943 -15.281 6.66 1 98.88 213 ALA B O 1
ATOM 5172 N N . THR B 1 214 ? 2.559 -16.703 7.262 1 98.81 214 THR B N 1
ATOM 5173 C CA . THR B 1 214 ? 3.662 -15.758 7.328 1 98.81 214 THR B CA 1
ATOM 5174 C C . THR B 1 214 ? 4.629 -15.961 6.164 1 98.81 214 THR B C 1
ATOM 5176 O O . THR B 1 214 ? 5.227 -17.031 6.035 1 98.81 214 THR B O 1
ATOM 5179 N N . VAL B 1 215 ? 4.809 -14.969 5.348 1 98.69 215 VAL B N 1
ATOM 5180 C CA . VAL B 1 215 ? 5.609 -15.094 4.137 1 98.69 215 VAL B CA 1
ATOM 5181 C C . VAL B 1 215 ? 6.801 -14.141 4.199 1 98.69 215 VAL B C 1
ATOM 5183 O O . VAL B 1 215 ? 6.641 -12.961 4.52 1 98.69 215 VAL B O 1
ATOM 5186 N N . GLN B 1 216 ? 7.973 -14.672 3.947 1 98.25 216 GLN B N 1
ATOM 5187 C CA . GLN B 1 216 ? 9.172 -13.844 3.812 1 98.25 216 GLN B CA 1
ATOM 5188 C C . GLN B 1 216 ? 9.195 -13.133 2.461 1 98.25 216 GLN B C 1
ATOM 5190 O O . GLN B 1 216 ? 8.875 -13.734 1.433 1 98.25 216 GLN B O 1
ATOM 5195 N N . LEU B 1 217 ? 9.633 -11.859 2.471 1 98.38 217 LEU B N 1
ATOM 5196 C CA . LEU B 1 217 ? 9.523 -11.023 1.28 1 98.38 217 LEU B CA 1
ATOM 5197 C C . LEU B 1 217 ? 10.898 -10.773 0.665 1 98.38 217 LEU B C 1
ATOM 5199 O O . LEU B 1 217 ? 11.922 -11.133 1.254 1 98.38 217 LEU B O 1
ATOM 5203 N N . LEU B 1 218 ? 10.906 -10.273 -0.551 1 97.31 218 LEU B N 1
ATOM 5204 C CA . LEU B 1 218 ? 12.102 -9.914 -1.31 1 97.31 218 LEU B CA 1
ATOM 5205 C C . LEU B 1 218 ? 12.258 -8.398 -1.394 1 97.31 218 LEU B C 1
ATOM 5207 O O . LEU B 1 218 ? 11.336 -7.699 -1.812 1 97.31 218 LEU B O 1
ATOM 5211 N N . PRO B 1 219 ? 13.398 -7.863 -0.96 1 96.69 219 PRO B N 1
ATOM 5212 C CA . PRO B 1 219 ? 13.602 -6.418 -1.099 1 96.69 219 PRO B CA 1
ATOM 5213 C C . PRO B 1 219 ? 13.766 -5.984 -2.553 1 96.69 219 PRO B C 1
ATOM 5215 O O . PRO B 1 219 ? 14.438 -6.664 -3.332 1 96.69 219 PRO B O 1
ATOM 5218 N N . VAL B 1 220 ? 13.148 -4.883 -2.975 1 97.31 220 VAL B N 1
ATOM 5219 C CA . VAL B 1 220 ? 13.297 -4.285 -4.297 1 97.31 220 VAL B CA 1
ATOM 5220 C C . VAL B 1 220 ? 13.43 -2.77 -4.168 1 97.31 220 VAL B C 1
ATOM 5222 O O . VAL B 1 220 ? 12.984 -2.184 -3.178 1 97.31 220 VAL B O 1
ATOM 5225 N N . GLU B 1 221 ? 13.992 -2.154 -5.188 1 96.38 221 GLU B N 1
ATOM 5226 C CA . GLU B 1 221 ? 14.18 -0.707 -5.148 1 96.38 221 GLU B CA 1
ATOM 5227 C C . GLU B 1 221 ? 13.219 0.003 -6.094 1 96.38 221 GLU B C 1
ATOM 5229 O O . GLU B 1 221 ? 12.977 1.205 -5.961 1 96.38 221 GLU B O 1
ATOM 5234 N N . THR B 1 222 ? 12.742 -0.72 -7.098 1 96.81 222 THR B N 1
ATOM 5235 C CA . THR B 1 222 ? 11.805 -0.172 -8.078 1 96.81 222 THR B CA 1
ATOM 5236 C C . THR B 1 222 ? 10.758 -1.208 -8.461 1 96.81 222 THR B C 1
ATOM 5238 O O . THR B 1 222 ? 10.875 -2.383 -8.109 1 96.81 222 THR B O 1
ATOM 5241 N N . SER B 1 223 ? 9.711 -0.733 -9.062 1 96.69 223 SER B N 1
ATOM 5242 C CA . SER B 1 223 ? 8.703 -1.623 -9.625 1 96.69 223 SER B CA 1
ATOM 5243 C C . SER B 1 223 ? 9.008 -1.941 -11.086 1 96.69 223 SER B C 1
ATOM 5245 O O . SER B 1 223 ? 8.094 -2.168 -11.883 1 96.69 223 SER B O 1
ATOM 5247 N N . LEU B 1 224 ? 10.289 -1.894 -11.422 1 96.88 224 LEU B N 1
ATOM 5248 C CA . LEU B 1 224 ? 10.742 -2.158 -12.789 1 96.88 224 LEU B CA 1
ATOM 5249 C C . LEU B 1 224 ? 11.719 -3.33 -12.82 1 96.88 224 LEU B C 1
ATOM 5251 O O . LEU B 1 224 ? 12.383 -3.617 -11.82 1 96.88 224 LEU B O 1
ATOM 5255 N N . MET B 1 225 ? 11.719 -3.928 -13.961 1 97.69 225 MET B N 1
ATOM 5256 C CA . MET B 1 225 ? 12.664 -5.004 -14.25 1 97.69 225 MET B CA 1
ATOM 5257 C C . MET B 1 225 ? 13.688 -4.562 -15.289 1 97.69 225 MET B C 1
ATOM 5259 O O . MET B 1 225 ? 13.367 -3.805 -16.203 1 97.69 225 MET B O 1
ATOM 5263 N N . ALA B 1 226 ? 14.875 -5.016 -15.102 1 97.88 226 ALA B N 1
ATOM 5264 C CA . ALA B 1 226 ? 15.867 -4.988 -16.172 1 97.88 226 ALA B CA 1
ATOM 5265 C C . ALA B 1 226 ? 15.891 -6.312 -16.938 1 97.88 226 ALA B C 1
ATOM 5267 O O . ALA B 1 226 ? 16.25 -7.352 -16.359 1 97.88 226 ALA B O 1
ATOM 5268 N N . VAL B 1 227 ? 15.594 -6.258 -18.25 1 98.06 227 VAL B N 1
ATOM 5269 C CA . VAL B 1 227 ? 15.281 -7.488 -18.969 1 98.06 227 VAL B CA 1
ATOM 5270 C C . VAL B 1 227 ? 16.234 -7.656 -20.156 1 98.06 227 VAL B C 1
ATOM 5272 O O . VAL B 1 227 ? 16.469 -6.711 -20.906 1 98.06 227 VAL B O 1
ATOM 5275 N N . ASP B 1 228 ? 16.797 -8.797 -20.281 1 98.38 228 ASP B N 1
ATOM 5276 C CA . ASP B 1 228 ? 17.547 -9.234 -21.469 1 98.38 228 ASP B CA 1
ATOM 5277 C C . ASP B 1 228 ? 16.703 -10.18 -22.328 1 98.38 228 ASP B C 1
ATOM 5279 O O . ASP B 1 228 ? 16.078 -11.109 -21.812 1 98.38 228 ASP B O 1
ATOM 5283 N N . THR B 1 229 ? 16.688 -9.883 -23.609 1 98.31 229 THR B N 1
ATOM 5284 C CA . THR B 1 229 ? 15.938 -10.703 -24.547 1 98.31 229 THR B CA 1
ATOM 5285 C C . THR B 1 229 ? 16.859 -11.227 -25.656 1 98.31 229 THR B C 1
ATOM 5287 O O . THR B 1 229 ? 17.672 -10.484 -26.203 1 98.31 229 THR B O 1
ATOM 5290 N N . GLU B 1 230 ? 16.703 -12.523 -25.984 1 98.12 230 GLU B N 1
ATOM 5291 C CA . GLU B 1 230 ? 17.438 -13.156 -27.062 1 98.12 230 GLU B CA 1
ATOM 5292 C C . GLU B 1 230 ? 16.562 -14.125 -27.844 1 98.12 230 GLU B C 1
ATOM 5294 O O . GLU B 1 230 ? 15.742 -14.836 -27.266 1 98.12 230 GLU B O 1
ATOM 5299 N N . ARG B 1 231 ? 16.844 -14.203 -29.094 1 98.06 231 ARG B N 1
ATOM 5300 C CA . ARG B 1 231 ? 16.203 -15.234 -29.906 1 98.06 231 ARG B CA 1
ATOM 5301 C C . ARG B 1 231 ? 17.062 -16.484 -29.984 1 98.06 231 ARG B C 1
ATOM 5303 O O . ARG B 1 231 ? 18.281 -16.406 -30.172 1 98.06 231 ARG B O 1
ATOM 5310 N N . ALA B 1 232 ? 16.469 -17.562 -29.781 1 98.25 232 ALA B N 1
ATOM 5311 C CA . ALA B 1 232 ? 17.094 -18.859 -30.031 1 98.25 232 ALA B CA 1
ATOM 5312 C C . ALA B 1 232 ? 16.578 -19.484 -31.312 1 98.25 232 ALA B C 1
ATOM 5314 O O . ALA B 1 232 ? 15.375 -19.406 -31.609 1 98.25 232 ALA B O 1
ATOM 5315 N N . THR B 1 233 ? 17.375 -20.172 -32.031 1 98 233 THR B N 1
ATOM 5316 C CA . THR B 1 233 ? 17.062 -20.594 -33.375 1 98 233 THR B CA 1
ATOM 5317 C C . THR B 1 233 ? 16.328 -21.938 -33.375 1 98 233 THR B C 1
ATOM 5319 O O . THR B 1 233 ? 15.633 -22.2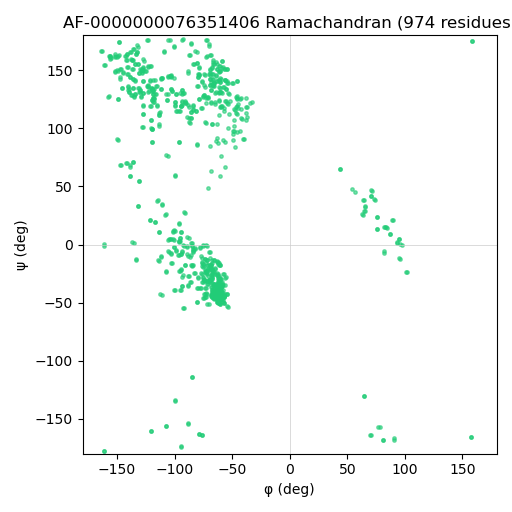81 -34.344 1 98 233 THR B O 1
ATOM 5322 N N . ASP B 1 234 ? 16.547 -22.734 -32.375 1 98 234 ASP B N 1
ATOM 5323 C CA . ASP B 1 234 ? 15.914 -24.031 -32.188 1 98 234 ASP B CA 1
ATOM 5324 C C . ASP B 1 234 ? 16 -24.516 -30.75 1 98 234 ASP B C 1
ATOM 5326 O O . ASP B 1 234 ? 16.516 -23.797 -29.891 1 98 234 ASP B O 1
ATOM 5330 N N . LEU B 1 235 ? 15.492 -25.703 -30.531 1 98.38 235 LEU B N 1
ATOM 5331 C CA . LEU B 1 235 ? 15.414 -26.219 -29.172 1 98.38 235 LEU B CA 1
ATOM 5332 C C . LEU B 1 235 ? 16.812 -26.406 -28.562 1 98.38 235 LEU B C 1
ATOM 5334 O O . LEU B 1 235 ? 17.031 -26.062 -27.406 1 98.38 235 LEU B O 1
ATOM 5338 N N . ASP B 1 236 ? 17.719 -26.938 -29.312 1 98.12 236 ASP B N 1
ATOM 5339 C CA . ASP B 1 236 ? 19.078 -27.188 -28.812 1 98.12 236 ASP B CA 1
ATOM 5340 C C . ASP B 1 236 ? 19.781 -25.875 -28.484 1 98.12 236 ASP B C 1
ATOM 5342 O O . ASP B 1 236 ? 20.469 -25.781 -27.469 1 98.12 236 ASP B O 1
ATOM 5346 N N . ASP B 1 237 ? 19.609 -24.953 -29.344 1 98.38 237 ASP B N 1
ATOM 5347 C CA . ASP B 1 237 ? 20.156 -23.625 -29.094 1 98.38 237 ASP B CA 1
ATOM 5348 C C . ASP B 1 237 ? 19.594 -23.031 -27.797 1 98.38 237 ASP B C 1
ATOM 5350 O O . ASP B 1 237 ? 20.359 -22.5 -26.969 1 98.38 237 ASP B O 1
ATOM 5354 N N . LEU B 1 238 ? 18.359 -23.125 -27.625 1 98.44 238 LEU B N 1
ATOM 5355 C CA . LEU B 1 238 ? 17.703 -22.625 -26.422 1 98.44 238 LEU B CA 1
ATOM 5356 C C . LEU B 1 238 ? 18.25 -23.328 -25.172 1 98.44 238 LEU B C 1
ATOM 5358 O O . LEU B 1 238 ? 18.609 -22.672 -24.188 1 98.44 238 LEU B O 1
ATOM 5362 N N . MET B 1 239 ? 18.266 -24.625 -25.219 1 98.38 239 MET B N 1
ATOM 5363 C CA . MET B 1 239 ? 18.719 -25.406 -24.062 1 98.38 239 MET B CA 1
ATOM 5364 C C . MET B 1 239 ? 20.156 -25.078 -23.719 1 98.38 239 MET B C 1
ATOM 5366 O O . MET B 1 239 ? 20.516 -25 -22.531 1 98.38 239 MET B O 1
ATOM 5370 N N . ALA B 1 240 ? 20.953 -24.844 -24.688 1 98.25 240 ALA B N 1
ATOM 5371 C CA . ALA B 1 240 ? 22.344 -24.469 -24.453 1 98.25 240 ALA B CA 1
ATOM 5372 C C . ALA B 1 240 ? 22.422 -23.109 -23.766 1 98.25 240 ALA B C 1
ATOM 5374 O O . ALA B 1 240 ? 23.203 -22.938 -22.828 1 98.25 240 ALA B O 1
ATOM 5375 N N . ARG B 1 241 ? 21.656 -22.172 -24.219 1 97.94 241 ARG B N 1
ATOM 5376 C CA . ARG B 1 241 ? 21.672 -20.828 -23.656 1 97.94 241 ARG B CA 1
ATOM 5377 C C . ARG B 1 241 ? 21.172 -20.828 -22.219 1 97.94 241 ARG B C 1
ATOM 5379 O O . ARG B 1 241 ? 21.781 -20.203 -21.344 1 97.94 241 ARG B O 1
ATOM 5386 N N . LEU B 1 242 ? 20.156 -21.531 -22 1 98.12 242 LEU B N 1
ATOM 5387 C CA . LEU B 1 242 ? 19.609 -21.609 -20.641 1 98.12 242 LEU B CA 1
ATOM 5388 C C . LEU B 1 242 ? 20.609 -22.281 -19.703 1 98.12 242 LEU B C 1
ATOM 5390 O O . LEU B 1 242 ? 20.844 -21.797 -18.594 1 98.12 242 LEU B O 1
ATOM 5394 N N . THR B 1 243 ? 21.172 -23.359 -20.125 1 97.5 243 THR B N 1
ATOM 5395 C CA . THR B 1 243 ? 22.141 -24.078 -19.312 1 97.5 243 THR B CA 1
ATOM 5396 C C . THR B 1 243 ? 23.328 -23.203 -18.984 1 97.5 243 THR B C 1
ATOM 5398 O O . THR B 1 243 ? 23.828 -23.219 -17.859 1 97.5 243 THR B O 1
ATOM 5401 N N . ALA B 1 244 ? 23.688 -22.422 -19.875 1 97.19 244 ALA B N 1
ATOM 5402 C CA . ALA B 1 244 ? 24.906 -21.641 -19.75 1 97.19 244 ALA B CA 1
ATOM 5403 C C . ALA B 1 244 ? 24.688 -20.375 -18.922 1 97.19 244 ALA B C 1
ATOM 5405 O O . ALA B 1 244 ? 25.609 -19.859 -18.297 1 97.19 244 ALA B O 1
ATOM 5406 N N . THR B 1 245 ? 23.438 -19.875 -18.859 1 95.94 245 THR B N 1
ATOM 5407 C CA . THR B 1 245 ? 23.359 -18.484 -18.406 1 95.94 245 THR B CA 1
ATOM 5408 C C . THR B 1 245 ? 22.266 -18.328 -17.344 1 95.94 245 THR B C 1
ATOM 5410 O O . THR B 1 245 ? 22.203 -17.297 -16.672 1 95.94 245 THR B O 1
ATOM 5413 N N . ASP B 1 246 ? 21.406 -19.25 -17.125 1 94.88 246 ASP B N 1
ATOM 5414 C CA . ASP B 1 246 ? 20.25 -19.047 -16.266 1 94.88 246 ASP B CA 1
ATOM 5415 C C . ASP B 1 246 ? 20.688 -18.625 -14.859 1 94.88 246 ASP B C 1
ATOM 5417 O O . ASP B 1 246 ? 20.031 -17.797 -14.227 1 94.88 246 ASP B O 1
ATOM 5421 N N . HIS B 1 247 ? 21.828 -19.156 -14.391 1 94.25 247 HIS B N 1
ATOM 5422 C CA . HIS B 1 247 ? 22.297 -18.906 -13.031 1 94.25 247 HIS B CA 1
ATOM 5423 C C . HIS B 1 247 ? 22.734 -17.453 -12.859 1 94.25 247 HIS B C 1
ATOM 5425 O O . HIS B 1 247 ? 22.922 -16.984 -11.734 1 94.25 247 HIS B O 1
ATOM 5431 N N . ARG B 1 248 ? 22.859 -16.703 -13.945 1 96.5 248 ARG B N 1
ATOM 5432 C CA . ARG B 1 248 ? 23.312 -15.32 -13.891 1 96.5 248 ARG B CA 1
ATOM 5433 C C . ARG B 1 248 ? 22.141 -14.375 -13.633 1 96.5 248 ARG B C 1
ATOM 5435 O O . ARG B 1 248 ? 22.344 -13.188 -13.383 1 96.5 248 ARG B O 1
ATOM 5442 N N . TYR B 1 249 ? 20.953 -14.945 -13.727 1 97.56 249 TYR B N 1
ATOM 5443 C CA . TYR B 1 249 ? 19.75 -14.148 -13.57 1 97.56 249 TYR B CA 1
ATOM 5444 C C . TYR B 1 249 ? 18.844 -14.727 -12.484 1 97.56 249 TYR B C 1
ATOM 5446 O O . TYR B 1 249 ? 18.812 -15.945 -12.289 1 97.56 249 TYR B O 1
ATOM 5454 N N . ARG B 1 250 ? 18.109 -13.867 -11.828 1 97.62 250 ARG B N 1
ATOM 5455 C CA . ARG B 1 250 ? 17.109 -14.359 -10.875 1 97.62 250 ARG B CA 1
ATOM 5456 C C . ARG B 1 250 ? 15.922 -14.969 -11.602 1 97.62 250 ARG B C 1
ATOM 5458 O O . ARG B 1 250 ? 15.336 -15.953 -11.133 1 97.62 250 ARG B O 1
ATOM 5465 N N . TYR B 1 251 ? 15.555 -14.344 -12.727 1 98.38 251 TYR B N 1
ATOM 5466 C CA . TYR B 1 251 ? 14.398 -14.812 -13.492 1 98.38 251 TYR B CA 1
ATOM 5467 C C . TYR B 1 251 ? 14.805 -15.219 -14.898 1 98.38 251 TYR B C 1
ATOM 5469 O O . TYR B 1 251 ? 15.57 -14.516 -15.562 1 98.38 251 TYR B O 1
ATOM 5477 N N . SER B 1 252 ? 14.32 -16.344 -15.359 1 98.25 252 SER B N 1
ATOM 5478 C CA . SER B 1 252 ? 14.609 -16.859 -16.703 1 98.25 252 SER B CA 1
ATOM 5479 C C . SER B 1 252 ? 13.438 -17.672 -17.25 1 98.25 252 SER B C 1
ATOM 5481 O O . SER B 1 252 ? 12.906 -18.547 -16.562 1 98.25 252 SER B O 1
ATOM 5483 N N . VAL B 1 253 ? 12.992 -17.266 -18.438 1 97.38 253 VAL B N 1
ATOM 5484 C CA . VAL B 1 253 ? 11.898 -18 -19.078 1 97.38 253 VAL B CA 1
ATOM 5485 C C . VAL B 1 253 ? 12.008 -17.859 -20.594 1 97.38 253 VAL B C 1
ATOM 5487 O O . VAL B 1 253 ? 12.523 -16.875 -21.109 1 97.38 253 VAL B O 1
ATOM 5490 N N . ALA B 1 254 ? 11.57 -18.875 -21.328 1 98.38 254 ALA B N 1
ATOM 5491 C CA . ALA B 1 254 ? 11.578 -18.828 -22.781 1 98.38 254 ALA B CA 1
ATOM 5492 C C . ALA B 1 254 ? 10.211 -19.156 -23.359 1 98.38 254 ALA B C 1
ATOM 5494 O O . ALA B 1 254 ? 9.664 -20.234 -23.094 1 98.38 254 ALA B O 1
ATOM 5495 N N . TRP B 1 255 ? 9.688 -18.219 -24.062 1 97.88 255 TRP B N 1
ATOM 5496 C CA . TRP B 1 255 ? 8.602 -18.594 -24.969 1 97.88 255 TRP B CA 1
ATOM 5497 C C . TRP B 1 255 ? 9.117 -19.5 -26.094 1 97.88 255 TRP B C 1
ATOM 5499 O O . TRP B 1 255 ? 10.188 -19.25 -26.656 1 97.88 255 TRP B O 1
ATOM 5509 N N . ILE B 1 256 ? 8.391 -20.547 -26.438 1 98 256 ILE B N 1
ATOM 5510 C CA . ILE B 1 256 ? 8.867 -21.531 -27.406 1 98 256 ILE B CA 1
ATOM 5511 C C . ILE B 1 256 ? 7.777 -21.797 -28.438 1 98 256 ILE B C 1
ATOM 5513 O O . ILE B 1 256 ? 6.602 -21.922 -28.094 1 98 256 ILE B O 1
ATOM 5517 N N . ASP B 1 257 ? 8.164 -21.828 -29.703 1 97.25 257 ASP B N 1
ATOM 5518 C CA . ASP B 1 257 ? 7.277 -22.156 -30.812 1 97.25 257 ASP B CA 1
ATOM 5519 C C . ASP B 1 257 ? 7.207 -23.672 -31.031 1 97.25 257 ASP B C 1
ATOM 5521 O O . ASP B 1 257 ? 8.094 -24.25 -31.656 1 97.25 257 ASP B O 1
ATOM 5525 N N . LEU B 1 258 ? 6.082 -24.234 -30.688 1 96.12 258 LEU B N 1
ATOM 5526 C CA . LEU B 1 258 ? 5.957 -25.688 -30.766 1 96.12 258 LEU B CA 1
ATOM 5527 C C . LEU B 1 258 ? 5.309 -26.109 -32.062 1 96.12 258 LEU B C 1
ATOM 5529 O O . LEU B 1 258 ? 5.059 -27.297 -32.281 1 96.12 258 LEU B O 1
ATOM 5533 N N . LEU B 1 259 ? 5.031 -25.156 -32.906 1 94.62 259 LEU B N 1
ATOM 5534 C CA . LEU B 1 259 ? 4.516 -25.469 -34.25 1 94.62 259 LEU B CA 1
ATOM 5535 C C . LEU B 1 259 ? 5.641 -25.5 -35.281 1 94.62 259 LEU B C 1
ATOM 5537 O O . LEU B 1 259 ? 5.477 -26.062 -36.344 1 94.62 259 LEU B O 1
ATOM 5541 N N . ALA B 1 260 ? 6.703 -24.844 -34.969 1 94.06 260 ALA B N 1
ATOM 5542 C CA . ALA B 1 260 ? 7.852 -24.844 -35.875 1 94.06 260 ALA B CA 1
ATOM 5543 C C . ALA B 1 260 ? 8.398 -26.266 -36.062 1 94.06 260 ALA B C 1
ATOM 5545 O O . ALA B 1 260 ? 8.336 -27.078 -35.125 1 94.06 260 ALA B O 1
ATOM 5546 N N . ARG B 1 261 ? 8.93 -26.516 -37.25 1 93.75 261 ARG B N 1
ATOM 5547 C CA . ARG B 1 261 ? 9.391 -27.859 -37.562 1 93.75 261 ARG B CA 1
ATOM 5548 C C . ARG B 1 261 ? 10.789 -27.812 -38.188 1 93.75 261 ARG B C 1
ATOM 5550 O O . ARG B 1 261 ? 11.336 -26.734 -38.438 1 93.75 261 ARG B O 1
ATOM 5557 N N . GLY B 1 262 ? 11.305 -29.062 -38.312 1 93.44 262 GLY B N 1
ATOM 5558 C CA . GLY B 1 262 ? 12.617 -29.172 -38.938 1 93.44 262 GLY B CA 1
ATOM 5559 C C . GLY B 1 262 ? 13.719 -28.5 -38.125 1 93.44 262 GLY B C 1
ATOM 5560 O O . GLY B 1 262 ? 13.82 -28.719 -36.906 1 93.44 262 GLY B O 1
ATOM 5561 N N . ALA B 1 263 ? 14.477 -27.703 -38.781 1 94.44 263 ALA B N 1
ATOM 5562 C CA . ALA B 1 263 ? 15.648 -27.078 -38.156 1 94.44 263 ALA B CA 1
ATOM 5563 C C . ALA B 1 263 ? 15.234 -26 -37.188 1 94.44 263 ALA B C 1
ATOM 5565 O O . ALA B 1 263 ? 16.016 -25.609 -36.312 1 94.44 263 ALA B O 1
ATOM 5566 N N . ALA B 1 264 ? 14.039 -25.578 -37.281 1 95.88 264 ALA B N 1
ATOM 5567 C CA . ALA B 1 264 ? 13.578 -24.484 -36.438 1 95.88 264 ALA B CA 1
ATOM 5568 C C . ALA B 1 264 ? 12.758 -24.984 -35.281 1 95.88 264 ALA B C 1
ATOM 5570 O O . ALA B 1 264 ? 12.258 -24.203 -34.469 1 95.88 264 ALA B O 1
ATOM 5571 N N . MET B 1 265 ? 12.656 -26.266 -35.125 1 96.12 265 MET B N 1
ATOM 5572 C CA . MET B 1 265 ? 11.836 -26.844 -34.062 1 96.12 265 MET B CA 1
ATOM 5573 C C . MET B 1 265 ? 12.273 -26.312 -32.719 1 96.12 265 MET B C 1
ATOM 5575 O O . MET B 1 265 ? 13.438 -26.469 -32.312 1 96.12 265 MET B O 1
ATOM 5579 N N . GLY B 1 266 ? 11.328 -25.766 -32.094 1 97 266 GLY B N 1
ATOM 5580 C CA . GLY B 1 266 ? 11.617 -25.266 -30.766 1 97 266 GLY B CA 1
ATOM 5581 C C . GLY B 1 266 ? 12.273 -23.906 -30.75 1 97 266 GLY B C 1
ATOM 5582 O O . GLY B 1 266 ? 12.898 -23.516 -29.766 1 97 266 GLY B O 1
ATOM 5583 N N . ARG B 1 267 ? 12.242 -23.203 -31.859 1 97.69 267 ARG B N 1
ATOM 5584 C CA . ARG B 1 267 ? 12.711 -21.812 -31.812 1 97.69 267 ARG B CA 1
ATOM 5585 C C . ARG B 1 267 ? 11.992 -21.016 -30.734 1 97.69 267 ARG B C 1
ATOM 5587 O O . ARG B 1 267 ? 10.859 -21.344 -30.359 1 97.69 267 ARG B O 1
ATOM 5594 N N . SER B 1 268 ? 12.734 -19.984 -30.188 1 98.19 268 SER B N 1
ATOM 5595 C CA . SER B 1 268 ? 12.211 -19.422 -28.938 1 98.19 268 SER B CA 1
ATOM 5596 C C . SER B 1 268 ? 12.688 -18 -28.734 1 98.19 268 SER B C 1
ATOM 5598 O O . SER B 1 268 ? 13.578 -17.516 -29.438 1 98.19 268 SER B O 1
ATOM 5600 N N . VAL B 1 269 ? 12.031 -17.344 -27.906 1 98.38 269 VAL B N 1
ATOM 5601 C CA . VAL B 1 269 ? 12.445 -16.047 -27.375 1 98.38 269 VAL B CA 1
ATOM 5602 C C . VAL B 1 269 ? 12.75 -16.188 -25.875 1 98.38 269 VAL B C 1
ATOM 5604 O O . VAL B 1 269 ? 11.852 -16.422 -25.078 1 98.38 269 VAL B O 1
ATOM 5607 N N . LEU B 1 270 ? 14.023 -16.047 -25.578 1 98.44 270 LEU B N 1
ATOM 5608 C CA . LEU B 1 270 ? 14.516 -16.172 -24.219 1 98.44 270 LEU B CA 1
ATOM 5609 C C . LEU B 1 270 ? 14.531 -14.812 -23.516 1 98.44 270 LEU B C 1
ATOM 5611 O O . LEU B 1 270 ? 15.133 -13.867 -24.016 1 98.44 270 LEU B O 1
ATOM 5615 N N . THR B 1 271 ? 13.82 -14.727 -22.406 1 98 271 THR B N 1
ATOM 5616 C CA . THR B 1 271 ? 13.781 -13.516 -21.594 1 98 271 THR B CA 1
ATOM 5617 C C . THR B 1 271 ? 14.32 -13.781 -20.203 1 98 271 THR B C 1
ATOM 5619 O O . THR B 1 271 ? 13.883 -14.703 -19.516 1 98 271 THR B O 1
ATOM 5622 N N . ARG B 1 272 ? 15.273 -13.008 -19.797 1 98.06 272 ARG B N 1
ATOM 5623 C CA . ARG B 1 272 ? 15.883 -13.07 -18.469 1 98.06 272 ARG B CA 1
ATOM 5624 C C . ARG B 1 272 ? 15.898 -11.695 -17.812 1 98.06 272 ARG B C 1
ATOM 5626 O O . ARG B 1 272 ? 15.953 -10.672 -18.5 1 98.06 272 ARG B O 1
ATOM 5633 N N . GLY B 1 273 ? 15.773 -11.719 -16.453 1 97.38 273 GLY B N 1
ATOM 5634 C CA . GLY B 1 273 ? 15.703 -10.391 -15.859 1 97.38 273 GLY B CA 1
ATOM 5635 C C . GLY B 1 273 ? 15.969 -10.398 -14.367 1 97.38 273 GLY B C 1
ATOM 5636 O O . GLY B 1 273 ? 16.062 -11.461 -13.75 1 97.38 273 GLY B O 1
ATOM 5637 N N . ASP B 1 274 ? 16.188 -9.219 -13.883 1 98.06 274 ASP B N 1
ATOM 5638 C CA . ASP B 1 274 ? 16.344 -8.906 -12.469 1 98.06 274 ASP B CA 1
ATOM 5639 C C . ASP B 1 274 ? 15.578 -7.637 -12.094 1 98.06 274 ASP B C 1
ATOM 5641 O O . ASP B 1 274 ? 15.227 -6.84 -12.969 1 98.06 274 ASP B O 1
ATOM 5645 N N . HIS B 1 275 ? 15.305 -7.543 -10.789 1 98.06 275 HIS B N 1
ATOM 5646 C CA . HIS B 1 275 ? 14.734 -6.285 -10.328 1 98.06 275 HIS B CA 1
ATOM 5647 C C . HIS B 1 275 ? 15.68 -5.121 -10.586 1 98.06 275 HIS B C 1
ATOM 5649 O O . HIS B 1 275 ? 16.859 -5.188 -10.258 1 98.06 275 HIS B O 1
ATOM 5655 N N . ALA B 1 276 ? 15.141 -4.02 -11.188 1 97.75 276 ALA B N 1
ATOM 5656 C CA . ALA B 1 276 ? 15.977 -2.865 -11.508 1 97.75 276 ALA B CA 1
ATOM 5657 C C . ALA B 1 276 ? 16.297 -2.059 -10.258 1 97.75 276 ALA B C 1
ATOM 5659 O O . ALA B 1 276 ? 15.398 -1.674 -9.508 1 97.75 276 ALA B O 1
ATOM 5660 N N . PRO B 1 277 ? 17.594 -1.821 -10.062 1 96.19 277 PRO B N 1
ATOM 5661 C CA . PRO B 1 277 ? 17.938 -0.89 -8.984 1 96.19 277 PRO B CA 1
ATOM 5662 C C . PRO B 1 277 ? 17.609 0.561 -9.336 1 96.19 277 PRO B C 1
ATOM 5664 O O . PRO B 1 277 ? 17.391 0.882 -10.508 1 96.19 277 PRO B O 1
ATOM 5667 N N . LEU B 1 278 ? 17.531 1.341 -8.297 1 94.06 278 LEU B N 1
ATOM 5668 C CA . LEU B 1 278 ? 17.188 2.744 -8.492 1 94.06 278 LEU B CA 1
ATOM 5669 C C . LEU B 1 278 ? 18.188 3.424 -9.43 1 94.06 278 LEU B C 1
ATOM 5671 O O . LEU B 1 278 ? 17.797 4.234 -10.273 1 94.06 278 LEU B O 1
ATOM 5675 N N . ASP B 1 279 ? 19.391 3.129 -9.32 1 92.56 279 ASP B N 1
ATOM 5676 C CA . ASP B 1 279 ? 20.422 3.809 -10.078 1 92.56 279 ASP B CA 1
ATOM 5677 C C . ASP B 1 279 ? 20.406 3.391 -11.547 1 92.56 279 ASP B C 1
ATOM 5679 O O . ASP B 1 279 ? 21.062 4.008 -12.391 1 92.56 279 ASP B O 1
ATOM 5683 N N . ALA B 1 280 ? 19.688 2.332 -11.867 1 92.06 280 ALA B N 1
ATOM 5684 C CA . ALA B 1 280 ? 19.531 1.902 -13.25 1 92.06 280 ALA B CA 1
ATOM 5685 C C . ALA B 1 280 ? 18.547 2.797 -14 1 92.06 280 ALA B C 1
ATOM 5687 O O . ALA B 1 280 ? 18.5 2.77 -15.234 1 92.06 280 ALA B O 1
ATOM 5688 N N . LEU B 1 281 ? 17.781 3.578 -13.273 1 92.62 281 LEU B N 1
ATOM 5689 C CA . LEU B 1 281 ? 16.812 4.465 -13.898 1 92.62 281 LEU B CA 1
ATOM 5690 C C . LEU B 1 281 ? 17.484 5.73 -14.414 1 92.62 281 LEU B C 1
ATOM 5692 O O . LEU B 1 281 ? 18.312 6.332 -13.719 1 92.62 281 LEU B O 1
ATOM 5696 N N . PRO B 1 282 ? 17.094 6.074 -15.57 1 89.06 282 PRO B N 1
ATOM 5697 C CA . PRO B 1 282 ? 17.625 7.348 -16.047 1 89.06 282 PRO B CA 1
ATOM 5698 C C . PRO B 1 282 ? 17.234 8.523 -15.156 1 89.06 282 PRO B C 1
ATOM 5700 O O . PRO B 1 282 ? 16.156 8.539 -14.578 1 89.06 282 PRO B O 1
ATOM 5703 N N . GLU B 1 283 ? 18.047 9.555 -15.047 1 84 283 GLU B N 1
ATOM 5704 C CA . GLU B 1 283 ? 17.891 10.68 -14.133 1 84 283 GLU B CA 1
ATOM 5705 C C . GLU B 1 283 ? 16.594 11.445 -14.398 1 84 283 GLU B C 1
ATOM 5707 O O . GLU B 1 283 ? 15.945 11.914 -13.469 1 84 283 GLU B O 1
ATOM 5712 N N . ARG B 1 284 ? 16.234 11.508 -15.578 1 81.94 284 ARG B N 1
ATOM 5713 C CA . ARG B 1 284 ? 15.07 12.336 -15.914 1 81.94 284 ARG B CA 1
ATOM 5714 C C . ARG B 1 284 ? 13.828 11.477 -16.109 1 81.94 284 ARG B C 1
ATOM 5716 O O . ARG B 1 284 ? 12.773 11.977 -16.5 1 81.94 284 ARG B O 1
ATOM 5723 N N . ALA B 1 285 ? 14.023 10.258 -15.711 1 82.88 285 ALA B N 1
ATOM 5724 C CA . ALA B 1 285 ? 12.883 9.367 -15.922 1 82.88 285 ALA B CA 1
ATOM 5725 C C . ALA B 1 285 ? 11.766 9.656 -14.93 1 82.88 285 ALA B C 1
ATOM 5727 O O . ALA B 1 285 ? 12.023 9.906 -13.75 1 82.88 285 ALA B O 1
ATOM 5728 N N . ARG B 1 286 ? 10.547 9.688 -15.43 1 79.19 286 ARG B N 1
ATOM 5729 C CA . ARG B 1 286 ? 9.367 9.867 -14.594 1 79.19 286 ARG B CA 1
ATOM 5730 C C . ARG B 1 286 ? 9.312 8.82 -13.492 1 79.19 286 ARG B C 1
ATOM 5732 O O . ARG B 1 286 ? 8.852 9.102 -12.383 1 79.19 286 ARG B O 1
ATOM 5739 N N . ALA B 1 287 ? 9.891 7.746 -13.828 1 82.62 287 ALA B N 1
ATOM 5740 C CA . ALA B 1 287 ? 9.859 6.629 -12.891 1 82.62 287 ALA B CA 1
ATOM 5741 C C . ALA B 1 287 ? 10.688 6.938 -11.648 1 82.62 287 ALA B C 1
ATOM 5743 O O . ALA B 1 287 ? 10.484 6.332 -10.594 1 82.62 287 ALA B O 1
ATOM 5744 N N . ARG B 1 288 ? 11.531 7.824 -11.75 1 86.44 288 ARG B N 1
ATOM 5745 C CA . ARG B 1 288 ? 12.359 8.156 -10.594 1 86.44 288 ARG B CA 1
ATOM 5746 C C . ARG B 1 288 ? 11.547 8.906 -9.539 1 86.44 288 ARG B C 1
ATOM 5748 O O . ARG B 1 288 ? 11.898 8.891 -8.359 1 86.44 288 ARG B O 1
ATOM 5755 N N . ARG B 1 289 ? 10.508 9.508 -9.938 1 82.12 289 ARG B N 1
ATOM 5756 C CA . ARG B 1 289 ? 9.68 10.25 -9 1 82.12 289 ARG B CA 1
ATOM 5757 C C . ARG B 1 289 ? 8.852 9.305 -8.133 1 82.12 289 ARG B C 1
ATOM 5759 O O . ARG B 1 289 ? 8.539 9.625 -6.98 1 82.12 289 ARG B O 1
ATOM 5766 N N . ALA B 1 290 ? 8.547 8.211 -8.758 1 87.94 290 ALA B N 1
ATOM 5767 C CA . ALA B 1 290 ? 7.793 7.184 -8.039 1 87.94 290 ALA B CA 1
ATOM 5768 C C . ALA B 1 290 ? 8.273 5.785 -8.414 1 87.94 290 ALA B C 1
ATOM 5770 O O . ALA B 1 290 ? 7.527 5.012 -9.023 1 87.94 290 ALA B O 1
ATOM 5771 N N . PRO B 1 291 ? 9.43 5.438 -8 1 92.5 291 PRO B N 1
ATOM 5772 C CA . PRO B 1 291 ? 10.078 4.219 -8.492 1 92.5 291 PRO B CA 1
ATOM 5773 C C . PRO B 1 291 ? 9.367 2.945 -8.031 1 92.5 291 PRO B C 1
ATOM 5775 O O . PRO B 1 291 ? 9.586 1.871 -8.594 1 92.5 291 PRO B O 1
ATOM 5778 N N . LEU B 1 292 ? 8.492 3.039 -7.012 1 93.56 292 LEU B N 1
ATOM 5779 C CA . LEU B 1 292 ? 7.879 1.84 -6.457 1 93.56 292 LEU B CA 1
ATOM 5780 C C . LEU B 1 292 ? 6.379 1.823 -6.734 1 93.56 292 LEU B C 1
ATOM 5782 O O . LEU B 1 292 ? 5.648 0.997 -6.18 1 93.56 292 LEU B O 1
ATOM 5786 N N . ALA B 1 293 ? 5.945 2.758 -7.598 1 88.44 293 ALA B N 1
ATOM 5787 C CA . ALA B 1 293 ? 4.527 2.838 -7.938 1 88.44 293 ALA B CA 1
ATOM 5788 C C . ALA B 1 293 ? 4.062 1.576 -8.656 1 88.44 293 ALA B C 1
ATOM 5790 O O . ALA B 1 293 ? 4.738 1.09 -9.57 1 88.44 293 ALA B O 1
ATOM 5791 N N . PHE B 1 294 ? 2.973 1.011 -8.211 1 91.19 294 PHE B N 1
ATOM 5792 C CA . PHE B 1 294 ? 2.369 -0.167 -8.82 1 91.19 294 PHE B CA 1
ATOM 5793 C C . PHE B 1 294 ? 0.95 0.135 -9.289 1 91.19 294 PHE B C 1
ATOM 5795 O O . PHE B 1 294 ? 0.003 0.067 -8.508 1 91.19 294 PHE B O 1
ATOM 5802 N N . ARG B 1 295 ? 0.747 0.399 -10.555 1 82.38 295 ARG B N 1
ATOM 5803 C CA . ARG B 1 295 ? -0.526 0.753 -11.18 1 82.38 295 ARG B CA 1
ATOM 5804 C C . ARG B 1 295 ? -0.722 0.007 -12.492 1 82.38 295 ARG B C 1
ATOM 5806 O O . ARG B 1 295 ? -0.717 0.616 -13.562 1 82.38 295 ARG B O 1
ATOM 5813 N N . PRO B 1 296 ? -0.947 -1.23 -12.281 1 80.31 296 PRO B N 1
ATOM 5814 C CA . PRO B 1 296 ? -1.107 -1.982 -13.531 1 80.31 296 PRO B CA 1
ATOM 5815 C C . PRO B 1 296 ? -2.361 -1.581 -14.305 1 80.31 296 PRO B C 1
ATOM 5817 O O . PRO B 1 296 ? -3.404 -1.312 -13.703 1 80.31 296 PRO B O 1
ATOM 5820 N N . GLY B 1 297 ? -2.211 -1.442 -15.586 1 74.88 297 GLY B N 1
ATOM 5821 C CA . GLY B 1 297 ? -3.346 -1.137 -16.438 1 74.88 297 GLY B CA 1
ATOM 5822 C C . GLY B 1 297 ? -4.18 -2.357 -16.781 1 74.88 297 GLY B C 1
ATOM 5823 O O . GLY B 1 297 ? -3.738 -3.492 -16.594 1 74.88 297 GLY B O 1
ATOM 5824 N N . GLN B 1 298 ? -5.422 -2.156 -17.109 1 72.31 298 GLN B N 1
ATOM 5825 C CA . GLN B 1 298 ? -6.301 -3.238 -17.547 1 72.31 298 GLN B CA 1
ATOM 5826 C C . GLN B 1 298 ? -7.094 -2.848 -18.781 1 72.31 298 GLN B C 1
ATOM 5828 O O . GLN B 1 298 ? -7.645 -1.746 -18.859 1 72.31 298 GLN B O 1
ATOM 5833 N N . LEU B 1 299 ? -6.98 -3.715 -19.625 1 70.69 299 LEU B N 1
ATOM 5834 C CA . LEU B 1 299 ? -7.844 -3.602 -20.797 1 70.69 299 LEU B CA 1
ATOM 5835 C C . LEU B 1 299 ? -9.242 -4.133 -20.5 1 70.69 299 LEU B C 1
ATOM 5837 O O . LEU B 1 299 ? -9.453 -4.789 -19.484 1 70.69 299 LEU B O 1
ATOM 5841 N N . PRO B 1 300 ? -10.211 -3.84 -21.344 1 70.38 300 PRO B N 1
ATOM 5842 C CA . PRO B 1 300 ? -11.523 -4.465 -21.172 1 70.38 300 PRO B CA 1
ATOM 5843 C C . PRO B 1 300 ? -11.461 -5.988 -21.219 1 70.38 300 PRO B C 1
ATOM 5845 O O . PRO B 1 300 ? -10.562 -6.555 -21.844 1 70.38 300 PRO B O 1
ATOM 5848 N N . ALA B 1 301 ? -12.367 -6.578 -20.688 1 68.44 301 ALA B N 1
ATOM 5849 C CA . ALA B 1 301 ? -12.422 -8.039 -20.609 1 68.44 301 ALA B CA 1
ATOM 5850 C C . ALA B 1 301 ? -12.656 -8.648 -21.984 1 68.44 301 ALA B C 1
ATOM 5852 O O . ALA B 1 301 ? -13.328 -8.047 -22.828 1 68.44 301 ALA B O 1
ATOM 5853 N N . ALA B 1 302 ? -12.125 -9.812 -22.094 1 77.5 302 ALA B N 1
ATOM 5854 C CA . ALA B 1 302 ? -12.484 -10.578 -23.297 1 77.5 302 ALA B CA 1
ATOM 5855 C C . ALA B 1 302 ? -13.984 -10.852 -23.344 1 77.5 302 ALA B C 1
ATOM 5857 O O . ALA B 1 302 ? -14.602 -11.148 -22.312 1 77.5 302 ALA B O 1
ATOM 5858 N N . PRO B 1 303 ? -14.508 -10.773 -24.578 1 71.81 303 PRO B N 1
ATOM 5859 C CA . PRO B 1 303 ? -15.945 -10.992 -24.703 1 71.81 303 PRO B CA 1
ATOM 5860 C C . PRO B 1 303 ? -16.391 -12.352 -24.156 1 71.81 303 PRO B C 1
ATOM 5862 O O . PRO B 1 303 ? -15.609 -13.305 -24.172 1 71.81 303 PRO B O 1
ATOM 5865 N N . SER B 1 304 ? -17.609 -12.398 -23.688 1 76 304 SER B N 1
ATOM 5866 C CA . SER B 1 304 ? -18.141 -13.586 -23.031 1 76 304 SER B CA 1
ATOM 5867 C C . SER B 1 304 ? -18.297 -14.742 -24.031 1 76 304 SER B C 1
ATOM 5869 O O . SER B 1 304 ? -18.234 -15.914 -23.641 1 76 304 SER B O 1
ATOM 5871 N N . PHE B 1 305 ? -18.5 -14.352 -25.25 1 73.75 305 PHE B N 1
ATOM 5872 C CA . PHE B 1 305 ? -18.641 -15.406 -26.234 1 73.75 305 PHE B CA 1
ATOM 5873 C C . PHE B 1 305 ? -17.688 -15.188 -27.406 1 73.75 305 PHE B C 1
ATOM 5875 O O . PHE B 1 305 ? -17.719 -14.133 -28.047 1 73.75 305 PHE B O 1
ATOM 5882 N N . LEU B 1 306 ? -16.766 -16.078 -27.453 1 76.5 306 LEU B N 1
ATOM 5883 C CA . LEU B 1 306 ? -15.891 -16.125 -28.625 1 76.5 306 LEU B CA 1
ATOM 5884 C C . LEU B 1 306 ? -16.031 -17.438 -29.359 1 76.5 306 LEU B C 1
ATOM 5886 O O . LEU B 1 306 ? -16.141 -18.5 -28.734 1 76.5 306 LEU B O 1
ATOM 5890 N N . PRO B 1 307 ? -16.141 -17.328 -30.625 1 75.75 307 PRO B N 1
ATOM 5891 C CA . PRO B 1 307 ? -16.344 -18.547 -31.422 1 75.75 307 PRO B CA 1
ATOM 5892 C C . PRO B 1 307 ? -15.18 -19.531 -31.266 1 75.75 307 PRO B C 1
ATOM 5894 O O . PRO B 1 307 ? -14.055 -19.125 -30.969 1 75.75 307 PRO B O 1
ATOM 5897 N N . GLU B 1 308 ? -15.547 -20.781 -31.469 1 80.44 308 GLU B N 1
ATOM 5898 C CA . GLU B 1 308 ? -14.547 -21.844 -31.484 1 80.44 308 GLU B CA 1
ATOM 5899 C C . GLU B 1 308 ? -13.664 -21.75 -32.719 1 80.44 308 GLU B C 1
ATOM 5901 O O . GLU B 1 308 ? -14.094 -21.219 -33.75 1 80.44 308 GLU B O 1
ATOM 5906 N N . GLY B 1 309 ? -12.453 -22.109 -32.625 1 76.94 309 GLY B N 1
ATOM 5907 C CA . GLY B 1 309 ? -11.609 -22.281 -33.781 1 76.94 309 GLY B CA 1
ATOM 5908 C C . GLY B 1 309 ? -10.758 -21.062 -34.094 1 76.94 309 GLY B C 1
ATOM 5909 O O . GLY B 1 309 ? -9.992 -21.062 -35.062 1 76.94 309 GLY B O 1
ATOM 5910 N N . LEU B 1 310 ? -10.922 -20.109 -33.281 1 78.12 310 LEU B N 1
ATOM 5911 C CA . LEU B 1 310 ? -10.094 -18.922 -33.531 1 78.12 310 LEU B CA 1
ATOM 5912 C C . LEU B 1 310 ? -8.617 -19.266 -33.375 1 78.12 310 LEU B C 1
ATOM 5914 O O . LEU B 1 310 ? -7.766 -18.656 -34.031 1 78.12 310 LEU B O 1
ATOM 5918 N N . LEU B 1 311 ? -8.422 -20.297 -32.562 1 83.94 311 LEU B N 1
ATOM 5919 C CA . LEU B 1 311 ? -7.043 -20.719 -32.312 1 83.94 311 LEU B CA 1
ATOM 5920 C C . LEU B 1 311 ? -6.75 -22.031 -33.031 1 83.94 311 LEU B C 1
ATOM 5922 O O . LEU B 1 311 ? -6.762 -23.094 -32.406 1 83.94 311 LEU B O 1
ATOM 5926 N N . GLY B 1 312 ? -6.551 -21.844 -34.312 1 85.81 312 GLY B N 1
ATOM 5927 C CA . GLY B 1 312 ? -6.176 -22.984 -35.125 1 85.81 312 GLY B CA 1
ATOM 5928 C C . GLY B 1 312 ? -4.711 -22.984 -35.531 1 85.81 312 GLY B C 1
ATOM 5929 O O . GLY B 1 312 ? -3.965 -22.078 -35.156 1 85.81 312 GLY B O 1
ATOM 5930 N N . LYS B 1 313 ? -4.363 -24.047 -36.188 1 89.38 313 LYS B N 1
ATOM 5931 C CA . LYS B 1 313 ? -2.967 -24.219 -36.594 1 89.38 313 LYS B CA 1
ATOM 5932 C C . LYS B 1 313 ? -2.475 -23.016 -37.406 1 89.38 313 LYS B C 1
ATOM 5934 O O . LYS B 1 313 ? -1.372 -22.516 -37.156 1 89.38 313 LYS B O 1
ATOM 5939 N N . ALA B 1 314 ? -3.256 -22.578 -38.25 1 89.56 314 ALA B N 1
ATOM 5940 C CA . ALA B 1 314 ? -2.857 -21.484 -39.125 1 89.56 314 ALA B CA 1
ATOM 5941 C C . ALA B 1 314 ? -2.746 -20.172 -38.344 1 89.56 314 ALA B C 1
ATOM 5943 O O . ALA B 1 314 ? -1.753 -19.453 -38.469 1 89.56 314 ALA B O 1
ATOM 5944 N N . SER B 1 315 ? -3.777 -19.828 -37.594 1 89.5 315 SER B N 1
ATOM 5945 C CA . SER B 1 315 ? -3.787 -18.578 -36.844 1 89.5 315 SER B CA 1
ATOM 5946 C C . SER B 1 315 ? -2.68 -18.547 -35.781 1 89.5 315 SER B C 1
ATOM 5948 O O . SER B 1 315 ? -1.96 -17.562 -35.656 1 89.5 315 SER B O 1
ATOM 5950 N N . VAL B 1 316 ? -2.543 -19.594 -35.094 1 91.25 316 VAL B N 1
ATOM 5951 C CA . VAL B 1 316 ? -1.502 -19.688 -34.062 1 91.25 316 VAL B CA 1
ATOM 5952 C C . VAL B 1 316 ? -0.127 -19.688 -34.719 1 91.25 316 VAL B C 1
ATOM 5954 O O . VAL B 1 316 ? 0.815 -19.078 -34.219 1 91.25 316 VAL B O 1
ATOM 5957 N N . GLY B 1 317 ? -0.047 -20.359 -35.812 1 91.75 317 GLY B N 1
ATOM 5958 C CA . GLY B 1 317 ? 1.198 -20.344 -36.562 1 91.75 317 GLY B CA 1
ATOM 5959 C C . GLY B 1 317 ? 1.625 -18.938 -36.969 1 91.75 317 GLY B C 1
ATOM 5960 O O . GLY B 1 317 ? 2.801 -18.594 -36.875 1 91.75 317 GLY B O 1
ATOM 5961 N N . LEU B 1 318 ? 0.721 -18.188 -37.438 1 89.69 318 LEU B N 1
ATOM 5962 C CA . LEU B 1 318 ? 0.996 -16.812 -37.844 1 89.69 318 LEU B CA 1
ATOM 5963 C C . LEU B 1 318 ? 1.395 -15.984 -36.625 1 89.69 318 LEU B C 1
ATOM 5965 O O . LEU B 1 318 ? 2.326 -15.18 -36.688 1 89.69 318 LEU B O 1
ATOM 5969 N N . PHE B 1 319 ? 0.627 -16.188 -35.594 1 90.75 319 PHE B N 1
ATOM 5970 C CA . PHE B 1 319 ? 0.956 -15.477 -34.375 1 90.75 319 PHE B CA 1
ATOM 5971 C C . PHE B 1 319 ? 2.375 -15.805 -33.906 1 90.75 319 PHE B C 1
ATOM 5973 O O . PHE B 1 319 ? 3.146 -14.906 -33.562 1 90.75 319 PHE B O 1
ATOM 5980 N N . ASN B 1 320 ? 2.684 -17.047 -33.875 1 93.25 320 ASN B N 1
ATOM 5981 C CA . ASN B 1 320 ? 4.004 -17.484 -33.438 1 93.25 320 ASN B CA 1
ATOM 5982 C C . ASN B 1 320 ? 5.109 -16.906 -34.312 1 93.25 320 ASN B C 1
ATOM 5984 O O . ASN B 1 320 ? 6.156 -16.5 -33.812 1 93.25 320 ASN B O 1
ATOM 5988 N N . GLU B 1 321 ? 4.859 -16.891 -35.594 1 93.38 321 GLU B N 1
ATOM 5989 C CA . GLU B 1 321 ? 5.82 -16.312 -36.5 1 93.38 321 GLU B CA 1
ATOM 5990 C C . GLU B 1 321 ? 6.047 -14.828 -36.219 1 93.38 321 GLU B C 1
ATOM 5992 O O . GLU B 1 321 ? 7.188 -14.367 -36.156 1 93.38 321 GLU B O 1
ATOM 5997 N N . LEU B 1 322 ? 5.035 -14.188 -36 1 92.31 322 LEU B N 1
ATOM 5998 C CA . LEU B 1 322 ? 5.113 -12.758 -35.75 1 92.31 322 LEU B CA 1
ATOM 5999 C C . LEU B 1 322 ? 5.809 -12.492 -34.406 1 92.31 322 LEU B C 1
ATOM 6001 O O . LEU B 1 322 ? 6.633 -11.586 -34.312 1 92.31 322 LEU B O 1
ATOM 6005 N N . TRP B 1 323 ? 5.402 -13.258 -33.469 1 91.38 323 TRP B N 1
ATOM 6006 C CA . TRP B 1 323 ? 5.984 -13.094 -32.125 1 91.38 323 TRP B CA 1
ATOM 6007 C C . TRP B 1 323 ? 7.492 -13.32 -32.156 1 91.38 323 TRP B C 1
ATOM 6009 O O . TRP B 1 323 ? 8.258 -12.539 -31.594 1 91.38 323 TRP B O 1
ATOM 6019 N N . TYR B 1 324 ? 7.926 -14.336 -32.781 1 94.56 324 TYR B N 1
ATOM 6020 C CA . TYR B 1 324 ? 9.344 -14.656 -32.906 1 94.56 324 TYR B CA 1
ATOM 6021 C C . TYR B 1 324 ? 10.094 -13.562 -33.656 1 94.56 324 TYR B C 1
ATOM 6023 O O . TYR B 1 324 ? 11.172 -13.141 -33.25 1 94.56 324 TYR B O 1
ATOM 6031 N N . ARG B 1 325 ? 9.516 -13.078 -34.688 1 94.5 325 ARG B N 1
ATOM 6032 C CA . ARG B 1 325 ? 10.195 -12.102 -35.562 1 94.5 325 ARG B CA 1
ATOM 6033 C C . ARG B 1 325 ? 10.211 -10.727 -34.906 1 94.5 325 ARG B C 1
ATOM 6035 O O . ARG B 1 325 ? 11.141 -9.945 -35.125 1 94.5 325 ARG B O 1
ATOM 6042 N N . LYS B 1 326 ? 9.234 -10.461 -34.188 1 94.12 326 LYS B N 1
ATOM 6043 C CA . LYS B 1 326 ? 9.148 -9.172 -33.5 1 94.12 326 LYS B CA 1
ATOM 6044 C C . LYS B 1 326 ? 10.18 -9.062 -32.375 1 94.12 326 LYS B C 1
ATOM 6046 O O . LYS B 1 326 ? 10.625 -7.961 -32.062 1 94.12 326 LYS B O 1
ATOM 6051 N N . ALA B 1 327 ? 10.5 -10.141 -31.812 1 95.56 327 ALA B N 1
ATOM 6052 C CA . ALA B 1 327 ? 11.492 -10.133 -30.734 1 95.56 327 ALA B CA 1
ATOM 6053 C C . ALA B 1 327 ? 12.875 -9.773 -31.281 1 95.56 327 ALA B C 1
ATOM 6055 O O . ALA B 1 327 ? 13.242 -10.18 -32.375 1 95.56 327 ALA B O 1
ATOM 6056 N N . PRO B 1 328 ? 13.641 -9.016 -30.531 1 95.31 328 PRO B N 1
ATOM 6057 C CA . PRO B 1 328 ? 15.008 -8.719 -30.969 1 95.31 328 PRO B CA 1
ATOM 6058 C C . PRO B 1 328 ? 15.914 -9.953 -30.953 1 95.31 328 PRO B C 1
ATOM 6060 O O . PRO B 1 328 ? 15.727 -10.852 -30.125 1 95.31 328 PRO B O 1
ATOM 6063 N N . ARG B 1 329 ? 16.891 -9.914 -31.812 1 96 329 ARG B N 1
ATOM 6064 C CA . ARG B 1 329 ? 17.891 -10.977 -31.781 1 96 329 ARG B CA 1
ATOM 6065 C C . ARG B 1 329 ? 18.641 -10.977 -30.453 1 96 329 ARG B C 1
ATOM 6067 O O . ARG B 1 329 ? 18.922 -12.039 -29.891 1 96 329 ARG B O 1
ATOM 6074 N N . SER B 1 330 ? 18.969 -9.781 -30.047 1 96.31 330 SER B N 1
ATOM 6075 C CA . SER B 1 330 ? 19.609 -9.594 -28.734 1 96.31 330 SER B CA 1
ATOM 6076 C C . SER B 1 330 ? 19.391 -8.172 -28.219 1 96.31 330 SER B C 1
ATOM 6078 O O . SER B 1 330 ? 19.609 -7.203 -28.953 1 96.31 330 SER B O 1
ATOM 6080 N N . ARG B 1 331 ? 18.906 -8.055 -27.016 1 97.06 331 ARG B N 1
ATOM 6081 C CA . ARG B 1 331 ? 18.703 -6.785 -26.328 1 97.06 331 ARG B CA 1
ATOM 6082 C C . ARG B 1 331 ? 18.953 -6.93 -24.828 1 97.06 331 ARG B C 1
ATOM 6084 O O . ARG B 1 331 ? 18.484 -7.891 -24.219 1 97.06 331 ARG B O 1
ATOM 6091 N N . THR B 1 332 ? 19.703 -5.961 -24.281 1 96.19 332 THR B N 1
ATOM 6092 C CA . THR B 1 332 ? 20.078 -6.07 -22.875 1 96.19 332 THR B CA 1
ATOM 6093 C C . THR B 1 332 ? 19.562 -4.859 -22.094 1 96.19 332 THR B C 1
ATOM 6095 O O . THR B 1 332 ? 19.578 -3.736 -22.594 1 96.19 332 THR B O 1
ATOM 6098 N N . GLY B 1 333 ? 19.109 -5.148 -20.906 1 95.12 333 GLY B N 1
ATOM 6099 C CA . GLY B 1 333 ? 18.875 -4.102 -19.922 1 95.12 333 GLY B CA 1
ATOM 6100 C C . GLY B 1 333 ? 17.609 -3.295 -20.203 1 95.12 333 GLY B C 1
ATOM 6101 O O . GLY B 1 333 ? 17.531 -2.119 -19.844 1 95.12 333 GLY B O 1
ATOM 6102 N N . GLU B 1 334 ? 16.688 -3.875 -20.906 1 96.44 334 GLU B N 1
ATOM 6103 C CA . GLU B 1 334 ? 15.445 -3.156 -21.172 1 96.44 334 GLU B CA 1
ATOM 6104 C C . GLU B 1 334 ? 14.609 -3.033 -19.891 1 96.44 334 GLU B C 1
ATOM 6106 O O . GLU B 1 334 ? 14.336 -4.031 -19.219 1 96.44 334 GLU B O 1
ATOM 6111 N N . LEU B 1 335 ? 14.234 -1.786 -19.562 1 95.94 335 LEU B N 1
ATOM 6112 C CA . LEU B 1 335 ? 13.391 -1.576 -18.391 1 95.94 335 LEU B CA 1
ATOM 6113 C C . LEU B 1 335 ? 11.93 -1.896 -18.719 1 95.94 335 LEU B C 1
ATOM 6115 O O . LEU B 1 335 ? 11.383 -1.399 -19.703 1 95.94 335 LEU B O 1
ATOM 6119 N N . GLN B 1 336 ? 11.375 -2.768 -17.922 1 96.06 336 GLN B N 1
ATOM 6120 C CA . GLN B 1 336 ? 9.961 -3.137 -18.031 1 96.06 336 GLN B CA 1
ATOM 6121 C C . GLN B 1 336 ? 9.273 -3.072 -16.672 1 96.06 336 GLN B C 1
ATOM 6123 O O . GLN B 1 336 ? 9.891 -3.342 -15.641 1 96.06 336 GLN B O 1
ATOM 6128 N N . LYS B 1 337 ? 7.984 -2.711 -16.719 1 95.56 337 LYS B N 1
ATOM 6129 C CA . LYS B 1 337 ? 7.199 -2.793 -15.492 1 95.56 337 LYS B CA 1
ATOM 6130 C C . LYS B 1 337 ? 7.094 -4.234 -15 1 95.56 337 LYS B C 1
ATOM 6132 O O . LYS B 1 337 ? 7.047 -5.168 -15.805 1 95.56 337 LYS B O 1
ATOM 6137 N N . ILE B 1 338 ? 6.965 -4.449 -13.742 1 96.06 338 ILE B N 1
ATOM 6138 C CA . ILE B 1 338 ? 6.836 -5.766 -13.125 1 96.06 338 ILE B CA 1
ATOM 6139 C C . ILE B 1 338 ? 5.605 -6.477 -13.672 1 96.06 338 ILE B C 1
ATOM 6141 O O . ILE B 1 338 ? 5.641 -7.684 -13.93 1 96.06 338 ILE B O 1
ATOM 6145 N N . SER B 1 339 ? 4.508 -5.77 -13.875 1 94.81 339 SER B N 1
ATOM 6146 C CA . SER B 1 339 ? 3.275 -6.375 -14.375 1 94.81 339 SER B CA 1
ATOM 6147 C C . SER B 1 339 ? 3.453 -6.895 -15.797 1 94.81 339 SER B C 1
ATOM 6149 O O . SER B 1 339 ? 2.93 -7.953 -16.156 1 94.81 339 SER B O 1
ATOM 6151 N N . THR B 1 340 ? 4.242 -6.219 -16.609 1 94.06 340 THR B N 1
ATOM 6152 C CA . THR B 1 340 ? 4.496 -6.605 -17.984 1 94.06 340 THR B CA 1
ATOM 6153 C C . THR B 1 340 ? 5.422 -7.816 -18.047 1 94.06 340 THR B C 1
ATOM 6155 O O . THR B 1 340 ? 5.184 -8.75 -18.828 1 94.06 340 THR B O 1
ATOM 6158 N N . PHE B 1 341 ? 6.402 -7.832 -17.266 1 96.75 341 PHE B N 1
ATOM 6159 C CA . PHE B 1 341 ? 7.41 -8.891 -17.297 1 96.75 341 PHE B CA 1
ATOM 6160 C C . PHE B 1 341 ? 6.848 -10.188 -16.734 1 96.75 341 PHE B C 1
ATOM 6162 O O . PHE B 1 341 ? 7.059 -11.258 -17.312 1 96.75 341 PHE B O 1
ATOM 6169 N N . PHE B 1 342 ? 6.086 -10.086 -15.641 1 96.69 342 PHE B N 1
ATOM 6170 C CA . PHE B 1 342 ? 5.66 -11.297 -14.945 1 96.69 342 PHE B CA 1
ATOM 6171 C C . PHE B 1 342 ? 4.273 -11.719 -15.398 1 96.69 342 PHE B C 1
ATOM 6173 O O . PHE B 1 342 ? 3.979 -12.914 -15.477 1 96.69 342 PHE B O 1
ATOM 6180 N N . HIS B 1 343 ? 3.383 -10.758 -15.617 1 95.25 343 HIS B N 1
ATOM 6181 C CA . HIS B 1 343 ? 1.966 -11.078 -15.75 1 95.25 343 HIS B CA 1
ATOM 6182 C C . HIS B 1 343 ? 1.362 -10.43 -16.984 1 95.25 343 HIS B C 1
ATOM 6184 O O . HIS B 1 343 ? 0.33 -9.758 -16.891 1 95.25 343 HIS B O 1
ATOM 6190 N N . PRO B 1 344 ? 1.907 -10.641 -18.109 1 90.25 344 PRO B N 1
ATOM 6191 C CA . PRO B 1 344 ? 1.448 -9.93 -19.297 1 90.25 344 PRO B CA 1
ATOM 6192 C C . PRO B 1 344 ? -0.017 -10.211 -19.625 1 90.25 344 PRO B C 1
ATOM 6194 O O . PRO B 1 344 ? -0.726 -9.32 -20.109 1 90.25 344 PRO B O 1
ATOM 6197 N N . LEU B 1 345 ? -0.523 -11.305 -19.297 1 90.88 345 LEU B N 1
ATOM 6198 C CA . LEU B 1 345 ? -1.877 -11.672 -19.703 1 90.88 345 LEU B CA 1
ATOM 6199 C C . LEU B 1 345 ? -2.902 -11.125 -18.719 1 90.88 345 LEU B C 1
ATOM 6201 O O . LEU B 1 345 ? -4.102 -11.102 -19 1 90.88 345 LEU B O 1
ATOM 6205 N N . ASP B 1 346 ? -2.479 -10.766 -17.562 1 92.69 346 ASP B N 1
ATOM 6206 C CA . ASP B 1 346 ? -3.387 -10.195 -16.562 1 92.69 346 ASP B CA 1
ATOM 6207 C C . ASP B 1 346 ? -3.979 -8.875 -17.062 1 92.69 346 ASP B C 1
ATOM 6209 O O . ASP B 1 346 ? -4.965 -8.383 -16.5 1 92.69 346 ASP B O 1
ATOM 6213 N N . GLY B 1 347 ? -3.383 -8.32 -18.094 1 88.5 347 GLY B N 1
ATOM 6214 C CA . GLY B 1 347 ? -3.908 -7.094 -18.672 1 88.5 347 GLY B CA 1
ATOM 6215 C C . GLY B 1 347 ? -5.203 -7.305 -19.438 1 88.5 347 GLY B C 1
ATOM 6216 O O . GLY B 1 347 ? -5.918 -6.344 -19.734 1 88.5 347 GLY B O 1
ATOM 6217 N N . VAL B 1 348 ? -5.508 -8.5 -19.703 1 87.69 348 VAL B N 1
ATOM 6218 C CA . VAL B 1 348 ? -6.738 -8.836 -20.406 1 87.69 348 VAL B CA 1
ATOM 6219 C C . VAL B 1 348 ? -7.609 -9.734 -19.531 1 87.69 348 VAL B C 1
ATOM 6221 O O . VAL B 1 348 ? -7.48 -10.961 -19.562 1 87.69 348 VAL B O 1
ATOM 6224 N N . PRO B 1 349 ? -8.562 -9.094 -18.922 1 84.56 349 PRO B N 1
ATOM 6225 C CA . PRO B 1 349 ? -9.422 -9.906 -18.062 1 84.56 349 PRO B CA 1
ATOM 6226 C C . PRO B 1 349 ? -10.148 -11.008 -18.828 1 84.56 349 PRO B C 1
ATOM 6228 O O . PRO B 1 349 ? -10.609 -10.789 -19.953 1 84.56 349 PRO B O 1
ATOM 6231 N N . HIS B 1 350 ? -10.109 -12.203 -18.328 1 88.56 350 HIS B N 1
ATOM 6232 C CA . HIS B 1 350 ? -10.781 -13.391 -18.859 1 88.56 350 HIS B CA 1
ATOM 6233 C C . HIS B 1 350 ? -10.234 -13.758 -20.234 1 88.56 350 HIS B C 1
ATOM 6235 O O . HIS B 1 350 ? -11 -14.148 -21.109 1 88.56 350 HIS B O 1
ATOM 6241 N N . TRP B 1 351 ? -9 -13.609 -20.391 1 86.75 351 TRP B N 1
ATOM 6242 C CA . TRP B 1 351 ? -8.367 -13.953 -21.656 1 86.75 351 TRP B CA 1
ATOM 6243 C C . TRP B 1 351 ? -8.562 -15.43 -21.969 1 86.75 351 TRP B C 1
ATOM 6245 O O . TRP B 1 351 ? -8.438 -15.844 -23.125 1 86.75 351 TRP B O 1
ATOM 6255 N N . ASN B 1 352 ? -8.914 -16.266 -20.969 1 88.56 352 ASN B N 1
ATOM 6256 C CA . ASN B 1 352 ? -9.125 -17.703 -21.156 1 88.56 352 ASN B CA 1
ATOM 6257 C C . ASN B 1 352 ? -10.32 -17.984 -22.047 1 88.56 352 ASN B C 1
ATOM 6259 O O . ASN B 1 352 ? -10.461 -19.094 -22.562 1 88.56 352 ASN B O 1
ATOM 6263 N N . ARG B 1 353 ? -11.133 -17.031 -22.312 1 88.44 353 ARG B N 1
ATOM 6264 C CA . ARG B 1 353 ? -12.328 -17.203 -23.125 1 88.44 353 ARG B CA 1
ATOM 6265 C C . ARG B 1 353 ? -11.969 -17.266 -24.609 1 88.44 353 ARG B C 1
ATOM 6267 O O . ARG B 1 353 ? -12.781 -17.703 -25.438 1 88.44 353 ARG B O 1
ATOM 6274 N N . ILE B 1 354 ? -10.75 -16.969 -24.938 1 85.94 354 ILE B N 1
ATOM 6275 C CA . ILE B 1 354 ? -10.336 -16.922 -26.328 1 85.94 354 ILE B CA 1
ATOM 6276 C C . ILE B 1 354 ? -10.297 -18.328 -26.906 1 85.94 354 ILE B C 1
ATOM 6278 O O . ILE B 1 354 ? -10.289 -18.5 -28.125 1 85.94 354 ILE B O 1
ATOM 6282 N N . TYR B 1 355 ? -10.273 -19.359 -26.078 1 89.5 355 TYR B N 1
ATOM 6283 C CA . TYR B 1 355 ? -10.188 -20.75 -26.516 1 89.5 355 TYR B CA 1
ATOM 6284 C C . TYR B 1 355 ? -11.562 -21.297 -26.875 1 89.5 355 TYR B C 1
ATOM 6286 O O . TYR B 1 355 ? -11.68 -22.422 -27.344 1 89.5 355 TYR B O 1
ATOM 6294 N N . GLY B 1 356 ? -12.594 -20.469 -26.609 1 88.06 356 GLY B N 1
ATOM 6295 C CA . GLY B 1 356 ? -13.945 -20.859 -26.969 1 88.06 356 GLY B CA 1
ATOM 6296 C C . GLY B 1 356 ? -14.664 -21.609 -25.859 1 88.06 356 GLY B C 1
ATOM 6297 O O . GLY B 1 356 ? -14.18 -21.672 -24.719 1 88.06 356 GLY B O 1
ATOM 6298 N N . ARG B 1 357 ? -15.742 -22.203 -26.203 1 88.38 357 ARG B N 1
ATOM 6299 C CA . ARG B 1 357 ? -16.641 -22.812 -25.219 1 88.38 357 ARG B CA 1
ATOM 6300 C C . ARG B 1 357 ? -16.047 -24.109 -24.672 1 88.38 357 ARG B C 1
ATOM 6302 O O . ARG B 1 357 ? -16.328 -24.5 -23.547 1 88.38 357 ARG B O 1
ATOM 6309 N N . SER B 1 358 ? -15.258 -24.781 -25.516 1 91.81 358 SER B N 1
ATOM 6310 C CA . SER B 1 358 ? -14.688 -26.047 -25.078 1 91.81 358 SER B CA 1
ATOM 6311 C C . SER B 1 358 ? -13.547 -25.844 -24.094 1 91.81 358 SER B C 1
ATOM 6313 O O . SER B 1 358 ? -13.109 -26.781 -23.438 1 91.81 358 SER B O 1
ATOM 6315 N N . GLY B 1 359 ? -13.062 -24.641 -24.078 1 93.94 359 GLY B N 1
ATOM 6316 C CA . GLY B 1 359 ? -11.969 -24.328 -23.172 1 93.94 359 GLY B CA 1
ATOM 6317 C C . GLY B 1 359 ? -10.625 -24.844 -23.656 1 93.94 359 GLY B C 1
ATOM 6318 O O . GLY B 1 359 ? -10.391 -24.922 -24.875 1 93.94 359 GLY B O 1
ATOM 6319 N N . PHE B 1 360 ? -9.695 -25.016 -22.672 1 93.94 360 PHE B N 1
ATOM 6320 C CA . PHE B 1 360 ? -8.344 -25.469 -23.031 1 93.94 360 PHE B CA 1
ATOM 6321 C C . PHE B 1 360 ? -7.691 -26.172 -21.844 1 93.94 360 PHE B C 1
ATOM 6323 O O . PHE B 1 360 ? -8.188 -26.109 -20.719 1 93.94 360 PHE B O 1
ATOM 6330 N N . VAL B 1 361 ? -6.695 -26.938 -22.156 1 95.19 361 VAL B N 1
ATOM 6331 C CA . VAL B 1 361 ? -5.867 -27.594 -21.156 1 95.19 361 VAL B CA 1
ATOM 6332 C C . VAL B 1 361 ? -4.465 -27 -21.156 1 95.19 361 VAL B C 1
ATOM 6334 O O . VAL B 1 361 ? -3.928 -26.672 -22.219 1 95.19 361 VAL B O 1
ATOM 6337 N N . GLN B 1 362 ? -3.994 -26.734 -19.984 1 96.38 362 GLN B N 1
ATOM 6338 C CA . GLN B 1 362 ? -2.562 -26.469 -19.891 1 96.38 362 GLN B CA 1
ATOM 6339 C C . GLN B 1 362 ? -1.795 -27.703 -19.453 1 96.38 362 GLN B C 1
ATOM 6341 O O . GLN B 1 362 ? -2.068 -28.266 -18.375 1 96.38 362 GLN B O 1
ATOM 6346 N N . TYR B 1 363 ? -0.984 -28.188 -20.312 1 97.62 363 TYR B N 1
ATOM 6347 C CA . TYR B 1 363 ? -0.141 -29.344 -20.031 1 97.62 363 TYR B CA 1
ATOM 6348 C C . TYR B 1 363 ? 1.251 -28.906 -19.594 1 97.62 363 TYR B C 1
ATOM 6350 O O . TYR B 1 363 ? 1.978 -28.266 -20.344 1 97.62 363 TYR B O 1
ATOM 6358 N N . GLN B 1 364 ? 1.597 -29.203 -18.359 1 98.38 364 GLN B N 1
ATOM 6359 C CA . GLN B 1 364 ? 2.916 -28.859 -17.844 1 98.38 364 GLN B CA 1
ATOM 6360 C C . GLN B 1 364 ? 3.572 -30.047 -17.156 1 98.38 364 GLN B C 1
ATOM 6362 O O . GLN B 1 364 ? 2.955 -30.719 -16.328 1 98.38 364 GLN B O 1
ATOM 6367 N N . PHE B 1 365 ? 4.824 -30.297 -17.516 1 98.56 365 PHE B N 1
ATOM 6368 C CA . PHE B 1 365 ? 5.59 -31.391 -16.938 1 98.56 365 PHE B CA 1
ATOM 6369 C C . PHE B 1 365 ? 7.02 -30.969 -16.641 1 98.56 365 PHE B C 1
ATOM 6371 O O . PHE B 1 365 ? 7.434 -29.875 -17.031 1 98.56 365 PHE B O 1
ATOM 6378 N N . VAL B 1 366 ? 7.715 -31.734 -15.875 1 98.69 366 VAL B N 1
ATOM 6379 C CA . VAL B 1 366 ? 9.141 -31.578 -15.625 1 98.69 366 VAL B CA 1
ATOM 6380 C C . VAL B 1 366 ? 9.859 -32.906 -15.82 1 98.69 366 VAL B C 1
ATOM 6382 O O . VAL B 1 366 ? 9.336 -33.969 -15.438 1 98.69 366 VAL B O 1
ATOM 6385 N N . VAL B 1 367 ? 10.922 -32.906 -16.516 1 98.56 367 VAL B N 1
ATOM 6386 C CA . VAL B 1 367 ? 11.836 -34.031 -16.625 1 98.56 367 VAL B CA 1
ATOM 6387 C C . VAL B 1 367 ? 13.203 -33.625 -16.062 1 98.56 367 VAL B C 1
ATOM 6389 O O . VAL B 1 367 ? 13.656 -32.5 -16.25 1 98.56 367 VAL B O 1
ATOM 6392 N N . GLY B 1 368 ? 13.812 -34.562 -15.383 1 97.88 368 GLY B N 1
ATOM 6393 C CA . GLY B 1 368 ? 15.047 -34.281 -14.672 1 97.88 368 GLY B CA 1
ATOM 6394 C C . GLY B 1 368 ? 16.203 -33.969 -15.594 1 97.88 368 GLY B C 1
ATOM 6395 O O . GLY B 1 368 ? 16.172 -34.312 -16.781 1 97.88 368 GLY B O 1
ATOM 6396 N N . TYR B 1 369 ? 17.219 -33.219 -14.984 1 97.25 369 TYR B N 1
ATOM 6397 C CA . TYR B 1 369 ? 18.484 -33.094 -15.719 1 97.25 369 TYR B CA 1
ATOM 6398 C C . TYR B 1 369 ? 19.047 -34.438 -16.094 1 97.25 369 TYR B C 1
ATOM 6400 O O . TYR B 1 369 ? 18.969 -35.406 -15.312 1 97.25 369 TYR B O 1
ATOM 6408 N N . GLY B 1 370 ? 19.594 -34.562 -17.266 1 96.81 370 GLY B N 1
ATOM 6409 C CA . GLY B 1 370 ? 20.078 -35.844 -17.781 1 96.81 370 GLY B CA 1
ATOM 6410 C C . GLY B 1 370 ? 19.078 -36.562 -18.641 1 96.81 370 GLY B C 1
ATOM 6411 O O . GLY B 1 370 ? 19.406 -37.531 -19.328 1 96.81 370 GLY B O 1
ATOM 6412 N N . LYS B 1 371 ? 17.875 -36.094 -18.625 1 97.88 371 LYS B N 1
ATOM 6413 C CA . LYS B 1 371 ? 16.828 -36.688 -19.438 1 97.88 371 LYS B CA 1
ATOM 6414 C C . LYS B 1 371 ? 16.406 -35.75 -20.578 1 97.88 371 LYS B C 1
ATOM 6416 O O . LYS B 1 371 ? 15.227 -35.656 -20.938 1 97.88 371 LYS B O 1
ATOM 6421 N N . GLU B 1 372 ? 17.297 -35 -21.125 1 97.81 372 GLU B N 1
ATOM 6422 C CA . GLU B 1 372 ? 17.016 -34 -22.156 1 97.81 372 GLU B CA 1
ATOM 6423 C C . GLU B 1 372 ? 16.453 -34.656 -23.406 1 97.81 372 GLU B C 1
ATOM 6425 O O . GLU B 1 372 ? 15.648 -34.031 -24.125 1 97.81 372 GLU B O 1
ATOM 6430 N N . GLU B 1 373 ? 16.844 -35.844 -23.625 1 97.94 373 GLU B N 1
ATOM 6431 C CA . GLU B 1 373 ? 16.344 -36.531 -24.797 1 97.94 373 GLU B CA 1
ATOM 6432 C C . GLU B 1 373 ? 14.828 -36.75 -24.719 1 97.94 373 GLU B C 1
ATOM 6434 O O . GLU B 1 373 ? 14.133 -36.719 -25.734 1 97.94 373 GLU B O 1
ATOM 6439 N N . ALA B 1 374 ? 14.344 -37.031 -23.531 1 98.12 374 ALA B N 1
ATOM 6440 C CA . ALA B 1 374 ? 12.898 -37.156 -23.344 1 98.12 374 ALA B CA 1
ATOM 6441 C C . ALA B 1 374 ? 12.195 -35.844 -23.719 1 98.12 374 ALA B C 1
ATOM 6443 O O . ALA B 1 374 ? 11.156 -35.844 -24.375 1 98.12 374 ALA B O 1
ATOM 6444 N N . LEU B 1 375 ? 12.758 -34.75 -23.312 1 98.31 375 LEU B N 1
ATOM 6445 C CA . LEU B 1 375 ? 12.203 -33.438 -23.656 1 98.31 375 LEU B CA 1
ATOM 6446 C C . LEU B 1 375 ? 12.195 -33.25 -25.172 1 98.31 375 LEU B C 1
ATOM 6448 O O . LEU B 1 375 ? 11.188 -32.781 -25.734 1 98.31 375 LEU B O 1
ATOM 6452 N N . ARG B 1 376 ? 13.297 -33.562 -25.844 1 97.81 376 ARG B N 1
ATOM 6453 C CA . ARG B 1 376 ? 13.398 -33.438 -27.297 1 97.81 376 ARG B CA 1
ATOM 6454 C C . ARG B 1 376 ? 12.328 -34.25 -28 1 97.81 376 ARG B C 1
ATOM 6456 O O . ARG B 1 376 ? 11.688 -33.781 -28.938 1 97.81 376 ARG B O 1
ATOM 6463 N N . ARG B 1 377 ? 12.141 -35.438 -27.531 1 97.94 377 ARG B N 1
ATOM 6464 C CA . ARG B 1 377 ? 11.148 -36.312 -28.125 1 97.94 377 ARG B CA 1
ATOM 6465 C C . ARG B 1 377 ? 9.742 -35.75 -27.953 1 97.94 377 ARG B C 1
ATOM 6467 O O . ARG B 1 377 ? 8.938 -35.781 -28.891 1 97.94 377 ARG B O 1
ATOM 6474 N N . ILE B 1 378 ? 9.469 -35.281 -26.797 1 98.06 378 ILE B N 1
ATOM 6475 C CA . ILE B 1 378 ? 8.148 -34.75 -26.516 1 98.06 378 ILE B CA 1
ATOM 6476 C C . ILE B 1 378 ? 7.895 -33.531 -27.391 1 98.06 378 ILE B C 1
ATOM 6478 O O . ILE B 1 378 ? 6.828 -33.406 -28 1 98.06 378 ILE B O 1
ATOM 6482 N N . VAL B 1 379 ? 8.883 -32.625 -27.484 1 98 379 VAL B N 1
ATOM 6483 C CA . VAL B 1 379 ? 8.75 -31.422 -28.312 1 98 379 VAL B CA 1
ATOM 6484 C C . VAL B 1 379 ? 8.531 -31.828 -29.766 1 98 379 VAL B C 1
ATOM 6486 O O . VAL B 1 379 ? 7.695 -31.25 -30.469 1 98 379 VAL B O 1
ATOM 6489 N N . ARG B 1 380 ? 9.242 -32.781 -30.203 1 97.62 380 ARG B N 1
ATOM 6490 C CA . ARG B 1 380 ? 9.094 -33.281 -31.562 1 97.62 380 ARG B CA 1
ATOM 6491 C C . ARG B 1 380 ? 7.688 -33.844 -31.797 1 97.62 380 ARG B C 1
ATOM 6493 O O . ARG B 1 380 ? 7.066 -33.531 -32.812 1 97.62 380 ARG B O 1
ATOM 6500 N N . ARG B 1 381 ? 7.195 -34.594 -30.891 1 96.88 381 ARG B N 1
ATOM 6501 C CA . ARG B 1 381 ? 5.859 -35.188 -31.016 1 96.88 381 ARG B CA 1
ATOM 6502 C C . ARG B 1 381 ? 4.801 -34.094 -31.078 1 96.88 381 ARG B C 1
ATOM 6504 O O . ARG B 1 381 ? 3.854 -34.156 -31.859 1 96.88 381 ARG B O 1
ATOM 6511 N N . ILE B 1 382 ? 4.945 -33.125 -30.219 1 97 382 ILE B N 1
ATOM 6512 C CA . ILE B 1 382 ? 4.004 -32 -30.188 1 97 382 ILE B CA 1
ATOM 6513 C C . ILE B 1 382 ? 4.039 -31.25 -31.516 1 97 382 ILE B C 1
ATOM 6515 O O . ILE B 1 382 ? 2.99 -30.922 -32.094 1 97 382 ILE B O 1
ATOM 6519 N N . SER B 1 383 ? 5.211 -30.984 -32 1 95.69 383 SER B N 1
ATOM 6520 C CA . SER B 1 383 ? 5.398 -30.281 -33.281 1 95.69 383 SER B CA 1
ATOM 6521 C C . SER B 1 383 ? 4.801 -31.078 -34.438 1 95.69 383 SER B C 1
ATOM 6523 O O . SER B 1 383 ? 4.109 -30.516 -35.281 1 95.69 383 SER B O 1
ATOM 6525 N N . GLU B 1 384 ? 5.035 -32.312 -34.438 1 95.31 384 GLU B N 1
ATOM 6526 C CA . GLU B 1 384 ? 4.543 -33.188 -35.5 1 95.31 384 GLU B CA 1
ATOM 6527 C C . GLU B 1 384 ? 3.021 -33.281 -35.5 1 95.31 384 GLU B C 1
ATOM 6529 O O . GLU B 1 384 ? 2.389 -33.312 -36.562 1 95.31 384 GLU B O 1
ATOM 6534 N N . ARG B 1 385 ? 2.531 -33.281 -34.312 1 93.75 385 ARG B N 1
ATOM 6535 C CA . ARG B 1 385 ? 1.081 -33.312 -34.156 1 93.75 385 ARG B CA 1
ATOM 6536 C C . ARG B 1 385 ? 0.447 -32.031 -34.625 1 93.75 385 ARG B C 1
ATOM 6538 O O . ARG B 1 385 ? -0.731 -31.984 -34.969 1 93.75 385 ARG B O 1
ATOM 6545 N N . GLY B 1 386 ? 1.164 -30.938 -34.594 1 92.38 386 GLY B N 1
ATOM 6546 C CA . GLY B 1 386 ? 0.65 -29.625 -34.969 1 92.38 386 GLY B CA 1
ATOM 6547 C C . GLY B 1 386 ? -0.285 -29.047 -33.938 1 92.38 386 GLY B C 1
ATOM 6548 O O . GLY B 1 386 ? -1.332 -28.484 -34.281 1 92.38 386 GLY B O 1
ATOM 6549 N N . CYS B 1 387 ? -0.022 -29.203 -32.688 1 90.12 387 CYS B N 1
ATOM 6550 C CA . CYS B 1 387 ? -0.825 -28.641 -31.609 1 90.12 387 CYS B CA 1
ATOM 6551 C C . CYS B 1 387 ? -0.762 -27.125 -31.641 1 90.12 387 CYS B C 1
ATOM 6553 O O . CYS B 1 387 ? 0.317 -26.531 -31.516 1 90.12 387 CYS B O 1
ATOM 6555 N N . PRO B 1 388 ? -1.854 -26.469 -31.75 1 88.81 388 PRO B N 1
ATOM 6556 C CA . PRO B 1 388 ? -1.835 -25 -31.828 1 88.81 388 PRO B CA 1
ATOM 6557 C C . PRO B 1 388 ? -1.698 -24.344 -30.453 1 88.81 388 PRO B C 1
ATOM 6559 O O . PRO B 1 388 ? -2.699 -23.953 -29.844 1 88.81 388 PRO B O 1
ATOM 6562 N N . SER B 1 389 ? -0.556 -24.188 -30.047 1 90.62 389 SER B N 1
ATOM 6563 C CA . SER B 1 389 ? -0.275 -23.547 -28.766 1 90.62 389 SER B CA 1
ATOM 6564 C C . SER B 1 389 ? 0.443 -22.219 -28.969 1 90.62 389 SER B C 1
ATOM 6566 O O . SER B 1 389 ? 1.577 -22.188 -29.453 1 90.62 389 SER B O 1
ATOM 6568 N N . PHE B 1 390 ? -0.259 -21.125 -28.609 1 84.44 390 PHE B N 1
ATOM 6569 C CA . PHE B 1 390 ? 0.423 -19.844 -28.719 1 84.44 390 PHE B CA 1
ATOM 6570 C C . PHE B 1 390 ? 1.13 -19.484 -27.422 1 84.44 390 PHE B C 1
ATOM 6572 O O . PHE B 1 390 ? 2.002 -18.609 -27.406 1 84.44 390 PHE B O 1
ATOM 6579 N N . LEU B 1 391 ? 0.762 -20.109 -26.391 1 89.06 391 LEU B N 1
ATOM 6580 C CA . LEU B 1 391 ? 1.444 -19.922 -25.125 1 89.06 391 LEU B CA 1
ATOM 6581 C C . LEU B 1 391 ? 2.172 -21.188 -24.688 1 89.06 391 LEU B C 1
ATOM 6583 O O . LEU B 1 391 ? 1.545 -22.141 -24.234 1 89.06 391 LEU B O 1
ATOM 6587 N N . ALA B 1 392 ? 3.379 -21.25 -24.844 1 96.19 392 ALA B N 1
ATOM 6588 C CA . ALA B 1 392 ? 4.273 -22.312 -24.406 1 96.19 392 ALA B CA 1
ATOM 6589 C C . ALA B 1 392 ? 5.574 -21.75 -23.859 1 96.19 392 ALA B C 1
ATOM 6591 O O . ALA B 1 392 ? 6.156 -20.828 -24.422 1 96.19 392 ALA B O 1
ATOM 6592 N N . VAL B 1 393 ? 5.941 -22.281 -22.734 1 97.94 393 VAL B N 1
ATOM 6593 C CA . VAL B 1 393 ? 7.129 -21.734 -22.078 1 97.94 393 VAL B CA 1
ATOM 6594 C C . VAL B 1 393 ? 8.023 -22.875 -21.609 1 97.94 393 VAL B C 1
ATOM 6596 O O . VAL B 1 393 ? 7.535 -23.922 -21.141 1 97.94 393 VAL B O 1
ATOM 6599 N N . LEU B 1 394 ? 9.305 -22.703 -21.75 1 98.44 394 LEU B N 1
ATOM 6600 C CA . LEU B 1 394 ? 10.328 -23.625 -21.266 1 98.44 394 LEU B CA 1
ATOM 6601 C C . LEU B 1 394 ? 11.242 -22.938 -20.25 1 98.44 394 LEU B C 1
ATOM 6603 O O . LEU B 1 394 ? 11.68 -21.797 -20.484 1 98.44 394 LEU B O 1
ATOM 6607 N N . LYS B 1 395 ? 11.492 -23.609 -19.141 1 97.56 395 LYS B N 1
ATOM 6608 C CA . LYS B 1 395 ? 12.406 -23.094 -18.125 1 97.56 395 LYS B CA 1
ATOM 6609 C C . LYS B 1 395 ? 13.125 -24.234 -17.406 1 97.56 395 LYS B C 1
ATOM 6611 O O . LYS B 1 395 ? 12.859 -25.406 -17.672 1 97.56 395 LYS B O 1
ATOM 6616 N N . ARG B 1 396 ? 14.023 -23.844 -16.578 1 97.94 396 ARG B N 1
ATOM 6617 C CA . ARG B 1 396 ? 14.766 -24.781 -15.75 1 97.94 396 ARG B CA 1
ATOM 6618 C C . ARG B 1 396 ? 14.406 -24.625 -14.273 1 97.94 396 ARG B C 1
ATOM 6620 O O . ARG B 1 396 ? 14.172 -23.516 -13.805 1 97.94 396 ARG B O 1
ATOM 6627 N N . PHE B 1 397 ? 14.359 -25.766 -13.602 1 98.31 397 PHE B N 1
ATOM 6628 C CA . PHE B 1 397 ? 14.109 -25.781 -12.172 1 98.31 397 PHE B CA 1
ATOM 6629 C C . PHE B 1 397 ? 15.383 -26.094 -11.398 1 98.31 397 PHE B C 1
ATOM 6631 O O . PHE B 1 397 ? 16.234 -26.859 -11.867 1 98.31 397 PHE B O 1
ATOM 6638 N N . GLY B 1 398 ? 15.484 -25.406 -10.188 1 97.25 398 GLY B N 1
ATOM 6639 C CA . GLY B 1 398 ? 16.5 -25.797 -9.227 1 97.25 398 GLY B CA 1
ATOM 6640 C C . GLY B 1 398 ? 16.047 -26.875 -8.266 1 97.25 398 GLY B C 1
ATOM 6641 O O . GLY B 1 398 ? 15.211 -27.703 -8.617 1 97.25 398 GLY B O 1
ATOM 6642 N N . GLU B 1 399 ? 16.656 -26.875 -7.117 1 96.12 399 GLU B N 1
ATOM 6643 C CA . GLU B 1 399 ? 16.359 -27.891 -6.109 1 96.12 399 GLU B CA 1
ATOM 6644 C C . GLU B 1 399 ? 14.898 -27.828 -5.684 1 96.12 399 GLU B C 1
ATOM 6646 O O . GLU B 1 399 ? 14.344 -26.75 -5.496 1 96.12 399 GLU B O 1
ATOM 6651 N N . GLY B 1 400 ? 14.352 -29.016 -5.621 1 94.19 400 GLY B N 1
ATOM 6652 C CA . GLY B 1 400 ? 12.977 -29.094 -5.164 1 94.19 400 GLY B CA 1
ATOM 6653 C C . GLY B 1 400 ? 12.805 -28.75 -3.697 1 94.19 400 GLY B C 1
ATOM 6654 O O . GLY B 1 400 ? 13.781 -28.75 -2.941 1 94.19 400 GLY B O 1
ATOM 6655 N N . ASP B 1 401 ? 11.57 -28.469 -3.342 1 91.69 401 ASP B N 1
ATOM 6656 C CA . ASP B 1 401 ? 11.219 -28.141 -1.962 1 91.69 401 ASP B CA 1
ATOM 6657 C C . ASP B 1 401 ? 10.602 -29.344 -1.252 1 91.69 401 ASP B C 1
ATOM 6659 O O . ASP B 1 401 ? 10.242 -30.328 -1.894 1 91.69 401 ASP B O 1
ATOM 6663 N N . PRO B 1 402 ? 10.453 -29.203 0.027 1 88.38 402 PRO B N 1
ATOM 6664 C CA . PRO B 1 402 ? 10.133 -30.406 0.808 1 88.38 402 PRO B CA 1
ATOM 6665 C C . PRO B 1 402 ? 8.664 -30.797 0.694 1 88.38 402 PRO B C 1
ATOM 6667 O O . PRO B 1 402 ? 8.258 -31.844 1.222 1 88.38 402 PRO B O 1
ATOM 6670 N N . GLY B 1 403 ? 7.898 -30.078 0.026 1 96.12 403 GLY B N 1
ATOM 6671 C CA . GLY B 1 403 ? 6.512 -30.484 -0.13 1 96.12 403 GLY B CA 1
ATOM 6672 C C . GLY B 1 403 ? 6.363 -31.859 -0.768 1 96.12 403 GLY B C 1
ATOM 6673 O O . GLY B 1 403 ? 7.008 -32.156 -1.778 1 96.12 403 GLY B O 1
ATOM 6674 N N . TRP B 1 404 ? 5.512 -32.688 -0.266 1 97.75 404 TRP B N 1
ATOM 6675 C CA . TRP B 1 404 ? 5.43 -34.094 -0.651 1 97.75 404 TRP B CA 1
ATOM 6676 C C . TRP B 1 404 ? 4.852 -34.25 -2.055 1 97.75 404 TRP B C 1
ATOM 6678 O O . TRP B 1 404 ? 5.238 -35.156 -2.801 1 97.75 404 TRP B O 1
ATOM 6688 N N . LEU B 1 405 ? 3.963 -33.375 -2.391 1 97.75 405 LEU B N 1
ATOM 6689 C CA . LEU B 1 405 ? 3.379 -33.406 -3.727 1 97.75 405 LEU B CA 1
ATOM 6690 C C . LEU B 1 405 ? 3.729 -32.125 -4.496 1 97.75 405 LEU B C 1
ATOM 6692 O O . LEU B 1 405 ? 3 -31.719 -5.406 1 97.75 405 LEU B O 1
ATOM 6696 N N . SER B 1 406 ? 4.773 -31.438 -4.02 1 98 406 SER B N 1
ATOM 6697 C CA . SER B 1 406 ? 5.254 -30.266 -4.754 1 98 406 SER B CA 1
ATOM 6698 C C . SER B 1 406 ? 5.781 -30.656 -6.133 1 98 406 SER B C 1
ATOM 6700 O O . SER B 1 406 ? 6.473 -31.672 -6.273 1 98 406 SER B O 1
ATOM 6702 N N . PHE B 1 407 ? 5.566 -29.938 -7.117 1 97.94 407 PHE B N 1
ATOM 6703 C CA . PHE B 1 407 ? 5.789 -30.25 -8.523 1 97.94 407 PHE B CA 1
ATOM 6704 C C . PHE B 1 407 ? 7.254 -30.062 -8.898 1 97.94 407 PHE B C 1
ATOM 6706 O O . PHE B 1 407 ? 7.875 -30.969 -9.453 1 97.94 407 PHE B O 1
ATOM 6713 N N . PRO B 1 408 ? 7.84 -28.922 -8.555 1 98.25 408 PRO B N 1
ATOM 6714 C CA . PRO B 1 408 ? 9.172 -28.672 -9.117 1 98.25 408 PRO B CA 1
ATOM 6715 C C . PRO B 1 408 ? 10.227 -29.656 -8.594 1 98.25 408 PRO B C 1
ATOM 6717 O O . PRO B 1 408 ? 10.195 -30.031 -7.418 1 98.25 408 PRO B O 1
ATOM 6720 N N . MET B 1 409 ? 11.07 -30.109 -9.383 1 97.44 409 MET B N 1
ATOM 6721 C CA . MET B 1 409 ? 12.289 -30.859 -9.141 1 97.44 409 MET B CA 1
ATOM 6722 C C . MET B 1 409 ? 13.398 -30.438 -10.102 1 97.44 409 MET B C 1
ATOM 6724 O O . MET B 1 409 ? 13.125 -29.828 -11.133 1 97.44 409 MET B O 1
ATOM 6728 N N . PRO B 1 410 ? 14.609 -30.703 -9.734 1 97.75 410 PRO B N 1
ATOM 6729 C CA . PRO B 1 410 ? 15.672 -30.297 -10.656 1 97.75 410 PRO B CA 1
ATOM 6730 C C . PRO B 1 410 ? 15.477 -30.828 -12.07 1 97.75 410 PRO B C 1
ATOM 6732 O O . PRO B 1 410 ? 15.32 -32.031 -12.258 1 97.75 410 PRO B O 1
ATOM 6735 N N . GLY B 1 411 ? 15.383 -29.922 -13.039 1 98.38 411 GLY B N 1
ATOM 6736 C CA . GLY B 1 411 ? 15.172 -30.375 -14.406 1 98.38 411 GLY B CA 1
ATOM 6737 C C . GLY B 1 411 ? 14.555 -29.312 -15.297 1 98.38 411 GLY B C 1
ATOM 6738 O O . GLY B 1 411 ? 14.641 -28.109 -15 1 98.38 411 GLY B O 1
ATOM 6739 N N . TRP B 1 412 ? 14.047 -29.797 -16.531 1 98.5 412 TRP B N 1
ATOM 6740 C CA . TRP B 1 412 ? 13.422 -28.953 -17.562 1 98.5 412 TRP B CA 1
ATOM 6741 C C . TRP B 1 412 ? 11.906 -29.016 -17.469 1 98.5 412 TRP B C 1
ATOM 6743 O O . TRP B 1 412 ? 11.336 -30.109 -17.375 1 98.5 412 TRP B O 1
ATOM 6753 N N . THR B 1 413 ? 11.25 -27.891 -17.438 1 98.69 413 THR B N 1
ATOM 6754 C CA . THR B 1 413 ? 9.797 -27.891 -17.406 1 98.69 413 THR B CA 1
ATOM 6755 C C . THR B 1 413 ? 9.234 -27.172 -18.625 1 98.69 413 THR B C 1
ATOM 6757 O O . THR B 1 413 ? 9.719 -26.094 -18.984 1 98.69 413 THR B O 1
ATOM 6760 N N . LEU B 1 414 ? 8.305 -27.766 -19.266 1 98.56 414 LEU B N 1
ATOM 6761 C CA . LEU B 1 414 ? 7.57 -27.219 -20.406 1 98.56 414 LEU B CA 1
ATOM 6762 C C . LEU B 1 414 ? 6.086 -27.078 -20.094 1 98.56 414 LEU B C 1
ATOM 6764 O O . LEU B 1 414 ? 5.477 -28.016 -19.562 1 98.56 414 LEU B O 1
ATOM 6768 N N . ALA B 1 415 ? 5.566 -25.969 -20.25 1 98.12 415 ALA B N 1
ATOM 6769 C CA . ALA B 1 415 ? 4.133 -25.703 -20.125 1 98.12 415 ALA B CA 1
ATOM 6770 C C . ALA B 1 415 ? 3.545 -25.266 -21.469 1 98.12 415 ALA B C 1
ATOM 6772 O O . ALA B 1 415 ? 4.148 -24.453 -22.172 1 98.12 415 ALA B O 1
ATOM 6773 N N . LEU B 1 416 ? 2.402 -25.766 -21.859 1 96.69 416 LEU B N 1
ATOM 6774 C CA . LEU B 1 416 ? 1.753 -25.328 -23.094 1 96.69 416 LEU B CA 1
ATOM 6775 C C . LEU B 1 416 ? 0.235 -25.391 -22.953 1 96.69 416 LEU B C 1
ATOM 6777 O O . LEU B 1 416 ? -0.299 -26.281 -22.297 1 96.69 416 LEU B O 1
ATOM 6781 N N . ASP B 1 417 ? -0.436 -24.453 -23.547 1 95.44 417 ASP B N 1
ATOM 6782 C CA . ASP B 1 417 ? -1.893 -24.391 -23.609 1 95.44 417 ASP B CA 1
ATOM 6783 C C . ASP B 1 417 ? -2.412 -25.016 -24.906 1 95.44 417 ASP B C 1
ATOM 6785 O O . ASP B 1 417 ? -1.945 -24.672 -26 1 95.44 417 ASP B O 1
ATOM 6789 N N . ILE B 1 418 ? -3.355 -25.875 -24.797 1 94.38 418 ILE B N 1
ATOM 6790 C CA . ILE B 1 418 ? -3.914 -26.578 -25.953 1 94.38 418 ILE B CA 1
ATOM 6791 C C . ILE B 1 418 ? -5.438 -26.469 -25.938 1 94.38 418 ILE B C 1
ATOM 6793 O O . ILE B 1 418 ? -6.074 -26.812 -24.938 1 94.38 418 ILE B O 1
ATOM 6797 N N . PRO B 1 419 ? -5.988 -26.016 -27.062 1 92.75 419 PRO B N 1
ATOM 6798 C CA . PRO B 1 419 ? -7.449 -26.062 -27.109 1 92.75 419 PRO B CA 1
ATOM 6799 C C . PRO B 1 419 ? -8.016 -27.453 -26.828 1 92.75 419 PRO B C 1
ATOM 6801 O O . PRO B 1 419 ? -7.52 -28.438 -27.359 1 92.75 419 PRO B O 1
ATOM 6804 N N . ALA B 1 420 ? -9.07 -27.5 -26.078 1 93.44 420 ALA B N 1
ATOM 6805 C CA . ALA B 1 420 ? -9.594 -28.781 -25.594 1 93.44 420 ALA B CA 1
ATOM 6806 C C . ALA B 1 420 ? -10.32 -29.531 -26.719 1 93.44 420 ALA B C 1
ATOM 6808 O O . ALA B 1 420 ? -10.523 -30.75 -26.625 1 93.44 420 ALA B O 1
ATOM 6809 N N . ASN B 1 421 ? -10.711 -28.844 -27.75 1 91.12 421 ASN B N 1
ATOM 6810 C CA . ASN B 1 421 ? -11.477 -29.469 -28.828 1 91.12 421 ASN B CA 1
ATOM 6811 C C . ASN B 1 421 ? -10.562 -30.078 -29.891 1 91.12 421 ASN B C 1
ATOM 6813 O O . ASN B 1 421 ? -11.031 -30.516 -30.938 1 91.12 421 ASN B O 1
ATOM 6817 N N . LEU B 1 422 ? -9.273 -30.109 -29.719 1 91.75 422 LEU B N 1
ATOM 6818 C CA . LEU B 1 422 ? -8.359 -30.766 -30.641 1 91.75 422 LEU B CA 1
ATOM 6819 C C . LEU B 1 422 ? -8.664 -32.25 -30.734 1 91.75 422 LEU B C 1
ATOM 6821 O O . LEU B 1 422 ? -8.648 -32.969 -29.719 1 91.75 422 LEU B O 1
ATOM 6825 N N . PRO B 1 423 ? -8.906 -32.719 -31.922 1 92.44 423 PRO B N 1
ATOM 6826 C CA . PRO B 1 423 ? -9.242 -34.156 -32.062 1 92.44 423 PRO B CA 1
ATOM 6827 C C . PRO B 1 423 ? -8.133 -35.062 -31.547 1 92.44 423 PRO B C 1
ATOM 6829 O O . PRO B 1 423 ? -6.961 -34.875 -31.891 1 92.44 423 PRO B O 1
ATOM 6832 N N . GLY B 1 424 ? -8.516 -36.031 -30.719 1 94.5 424 GLY B N 1
ATOM 6833 C CA . GLY B 1 424 ? -7.586 -37.031 -30.219 1 94.5 424 GLY B CA 1
ATOM 6834 C C . GLY B 1 424 ? -6.672 -36.5 -29.125 1 94.5 424 GLY B C 1
ATOM 6835 O O . GLY B 1 424 ? -5.672 -37.125 -28.781 1 94.5 424 GLY B O 1
ATOM 6836 N N . LEU B 1 425 ? -6.973 -35.406 -28.609 1 94.62 425 LEU B N 1
ATOM 6837 C CA . LEU B 1 425 ? -6.113 -34.75 -27.625 1 94.62 425 LEU B CA 1
ATOM 6838 C C . LEU B 1 425 ? -5.883 -35.656 -26.422 1 94.62 425 LEU B C 1
ATOM 6840 O O . LEU B 1 425 ? -4.75 -35.812 -25.953 1 94.62 425 LEU B O 1
ATOM 6844 N N . GLY B 1 426 ? -6.895 -36.312 -25.891 1 95.19 426 GLY B N 1
ATOM 6845 C CA . GLY B 1 426 ? -6.785 -37.188 -24.734 1 95.19 426 GLY B CA 1
ATOM 6846 C C . GLY B 1 426 ? -5.734 -38.25 -24.891 1 95.19 426 GLY B C 1
ATOM 6847 O O . GLY B 1 426 ? -4.84 -38.406 -24.062 1 95.19 426 GLY B O 1
ATOM 6848 N N . ALA B 1 427 ? -5.875 -38.969 -25.984 1 95.94 427 ALA B N 1
ATOM 6849 C CA . ALA B 1 427 ? -4.934 -40.062 -26.266 1 95.94 427 ALA B CA 1
ATOM 6850 C C . ALA B 1 427 ? -3.518 -39.5 -26.438 1 95.94 427 ALA B C 1
ATOM 6852 O O . ALA B 1 427 ? -2.551 -40.125 -26 1 95.94 427 ALA B O 1
ATOM 6853 N N . PHE B 1 428 ? -3.438 -38.469 -27.078 1 96.75 428 PHE B N 1
ATOM 6854 C CA . PHE B 1 428 ? -2.143 -37.844 -27.312 1 96.75 428 PHE B CA 1
ATOM 6855 C C . PHE B 1 428 ? -1.474 -37.469 -26 1 96.75 428 PHE B C 1
ATOM 6857 O O . PHE B 1 428 ? -0.296 -37.781 -25.797 1 96.75 428 PHE B O 1
ATOM 6864 N N . LEU B 1 429 ? -2.203 -36.844 -25.078 1 97 429 LEU B N 1
ATOM 6865 C CA . LEU B 1 429 ? -1.655 -36.438 -23.797 1 97 429 LEU B CA 1
ATOM 6866 C C . LEU B 1 429 ? -1.34 -37.625 -22.922 1 97 429 LEU B C 1
ATOM 6868 O O . LEU B 1 429 ? -0.39 -37.625 -22.141 1 97 429 LEU B O 1
ATOM 6872 N N . ASP B 1 430 ? -2.098 -38.75 -23.078 1 97.06 430 ASP B N 1
ATOM 6873 C CA . ASP B 1 430 ? -1.764 -39.969 -22.391 1 97.06 430 ASP B CA 1
ATOM 6874 C C . ASP B 1 430 ? -0.386 -40.5 -22.812 1 97.06 430 ASP B C 1
ATOM 6876 O O . ASP B 1 430 ? 0.392 -40.938 -21.969 1 97.06 430 ASP B O 1
ATOM 6880 N N . GLU B 1 431 ? -0.151 -40.375 -24.062 1 97.19 431 GLU B N 1
ATOM 6881 C CA . GLU B 1 431 ? 1.15 -40.812 -24.578 1 97.19 431 GLU B CA 1
ATOM 6882 C C . GLU B 1 431 ? 2.271 -39.938 -24.016 1 97.19 431 GLU B C 1
ATOM 6884 O O . GLU B 1 431 ? 3.344 -40.438 -23.672 1 97.19 431 GLU B O 1
ATOM 6889 N N . LEU B 1 432 ? 2.047 -38.688 -23.969 1 97.75 432 LEU B N 1
ATOM 6890 C CA . LEU B 1 432 ? 3.049 -37.781 -23.391 1 97.75 432 LEU B CA 1
ATOM 6891 C C . LEU B 1 432 ? 3.273 -38.094 -21.906 1 97.75 432 LEU B C 1
ATOM 6893 O O . LEU B 1 432 ? 4.41 -38.094 -21.438 1 97.75 432 LEU B O 1
ATOM 6897 N N . ASP B 1 433 ? 2.186 -38.406 -21.188 1 97.94 433 ASP B N 1
ATOM 6898 C CA . ASP B 1 433 ? 2.309 -38.781 -19.797 1 97.94 433 ASP B CA 1
ATOM 6899 C C . ASP B 1 433 ? 3.232 -40 -19.625 1 97.94 433 ASP B C 1
ATOM 6901 O O . ASP B 1 433 ? 4.062 -40.031 -18.719 1 97.94 433 ASP B O 1
ATOM 6905 N N . GLU B 1 434 ? 3.045 -40.906 -20.453 1 97.56 434 GLU B N 1
ATOM 6906 C CA . GLU B 1 434 ? 3.863 -42.125 -20.391 1 97.56 434 GLU B CA 1
ATOM 6907 C C . GLU B 1 434 ? 5.336 -41.781 -20.625 1 97.56 434 GLU B C 1
ATOM 6909 O O . GLU B 1 434 ? 6.211 -42.344 -19.953 1 97.56 434 GLU B O 1
ATOM 6914 N N . GLU B 1 435 ? 5.562 -40.938 -21.578 1 97.69 435 GLU B N 1
ATOM 6915 C CA . GLU B 1 435 ? 6.938 -40.531 -21.844 1 97.69 435 GLU B CA 1
ATOM 6916 C C . GLU B 1 435 ? 7.543 -39.812 -20.656 1 97.69 435 GLU B C 1
ATOM 6918 O O . GLU B 1 435 ? 8.703 -40.031 -20.312 1 97.69 435 GLU B O 1
ATOM 6923 N N . VAL B 1 436 ? 6.832 -38.938 -20.047 1 98.38 436 VAL B N 1
ATOM 6924 C CA . VAL B 1 436 ? 7.289 -38.188 -18.875 1 98.38 436 VAL B CA 1
ATOM 6925 C C . VAL B 1 436 ? 7.598 -39.125 -17.734 1 98.38 436 VAL B C 1
ATOM 6927 O O . VAL B 1 436 ? 8.656 -39.031 -17.109 1 98.38 436 VAL B O 1
ATOM 6930 N N . ALA B 1 437 ? 6.688 -40.031 -17.469 1 97.62 437 ALA B N 1
ATOM 6931 C CA . ALA B 1 437 ? 6.871 -41 -16.391 1 97.62 437 ALA B CA 1
ATOM 6932 C C . ALA B 1 437 ? 8.094 -41.875 -16.641 1 97.62 437 ALA B C 1
ATOM 6934 O O . ALA B 1 437 ? 8.852 -42.188 -15.727 1 97.62 437 ALA B O 1
ATOM 6935 N N . ALA B 1 438 ? 8.258 -42.281 -17.875 1 97.12 438 ALA B N 1
ATOM 6936 C CA . ALA B 1 438 ? 9.398 -43.125 -18.25 1 97.12 438 ALA B CA 1
ATOM 6937 C C . ALA B 1 438 ? 10.719 -42.406 -18 1 97.12 438 ALA B C 1
ATOM 6939 O O . ALA B 1 438 ? 11.75 -43.031 -17.766 1 97.12 438 ALA B O 1
ATOM 6940 N N . ALA B 1 439 ? 10.672 -41.125 -18.047 1 97.88 439 ALA B N 1
ATOM 6941 C CA . ALA B 1 439 ? 11.859 -40.312 -17.812 1 97.88 439 ALA B CA 1
ATOM 6942 C C . ALA B 1 439 ? 11.938 -39.875 -16.359 1 97.88 439 ALA B C 1
ATOM 6944 O O . ALA B 1 439 ? 12.688 -38.969 -16.016 1 97.88 439 ALA B O 1
ATOM 6945 N N . ASP B 1 440 ? 11.109 -40.438 -15.516 1 96.12 440 ASP B N 1
ATOM 6946 C CA . ASP B 1 440 ? 11.062 -40.125 -14.086 1 96.12 440 ASP B CA 1
ATOM 6947 C C . ASP B 1 440 ? 10.633 -38.688 -13.828 1 96.12 440 ASP B C 1
ATOM 6949 O O . ASP B 1 440 ? 11.125 -38.062 -12.906 1 96.12 440 ASP B O 1
ATOM 6953 N N . GLY B 1 441 ? 9.852 -38.188 -14.75 1 98 441 GLY B N 1
ATOM 6954 C CA . GLY B 1 441 ? 9.305 -36.844 -14.586 1 98 441 GLY B CA 1
ATOM 6955 C C . GLY B 1 441 ? 7.926 -36.844 -13.953 1 98 441 GLY B C 1
ATOM 6956 O O . GLY B 1 441 ? 7.48 -37.844 -13.422 1 98 441 GLY B O 1
ATOM 6957 N N . ARG B 1 442 ? 7.336 -35.719 -13.875 1 97.25 442 ARG B N 1
ATOM 6958 C CA . ARG B 1 442 ? 5.98 -35.625 -13.336 1 97.25 442 ARG B CA 1
ATOM 6959 C C . ARG B 1 442 ? 5.211 -34.469 -13.945 1 97.25 442 ARG B C 1
ATOM 6961 O O . ARG B 1 442 ? 5.801 -33.594 -14.594 1 97.25 442 ARG B O 1
ATOM 6968 N N . VAL B 1 443 ? 3.918 -34.562 -13.805 1 98 443 VAL B N 1
ATOM 6969 C CA . VAL B 1 443 ? 2.979 -33.562 -14.289 1 98 443 VAL B CA 1
ATOM 6970 C C . VAL B 1 443 ? 2.523 -32.656 -13.133 1 98 443 VAL B C 1
ATOM 6972 O O . VAL B 1 443 ? 2.43 -33.125 -11.992 1 98 443 VAL B O 1
ATOM 6975 N N . TYR B 1 444 ? 2.336 -31.391 -13.438 1 98.31 444 TYR B N 1
ATOM 6976 C CA . TYR B 1 444 ? 1.935 -30.391 -12.445 1 98.31 444 TYR B CA 1
ATOM 6977 C C . TYR B 1 444 ? 0.45 -30.516 -12.117 1 98.31 444 TYR B C 1
ATOM 6979 O O . TYR B 1 444 ? -0.402 -30.219 -12.961 1 98.31 444 TYR B O 1
ATOM 6987 N N . LEU B 1 445 ? 0.13 -30.812 -10.906 1 97.75 445 LEU B N 1
ATOM 6988 C CA . LEU B 1 445 ? -1.232 -31.141 -10.508 1 97.75 445 LEU B CA 1
ATOM 6989 C C . LEU B 1 445 ? -2.139 -29.922 -10.57 1 97.75 445 LEU B C 1
ATOM 6991 O O . LEU B 1 445 ? -3.33 -30.047 -10.859 1 97.75 445 LEU B O 1
ATOM 6995 N N . ALA B 1 446 ? -1.608 -28.766 -10.312 1 97.06 446 ALA B N 1
ATOM 6996 C CA . ALA B 1 446 ? -2.418 -27.547 -10.336 1 97.06 446 ALA B CA 1
ATOM 6997 C C . ALA B 1 446 ? -2.896 -27.234 -11.75 1 97.06 446 ALA B C 1
ATOM 6999 O O . ALA B 1 446 ? -3.865 -26.484 -11.93 1 97.06 446 ALA B O 1
ATOM 7000 N N . LYS B 1 447 ? -2.195 -27.75 -12.75 1 95.75 447 LYS B N 1
ATOM 7001 C CA . LYS B 1 447 ? -2.547 -27.5 -14.141 1 95.75 447 LYS B CA 1
ATOM 7002 C C . LYS B 1 447 ? -3.25 -28.719 -14.75 1 95.75 447 LYS B C 1
ATOM 7004 O O . LYS B 1 447 ? -3.861 -28.625 -15.812 1 95.75 447 LYS B O 1
ATOM 7009 N N . ASP B 1 448 ? -3.299 -29.766 -14.062 1 91.12 448 ASP B N 1
ATOM 7010 C CA . ASP B 1 448 ? -3.75 -31.047 -14.594 1 91.12 448 ASP B CA 1
ATOM 7011 C C . ASP B 1 448 ? -5.273 -31.109 -14.656 1 91.12 448 ASP B C 1
ATOM 7013 O O . ASP B 1 448 ? -5.961 -30.547 -13.797 1 91.12 448 ASP B O 1
ATOM 7017 N N . SER B 1 449 ? -5.676 -31.828 -15.703 1 88.81 449 SER B N 1
ATOM 7018 C CA . SER B 1 449 ? -7.117 -32.031 -15.852 1 88.81 449 SER B CA 1
ATOM 7019 C C . SER B 1 449 ? -7.457 -33.469 -16.203 1 88.81 449 SER B C 1
ATOM 7021 O O . SER B 1 449 ? -8.625 -33.812 -16.344 1 88.81 449 SER B O 1
ATOM 7023 N N . ARG B 1 450 ? -6.473 -34.344 -16.297 1 92.5 450 ARG B N 1
ATOM 7024 C CA . ARG B 1 450 ? -6.859 -35.594 -16.938 1 92.5 450 ARG B CA 1
ATOM 7025 C C . ARG B 1 450 ? -5.867 -36.688 -16.625 1 92.5 450 ARG B C 1
ATOM 7027 O O . ARG B 1 450 ? -6 -37.812 -17.109 1 92.5 450 ARG B O 1
ATOM 7034 N N . LEU B 1 451 ? -4.848 -36.438 -15.875 1 95.31 451 LEU B N 1
ATOM 7035 C CA . LEU B 1 451 ? -3.881 -37.469 -15.539 1 95.31 451 LEU B CA 1
ATOM 7036 C C . LEU B 1 451 ? -4.582 -38.719 -15.016 1 95.31 451 LEU B C 1
ATOM 7038 O O . LEU B 1 451 ? -5.52 -38.625 -14.219 1 95.31 451 LEU B O 1
ATOM 7042 N N . ARG B 1 452 ? -4.098 -39.875 -15.438 1 94.94 452 ARG B N 1
ATOM 7043 C CA . ARG B 1 452 ? -4.645 -41.125 -14.938 1 94.94 452 ARG B CA 1
ATOM 7044 C C . ARG B 1 452 ? -4.078 -41.469 -13.562 1 94.94 452 ARG B C 1
ATOM 7046 O O . ARG B 1 452 ? -2.895 -41.219 -13.305 1 94.94 452 ARG B O 1
ATOM 7053 N N . PRO B 1 453 ? -4.914 -42.031 -12.766 1 94.12 453 PRO B N 1
ATOM 7054 C CA . PRO B 1 453 ? -4.488 -42.312 -11.391 1 94.12 453 PRO B CA 1
ATOM 7055 C C . PRO B 1 453 ? -3.266 -43.219 -11.32 1 94.12 453 PRO B C 1
ATOM 7057 O O . PRO B 1 453 ? -2.422 -43.062 -10.438 1 94.12 453 PRO B O 1
ATOM 7060 N N . GLU B 1 454 ? -3.121 -44.094 -12.234 1 92.44 454 GLU B N 1
ATOM 7061 C CA . GLU B 1 454 ? -2.043 -45.094 -12.203 1 92.44 454 GLU B CA 1
ATOM 7062 C C . GLU B 1 454 ? -0.688 -44.438 -12.445 1 92.44 454 GLU B C 1
ATOM 7064 O O . GLU B 1 454 ? 0.351 -45 -12.086 1 92.44 454 GLU B O 1
ATOM 7069 N N . MET B 1 455 ? -0.707 -43.281 -13.062 1 94.31 455 MET B N 1
ATOM 7070 C CA . MET B 1 455 ? 0.535 -42.594 -13.406 1 94.31 455 MET B CA 1
ATOM 7071 C C . MET B 1 455 ? 1.054 -41.781 -12.227 1 94.31 455 MET B C 1
ATOM 7073 O O . MET B 1 455 ? 2.238 -41.469 -12.172 1 94.31 455 MET B O 1
ATOM 7077 N N . LEU B 1 456 ? 0.216 -41.531 -11.289 1 95.75 456 LEU B N 1
ATOM 7078 C CA . LEU B 1 456 ? 0.545 -40.594 -10.211 1 95.75 456 LEU B CA 1
ATOM 7079 C C . LEU B 1 456 ? 1.647 -41.188 -9.32 1 95.75 456 LEU B C 1
ATOM 7081 O O . LEU B 1 456 ? 2.568 -40.469 -8.93 1 95.75 456 LEU B O 1
ATOM 7085 N N . ALA B 1 457 ? 1.56 -42.375 -9.008 1 94.62 457 ALA B N 1
ATOM 7086 C CA . ALA B 1 457 ? 2.518 -43.031 -8.102 1 94.62 457 ALA B CA 1
ATOM 7087 C C . ALA B 1 457 ? 3.932 -42.969 -8.68 1 94.62 457 ALA B C 1
ATOM 7089 O O . ALA B 1 457 ? 4.902 -42.812 -7.938 1 94.62 457 ALA B O 1
ATOM 7090 N N . ALA B 1 458 ? 4.012 -43.094 -9.945 1 95.19 458 ALA B N 1
ATOM 7091 C CA . ALA B 1 458 ? 5.316 -43.031 -10.602 1 95.19 458 ALA B CA 1
ATOM 7092 C C . ALA B 1 458 ? 5.879 -41.625 -10.594 1 95.19 458 ALA B C 1
ATOM 7094 O O . ALA B 1 458 ? 7.098 -41.438 -10.562 1 95.19 458 ALA B O 1
ATOM 7095 N N . MET B 1 459 ? 5.086 -40.719 -10.547 1 97.12 459 MET B N 1
ATOM 7096 C CA . MET B 1 459 ? 5.484 -39.312 -10.727 1 97.12 459 MET B CA 1
ATOM 7097 C C . MET B 1 459 ? 5.777 -38.656 -9.375 1 97.12 459 MET B C 1
ATOM 7099 O O . MET B 1 459 ? 6.562 -37.719 -9.305 1 97.12 459 MET B O 1
ATOM 7103 N N . TYR B 1 460 ? 5.18 -39.125 -8.297 1 97.19 460 TYR B N 1
ATOM 7104 C CA . TYR B 1 460 ? 5.316 -38.531 -6.984 1 97.19 460 TYR B CA 1
ATOM 7105 C C . TYR B 1 460 ? 5.723 -39.562 -5.941 1 97.19 460 TYR B C 1
ATOM 7107 O O . TYR B 1 460 ? 4.867 -40.188 -5.328 1 97.19 460 TYR B O 1
ATOM 7115 N N . PRO B 1 461 ? 6.949 -39.562 -5.621 1 94.75 461 PRO B N 1
ATOM 7116 C CA . PRO B 1 461 ? 7.496 -40.625 -4.781 1 94.75 461 PRO B CA 1
ATOM 7117 C C . PRO B 1 461 ? 6.957 -40.594 -3.354 1 94.75 461 PRO B C 1
ATOM 7119 O O . PRO B 1 461 ? 6.977 -41.594 -2.654 1 94.75 461 PRO B O 1
ATOM 7122 N N . ARG B 1 462 ? 6.531 -39.469 -2.889 1 96.75 462 ARG B N 1
ATOM 7123 C CA . ARG B 1 462 ? 6.066 -39.344 -1.511 1 96.75 462 ARG B CA 1
ATOM 7124 C C . ARG B 1 462 ? 4.551 -39.469 -1.428 1 96.75 462 ARG B C 1
ATOM 7126 O O . ARG B 1 462 ? 3.941 -39.094 -0.42 1 96.75 462 ARG B O 1
ATOM 7133 N N . LEU B 1 463 ? 3.955 -40 -2.439 1 97.5 463 LEU B N 1
ATOM 7134 C CA . LEU B 1 463 ? 2.506 -40.156 -2.521 1 97.5 463 LEU B CA 1
ATOM 7135 C C . LEU B 1 463 ? 1.981 -41 -1.368 1 97.5 463 LEU B C 1
ATOM 7137 O O . LEU B 1 463 ? 0.972 -40.656 -0.749 1 97.5 463 LEU B O 1
ATOM 7141 N N . ASP B 1 464 ? 2.627 -42.062 -1.017 1 97.44 464 ASP B N 1
ATOM 7142 C CA . ASP B 1 464 ? 2.164 -42.938 0.046 1 97.44 464 ASP B CA 1
ATOM 7143 C C . ASP B 1 464 ? 2.232 -42.25 1.406 1 97.44 464 ASP B C 1
ATOM 7145 O O . ASP B 1 464 ? 1.344 -42.438 2.242 1 97.44 464 ASP B O 1
ATOM 7149 N N . ASP B 1 465 ? 3.279 -41.562 1.637 1 97.81 465 ASP B N 1
ATOM 7150 C CA . ASP B 1 465 ? 3.373 -40.75 2.863 1 97.81 465 ASP B CA 1
ATOM 7151 C C . ASP B 1 465 ? 2.213 -39.781 2.973 1 97.81 465 ASP B C 1
ATOM 7153 O O . ASP B 1 465 ? 1.631 -39.625 4.047 1 97.81 465 ASP B O 1
ATOM 7157 N N . PHE B 1 466 ? 1.944 -39.219 1.869 1 98.19 466 PHE B N 1
ATOM 7158 C CA . PHE B 1 466 ? 0.863 -38.25 1.813 1 98.19 466 PHE B CA 1
ATOM 7159 C C . PHE B 1 466 ? -0.474 -38.906 2.139 1 98.19 466 PHE B C 1
ATOM 7161 O O . PHE B 1 466 ? -1.229 -38.406 2.975 1 98.19 466 PHE B O 1
ATOM 7168 N N . ARG B 1 467 ? -0.745 -39.969 1.525 1 97.75 467 ARG B N 1
ATOM 7169 C CA . ARG B 1 467 ? -1.988 -40.688 1.744 1 97.75 467 ARG B CA 1
ATOM 7170 C C . ARG B 1 467 ? -2.113 -41.125 3.197 1 97.75 467 ARG B C 1
ATOM 7172 O O . ARG B 1 467 ? -3.191 -41.062 3.787 1 97.75 467 ARG B O 1
ATOM 7179 N N . ALA B 1 468 ? -1.069 -41.562 3.75 1 98.12 468 ALA B N 1
ATOM 7180 C CA . ALA B 1 468 ? -1.074 -42.031 5.133 1 98.12 468 ALA B CA 1
ATOM 7181 C C . ALA B 1 468 ? -1.407 -40.875 6.098 1 98.12 468 ALA B C 1
ATOM 7183 O O . ALA B 1 468 ? -2.229 -41.062 7.004 1 98.12 468 ALA B O 1
ATOM 7184 N N . LEU B 1 469 ? -0.779 -39.812 5.891 1 98.19 469 LEU B N 1
ATOM 7185 C CA . LEU B 1 469 ? -1.039 -38.656 6.758 1 98.19 469 LEU B CA 1
ATOM 7186 C C . LEU B 1 469 ? -2.482 -38.188 6.617 1 98.19 469 LEU B C 1
ATOM 7188 O O . LEU B 1 469 ? -3.127 -37.844 7.609 1 98.19 469 LEU B O 1
ATOM 7192 N N . ARG B 1 470 ? -2.967 -38.125 5.43 1 97.69 470 ARG B N 1
ATOM 7193 C CA . ARG B 1 470 ? -4.352 -37.719 5.199 1 97.69 470 ARG B CA 1
ATOM 7194 C C . ARG B 1 470 ? -5.316 -38.656 5.926 1 97.69 470 ARG B C 1
ATOM 7196 O O . ARG B 1 470 ? -6.289 -38.188 6.531 1 97.69 470 ARG B O 1
ATOM 7203 N N . ALA B 1 471 ? -5.047 -39.875 5.793 1 97.19 471 ALA B N 1
ATOM 7204 C CA . ALA B 1 471 ? -5.91 -40.875 6.453 1 97.19 471 ALA B CA 1
ATOM 7205 C C . ALA B 1 471 ? -5.934 -40.656 7.961 1 97.19 471 ALA B C 1
ATOM 7207 O O . ALA B 1 471 ? -6.957 -40.875 8.609 1 97.19 471 ALA B O 1
ATOM 7208 N N . GLU B 1 472 ? -4.875 -40.281 8.422 1 97.31 472 GLU B N 1
ATOM 7209 C CA . GLU B 1 472 ? -4.766 -40.031 9.859 1 97.31 472 GLU B CA 1
ATOM 7210 C C . GLU B 1 472 ? -5.5 -38.719 10.234 1 97.31 472 GLU B C 1
ATOM 7212 O O . GLU B 1 472 ? -6.25 -38.719 11.211 1 97.31 472 GLU B O 1
ATOM 7217 N N . LEU B 1 473 ? -5.336 -37.688 9.516 1 96.5 473 LEU B N 1
ATOM 7218 C CA . LEU B 1 473 ? -5.84 -36.344 9.836 1 96.5 473 LEU B CA 1
ATOM 7219 C C . LEU B 1 473 ? -7.32 -36.219 9.484 1 96.5 473 LEU B C 1
ATOM 7221 O O . LEU B 1 473 ? -8.039 -35.438 10.086 1 96.5 473 LEU B O 1
ATOM 7225 N N . ASP B 1 474 ? -7.703 -37 8.508 1 97.12 474 ASP B N 1
ATOM 7226 C CA . ASP B 1 474 ? -9.039 -36.875 7.941 1 97.12 474 ASP B CA 1
ATOM 7227 C C . ASP B 1 474 ? -9.641 -38.25 7.664 1 97.12 474 ASP B C 1
ATOM 7229 O O . ASP B 1 474 ? -9.953 -38.562 6.516 1 97.12 474 ASP B O 1
ATOM 7233 N N . PRO B 1 475 ? -9.906 -38.969 8.664 1 94.75 475 PRO B N 1
ATOM 7234 C CA . PRO B 1 475 ? -10.398 -40.344 8.469 1 94.75 475 PRO B CA 1
ATOM 7235 C C . PRO B 1 475 ? -11.766 -40.375 7.793 1 94.75 475 PRO B C 1
ATOM 7237 O O . PRO B 1 475 ? -12.117 -41.375 7.172 1 94.75 475 PRO B O 1
ATOM 7240 N N . ARG B 1 476 ? -12.469 -39.344 7.828 1 93.69 476 ARG B N 1
ATOM 7241 C CA . ARG B 1 476 ? -13.805 -39.312 7.238 1 93.69 476 ARG B CA 1
ATOM 7242 C C . ARG B 1 476 ? -13.766 -38.781 5.812 1 93.69 476 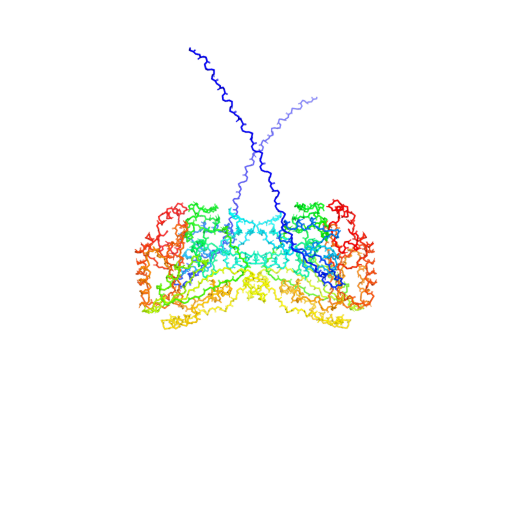ARG B C 1
ATOM 7244 O O . ARG B 1 476 ? -14.781 -38.781 5.113 1 93.69 476 ARG B O 1
ATOM 7251 N N . GLY B 1 477 ? -12.672 -38.312 5.434 1 95.19 477 GLY B N 1
ATOM 7252 C CA . GLY B 1 477 ? -12.531 -37.812 4.078 1 95.19 477 GLY B CA 1
ATOM 7253 C C . GLY B 1 477 ? -13.273 -36.5 3.846 1 95.19 477 GLY B C 1
ATOM 7254 O O . GLY B 1 477 ? -14.023 -36.375 2.875 1 95.19 477 GLY B O 1
ATOM 7255 N N . VAL B 1 478 ? -13.109 -35.625 4.75 1 97.44 478 VAL B N 1
ATOM 7256 C CA . VAL B 1 478 ? -13.781 -34.344 4.684 1 97.44 478 VAL B CA 1
ATOM 7257 C C . VAL B 1 478 ? -13.227 -33.531 3.514 1 97.44 478 VAL B C 1
ATOM 7259 O O . VAL B 1 478 ? -13.984 -32.906 2.762 1 97.44 478 VAL B O 1
ATOM 7262 N N . PHE B 1 479 ? -11.984 -33.5 3.35 1 98.56 479 PHE B N 1
ATOM 7263 C CA . PHE B 1 479 ? -11.352 -32.75 2.283 1 98.56 479 PHE B CA 1
ATOM 7264 C C . PHE B 1 479 ? -11.234 -33.562 1.01 1 98.56 479 PHE B C 1
ATOM 7266 O O . PHE B 1 479 ? -10.414 -34.469 0.929 1 98.56 479 PHE B O 1
ATOM 7273 N N . ARG B 1 480 ? -12.016 -33.188 0.061 1 97.69 480 ARG B N 1
ATOM 7274 C CA . ARG B 1 480 ? -12.078 -33.906 -1.22 1 97.69 480 ARG B CA 1
ATOM 7275 C C . ARG B 1 480 ? -12.305 -32.906 -2.367 1 97.69 480 ARG B C 1
ATOM 7277 O O . ARG B 1 480 ? -12.961 -31.875 -2.189 1 97.69 480 ARG B O 1
ATOM 7284 N N . SER B 1 481 ? -11.773 -33.25 -3.463 1 98.06 481 SER B N 1
ATOM 7285 C CA . SER B 1 481 ? -11.961 -32.531 -4.711 1 98.06 481 SER B CA 1
ATOM 7286 C C . SER B 1 481 ? -12.211 -33.469 -5.879 1 98.06 481 SER B C 1
ATOM 7288 O O . SER B 1 481 ? -12.094 -34.688 -5.727 1 98.06 481 SER B O 1
ATOM 7290 N N . ASP B 1 482 ? -12.625 -32.906 -6.965 1 98 482 ASP B N 1
ATOM 7291 C CA . ASP B 1 482 ? -12.75 -33.719 -8.172 1 98 482 ASP B CA 1
ATOM 7292 C C . ASP B 1 482 ? -11.398 -34.312 -8.57 1 98 482 ASP B C 1
ATOM 7294 O O . ASP B 1 482 ? -11.328 -35.5 -8.969 1 98 482 ASP B O 1
ATOM 7298 N N . LEU B 1 483 ? -10.375 -33.594 -8.43 1 97.75 483 LEU B N 1
ATOM 7299 C CA . LEU B 1 483 ? -9.023 -34.062 -8.695 1 97.75 483 LEU B CA 1
ATOM 7300 C C . LEU B 1 483 ? -8.672 -35.25 -7.777 1 97.75 483 LEU B C 1
ATOM 7302 O O . LEU B 1 483 ? -8.156 -36.25 -8.227 1 97.75 483 LEU B O 1
ATOM 7306 N N . SER B 1 484 ? -8.898 -35.031 -6.461 1 97.56 484 SER B N 1
ATOM 7307 C CA . SER B 1 484 ? -8.531 -36.062 -5.508 1 97.56 484 SER B CA 1
ATOM 7308 C C . SER B 1 484 ? -9.289 -37.375 -5.777 1 97.56 484 SER B C 1
ATOM 7310 O O . SER B 1 484 ? -8.734 -38.469 -5.625 1 97.56 484 SER B O 1
ATOM 7312 N N . ARG B 1 485 ? -10.531 -37.25 -6.195 1 96.38 485 ARG B N 1
ATOM 7313 C CA . ARG B 1 485 ? -11.312 -38.438 -6.547 1 96.38 485 ARG B CA 1
ATOM 7314 C C . ARG B 1 485 ? -10.758 -39.125 -7.801 1 96.38 485 ARG B C 1
ATOM 7316 O O . ARG B 1 485 ? -10.609 -40.344 -7.844 1 96.38 485 ARG B O 1
ATOM 7323 N N . ARG B 1 486 ? -10.469 -38.281 -8.773 1 96 486 ARG B N 1
ATOM 7324 C CA . ARG B 1 486 ? -9.969 -38.812 -10.039 1 96 486 ARG B CA 1
ATOM 7325 C C . ARG B 1 486 ? -8.641 -39.531 -9.844 1 96 486 ARG B C 1
ATOM 7327 O O . ARG B 1 486 ? -8.414 -40.594 -10.414 1 96 486 ARG B O 1
ATOM 7334 N N . LEU B 1 487 ? -7.797 -39 -8.938 1 96.69 487 LEU B N 1
ATOM 7335 C CA . LEU B 1 487 ? -6.434 -39.5 -8.797 1 96.69 487 LEU B CA 1
ATOM 7336 C C . LEU B 1 487 ? -6.305 -40.375 -7.566 1 96.69 487 LEU B C 1
ATOM 7338 O O . LEU B 1 487 ? -5.203 -40.812 -7.215 1 96.69 487 LEU B O 1
ATOM 7342 N N . ALA B 1 488 ? -7.363 -40.625 -6.895 1 94.19 488 ALA B N 1
ATOM 7343 C CA . ALA B 1 488 ? -7.395 -41.438 -5.695 1 94.19 488 ALA B CA 1
ATOM 7344 C C . ALA B 1 488 ? -6.398 -40.938 -4.652 1 94.19 488 ALA B C 1
ATOM 7346 O O . ALA B 1 488 ? -5.586 -41.719 -4.141 1 94.19 488 ALA B O 1
ATOM 7347 N N . LEU B 1 489 ? -6.422 -39.75 -4.449 1 94.25 489 LEU B N 1
ATOM 7348 C CA . LEU B 1 489 ? -5.594 -39.125 -3.426 1 94.25 489 LEU B CA 1
ATOM 7349 C C . LEU B 1 489 ? -6.258 -39.188 -2.057 1 94.25 489 LEU B C 1
ATOM 7351 O O . LEU B 1 489 ? -7.477 -39.062 -1.945 1 94.25 489 LEU B O 1
#

InterPro domains:
  IPR006094 FAD linked oxidase, N-terminal [PF01565] (49-190)
  IPR007173 D-arabinono-1,4-lactone oxidase, C-terminal domain [PF04030] (426-486)
  IPR010031 L-gulonolactone/D-arabinono-1,4-lactone oxidase-like [PTHR43762] (35-240)
  IPR016166 FAD-binding domain, PCMH-type [PS51387] (44-220)
  IPR016169 FAD-binding, type PCMH, subdomain 2 [G3DSA:3.30.465.10] (114-233)
  IPR016171 Vanillyl-alcohol oxidase, C-terminal subdomain 2 [G3DSA:1.10.45.10] (453-488)
  IPR036318 FAD-binding, type PCMH-like superfamily [SSF56176] (35-220)

Nearest PDB structures (foldseek):
  4p8t-assembly1_A  TM=9.011E-01  e=1.810E-51  Mycobacterium tuberculosis H37Rv
  8cj9-assembly2_B  TM=7.419E-01  e=5.105E-19  Zea mays
  8cj9-assembly1_A  TM=7.410E-01  e=1.057E-18  Zea mays
  6yaq-assembly1_A  TM=7.346E-01  e=8.938E-19  Zea mays
  3kjm-assembly1_A  TM=7.147E-01  e=5.366E-18  Zea mays

pLDDT: mean 91.11, std 15.96, range [23.8, 98.94]

Sequence (978 aa):
MPADSPADSRTRASAPTSPAASVPPAAAPPVPSAAVSVSGWGRTAPTTALLVRPRTQEEAAAAVRECGERGGIARGLGRAYGDAAQNAGGAVFDMTGLDRIRVIDTTRTSDTGAPAATVVCDAGVSLHHLMEVLLPLGWFVPVTPGTRYVTVGGAIGADIHGKNHHVSGSFSRHVLAMDVLTADGSVHTVGPGSALFDATAGGMGLTGVILSATVQLLPVETSLMAVDTERATDLDDLMARLTATDHRYRYSVAWIDLLARGAAMGRSVLTRGDHAPLDALPERARARRAPLAFRPGQLPAAPSFLPEGLLGKASVGLFNELWYRKAPRSRTGELQKISTFFHPLDGVPHWNRIYGRSGFVQYQFVVGYGKEEALRRIVRRISERGCPSFLAVLKRFGEGDPGWLSFPMPGWTLALDIPANLPGLGAFLDELDEEVAAADGRVYLAKDSRLRPEMLAAMYPRLDDFRALRAELDPRGVFRSDLSRRLALMPADSPADSRTRASAPTSPAASVPPAAAPPVPSAAVSVSGWGRTAPTTALLVRPRTQEEAAAAVRECGERGGIARGLGRAYGDAAQNAGGAVFDMTGLDRIRVIDTTRTSDTGAPAATVVCDAGVSLHHLMEVLLPLGWFVPVTPGTRYVTVGGAIGADIHGKNHHVSGSFSRHVLAMDVLTADGSVHTVGPGSALFDATAGGMGLTGVILSATVQLLPVETSLMAVDTERATDLDDLMARLTATDHRYRYSVAWIDLLARGAAMGRSVLTRGDHAPLDALPERARARRAPLAFRPGQLPAAPSFLPEGLLGKASVGLFNELWYRKAPRSRTGELQKISTFFHPLDGVPHWNRIYGRSGFVQYQFVVGYGKEEALRRIVRRISERGCPSFLAVLKRFGEGDPGWLSFPMPGWTLALDIPANLPGLGAFLDELDEEVAAADGRVYLAKDSRLRPEMLAAMYPRLDDFRALRAELDPRGVFRSDLSRRLAL

Organism: Streptomyces venezuelae (NCBI:txid54571)

Radius of gyration: 35.06 Å; Cα contacts (8 Å, |Δi|>4): 2329; chains: 2; bounding box: 122×93×126 Å

Foldseek 3Di:
DDDPDPDDPPDPPDPPDDPPDPPDPDQDPQFDWDWDWAFALLLQDIAIEIEGEDQDLSNVLVCLQPWDLQFEFEDALRHQHAFLQFGHHTYGYYQLSFADWDDWAQPDADPVRHTWIKTKGWQNHFLVNVLQPCLLVQWHQLADAQARRGTNLRQQQLQDGHQQQQPRNTQLVFWAWWWFQFSNSDIDIDGPPDLLSQCNRNVSRLGGGTTMIMGIIGGAAFQKKFKKKAKAQEDVRVVVVQVVPVVVASGKKWWFDLQDDDRRQGIIMIMGIDGDHLVLDDPPDPCNVPRSDDDDAADEADDPFDDADCQALVNLVVLLVCVSVVTDNIDGGDMDGNCCVRHVCNNHHSPQCNNGNNGKAKWKKWFAPVLVVLVVVLSNLSNVLSFRWNGKMKHFHHDHDSRQNHADHGGMMMITIGRNPPPPVLVSVVVNLVSQLVRQMAIRLSRDHHDALVSSCSHGVSVVVSVVSSCVRPVSSNHDIPSCVRNVD/DDPPDDDPPPPPPPDPPDPPDPPDPDQDPQFDWDWDWAFALLLQDIAIEIEGEDQDLSNVLVCLQPWDLQFEFEDALRHQHAFLQFGHHTYGYHQLSFADWDDWAQPDADPVRHTWIKTKGWQNHFQVNVLQPCLLVQWHQLADAQARRGGNLRQQQLQDHHQQQQPRNTQLVFWAWWWFQFSNSDIDIDGPPDLLSQCNRNVSRLGGGTTMIMGIIGGAAFQKKFKKKAKAQEDVRVVVVQVVPVVVARGKKWWFDLQDDDRRQTIIMIMGIDGDHLVLDDPPDPCNVPRSDDDDAADEADDPFDDADCQALVNLVVLLVCVSVVTDNIDGGDMDGNCCVRHVCNNHHSPQCNNGNNGKAKWKKWFAPVLVVLVVVLSNLSNVLSFRWNGKMKHFHHDHDSRQNHADHGGMMMITIGRPPPPPVLVSVQVNLVSQLVRQMAIRLSRDHHDALVSSCSHGVSVVVSVVSSCVRPVSSNHDIPSCVRNVD

Solvent-accessible surface area (backbone atoms only — not comparable to full-atom values): 49530 Å² total; per-residue (Å²): 137,82,83,80,76,82,79,81,81,75,77,77,78,77,73,79,78,74,78,78,76,75,71,72,78,79,78,75,77,79,73,70,66,48,80,39,81,44,50,21,50,18,42,64,66,66,34,46,22,35,38,32,58,32,65,45,72,66,47,42,32,50,52,56,61,64,43,57,88,64,5,27,25,55,26,48,64,48,63,42,27,18,36,51,64,32,22,69,74,14,26,31,35,34,35,55,44,30,48,51,73,35,34,39,36,55,74,39,55,41,98,87,63,43,78,36,23,37,36,33,28,23,14,22,28,32,46,45,58,47,45,56,44,30,25,72,71,34,30,39,75,68,52,52,42,64,50,46,66,37,10,50,33,41,34,29,17,45,25,39,49,34,52,24,20,57,70,59,26,36,37,47,76,38,37,61,30,33,33,34,35,33,55,85,45,48,76,43,81,38,34,78,87,38,69,68,37,25,40,33,23,13,29,56,33,46,63,32,43,58,51,28,36,31,36,47,39,33,80,45,61,31,41,32,26,29,30,32,37,31,54,28,64,12,40,67,53,38,54,51,50,46,73,72,43,42,88,80,36,56,26,36,41,21,44,39,34,42,58,39,56,81,83,34,28,35,19,30,43,37,40,34,29,40,78,26,51,61,84,73,50,58,90,84,38,72,52,66,79,49,37,27,61,76,77,80,71,69,51,74,58,48,59,93,76,40,65,69,66,64,63,28,53,65,53,27,48,51,49,45,51,48,54,58,65,69,46,53,66,69,44,74,65,44,78,37,47,46,54,59,74,49,21,57,61,65,30,31,40,61,55,62,36,59,47,13,79,54,8,30,42,44,54,38,38,36,32,30,73,92,36,60,66,55,53,53,51,51,51,48,51,42,21,72,68,46,54,41,36,76,53,26,40,42,38,61,38,22,68,52,64,80,24,44,54,34,60,67,42,47,18,45,31,44,36,34,39,35,53,53,75,45,86,64,46,69,62,53,51,50,52,51,49,51,52,35,43,75,53,65,7,37,65,36,64,52,35,34,72,70,74,56,41,83,56,46,62,67,39,30,85,39,48,64,62,46,50,51,50,33,49,68,60,29,74,79,44,42,47,32,22,44,38,32,63,62,42,69,99,134,84,84,80,80,82,79,80,78,76,77,77,77,76,74,81,76,73,79,75,76,75,72,71,76,78,77,76,76,78,72,70,66,47,82,39,81,42,48,22,50,19,42,68,65,67,34,45,21,36,38,31,58,33,66,45,72,68,46,41,30,51,51,56,60,65,42,57,88,63,5,25,26,54,25,50,64,47,63,41,27,18,36,51,62,33,22,69,76,13,26,31,34,35,35,58,45,29,50,50,73,36,34,38,36,56,74,38,55,40,98,86,64,43,79,35,24,36,36,34,28,24,15,22,28,31,47,46,58,48,44,56,44,30,26,71,73,34,29,39,76,67,51,53,40,64,50,46,65,36,11,49,32,43,34,29,15,44,24,39,51,34,52,25,19,56,70,59,29,34,38,46,77,37,37,62,32,33,33,33,34,33,55,85,46,47,75,43,81,38,34,78,87,38,68,70,36,25,40,34,24,13,30,56,34,47,63,34,43,57,54,28,36,30,36,46,39,32,81,43,61,31,40,32,25,30,30,32,36,30,53,27,65,13,40,66,52,38,54,51,50,46,73,72,43,44,87,81,36,56,26,38,41,20,43,38,34,44,59,38,57,81,84,34,29,36,21,28,43,37,40,32,30,40,78,26,50,61,84,74,50,57,89,84,38,73,51,65,80,48,36,29,62,75,76,80,70,70,51,74,59,48,61,93,76,39,65,69,68,65,65,28,53,66,52,27,48,50,47,45,51,48,54,60,65,68,47,54,68,68,44,74,66,44,79,37,48,49,55,58,75,48,22,58,60,64,30,32,39,60,56,60,35,58,47,13,78,55,6,30,43,44,52,36,38,37,32,30,73,90,36,59,64,56,53,53,50,51,51,49,51,41,21,73,68,46,53,40,36,77,52,26,38,42,38,62,37,23,69,52,63,80,24,42,54,35,59,68,42,46,18,44,31,45,37,36,39,35,52,53,74,46,85,64,47,66,64,52,51,51,53,50,49,51,51,36,42,74,51,64,6,36,64,35,66,50,35,33,71,72,74,56,42,82,55,46,61,67,39,29,85,38,47,65,61,45,48,53,50,34,48,68,61,29,73,79,44,41,47,30,23,42,39,34,63,63,43,69,99

Secondary structure (DSSP, 8-state):
--------------------------------EEEEEE--TT-SS-EEEEEE--SSHHHHHHHHHT--TT-EEEESSS--SSSTT--TTSEEEEGGG---EEEEE---B-TTS-B--EEEEETT-BHHHHHHHHGGGTEE-S---S-S--BHHHHHHHT---TTHHHH--GGGGEEEEEEE-TTS-EEEE-TTSHHHHHHTTSTT-S-EEEEEEEE-EE-S-SEEEEEEEEESSHHHHHHHHHHHGGG-SEEEEEE-SS--GGGTT-EEEEEEEEPPGGGS-TT-GGGTSTT------PPPPPS---TTSS-HHHHHHHHHHHHHHS-SEEEEEEEEHHHHH-GGGGSTTGGGGG-TT-EEEEEEEEETT-HHHHHHHHHHHHHHT---S-EEEEEE-SPPS-TT----SEEEEEEEEETTSTTHHHHHHHHHHHHHHTT-EE-TTT-S---HHHHHHH-TTHHHHHHHHHHH-TT--B--HHHHHHT-/-----------------------------PPPEEEEEE--TT-SS-EEEEEE--SSHHHHHHHHHT--TT-EEEESSS--SSSTT--TTSEEEEGGG---EEEEE---B-TTS-B--EEEEETT-BHHHHHHHHGGGTEE-S---S-S--BHHHHHHHT---TTHHHH--GGGGEEEEEEE-TTS-EEEE-TTSHHHHHHTTSTT-S-EEEEEEEE-EE-S-SEEEEEEEEESSHHHHHHHHHHHGGG-SEEEEEE-SS--GGGTT-EEEEEEEEPPGGGS-TT-GGGTSTT------PPPPPS---TTSS-HHHHHHHHHHHHHHS-SEEEEEEEEHHHHH-GGGGSTTGGGGG-TT-EEEEEEEEETT-HHHHHHHHHHHHHHT---S-EEEEEE-SPPS-TT----SEEEEEEEEETTSTTHHHHHHHHHHHHHHTT-EE-TTT-S---HHHHHHH-TTHHHHHHHHHHH-TT--B--HHHHHHT-